Protein AF-A0A0Q9RE79-F1 (afdb_monomer)

Radius of gyration: 33.11 Å; Cα contacts (8 Å, |Δi|>4): 2073; chains: 1; bounding box: 76×85×94 Å

Mean predicted aligned error: 8.66 Å

Secondary structure (DSSP, 8-state):
-------------------------------TT--SSS-B--EEETTEEES-SSS-HHHHHHHHHHHHTT-TTHHHHHHHHHTSGGG-SS---SSBPTT-SS-BS---B-STHHHHHHHHHHHHHHHHHHHHHHH--HHHHHHHHHHHHHHTTS-TT-B---TTHHHHSHHHHHHHHHHHHHHHTB--S-SEEEETTTTEEEEE-S--HHHHHHHIIIIIHHHIIIII--S---GGGGHHHHHHHHHHHHHTT-HHHHHHHHHHHHT-TT-S-GGG--SHHHHEEEEPTT-TT-SSSS-EEEEGGGGT-HHHHHHHHHHHHHHHHHHHHTT--B-TTT-SB--STTPBPTTTHHHHHHHHHHHHHHHHHHT---------STGGGSSPP-TTTT-HHHHT---HHHHIIIIIS---HHHHHHH-HHHHHHHHTPPPSEEEETTEEEEHHHHT--TT-----GGGGGS--GGGGG-GGGPPPPPPSS--EEHHHH-EES-TTTEEEEEETTEEEEEEE-BSSGGG---HHHHHH-TT--SS---S-SEEEES------GGG-EEEEEEEESS-EEEEEESSSSTT-EEEEEEE---TT--EEEEEE--TTS---HHHHH-TTEEEEEEE-SS--EEEEEEEEEBSSTTSB-----EE-S-TTS-EEEETT--EEEE--EES-TTPEEEEESPPTT-EE-TTSEEEE---S--SSPEEEEEEEE-SS-EEEEEEEEEEESSHHHHHHHHHTTS-TTSPBPHHHHHHHHHHHHHHHHHHTS---HHHHHHHHHHHHHHHHT--BSS-B-TTSSB-TTS-TTTSSEESS--HHHHHHTTSS-TT--S--BSS-EEEE--TTEEEEEEEEEEEEPTT-GGGGTTEEEEEESSSSS-EE-BSS---S-SS-EEEEBPTTTTT--BSEEEEEESS-----BTTBSS-B-EEEEEEEEEEEE---

Structure (mmCIF, N/CA/C/O backbone):
data_AF-A0A0Q9RE79-F1
#
_entry.id   AF-A0A0Q9RE79-F1
#
loop_
_atom_site.group_PDB
_atom_site.id
_atom_site.type_symbol
_atom_site.label_atom_id
_atom_site.label_alt_id
_atom_site.label_comp_id
_atom_site.label_asym_id
_atom_site.label_entity_id
_atom_site.label_seq_id
_atom_site.pdbx_PDB_ins_code
_atom_site.Cartn_x
_atom_site.Cartn_y
_atom_site.Cartn_z
_atom_site.occupancy
_atom_site.B_iso_or_equiv
_atom_site.auth_seq_id
_atom_site.auth_comp_id
_atom_site.auth_asym_id
_atom_site.auth_atom_id
_atom_site.pdbx_PDB_model_num
ATOM 1 N N . MET A 1 1 ? 38.186 46.603 26.591 1.00 33.03 1 MET A N 1
ATOM 2 C CA . MET A 1 1 ? 38.141 47.491 25.407 1.00 33.03 1 MET A CA 1
ATOM 3 C C . MET A 1 1 ? 36.782 47.299 24.739 1.00 33.03 1 MET A C 1
ATOM 5 O O . MET A 1 1 ? 36.526 46.226 24.226 1.00 33.03 1 MET A O 1
ATOM 9 N N . THR A 1 2 ? 35.791 48.130 25.098 1.00 29.83 2 THR A N 1
ATOM 10 C CA . THR A 1 2 ? 35.156 49.155 24.221 1.00 29.83 2 THR A CA 1
ATOM 11 C C . THR A 1 2 ? 34.510 48.550 22.969 1.00 29.83 2 THR A C 1
ATOM 13 O O . THR A 1 2 ? 35.226 48.171 22.058 1.00 29.83 2 THR A O 1
ATOM 16 N N . ARG A 1 3 ? 33.185 48.348 22.911 1.00 28.59 3 ARG A N 1
ATOM 17 C CA . ARG A 1 3 ? 32.060 49.316 22.753 1.00 28.59 3 ARG A CA 1
ATOM 18 C C . ARG A 1 3 ? 31.383 49.031 21.392 1.00 28.59 3 ARG A C 1
ATOM 20 O O . ARG A 1 3 ? 32.029 49.242 20.375 1.00 28.59 3 ARG A O 1
ATOM 27 N N . LYS A 1 4 ? 30.089 48.682 21.370 1.00 25.59 4 LYS A N 1
ATOM 28 C CA . LYS A 1 4 ? 28.979 49.523 20.850 1.00 25.59 4 LYS A CA 1
ATOM 29 C C . LYS A 1 4 ? 27.679 48.715 20.669 1.00 25.59 4 LYS A C 1
ATOM 31 O O . LYS A 1 4 ? 27.609 47.806 19.856 1.00 25.59 4 LYS A O 1
ATOM 36 N N . LEU A 1 5 ? 26.659 49.138 21.415 1.00 31.86 5 LEU A N 1
ATOM 37 C CA . LEU A 1 5 ? 25.230 49.012 21.113 1.00 31.86 5 LEU A CA 1
ATOM 38 C C . LEU A 1 5 ? 24.835 50.059 20.060 1.00 31.86 5 LEU A C 1
ATOM 40 O O . LEU A 1 5 ? 25.281 51.197 20.204 1.00 31.86 5 LEU A O 1
ATOM 44 N N . ILE A 1 6 ? 23.942 49.711 19.123 1.00 25.48 6 ILE A N 1
ATOM 45 C CA . ILE A 1 6 ? 22.908 50.602 18.548 1.00 25.48 6 ILE A CA 1
ATOM 46 C C . ILE A 1 6 ? 21.659 49.748 18.213 1.00 25.48 6 ILE A C 1
ATOM 48 O O . ILE A 1 6 ? 21.818 48.703 17.582 1.00 25.48 6 ILE A O 1
ATOM 52 N N . PRO A 1 7 ? 20.441 50.173 18.610 1.00 31.45 7 PRO A N 1
ATOM 53 C CA . PRO A 1 7 ? 19.166 49.559 18.234 1.00 31.45 7 PRO A CA 1
ATOM 54 C C . PRO A 1 7 ? 18.583 50.223 16.972 1.00 31.45 7 PRO A C 1
ATOM 56 O O . PRO A 1 7 ? 18.809 51.412 16.748 1.00 31.45 7 PRO A O 1
ATOM 59 N N . LEU A 1 8 ? 17.784 49.502 16.177 1.00 24.22 8 LEU A N 1
ATOM 60 C CA . LEU A 1 8 ? 16.955 50.122 15.138 1.00 24.22 8 LEU A CA 1
ATOM 61 C C . LEU A 1 8 ? 15.480 49.768 15.343 1.00 24.22 8 LEU A C 1
ATOM 63 O O . LEU A 1 8 ? 15.106 48.598 15.392 1.00 24.22 8 LEU A O 1
ATOM 67 N N . LEU A 1 9 ? 14.680 50.826 15.484 1.00 23.73 9 LEU A N 1
ATOM 68 C CA . LEU A 1 9 ? 13.225 50.830 15.507 1.00 23.73 9 LEU A CA 1
ATOM 69 C C . LEU A 1 9 ? 12.658 50.225 14.213 1.00 23.73 9 LEU A C 1
ATOM 71 O O . LEU A 1 9 ? 13.092 50.605 13.126 1.00 23.73 9 LEU A O 1
ATOM 75 N N . LEU A 1 10 ? 11.628 49.383 14.329 1.00 25.38 10 LEU A N 1
ATOM 76 C CA . LEU A 1 10 ? 10.715 49.088 13.225 1.00 25.38 10 LEU A CA 1
ATOM 77 C C . LEU A 1 10 ? 9.437 49.917 13.389 1.00 25.38 10 LEU A C 1
ATOM 79 O O . LEU A 1 10 ? 8.668 49.732 14.332 1.00 25.38 10 LEU A O 1
ATOM 83 N N . SER A 1 11 ? 9.236 50.838 12.456 1.00 24.55 11 SER A N 1
ATOM 84 C CA . SER A 1 11 ? 8.026 51.635 12.284 1.00 24.55 11 SER A CA 1
ATOM 85 C C . SER A 1 11 ? 6.941 50.795 11.605 1.00 24.55 11 SER A C 1
ATOM 87 O O . SER A 1 11 ? 7.188 50.199 10.556 1.00 24.55 11 SER A O 1
ATOM 89 N N . LEU A 1 12 ? 5.733 50.792 12.174 1.00 27.55 12 LEU A N 1
ATOM 90 C CA . LEU A 1 12 ? 4.508 50.327 11.522 1.00 27.55 12 LEU A CA 1
ATOM 91 C C . LEU A 1 12 ? 4.248 51.125 10.232 1.00 27.55 12 LEU A C 1
ATOM 93 O O . LEU A 1 12 ? 4.156 52.350 10.278 1.00 27.55 12 LEU A O 1
ATOM 97 N N . PHE A 1 13 ? 4.002 50.425 9.125 1.00 24.38 13 PHE A N 1
ATOM 98 C CA . PHE A 1 13 ? 3.180 50.931 8.026 1.00 24.38 13 PHE A CA 1
ATOM 99 C C . PHE A 1 13 ? 2.059 49.927 7.757 1.00 24.38 13 PHE A C 1
ATOM 101 O O . PHE A 1 13 ? 2.291 48.813 7.294 1.00 24.38 13 PHE A O 1
ATOM 108 N N . VAL A 1 14 ? 0.834 50.340 8.083 1.00 28.19 14 VAL A N 1
ATOM 109 C CA . VAL A 1 14 ? -0.404 49.692 7.652 1.00 28.19 14 VAL A CA 1
ATOM 110 C C . VAL A 1 14 ? -0.640 50.108 6.204 1.00 28.19 14 VAL A C 1
ATOM 112 O O . VAL A 1 14 ? -0.875 51.283 5.932 1.00 28.19 14 VAL A O 1
ATOM 115 N N . VAL A 1 15 ? -0.586 49.152 5.279 1.00 23.98 15 VAL A N 1
ATOM 116 C CA . VAL A 1 15 ? -1.121 49.315 3.924 1.00 23.98 15 VAL A CA 1
ATOM 117 C C . VAL A 1 15 ? -2.217 48.273 3.753 1.00 23.98 15 VAL A C 1
ATOM 119 O O . VAL A 1 15 ? -1.947 47.083 3.613 1.00 23.98 15 VAL A O 1
ATOM 122 N N . MET A 1 16 ? -3.468 48.735 3.800 1.00 28.67 16 MET A N 1
ATOM 123 C CA . MET A 1 16 ? -4.607 47.989 3.273 1.00 28.67 16 MET A CA 1
ATOM 124 C C . MET A 1 16 ? -4.427 47.883 1.757 1.00 28.67 16 MET A C 1
ATOM 126 O O . MET A 1 16 ? -4.658 48.845 1.030 1.00 28.67 16 MET A O 1
ATOM 130 N N . GLY A 1 17 ? -3.973 46.723 1.293 1.00 24.17 17 GLY A N 1
ATOM 131 C CA . GLY A 1 17 ? -3.982 46.343 -0.113 1.00 24.17 17 GLY A CA 1
ATOM 132 C C . GLY A 1 17 ? -4.990 45.222 -0.305 1.00 24.17 17 GLY A C 1
ATOM 133 O O . GLY A 1 17 ? -4.783 44.113 0.175 1.00 24.17 17 GLY A O 1
ATOM 134 N N . SER A 1 18 ? -6.090 45.529 -0.983 1.00 24.50 18 SER A N 1
ATOM 135 C CA . SER A 1 18 ? -7.048 44.564 -1.514 1.00 24.50 18 SER A CA 1
ATOM 136 C C . SER A 1 18 ? -6.324 43.437 -2.260 1.00 24.50 18 SER A C 1
ATOM 138 O O . SER A 1 18 ? -5.699 43.684 -3.292 1.00 24.50 18 SER A O 1
ATOM 140 N N . LEU A 1 19 ? -6.424 42.211 -1.743 1.00 24.64 19 LEU A N 1
ATOM 141 C CA . LEU A 1 19 ? -6.019 40.990 -2.434 1.00 24.64 19 LEU A CA 1
ATOM 142 C C . LEU A 1 19 ? -6.922 40.817 -3.661 1.00 24.64 19 LEU A C 1
ATOM 144 O O . LEU A 1 19 ? -8.030 40.294 -3.569 1.00 24.64 19 LEU A O 1
ATOM 148 N N . GLN A 1 20 ? -6.462 41.298 -4.816 1.00 23.80 20 GLN A N 1
ATOM 149 C CA . GLN A 1 20 ? -6.973 40.812 -6.087 1.00 23.80 20 GLN A CA 1
ATOM 150 C C . GLN A 1 20 ? -6.610 39.333 -6.180 1.00 23.80 20 GLN A C 1
ATOM 152 O O . GLN A 1 20 ? -5.438 38.961 -6.103 1.00 23.80 20 GLN A O 1
ATOM 157 N N . PHE A 1 21 ? -7.649 38.509 -6.293 1.00 28.25 21 PHE A N 1
ATOM 158 C CA . PHE A 1 21 ? -7.564 37.096 -6.617 1.00 28.25 21 PHE A CA 1
ATOM 159 C C . PHE A 1 21 ? -6.550 36.885 -7.738 1.00 28.25 21 PHE A C 1
ATOM 161 O O . PHE A 1 21 ? -6.587 37.571 -8.762 1.00 28.25 21 PHE A O 1
ATOM 168 N N . GLY A 1 22 ? -5.612 35.973 -7.480 1.00 26.12 22 GLY A N 1
ATOM 169 C CA . GLY A 1 22 ? -4.493 35.683 -8.356 1.00 26.12 22 GLY A CA 1
ATOM 170 C C . GLY A 1 22 ? -4.962 35.450 -9.783 1.00 26.12 22 GLY A C 1
ATOM 171 O O . GLY A 1 22 ? -5.881 34.672 -10.038 1.00 26.12 22 GLY A O 1
ATOM 172 N N . ASN A 1 23 ? -4.300 36.137 -10.711 1.00 24.73 23 ASN A N 1
ATOM 173 C CA . ASN A 1 23 ? -4.346 35.788 -12.115 1.00 24.73 23 ASN A CA 1
ATOM 174 C C . ASN A 1 23 ? -4.085 34.287 -12.238 1.00 24.73 23 ASN A C 1
ATOM 176 O O . ASN A 1 23 ? -3.042 33.794 -11.806 1.00 24.73 23 ASN A O 1
ATOM 180 N N . VAL A 1 24 ? -5.044 33.581 -12.835 1.00 28.61 24 VAL A N 1
ATOM 181 C CA . VAL A 1 24 ? -4.847 32.243 -13.377 1.00 28.61 24 VAL A CA 1
ATOM 182 C C . VAL A 1 24 ? -3.621 32.325 -14.281 1.00 28.61 24 VAL A C 1
ATOM 184 O O . VAL A 1 24 ? -3.682 32.890 -15.375 1.00 28.61 24 VAL A O 1
ATOM 187 N N . VAL A 1 25 ? -2.488 31.807 -13.809 1.00 26.92 25 VAL A N 1
ATOM 188 C CA . VAL A 1 25 ? -1.337 31.548 -14.666 1.00 26.92 25 VAL A CA 1
ATOM 189 C C . VAL A 1 25 ? -1.798 30.446 -15.610 1.00 26.92 25 VAL A C 1
ATOM 191 O O . VAL A 1 25 ? -1.800 29.268 -15.262 1.00 26.92 25 VAL A O 1
ATOM 194 N N . LYS A 1 26 ? -2.262 30.831 -16.804 1.00 28.72 26 LYS A N 1
ATOM 195 C CA . LYS A 1 26 ? -2.276 29.915 -17.941 1.00 28.72 26 LYS A CA 1
ATOM 196 C C . LYS A 1 26 ? -0.854 29.380 -18.054 1.00 28.72 26 LYS A C 1
ATOM 198 O O . LYS A 1 26 ? 0.066 30.167 -18.258 1.00 28.72 26 LYS A O 1
ATOM 203 N N . ALA A 1 27 ? -0.690 28.072 -17.882 1.00 33.44 27 ALA A N 1
ATOM 204 C CA . ALA A 1 27 ? 0.551 27.395 -18.208 1.00 33.44 27 ALA A CA 1
ATOM 205 C C . ALA A 1 27 ? 0.957 27.818 -19.626 1.00 33.44 27 ALA A C 1
ATOM 207 O O . ALA A 1 27 ? 0.176 27.655 -20.568 1.00 33.44 27 ALA A O 1
ATOM 208 N N . GLU A 1 28 ? 2.137 28.418 -19.765 1.00 36.72 28 GLU A N 1
ATOM 209 C CA . GLU A 1 28 ? 2.748 28.621 -21.070 1.00 36.72 28 GLU A CA 1
ATOM 210 C C . GLU A 1 28 ? 2.872 27.240 -21.725 1.00 36.72 28 GLU A C 1
ATOM 212 O O . GLU A 1 28 ? 3.616 26.374 -21.261 1.00 36.72 28 GLU A O 1
ATOM 217 N N . GLN A 1 29 ? 2.090 27.005 -22.782 1.00 47.34 29 GLN A N 1
ATOM 218 C CA . GLN A 1 29 ? 2.401 25.959 -23.747 1.00 47.34 29 GLN A CA 1
ATOM 219 C C . GLN A 1 29 ? 3.810 26.245 -24.240 1.00 47.34 29 GLN A C 1
ATOM 221 O O . GLN A 1 29 ? 3.981 27.306 -24.818 1.00 47.34 29 GLN A O 1
ATOM 226 N N . ASN A 1 30 ? 4.787 25.360 -24.039 1.00 48.69 30 ASN A N 1
ATOM 227 C CA . ASN A 1 30 ? 6.000 25.376 -24.855 1.00 48.69 30 ASN A CA 1
ATOM 228 C C . ASN A 1 30 ? 6.718 24.019 -24.803 1.00 48.69 30 ASN A C 1
ATOM 230 O O . ASN A 1 30 ? 7.687 23.826 -24.077 1.00 48.69 30 ASN A O 1
ATOM 234 N N . GLY A 1 31 ? 6.289 23.111 -25.685 1.00 58.66 31 GLY A N 1
ATOM 235 C CA . GLY A 1 31 ? 7.183 22.133 -26.322 1.00 58.66 31 GLY A CA 1
ATOM 236 C C . GLY A 1 31 ? 8.031 22.796 -27.419 1.00 58.66 31 GLY A C 1
ATOM 237 O O . GLY A 1 31 ? 8.363 22.167 -28.416 1.00 58.66 31 GLY A O 1
ATOM 238 N N . SER A 1 32 ? 8.318 24.096 -27.282 1.00 67.38 32 SER A N 1
ATOM 239 C CA . SER A 1 32 ? 8.908 24.943 -28.321 1.00 67.38 32 SER A CA 1
ATOM 240 C C . SER A 1 32 ? 10.360 24.599 -28.642 1.00 67.38 32 SER A C 1
ATOM 242 O O . SER A 1 32 ? 10.893 25.099 -29.626 1.00 67.38 32 SER A O 1
ATOM 244 N N . ASP A 1 33 ? 11.016 23.801 -27.798 1.00 91.06 33 ASP A N 1
ATOM 245 C CA . ASP A 1 33 ? 12.371 23.296 -28.008 1.00 91.06 33 ASP A CA 1
ATOM 246 C C . ASP A 1 33 ? 12.416 21.892 -28.631 1.00 91.06 33 ASP A C 1
ATOM 248 O O . ASP A 1 33 ? 13.507 21.387 -28.889 1.00 91.06 33 ASP A O 1
ATOM 252 N N . VAL A 1 34 ? 11.264 21.264 -28.896 1.00 96.19 34 VAL A N 1
ATOM 253 C CA . VAL A 1 34 ? 11.197 19.993 -29.629 1.00 96.19 34 VAL A CA 1
ATOM 254 C C . VAL A 1 34 ? 11.492 20.244 -31.108 1.00 96.19 34 VAL A C 1
ATOM 256 O O . VAL A 1 34 ? 10.967 21.183 -31.706 1.00 96.19 34 VAL A O 1
ATOM 259 N N . SER A 1 35 ? 12.347 19.419 -31.711 1.00 94.69 35 SER A N 1
ATOM 260 C CA . SER A 1 35 ? 12.803 19.608 -33.087 1.00 94.69 35 SER A CA 1
ATOM 261 C C . SER A 1 35 ? 12.999 18.294 -33.838 1.00 94.69 35 SER A C 1
ATOM 263 O O . SER A 1 35 ? 13.151 17.220 -33.260 1.00 94.69 35 SER A O 1
ATOM 265 N N . GLU A 1 36 ? 13.033 18.385 -35.167 1.00 95.81 36 GLU A N 1
ATOM 266 C CA . GLU A 1 36 ? 13.217 17.228 -36.045 1.00 95.81 36 GLU A CA 1
ATOM 267 C C . GLU A 1 36 ? 14.663 16.994 -36.505 1.00 95.81 36 GLU A C 1
ATOM 269 O O . GLU A 1 36 ? 14.907 16.146 -37.369 1.00 95.81 36 GLU A O 1
ATOM 274 N N . VAL A 1 37 ? 15.620 17.766 -35.981 1.00 96.88 37 VAL A N 1
ATOM 275 C CA . VAL A 1 37 ? 17.002 17.793 -36.494 1.00 96.88 37 VAL A CA 1
ATOM 276 C C . VAL A 1 37 ? 17.763 16.493 -36.227 1.00 96.88 37 VAL A C 1
ATOM 278 O O . VAL A 1 37 ? 18.658 16.143 -36.991 1.00 96.88 37 VAL A O 1
ATOM 281 N N . VAL A 1 38 ? 17.393 15.760 -35.173 1.00 97.75 38 VAL A N 1
ATOM 282 C CA . VAL A 1 38 ? 17.902 14.414 -34.889 1.00 97.75 38 VAL A CA 1
ATOM 283 C C . VAL A 1 38 ? 16.959 13.392 -35.507 1.00 97.75 38 VAL A C 1
ATOM 285 O O . VAL A 1 38 ? 15.753 13.461 -35.300 1.00 97.75 38 VAL A O 1
ATOM 288 N N . LYS A 1 39 ? 17.474 12.419 -36.253 1.00 97.06 39 LYS A N 1
ATOM 289 C CA . LYS A 1 39 ? 16.686 11.315 -36.813 1.00 97.06 39 LYS A CA 1
ATOM 290 C C . LYS A 1 39 ? 17.030 10.006 -36.108 1.00 97.06 39 LYS A C 1
ATOM 292 O O . LYS A 1 39 ? 18.190 9.790 -35.751 1.00 97.06 39 LYS A O 1
ATOM 297 N N . LEU A 1 40 ? 16.025 9.147 -35.924 1.00 96.38 40 LEU A N 1
ATOM 298 C CA . LEU A 1 40 ? 16.236 7.751 -35.539 1.00 96.38 40 LEU A CA 1
ATOM 299 C C . LEU A 1 40 ? 16.744 6.969 -36.748 1.00 96.38 40 LEU A C 1
ATOM 301 O O . LEU A 1 40 ? 16.244 7.128 -37.862 1.00 96.38 40 LEU A O 1
ATOM 305 N N . ILE A 1 41 ? 17.733 6.117 -36.517 1.00 96.38 41 ILE A N 1
ATOM 306 C CA . ILE A 1 41 ? 18.266 5.183 -37.502 1.00 96.38 41 ILE A CA 1
ATOM 307 C C . ILE A 1 41 ? 17.664 3.822 -37.163 1.00 96.38 41 ILE A C 1
ATOM 309 O O . ILE A 1 41 ? 18.228 3.082 -36.365 1.00 96.38 41 ILE A O 1
ATOM 313 N N . ILE A 1 42 ? 16.493 3.524 -37.726 1.00 95.62 42 ILE A N 1
ATOM 314 C CA . ILE A 1 42 ? 15.790 2.270 -37.441 1.00 95.62 42 ILE A CA 1
ATOM 315 C C . ILE A 1 42 ? 16.419 1.143 -38.261 1.00 95.62 42 ILE A C 1
ATOM 317 O O . ILE A 1 42 ? 16.483 1.231 -39.489 1.00 95.62 42 ILE A O 1
ATOM 321 N N . VAL A 1 43 ? 16.895 0.097 -37.590 1.00 95.19 43 VAL A N 1
ATOM 322 C CA . VAL A 1 43 ? 17.551 -1.056 -38.217 1.00 95.19 43 VAL A CA 1
ATOM 323 C C . VAL A 1 43 ? 16.919 -2.342 -37.706 1.00 95.19 43 VAL A C 1
ATOM 325 O O . VAL A 1 43 ? 16.806 -2.533 -36.501 1.00 95.19 43 VAL A O 1
ATOM 328 N N . GLU A 1 44 ? 16.566 -3.243 -38.621 1.00 94.75 44 GLU A N 1
ATOM 329 C CA . GLU A 1 44 ? 16.293 -4.639 -38.282 1.00 94.75 44 GLU A CA 1
ATOM 330 C C . GLU A 1 44 ? 17.561 -5.467 -38.515 1.00 94.75 44 GLU A C 1
ATOM 332 O O . GLU A 1 44 ? 18.080 -5.515 -39.635 1.00 94.75 44 GLU A O 1
ATOM 337 N N . LYS A 1 45 ? 18.089 -6.095 -37.463 1.00 92.19 45 LYS A N 1
ATOM 338 C CA . LYS A 1 45 ? 19.319 -6.891 -37.517 1.00 92.19 45 LYS A CA 1
ATOM 339 C C . LYS A 1 45 ? 19.168 -8.155 -36.682 1.00 92.19 45 LYS A C 1
ATOM 341 O O . LYS A 1 45 ? 18.724 -8.095 -35.548 1.00 92.19 45 LYS A O 1
ATOM 346 N N . ASP A 1 46 ? 19.490 -9.308 -37.271 1.00 88.12 46 ASP A N 1
ATOM 347 C CA . ASP A 1 46 ? 19.463 -10.622 -36.605 1.00 88.12 46 ASP A CA 1
ATOM 348 C C . ASP A 1 46 ? 18.135 -10.961 -35.886 1.00 88.12 46 ASP A C 1
ATOM 350 O O . ASP A 1 46 ? 18.078 -11.803 -34.991 1.00 88.12 46 ASP A O 1
ATOM 354 N N . GLY A 1 47 ? 17.031 -10.360 -36.345 1.00 85.38 47 GLY A N 1
ATOM 355 C CA . GLY A 1 47 ? 15.695 -10.517 -35.766 1.00 85.38 47 GLY A CA 1
ATOM 356 C C . GLY A 1 47 ? 15.330 -9.492 -34.690 1.00 85.38 47 GLY A C 1
ATOM 357 O O . GLY A 1 47 ? 14.225 -9.585 -34.168 1.00 85.38 47 GLY A O 1
ATOM 358 N N . PHE A 1 48 ? 16.204 -8.528 -34.397 1.00 95.75 48 PHE A N 1
ATOM 359 C CA . PHE A 1 48 ? 15.950 -7.411 -33.490 1.00 95.75 48 PHE A CA 1
ATOM 360 C C . PHE A 1 48 ? 15.654 -6.115 -34.236 1.00 95.75 48 PHE A C 1
ATOM 362 O O . PHE A 1 48 ? 16.233 -5.842 -35.288 1.00 95.75 48 PHE A O 1
ATOM 369 N N . VAL A 1 49 ? 14.778 -5.298 -33.658 1.00 96.00 49 VAL A N 1
ATOM 370 C CA . VAL A 1 49 ? 14.531 -3.908 -34.048 1.00 96.00 49 VAL A CA 1
ATOM 371 C C . VAL A 1 49 ? 15.389 -2.998 -33.169 1.00 96.00 49 VAL A C 1
ATOM 373 O O . VAL A 1 49 ? 15.328 -3.091 -31.942 1.00 96.00 49 VAL A O 1
ATOM 376 N N . HIS A 1 50 ? 16.149 -2.098 -33.798 1.00 96.19 50 HIS A N 1
ATOM 377 C CA . HIS A 1 50 ? 16.986 -1.100 -33.137 1.00 96.19 50 HIS A CA 1
ATOM 378 C C . HIS A 1 50 ? 16.649 0.335 -33.569 1.00 96.19 50 HIS A C 1
ATOM 380 O O . HIS A 1 50 ? 16.517 0.570 -34.770 1.00 96.19 50 HIS A O 1
ATOM 386 N N . PRO A 1 51 ? 16.595 1.308 -32.640 1.00 95.69 51 PRO A N 1
ATOM 387 C CA . PRO A 1 51 ? 16.534 1.078 -31.198 1.00 95.69 51 PRO A CA 1
ATOM 388 C C . PRO A 1 51 ? 15.215 0.373 -30.839 1.00 95.69 51 PRO A C 1
ATOM 390 O O . PRO A 1 51 ? 14.215 0.573 -31.525 1.00 95.69 51 PRO A O 1
ATOM 393 N N . GLY A 1 52 ? 15.216 -0.458 -29.800 1.00 93.31 52 GLY A N 1
ATOM 394 C CA . GLY A 1 52 ? 14.033 -1.236 -29.415 1.00 93.31 52 GLY A CA 1
ATOM 395 C C . GLY A 1 52 ? 14.142 -1.926 -28.058 1.00 93.31 52 GLY A C 1
ATOM 396 O O . GLY A 1 52 ? 13.425 -2.895 -27.811 1.00 93.31 52 GLY A O 1
ATOM 397 N N . ILE A 1 53 ? 15.059 -1.480 -27.192 1.00 96.25 53 ILE A N 1
ATOM 398 C CA . ILE A 1 53 ? 15.152 -1.981 -25.818 1.00 96.25 53 ILE A CA 1
ATOM 399 C C . ILE A 1 53 ? 14.036 -1.397 -24.957 1.00 96.25 53 ILE A C 1
ATOM 401 O O . ILE A 1 53 ? 13.337 -2.157 -24.300 1.00 96.25 53 ILE A O 1
ATOM 405 N N . SER A 1 54 ? 13.888 -0.069 -24.912 1.00 91.94 54 SER A N 1
ATOM 406 C CA . SER A 1 54 ? 12.947 0.577 -23.985 1.00 91.94 54 SER A CA 1
ATOM 407 C C . SER A 1 54 ? 11.697 1.155 -24.628 1.00 91.94 54 SER A C 1
ATOM 409 O O . SER A 1 54 ? 10.641 1.250 -23.993 1.00 91.94 54 SER A O 1
ATOM 411 N N . VAL A 1 55 ? 11.802 1.564 -25.887 1.00 90.75 55 VAL A N 1
ATOM 412 C CA . VAL A 1 55 ? 10.774 2.305 -26.607 1.00 90.75 55 VAL A CA 1
ATOM 413 C C . VAL A 1 55 ? 10.690 1.799 -28.039 1.00 90.75 55 VAL A C 1
ATOM 415 O O . VAL A 1 55 ? 11.710 1.567 -28.686 1.00 90.75 55 VAL A O 1
ATOM 418 N N . ASP A 1 56 ? 9.463 1.662 -28.537 1.00 90.75 56 ASP A N 1
ATOM 419 C CA . ASP A 1 56 ? 9.217 1.400 -29.950 1.00 90.75 56 ASP A CA 1
ATOM 420 C C . ASP A 1 56 ? 9.679 2.625 -30.763 1.00 90.75 56 ASP A C 1
ATOM 422 O O . ASP A 1 56 ? 9.232 3.745 -30.478 1.00 90.75 56 ASP A O 1
ATOM 426 N N . PRO A 1 57 ? 10.557 2.467 -31.765 1.00 91.44 57 PRO A N 1
ATOM 427 C CA . PRO A 1 57 ? 11.107 3.608 -32.483 1.00 91.44 57 PRO A CA 1
ATOM 428 C C . PRO A 1 57 ? 10.046 4.366 -33.298 1.00 91.44 57 PRO A C 1
ATOM 430 O O . PRO A 1 57 ? 10.134 5.589 -3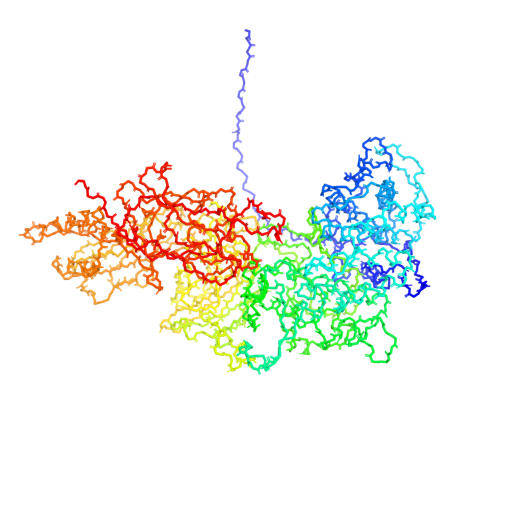3.429 1.00 91.44 57 PRO A O 1
ATOM 433 N N . GLU A 1 58 ? 9.010 3.689 -33.799 1.00 91.38 58 GLU A N 1
ATOM 434 C CA . GLU A 1 58 ? 7.895 4.331 -34.500 1.00 91.38 58 GLU A CA 1
ATOM 435 C C . GLU A 1 58 ? 7.000 5.098 -33.520 1.00 91.38 58 GLU A C 1
ATOM 437 O O . GLU A 1 58 ? 6.580 6.225 -33.802 1.00 91.38 58 GLU A O 1
ATOM 442 N N . LYS A 1 59 ? 6.740 4.539 -32.330 1.00 92.62 59 LYS A N 1
ATOM 443 C CA . LYS A 1 59 ? 5.978 5.250 -31.286 1.00 92.62 59 LYS A CA 1
ATOM 444 C C . LYS A 1 59 ? 6.761 6.425 -30.694 1.00 92.62 59 LYS A C 1
ATOM 446 O O . LYS A 1 59 ? 6.155 7.445 -30.367 1.00 92.62 59 LYS A O 1
ATOM 451 N N . LEU A 1 60 ? 8.089 6.341 -30.628 1.00 95.50 60 LEU A N 1
ATOM 452 C CA . LEU A 1 60 ? 8.944 7.456 -30.224 1.00 95.50 60 LEU A CA 1
ATOM 453 C C . LEU A 1 60 ? 8.905 8.607 -31.244 1.00 95.50 60 LEU A C 1
ATOM 455 O O . LEU A 1 60 ? 8.850 9.780 -30.861 1.00 95.50 60 LEU A O 1
ATOM 459 N N . GLU A 1 61 ? 8.896 8.299 -32.544 1.00 94.19 61 GLU A N 1
ATOM 460 C CA . GLU A 1 61 ? 8.650 9.300 -33.590 1.00 94.19 61 GLU A CA 1
ATOM 461 C C . GLU A 1 61 ? 7.255 9.916 -33.444 1.00 94.19 61 GLU A C 1
ATOM 463 O O . GLU A 1 61 ? 7.136 11.141 -33.436 1.00 94.19 61 GLU A O 1
ATOM 468 N N . ASN A 1 62 ? 6.215 9.104 -33.222 1.00 93.25 62 ASN A N 1
ATOM 469 C CA . ASN A 1 62 ? 4.870 9.610 -32.944 1.00 93.25 62 ASN A CA 1
ATOM 470 C C . ASN A 1 62 ? 4.849 10.564 -31.737 1.00 93.25 62 ASN A C 1
ATOM 472 O O . ASN A 1 62 ? 4.313 11.664 -31.836 1.00 93.25 62 ASN A O 1
ATOM 476 N N . THR A 1 63 ? 5.491 10.194 -30.628 1.00 95.25 63 THR A N 1
ATOM 477 C CA . THR A 1 63 ? 5.617 11.053 -29.443 1.00 95.25 63 THR A CA 1
ATOM 478 C C . THR A 1 63 ? 6.216 12.412 -29.796 1.00 95.25 63 THR A C 1
ATOM 480 O O . THR A 1 63 ? 5.684 13.445 -29.389 1.00 95.25 63 THR A O 1
ATOM 483 N N . ARG A 1 64 ? 7.288 12.446 -30.596 1.00 95.62 64 ARG A N 1
ATOM 484 C CA . ARG A 1 64 ? 7.885 13.708 -31.051 1.00 95.62 64 ARG A CA 1
ATOM 485 C C . ARG A 1 64 ? 6.899 14.545 -31.868 1.00 95.62 64 ARG A C 1
ATOM 487 O O . ARG A 1 64 ? 6.770 15.742 -31.618 1.00 95.62 64 ARG A O 1
ATOM 494 N N . GLN A 1 65 ? 6.180 13.921 -32.799 1.00 93.81 65 GLN A N 1
ATOM 495 C CA . GLN A 1 65 ? 5.184 14.602 -33.627 1.00 93.81 65 GLN A CA 1
ATOM 496 C C . GLN A 1 65 ? 4.032 15.174 -32.790 1.00 93.81 65 GLN A C 1
ATOM 498 O O . GLN A 1 65 ? 3.609 16.310 -33.002 1.00 93.81 65 GLN A O 1
ATOM 503 N N . GLU A 1 66 ? 3.539 14.428 -31.803 1.00 93.25 66 GLU A N 1
ATOM 504 C CA . GLU A 1 66 ? 2.473 14.888 -30.911 1.00 93.25 66 GLU A CA 1
ATOM 505 C C . GLU A 1 66 ? 2.943 16.004 -29.965 1.00 93.25 66 GLU A C 1
ATOM 507 O O . GLU A 1 66 ? 2.189 16.945 -29.703 1.00 93.25 66 GLU A O 1
ATOM 512 N N . LEU A 1 67 ? 4.208 15.979 -29.529 1.00 94.56 67 LEU A N 1
ATOM 513 C CA . LEU A 1 67 ? 4.820 17.079 -28.779 1.00 94.56 67 LEU A CA 1
ATOM 514 C C . LEU A 1 67 ? 4.924 18.363 -29.605 1.00 94.56 67 LEU A C 1
ATOM 516 O O . LEU A 1 67 ? 4.571 19.430 -29.105 1.00 94.56 67 LEU A O 1
ATOM 520 N N . MET A 1 68 ? 5.352 18.270 -30.867 1.00 93.06 68 MET A N 1
ATOM 521 C CA . MET A 1 68 ? 5.415 19.423 -31.776 1.00 93.06 68 MET A CA 1
ATOM 522 C C . MET A 1 68 ? 4.032 20.034 -32.040 1.00 93.06 68 MET A C 1
ATOM 524 O O . MET A 1 68 ? 3.916 21.242 -32.240 1.00 93.06 68 MET A O 1
ATOM 528 N N . LYS A 1 69 ? 2.974 19.215 -32.000 1.00 91.56 69 LYS A N 1
ATOM 529 C CA . LYS A 1 69 ? 1.574 19.667 -32.082 1.00 91.56 69 LYS A CA 1
ATOM 530 C C . LYS A 1 69 ? 1.028 20.206 -30.752 1.00 91.56 69 LYS A C 1
ATOM 532 O O . LYS A 1 69 ? -0.045 20.801 -30.744 1.00 91.56 69 LYS A O 1
ATOM 537 N N . GLY A 1 70 ? 1.738 20.012 -29.639 1.00 90.12 70 GLY A N 1
ATOM 538 C CA . GLY A 1 70 ? 1.299 20.419 -28.302 1.00 90.12 70 GLY A CA 1
ATOM 539 C C . GLY A 1 70 ? 0.170 19.559 -27.725 1.00 90.12 70 GLY A C 1
ATOM 540 O O . GLY A 1 70 ? -0.602 20.046 -26.896 1.00 90.12 70 GLY A O 1
ATOM 541 N N . ASN A 1 71 ? 0.050 18.301 -28.158 1.00 89.94 71 ASN A N 1
ATOM 542 C CA . ASN A 1 71 ? -1.057 17.429 -27.774 1.00 89.94 71 ASN A CA 1
ATOM 543 C C . ASN A 1 71 ? -0.848 16.779 -26.396 1.00 89.94 71 ASN A C 1
ATOM 545 O O . ASN A 1 71 ? 0.262 16.408 -26.000 1.00 89.94 71 ASN A O 1
ATOM 549 N N . ASN A 1 72 ? -1.951 16.612 -25.662 1.00 87.25 72 ASN A N 1
ATOM 550 C CA . ASN A 1 72 ? -1.998 15.760 -24.475 1.00 87.25 72 ASN A CA 1
ATOM 551 C C . ASN A 1 72 ? -2.210 14.296 -24.896 1.00 87.25 72 ASN A C 1
ATOM 553 O O . ASN A 1 72 ? -2.909 14.059 -25.877 1.00 87.25 72 ASN A O 1
ATOM 557 N N . PRO A 1 73 ? -1.659 13.316 -24.160 1.00 89.06 73 PRO A N 1
ATOM 558 C CA . PRO A 1 73 ? -0.958 13.453 -22.879 1.00 89.06 73 PRO A CA 1
ATOM 559 C C . PRO A 1 73 ? 0.531 13.844 -22.962 1.00 89.06 73 PRO A C 1
ATOM 561 O O . PRO A 1 73 ? 1.105 14.252 -21.951 1.00 89.06 73 PRO A O 1
ATOM 564 N N . TRP A 1 74 ? 1.164 13.747 -24.136 1.00 92.81 74 TRP A N 1
ATOM 565 C CA . TRP A 1 74 ? 2.623 13.863 -24.288 1.00 92.81 74 TRP A CA 1
ATOM 566 C C . TRP A 1 74 ? 3.211 15.153 -23.718 1.00 92.81 74 TRP A C 1
ATOM 568 O O . TRP A 1 74 ? 4.200 15.097 -22.988 1.00 92.81 74 TRP A O 1
ATOM 578 N N . ILE A 1 75 ? 2.598 16.310 -23.993 1.00 91.75 75 ILE A N 1
ATOM 579 C CA . ILE A 1 75 ? 3.133 17.599 -23.529 1.00 91.75 75 ILE A CA 1
ATOM 580 C C . ILE A 1 75 ? 3.169 17.700 -21.996 1.00 91.75 75 ILE A C 1
ATOM 582 O O . ILE A 1 75 ? 4.114 18.248 -21.428 1.00 91.75 75 ILE A O 1
ATOM 586 N N . SER A 1 76 ? 2.180 17.113 -21.315 1.00 91.38 76 SER A N 1
ATOM 587 C CA . SER A 1 76 ? 2.118 17.063 -19.851 1.00 91.38 76 SER A CA 1
ATOM 588 C C . SER A 1 76 ? 3.262 16.226 -19.269 1.00 91.38 76 SER A C 1
ATOM 590 O O . SER A 1 76 ? 3.948 16.677 -18.349 1.00 91.38 76 SER A O 1
ATOM 592 N N . TYR A 1 77 ? 3.517 15.041 -19.832 1.00 93.50 77 TYR A N 1
ATOM 593 C CA . TYR A 1 77 ? 4.626 14.176 -19.411 1.00 93.50 77 TYR A CA 1
ATOM 594 C C . TYR A 1 77 ? 5.995 14.800 -19.710 1.00 93.50 77 TYR A C 1
ATOM 596 O O . TYR A 1 77 ? 6.868 14.813 -18.842 1.00 93.50 77 TYR A O 1
ATOM 604 N N . TYR A 1 78 ? 6.170 15.395 -20.891 1.00 95.56 78 TYR A N 1
ATOM 605 C CA . TYR A 1 78 ? 7.405 16.080 -21.276 1.00 95.56 78 TYR A CA 1
ATOM 606 C C . TYR A 1 78 ? 7.748 17.240 -20.334 1.00 95.56 78 TYR A C 1
ATOM 608 O O . TYR A 1 78 ? 8.870 17.329 -19.826 1.00 95.56 78 TYR A O 1
ATOM 616 N N . ASN A 1 79 ? 6.768 18.097 -20.037 1.00 94.31 79 ASN A N 1
ATOM 617 C CA . ASN A 1 79 ? 6.957 19.220 -19.125 1.00 94.31 79 ASN A CA 1
ATOM 618 C C . ASN A 1 79 ? 7.304 18.749 -17.709 1.00 94.31 79 ASN A C 1
ATOM 620 O O . ASN A 1 79 ? 8.215 19.300 -17.088 1.00 94.31 79 ASN A O 1
ATOM 624 N N . ALA A 1 80 ? 6.628 17.712 -17.208 1.00 93.50 80 ALA A N 1
ATOM 625 C CA . ALA A 1 80 ? 6.947 17.132 -15.909 1.00 93.50 80 ALA A CA 1
ATOM 626 C C . ALA A 1 80 ? 8.354 16.506 -15.889 1.00 93.50 80 ALA A C 1
ATOM 628 O O . ALA A 1 80 ? 9.109 16.766 -14.953 1.00 93.50 80 ALA A O 1
ATOM 629 N N . MET A 1 81 ? 8.771 15.781 -16.933 1.00 94.94 81 MET A N 1
ATOM 630 C CA . MET A 1 81 ? 10.130 15.229 -17.039 1.00 94.94 81 MET A CA 1
ATOM 631 C C . MET A 1 81 ? 11.201 16.331 -16.986 1.00 94.94 81 MET A C 1
ATOM 633 O O . MET A 1 81 ? 12.196 16.195 -16.264 1.00 94.94 81 MET A O 1
ATOM 637 N N . LYS A 1 82 ? 10.987 17.453 -17.691 1.00 95.25 82 LYS A N 1
ATOM 638 C CA . LYS A 1 82 ? 11.920 18.597 -17.717 1.00 95.25 82 LYS A CA 1
ATOM 639 C C . LYS A 1 82 ? 12.102 19.290 -16.367 1.00 95.25 82 LYS A C 1
ATOM 641 O O . LYS A 1 82 ? 13.123 19.941 -16.162 1.00 95.25 82 LYS A O 1
ATOM 646 N N . GLN A 1 83 ? 11.159 19.136 -15.439 1.00 93.94 83 GLN A N 1
ATOM 647 C CA . GLN A 1 83 ? 11.271 19.677 -14.078 1.00 93.94 83 GLN A CA 1
ATOM 648 C C . GLN A 1 83 ? 12.183 18.835 -13.169 1.00 93.94 83 GLN A C 1
ATOM 650 O O . GLN A 1 83 ? 12.502 19.251 -12.055 1.00 93.94 83 GLN A O 1
ATOM 655 N N . THR A 1 84 ? 12.606 17.647 -13.608 1.00 93.38 84 THR A N 1
ATOM 656 C CA . THR A 1 84 ? 13.410 16.741 -12.783 1.00 93.38 84 THR A CA 1
ATOM 657 C C . THR A 1 84 ? 14.902 17.065 -12.840 1.00 93.38 84 THR A C 1
ATOM 659 O O . THR A 1 84 ? 15.434 17.559 -13.836 1.00 93.38 84 THR A O 1
ATOM 662 N N . LYS A 1 85 ? 15.635 16.681 -11.787 1.00 92.81 85 LYS A N 1
ATOM 663 C CA . LYS A 1 85 ? 17.105 16.786 -11.740 1.00 92.81 85 LYS A CA 1
ATOM 664 C C . LYS A 1 85 ? 17.815 15.995 -12.850 1.00 92.81 85 LYS A C 1
ATOM 666 O O . LYS A 1 85 ? 18.972 16.286 -13.148 1.00 92.81 85 LYS A O 1
ATOM 671 N N . TYR A 1 86 ? 17.147 14.996 -13.431 1.00 94.75 86 TYR A N 1
ATOM 672 C CA . TYR A 1 86 ? 17.683 14.150 -14.497 1.00 94.75 86 TYR A CA 1
ATOM 673 C C . TYR A 1 86 ? 17.668 14.853 -15.858 1.00 94.75 86 TYR A C 1
ATOM 675 O O . TYR A 1 86 ? 18.502 14.540 -16.700 1.00 94.75 86 TYR A O 1
ATOM 683 N N . ALA A 1 87 ? 16.790 15.844 -16.045 1.00 96.00 87 ALA A N 1
ATOM 684 C CA . ALA A 1 87 ? 16.712 16.681 -17.242 1.00 96.00 87 ALA A CA 1
ATOM 685 C C . ALA A 1 87 ? 17.630 17.921 -17.194 1.00 96.00 87 ALA A C 1
ATOM 687 O O . ALA A 1 87 ? 17.661 18.712 -18.137 1.00 96.00 87 ALA A O 1
ATOM 688 N N . SER A 1 88 ? 18.377 18.119 -16.101 1.00 95.94 88 SER A N 1
ATOM 689 C CA . SER A 1 88 ? 19.290 19.257 -15.965 1.00 95.94 88 SER A CA 1
ATOM 690 C C . SER A 1 88 ? 20.401 19.209 -17.016 1.00 95.94 88 SER A C 1
ATOM 692 O O . SER A 1 88 ? 21.015 18.167 -17.229 1.00 95.94 88 SER A O 1
ATOM 694 N N . LEU A 1 89 ? 20.707 20.352 -17.632 1.00 95.69 89 LEU A N 1
ATOM 695 C CA . LEU A 1 89 ? 21.843 20.491 -18.550 1.00 95.69 89 LEU A CA 1
ATOM 696 C C . LEU A 1 89 ? 23.200 20.443 -17.830 1.00 95.69 89 LEU A C 1
ATOM 698 O O . LEU A 1 89 ? 24.220 20.153 -18.456 1.00 95.69 89 LEU A O 1
ATOM 702 N N . LYS A 1 90 ? 23.231 20.703 -16.517 1.00 94.75 90 LYS A N 1
ATOM 703 C CA . LYS A 1 90 ? 24.453 20.598 -15.718 1.00 94.75 90 LYS A CA 1
ATOM 704 C C . LYS A 1 90 ? 24.890 19.133 -15.645 1.00 94.75 90 LYS A C 1
ATOM 706 O O . LYS A 1 90 ? 24.155 18.291 -15.124 1.00 94.75 90 LYS A O 1
ATOM 711 N N . PHE A 1 91 ? 26.105 18.856 -16.117 1.00 95.69 91 PHE A N 1
ATOM 712 C CA . PHE A 1 91 ? 26.687 17.523 -16.033 1.00 95.69 91 PHE A CA 1
ATOM 713 C C . PHE A 1 91 ? 26.907 17.109 -14.573 1.00 95.69 91 PHE A C 1
ATOM 715 O O . PHE A 1 91 ? 27.546 17.825 -13.799 1.00 95.69 91 PHE A O 1
ATOM 722 N N . GLU A 1 92 ? 26.408 15.929 -14.212 1.00 94.88 92 GLU A N 1
ATOM 723 C CA . GLU A 1 92 ? 26.641 15.289 -12.919 1.00 94.88 92 GLU A CA 1
ATOM 724 C C . GLU A 1 92 ? 26.691 13.772 -13.109 1.00 94.88 92 GLU A C 1
ATOM 726 O O . GLU A 1 92 ? 25.881 13.219 -13.851 1.00 94.88 92 GLU A O 1
ATOM 731 N N . SER A 1 93 ? 27.611 13.114 -12.404 1.00 96.50 93 SER A N 1
ATOM 732 C CA . SER A 1 93 ? 27.719 11.656 -12.330 1.00 96.50 93 SER A CA 1
ATOM 733 C C . SER A 1 93 ? 28.046 11.236 -10.900 1.00 96.50 93 SER A C 1
ATOM 735 O O . SER A 1 93 ? 28.893 11.843 -10.238 1.00 96.50 93 SER A O 1
ATOM 737 N N . ALA A 1 94 ? 27.386 10.183 -10.433 1.00 95.94 94 ALA A N 1
ATOM 738 C CA . ALA A 1 94 ? 27.636 9.546 -9.150 1.00 95.94 94 ALA A CA 1
ATOM 739 C C . ALA A 1 94 ? 28.937 8.722 -9.152 1.00 95.94 94 ALA A C 1
ATOM 741 O O . ALA A 1 94 ? 29.547 8.542 -8.091 1.00 95.94 94 ALA A O 1
ATOM 742 N N . ASN A 1 95 ? 29.385 8.258 -10.327 1.00 97.31 95 ASN A N 1
ATOM 743 C CA . ASN A 1 95 ? 30.600 7.461 -10.482 1.00 97.31 95 ASN A CA 1
ATOM 744 C C . ASN A 1 95 ? 31.763 8.178 -11.193 1.00 97.31 95 ASN A C 1
ATOM 746 O O . ASN A 1 95 ? 32.722 7.516 -11.567 1.00 97.31 95 ASN A O 1
ATOM 750 N N . LEU A 1 96 ? 31.758 9.503 -11.363 1.00 97.56 96 LEU A N 1
ATOM 751 C CA . LEU A 1 96 ? 32.924 10.217 -11.904 1.00 97.56 96 LEU A CA 1
ATOM 752 C C . LEU A 1 96 ? 34.001 10.445 -10.830 1.00 97.56 96 LEU A C 1
ATOM 754 O O . LEU A 1 96 ? 33.732 11.001 -9.760 1.00 97.56 96 LEU A O 1
ATOM 758 N N . LYS A 1 97 ? 35.262 10.119 -11.140 1.00 97.44 97 LYS A N 1
ATOM 759 C CA . LYS A 1 97 ? 36.416 10.569 -10.351 1.00 97.44 97 LYS A CA 1
ATOM 760 C C . LYS A 1 97 ? 36.640 12.068 -10.565 1.00 97.44 97 LYS A C 1
ATOM 762 O O . LYS A 1 97 ? 36.915 12.510 -11.681 1.00 97.44 97 LYS A O 1
ATOM 767 N N . ALA A 1 98 ? 36.568 12.846 -9.486 1.00 93.88 98 ALA A N 1
ATOM 768 C CA . ALA A 1 98 ? 36.750 14.296 -9.533 1.00 93.88 98 ALA A CA 1
ATOM 769 C C . ALA A 1 98 ? 38.049 14.698 -10.262 1.00 93.88 98 ALA A C 1
ATOM 771 O O . ALA A 1 98 ? 39.106 14.108 -10.033 1.00 93.88 98 ALA A O 1
ATOM 772 N N . GLY A 1 99 ? 37.954 15.704 -11.136 1.00 91.19 99 GLY A N 1
ATOM 773 C CA . GLY A 1 99 ? 39.080 16.211 -11.929 1.00 91.19 99 GLY A CA 1
ATOM 774 C C . GLY A 1 99 ? 39.456 15.363 -13.149 1.00 91.19 99 GLY A C 1
ATOM 775 O O . GLY A 1 99 ? 40.480 15.632 -13.769 1.00 91.19 99 GLY A O 1
ATOM 776 N N . THR A 1 100 ? 38.662 14.349 -13.502 1.00 94.81 100 THR A N 1
ATOM 777 C CA . THR A 1 100 ? 38.866 13.535 -14.712 1.00 94.81 100 THR A CA 1
ATOM 778 C C . THR A 1 100 ? 37.740 13.743 -15.724 1.00 94.81 100 THR A C 1
ATOM 780 O O . THR A 1 100 ? 36.694 14.307 -15.395 1.00 94.81 100 THR A O 1
ATOM 783 N N . ILE A 1 101 ? 37.964 13.299 -16.964 1.00 93.25 101 ILE A N 1
ATOM 784 C CA . ILE A 1 101 ? 36.955 13.366 -18.026 1.00 93.25 101 ILE A CA 1
ATOM 785 C C . ILE A 1 101 ? 35.942 12.232 -17.824 1.00 93.25 101 ILE A C 1
ATOM 787 O O . ILE A 1 101 ? 34.825 12.520 -17.396 1.00 93.25 101 ILE A O 1
ATOM 791 N N . ASP A 1 102 ? 36.374 10.979 -18.025 1.00 95.31 102 ASP A N 1
ATOM 792 C CA . ASP A 1 102 ? 35.513 9.779 -18.022 1.00 95.31 102 ASP A CA 1
ATOM 793 C C . ASP A 1 102 ? 36.060 8.645 -17.131 1.00 95.31 102 ASP A C 1
ATOM 795 O O . ASP A 1 102 ? 35.781 7.469 -17.354 1.00 95.31 102 ASP A O 1
ATOM 799 N N . THR A 1 103 ? 36.900 8.960 -16.136 1.00 97.88 103 THR A N 1
ATOM 800 C CA . THR A 1 103 ? 37.452 7.931 -15.239 1.00 97.88 103 THR A CA 1
ATOM 801 C C . THR A 1 103 ? 36.459 7.604 -14.121 1.00 97.88 103 THR A C 1
ATOM 803 O O . THR A 1 103 ? 36.067 8.519 -13.386 1.00 97.88 103 THR A O 1
ATOM 806 N N . PRO A 1 104 ? 36.108 6.320 -13.912 1.00 98.06 104 PRO A N 1
ATOM 807 C CA . PRO A 1 104 ? 35.287 5.915 -12.781 1.00 98.06 104 PRO A CA 1
ATOM 808 C C . PRO A 1 104 ? 35.919 6.289 -11.439 1.00 98.06 104 PRO A C 1
ATOM 810 O O . PRO A 1 104 ? 37.127 6.148 -11.229 1.00 98.06 104 PRO A O 1
ATOM 813 N N . LYS A 1 105 ? 35.087 6.724 -10.496 1.00 98.00 105 LYS A N 1
ATOM 814 C CA . LYS A 1 105 ? 35.435 6.908 -9.086 1.00 98.00 105 LYS A CA 1
ATOM 815 C C . LYS A 1 105 ? 35.668 5.560 -8.412 1.00 98.00 105 LYS A C 1
ATOM 817 O O . LYS A 1 105 ? 36.629 5.425 -7.660 1.00 98.00 105 LYS A O 1
ATOM 822 N N . ASP A 1 106 ? 34.790 4.597 -8.673 1.00 97.06 106 ASP A N 1
ATOM 823 C CA . ASP A 1 106 ? 34.936 3.190 -8.309 1.00 97.06 106 ASP A CA 1
ATOM 824 C C . ASP A 1 106 ? 34.761 2.374 -9.595 1.00 97.06 106 ASP A C 1
ATOM 826 O O . ASP A 1 106 ? 33.688 2.381 -10.197 1.00 97.06 106 ASP A O 1
ATOM 830 N N . SER A 1 107 ? 35.840 1.737 -10.057 1.00 96.94 107 SER A N 1
ATOM 831 C CA . SER A 1 107 ? 35.832 0.896 -11.261 1.00 96.94 107 SER A CA 1
ATOM 832 C C . SER A 1 107 ? 35.454 -0.560 -10.969 1.00 96.94 107 SER A C 1
ATOM 834 O O . SER A 1 107 ? 35.544 -1.401 -11.864 1.00 96.94 107 SER A O 1
ATOM 836 N N . THR A 1 108 ? 35.053 -0.869 -9.730 1.00 97.62 108 THR A N 1
ATOM 837 C CA . THR A 1 108 ? 34.626 -2.203 -9.288 1.00 97.62 108 THR A CA 1
ATOM 838 C C . THR A 1 108 ? 33.112 -2.272 -9.102 1.00 97.62 108 THR A C 1
ATOM 840 O O . THR A 1 108 ? 32.448 -1.256 -8.893 1.00 97.62 108 THR A O 1
ATOM 843 N N . PHE A 1 109 ? 32.559 -3.485 -9.112 1.00 97.19 109 PHE A N 1
ATOM 844 C CA . PHE A 1 109 ? 31.148 -3.726 -8.821 1.00 97.19 109 PHE A CA 1
ATOM 845 C C . PHE A 1 109 ? 30.997 -4.877 -7.816 1.00 97.19 109 PHE A C 1
ATOM 847 O O . PHE A 1 109 ? 30.664 -6.005 -8.169 1.00 97.19 109 PHE A O 1
ATOM 854 N N . LYS A 1 110 ? 31.271 -4.589 -6.535 1.00 95.94 110 LYS A N 1
ATOM 855 C CA . LYS A 1 110 ? 31.333 -5.611 -5.464 1.00 95.94 110 LYS A CA 1
ATOM 856 C C . LYS A 1 110 ? 30.439 -5.348 -4.249 1.00 95.94 110 LYS A C 1
ATOM 858 O O . LYS A 1 110 ? 30.480 -6.097 -3.277 1.00 95.94 110 LYS A O 1
ATOM 863 N N . LYS A 1 111 ? 29.689 -4.244 -4.243 1.00 93.38 111 LYS A N 1
ATOM 864 C CA . LYS A 1 111 ? 28.887 -3.799 -3.092 1.00 93.38 111 LYS A CA 1
ATOM 865 C C . LYS A 1 111 ? 27.695 -2.957 -3.531 1.00 93.38 111 LYS A C 1
ATOM 867 O O . LYS A 1 111 ? 27.739 -2.302 -4.570 1.00 93.38 111 LYS A O 1
ATOM 872 N N . SER A 1 112 ? 26.688 -2.877 -2.665 1.00 89.69 112 SER A N 1
ATOM 873 C CA . SER A 1 112 ? 25.415 -2.185 -2.917 1.00 89.69 112 SER A CA 1
ATOM 874 C C . SER A 1 112 ? 25.539 -0.711 -3.325 1.00 89.69 112 SER A C 1
ATOM 876 O O . SER A 1 112 ? 24.685 -0.215 -4.052 1.00 89.69 112 SER A O 1
ATOM 878 N N . ALA A 1 113 ? 26.601 -0.006 -2.920 1.00 90.44 113 ALA A N 1
ATOM 879 C CA . ALA A 1 113 ? 26.828 1.388 -3.318 1.00 90.44 113 ALA A CA 1
ATOM 880 C C . ALA A 1 113 ? 26.981 1.570 -4.843 1.00 90.44 113 ALA A C 1
ATOM 882 O O . ALA A 1 113 ? 26.617 2.621 -5.367 1.00 90.44 113 ALA A O 1
ATOM 883 N N . ALA A 1 114 ? 27.479 0.556 -5.561 1.00 92.81 114 ALA A N 1
ATOM 884 C CA . ALA A 1 114 ? 27.578 0.603 -7.018 1.00 92.81 114 ALA A CA 1
ATOM 885 C C . ALA A 1 114 ? 26.189 0.614 -7.689 1.00 92.81 114 ALA A C 1
ATOM 887 O O . ALA A 1 114 ? 26.007 1.345 -8.660 1.00 92.81 114 ALA A O 1
ATOM 888 N N . ASN A 1 115 ? 25.187 -0.071 -7.116 1.00 90.44 115 ASN A N 1
ATOM 889 C CA . ASN A 1 115 ? 23.798 -0.036 -7.607 1.00 90.44 115 ASN A CA 1
ATOM 890 C C . ASN A 1 115 ? 23.205 1.368 -7.527 1.00 90.44 115 ASN A C 1
ATOM 892 O O . ASN A 1 115 ? 22.545 1.819 -8.458 1.00 90.44 115 ASN A O 1
ATOM 896 N N . VAL A 1 116 ? 23.462 2.071 -6.420 1.00 91.31 116 VAL A N 1
ATOM 897 C CA . VAL A 1 116 ? 22.967 3.438 -6.213 1.00 91.31 116 VAL A CA 1
ATOM 898 C C . VAL A 1 116 ? 23.552 4.381 -7.262 1.00 91.31 116 VAL A C 1
ATOM 900 O O . VAL A 1 116 ? 22.835 5.188 -7.856 1.00 91.31 116 VAL A O 1
ATOM 903 N N . ASN A 1 117 ? 24.853 4.245 -7.527 1.00 94.12 117 ASN A N 1
ATOM 904 C CA . ASN A 1 117 ? 25.523 5.038 -8.549 1.00 94.12 117 ASN A CA 1
ATOM 905 C C . ASN A 1 117 ? 24.985 4.712 -9.950 1.00 94.12 117 ASN A C 1
ATOM 907 O O . ASN A 1 117 ? 24.696 5.640 -10.702 1.00 94.12 117 ASN A O 1
ATOM 911 N N . LEU A 1 118 ? 24.810 3.426 -10.284 1.00 95.31 118 LEU A N 1
ATOM 912 C CA . LEU A 1 118 ? 24.263 3.000 -11.577 1.00 95.31 118 LEU A CA 1
ATOM 913 C C . LEU A 1 118 ? 22.819 3.476 -11.763 1.00 95.31 118 LEU A C 1
ATOM 915 O O . LEU A 1 118 ? 22.474 3.931 -12.844 1.00 95.31 118 LEU A O 1
ATOM 919 N N . SER A 1 119 ? 21.996 3.440 -10.712 1.00 93.56 119 SER A N 1
ATOM 920 C CA . SER A 1 119 ? 20.610 3.934 -10.748 1.00 93.56 119 SER A CA 1
ATOM 921 C C . SER A 1 119 ? 20.567 5.421 -11.088 1.00 93.56 119 SER A C 1
ATOM 923 O O . SER A 1 119 ? 19.854 5.834 -12.000 1.00 93.56 119 SER A O 1
ATOM 925 N N . SER A 1 120 ? 21.380 6.226 -10.397 1.00 92.81 120 SER A N 1
ATOM 926 C CA . SER A 1 120 ? 21.469 7.666 -10.648 1.00 92.81 120 SER A CA 1
ATOM 927 C C . SER A 1 120 ? 21.990 7.977 -12.053 1.00 92.81 120 SER A C 1
ATOM 929 O O . SER A 1 120 ? 21.413 8.813 -12.750 1.00 92.81 120 SER A O 1
ATOM 931 N N . ASP A 1 121 ? 23.081 7.331 -12.468 1.00 96.50 121 ASP A N 1
ATOM 932 C CA . ASP A 1 121 ? 23.760 7.647 -13.726 1.00 96.50 121 ASP A CA 1
ATOM 933 C C . ASP A 1 121 ? 23.048 7.055 -14.942 1.00 96.50 121 ASP A C 1
ATOM 935 O O . ASP A 1 121 ? 22.907 7.750 -15.941 1.00 96.50 121 ASP A O 1
ATOM 939 N N . GLY A 1 122 ? 22.553 5.818 -14.862 1.00 95.75 122 GLY A N 1
ATOM 940 C CA . GLY A 1 122 ? 21.822 5.150 -15.942 1.00 95.75 122 GLY A CA 1
ATOM 941 C C . GLY A 1 122 ? 20.502 5.841 -16.255 1.00 95.75 122 GLY A C 1
ATOM 942 O O . GLY A 1 122 ? 20.232 6.159 -17.412 1.00 95.75 122 GLY A O 1
ATOM 943 N N . PHE A 1 123 ? 19.718 6.184 -15.228 1.00 95.44 123 PHE A N 1
ATOM 944 C CA . PHE A 1 123 ? 18.461 6.906 -15.431 1.00 95.44 123 PHE A CA 1
ATOM 945 C C . PHE A 1 123 ? 18.689 8.334 -15.957 1.00 95.44 123 PHE A C 1
ATOM 947 O O . PHE A 1 123 ? 17.959 8.814 -16.832 1.00 95.44 123 PHE A O 1
ATOM 954 N N . ARG A 1 124 ? 19.750 9.012 -15.488 1.00 96.62 124 ARG A N 1
ATOM 955 C CA . ARG A 1 124 ? 20.172 10.311 -16.033 1.00 96.62 124 ARG A CA 1
ATOM 956 C C . ARG A 1 124 ? 20.619 10.179 -17.488 1.00 96.62 124 ARG A C 1
ATOM 958 O O . ARG A 1 124 ? 20.169 10.972 -18.308 1.00 96.62 124 ARG A O 1
ATOM 965 N N . ALA A 1 125 ? 21.447 9.191 -17.823 1.00 98.50 125 ALA A N 1
ATOM 966 C CA . ALA A 1 125 ? 21.915 8.955 -19.187 1.00 98.50 125 ALA A CA 1
ATOM 967 C C . ALA A 1 125 ? 20.737 8.728 -20.140 1.00 98.50 125 ALA A C 1
ATOM 969 O O . ALA A 1 125 ? 20.676 9.365 -21.189 1.00 98.50 125 ALA A O 1
ATOM 970 N N . TYR A 1 126 ? 19.762 7.911 -19.734 1.00 98.19 126 TYR A N 1
ATOM 971 C CA . TYR A 1 126 ? 18.555 7.658 -20.517 1.00 98.19 126 TYR A CA 1
ATOM 972 C C . TYR A 1 126 ? 17.714 8.921 -20.717 1.00 98.19 126 TYR A C 1
ATOM 974 O O . TYR A 1 126 ? 17.386 9.272 -21.849 1.00 98.19 126 TYR A O 1
ATOM 982 N N . THR A 1 127 ? 17.447 9.669 -19.640 1.00 98.00 127 THR A N 1
ATOM 983 C CA . THR A 1 127 ? 16.714 10.946 -19.711 1.00 98.00 127 THR A CA 1
ATOM 984 C C . THR A 1 127 ? 17.385 11.924 -20.681 1.00 98.00 127 THR A C 1
ATOM 986 O O . THR A 1 127 ? 16.722 12.561 -21.498 1.00 98.00 127 THR A O 1
ATOM 989 N N . GLN A 1 128 ? 18.714 12.035 -20.614 1.00 98.75 128 GLN A N 1
ATOM 990 C CA . GLN A 1 128 ? 19.498 12.925 -21.468 1.00 98.75 128 GLN A CA 1
ATOM 991 C C . GLN A 1 128 ? 19.515 12.434 -22.928 1.00 98.75 128 GLN A C 1
ATOM 993 O O . GLN A 1 128 ? 19.394 13.249 -23.836 1.00 98.75 128 GLN A O 1
ATOM 998 N N . ALA A 1 129 ? 19.583 11.123 -23.181 1.00 98.75 129 ALA A N 1
ATOM 999 C CA . ALA A 1 129 ? 19.502 10.559 -24.532 1.00 98.75 129 ALA A CA 1
ATOM 1000 C C . ALA A 1 129 ? 18.129 10.813 -25.185 1.00 98.75 129 ALA A C 1
ATOM 1002 O O . ALA A 1 129 ? 18.063 11.242 -26.338 1.00 98.75 129 ALA A O 1
ATOM 1003 N N . VAL A 1 130 ? 17.038 10.641 -24.430 1.00 98.50 130 VAL A N 1
ATOM 1004 C CA . VAL A 1 130 ? 15.674 10.971 -24.878 1.00 98.50 130 VAL A CA 1
ATOM 1005 C C . VAL A 1 130 ? 15.545 12.467 -25.177 1.00 98.50 130 VAL A C 1
ATOM 1007 O O . VAL A 1 130 ? 15.076 12.846 -26.248 1.00 98.50 130 VAL A O 1
ATOM 1010 N N . LEU A 1 131 ? 16.003 13.338 -24.271 1.00 98.62 131 LEU A N 1
ATOM 1011 C CA . LEU A 1 131 ? 15.965 14.791 -24.480 1.00 98.62 131 LEU A CA 1
ATOM 1012 C C . LEU A 1 131 ? 16.826 15.235 -25.662 1.00 98.62 131 LEU A C 1
ATOM 1014 O O . LEU A 1 131 ? 16.437 16.160 -26.374 1.00 98.62 131 LEU A O 1
ATOM 1018 N N . TYR A 1 132 ? 17.956 14.573 -25.915 1.00 98.69 132 TYR A N 1
ATOM 1019 C CA . TYR A 1 132 ? 18.740 14.824 -27.117 1.00 98.69 132 TYR A CA 1
ATOM 1020 C C . TYR A 1 132 ? 17.938 14.517 -28.379 1.00 98.69 132 TYR A C 1
ATOM 1022 O O . TYR A 1 132 ? 17.851 15.373 -29.255 1.00 98.69 132 TYR A O 1
ATOM 1030 N N . TYR A 1 133 ? 17.324 13.335 -28.455 1.00 98.44 133 TYR A N 1
ATOM 1031 C CA . TYR A 1 133 ? 16.494 12.967 -29.597 1.00 98.44 133 TYR A CA 1
ATOM 1032 C C . TYR A 1 133 ? 15.345 13.963 -29.822 1.00 98.44 133 TYR A C 1
ATOM 1034 O O . TYR A 1 133 ? 15.120 14.403 -30.948 1.00 98.44 133 TYR A O 1
ATOM 1042 N N . LEU A 1 134 ? 14.648 14.352 -28.750 1.00 98.06 134 LEU A N 1
ATOM 1043 C CA . LEU A 1 134 ? 13.494 15.243 -28.845 1.00 98.06 134 LEU A CA 1
ATOM 1044 C C . LEU A 1 134 ? 13.872 16.686 -29.203 1.00 98.06 134 LEU A C 1
ATOM 1046 O O . LEU A 1 134 ? 13.105 17.344 -29.893 1.00 98.06 134 LEU A O 1
ATOM 1050 N N . THR A 1 135 ? 15.012 17.200 -28.729 1.00 97.81 135 THR A N 1
ATOM 1051 C CA . THR A 1 135 ? 15.349 18.637 -28.846 1.00 97.81 135 THR A CA 1
ATOM 1052 C C . THR A 1 135 ? 16.455 18.943 -29.851 1.00 97.81 135 THR A C 1
ATOM 1054 O O . THR A 1 135 ? 16.521 20.047 -30.389 1.00 97.81 135 THR A O 1
ATOM 1057 N N . GLY A 1 136 ? 17.353 17.991 -30.106 1.00 97.81 136 GLY A N 1
ATOM 1058 C CA . GLY A 1 136 ? 18.582 18.197 -30.870 1.00 97.81 136 GLY A CA 1
ATOM 1059 C C . GLY A 1 136 ? 19.688 18.957 -30.139 1.00 97.81 136 GLY A C 1
ATOM 1060 O O . GLY A 1 136 ? 20.736 19.206 -30.731 1.00 97.81 136 GLY A O 1
ATOM 1061 N N . ASN A 1 137 ? 19.510 19.311 -28.862 1.00 97.75 137 ASN A N 1
ATOM 1062 C CA . ASN A 1 137 ? 20.526 20.038 -28.104 1.00 97.75 137 ASN A CA 1
ATOM 1063 C C . ASN A 1 137 ? 21.712 19.124 -27.740 1.00 97.75 137 ASN A C 1
ATOM 1065 O O . ASN A 1 137 ? 21.605 18.227 -26.901 1.00 97.75 137 ASN A O 1
ATOM 1069 N N . SER A 1 138 ? 22.873 19.397 -28.339 1.00 98.00 138 SER A N 1
ATOM 1070 C CA . SER A 1 138 ? 24.106 18.616 -28.190 1.00 98.00 138 SER A CA 1
ATOM 1071 C C . SER A 1 138 ? 24.646 18.523 -26.760 1.00 98.00 138 SER A C 1
ATOM 1073 O O . SER A 1 138 ? 25.389 17.590 -26.467 1.00 98.00 138 SER A O 1
ATOM 1075 N N . GLN A 1 139 ? 24.253 19.409 -25.838 1.00 98.12 139 GLN A N 1
ATOM 1076 C CA . GLN A 1 139 ? 24.620 19.270 -24.425 1.00 98.12 139 GLN A CA 1
ATOM 1077 C C . GLN A 1 139 ? 23.922 18.073 -23.761 1.00 98.12 139 GLN A C 1
ATOM 1079 O O . GLN A 1 139 ? 24.537 17.389 -22.944 1.00 98.12 139 GLN A O 1
ATOM 1084 N N . TYR A 1 140 ? 22.678 17.761 -24.147 1.00 98.69 140 TYR A N 1
ATOM 1085 C CA . TYR A 1 140 ? 22.011 16.534 -23.701 1.00 98.69 140 TYR A CA 1
ATOM 1086 C C . TYR A 1 140 ? 22.762 15.295 -24.201 1.00 98.69 140 TYR A C 1
ATOM 1088 O O . TYR A 1 140 ? 23.035 14.379 -23.425 1.00 98.69 140 TYR A O 1
ATOM 1096 N N . ARG A 1 141 ? 23.190 15.299 -25.474 1.00 98.62 141 ARG A N 1
ATOM 1097 C CA . ARG A 1 141 ? 24.014 14.213 -26.027 1.00 98.62 141 ARG A CA 1
ATOM 1098 C C . ARG A 1 141 ? 25.340 14.080 -25.296 1.00 98.62 141 ARG A C 1
ATOM 1100 O O . ARG A 1 141 ? 25.699 12.969 -24.927 1.00 98.62 141 ARG A O 1
ATOM 1107 N N . TYR A 1 142 ? 26.036 15.198 -25.076 1.00 98.62 142 TYR A N 1
ATOM 1108 C CA . TYR A 1 142 ? 27.283 15.265 -24.315 1.00 98.62 142 TYR A CA 1
ATOM 1109 C C . TYR A 1 142 ? 27.128 14.622 -22.940 1.00 98.62 142 TYR A C 1
ATOM 1111 O O . TYR A 1 142 ? 27.890 13.724 -22.597 1.00 98.62 142 TYR A O 1
ATOM 1119 N N . ASN A 1 143 ? 26.105 15.018 -22.185 1.00 98.50 143 ASN A N 1
ATOM 1120 C CA . ASN A 1 143 ? 25.857 14.461 -20.863 1.00 98.50 143 ASN A CA 1
ATOM 1121 C C . ASN A 1 143 ? 25.578 12.952 -20.916 1.00 98.50 143 ASN A C 1
ATOM 1123 O O . ASN A 1 143 ? 26.156 12.200 -20.133 1.00 98.50 143 ASN A O 1
ATOM 1127 N N . ALA A 1 144 ? 24.725 12.507 -21.844 1.00 98.81 144 ALA A N 1
ATOM 1128 C CA . ALA A 1 144 ? 24.359 11.102 -21.991 1.00 98.81 144 ALA A CA 1
ATOM 1129 C C . ALA A 1 144 ? 25.561 10.221 -22.367 1.00 98.81 144 ALA A C 1
ATOM 1131 O O . ALA A 1 144 ? 25.856 9.253 -21.669 1.00 98.81 144 ALA A O 1
ATOM 1132 N N . ILE A 1 145 ? 26.289 10.569 -23.435 1.00 98.75 145 ILE A N 1
ATOM 1133 C CA . ILE A 1 145 ? 27.420 9.760 -23.912 1.00 98.75 145 ILE A CA 1
ATOM 1134 C C . ILE A 1 145 ? 28.573 9.760 -22.906 1.00 98.75 145 ILE A C 1
AT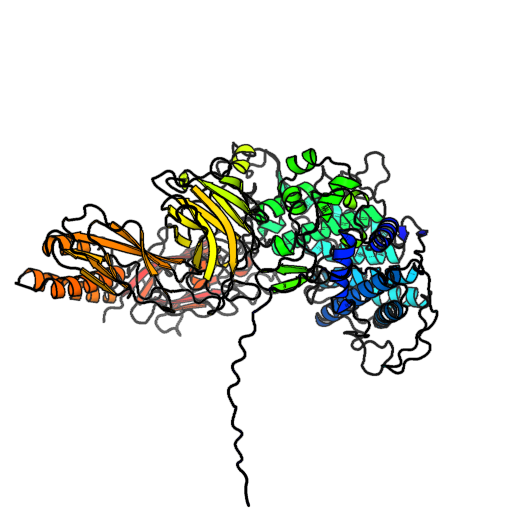OM 1136 O O . ILE A 1 145 ? 29.225 8.737 -22.725 1.00 98.75 145 ILE A O 1
ATOM 1140 N N . ARG A 1 146 ? 28.789 10.875 -22.196 1.00 98.19 146 ARG A N 1
ATOM 1141 C CA . ARG A 1 146 ? 29.811 10.969 -21.153 1.00 98.19 146 ARG A CA 1
ATOM 1142 C C . ARG A 1 146 ? 29.493 10.061 -19.965 1.00 98.19 146 ARG A C 1
ATOM 1144 O O . ARG A 1 146 ? 30.387 9.405 -19.443 1.00 98.19 146 ARG A O 1
ATOM 1151 N N . LEU A 1 147 ? 28.221 9.967 -19.566 1.00 98.75 147 LEU A N 1
ATOM 1152 C CA . LEU A 1 147 ? 27.784 9.001 -18.553 1.00 98.75 147 LEU A CA 1
ATOM 1153 C C . LEU A 1 147 ? 28.038 7.561 -19.013 1.00 98.75 147 LEU A C 1
ATOM 1155 O O . LEU A 1 147 ? 28.648 6.801 -18.267 1.00 98.75 147 LEU A O 1
ATOM 1159 N N . VAL A 1 148 ? 27.658 7.202 -20.244 1.00 98.88 148 VAL A N 1
ATOM 1160 C CA . VAL A 1 148 ? 27.928 5.859 -20.795 1.00 98.88 148 VAL A CA 1
ATOM 1161 C C . VAL A 1 148 ? 29.431 5.558 -20.804 1.00 98.88 148 VAL A C 1
ATOM 1163 O O . VAL A 1 148 ? 29.843 4.503 -20.324 1.00 98.88 148 VAL A O 1
ATOM 1166 N N . ARG A 1 149 ? 30.267 6.511 -21.234 1.00 98.62 149 ARG A N 1
ATOM 1167 C CA . ARG A 1 149 ? 31.729 6.355 -21.290 1.00 98.62 149 ARG A CA 1
ATOM 1168 C C . ARG A 1 149 ? 32.412 6.259 -19.929 1.00 98.62 149 ARG A C 1
ATOM 1170 O O . ARG A 1 149 ? 33.455 5.623 -19.804 1.00 98.62 149 ARG A O 1
ATOM 1177 N N . ILE A 1 150 ? 31.836 6.844 -18.881 1.00 98.69 150 ILE A N 1
ATOM 1178 C CA . ILE A 1 150 ? 32.299 6.577 -17.514 1.00 98.69 150 ILE A CA 1
ATOM 1179 C C . ILE A 1 150 ? 32.085 5.095 -17.193 1.00 98.69 150 ILE A C 1
ATOM 1181 O O . ILE A 1 150 ? 33.004 4.425 -16.733 1.00 98.69 150 ILE A O 1
ATOM 1185 N N . TRP A 1 151 ? 30.903 4.551 -17.474 1.00 98.62 151 TRP A N 1
ATOM 1186 C CA . TRP A 1 151 ? 30.566 3.171 -17.118 1.00 98.62 151 TRP A CA 1
ATOM 1187 C C . TRP A 1 151 ? 31.186 2.112 -18.039 1.00 98.62 151 TRP A C 1
ATOM 1189 O O . TRP A 1 151 ? 31.475 1.008 -17.581 1.00 98.62 151 TRP A O 1
ATOM 1199 N N . GLU A 1 152 ? 31.495 2.428 -19.295 1.00 98.50 152 GLU A N 1
ATOM 1200 C CA . GLU A 1 152 ? 32.253 1.518 -20.165 1.00 98.50 152 GLU A CA 1
ATOM 1201 C C . GLU A 1 152 ? 33.739 1.401 -19.762 1.00 98.50 152 GLU A C 1
ATOM 1203 O O . GLU A 1 152 ? 34.434 0.500 -20.223 1.00 98.50 152 GLU A O 1
ATOM 1208 N N . ASN A 1 153 ? 34.240 2.280 -18.884 1.00 98.50 153 ASN A N 1
ATOM 1209 C CA . ASN A 1 153 ? 35.606 2.240 -18.344 1.00 98.50 153 ASN A CA 1
ATOM 1210 C C . ASN A 1 153 ? 35.722 1.450 -17.021 1.00 98.50 153 ASN A C 1
ATOM 1212 O O . ASN A 1 153 ? 36.749 1.525 -16.338 1.00 98.50 153 ASN A O 1
ATOM 1216 N N . MET A 1 154 ? 34.686 0.699 -16.635 1.00 98.56 154 MET A N 1
ATOM 1217 C CA . MET A 1 154 ? 34.734 -0.235 -15.502 1.00 98.56 154 MET A CA 1
ATOM 1218 C C . MET A 1 154 ? 35.778 -1.343 -15.729 1.00 98.56 154 MET A C 1
ATOM 1220 O O . MET A 1 154 ? 36.165 -1.634 -16.861 1.00 98.56 154 MET A O 1
ATOM 1224 N N . ASN A 1 155 ? 36.261 -1.975 -14.655 1.00 98.44 155 ASN A N 1
ATOM 1225 C CA . ASN A 1 155 ? 37.186 -3.101 -14.781 1.00 98.44 155 ASN A CA 1
ATOM 1226 C C . ASN A 1 155 ? 36.397 -4.418 -14.935 1.00 98.44 155 ASN A C 1
ATOM 1228 O O . ASN A 1 155 ? 35.782 -4.850 -13.957 1.00 98.44 155 ASN A O 1
ATOM 1232 N N . PRO A 1 156 ? 36.455 -5.102 -16.097 1.00 97.94 156 PRO A N 1
ATOM 1233 C CA . PRO A 1 156 ? 35.663 -6.309 -16.357 1.00 97.94 156 PRO A CA 1
ATOM 1234 C C . PRO A 1 156 ? 35.932 -7.467 -15.389 1.00 97.94 156 PRO A C 1
ATOM 1236 O O . PRO A 1 156 ? 35.087 -8.340 -15.235 1.00 97.94 156 PRO A O 1
ATOM 1239 N N . ASN A 1 157 ? 37.090 -7.482 -14.722 1.00 97.94 157 ASN A N 1
ATOM 1240 C CA . ASN A 1 157 ? 37.477 -8.556 -13.804 1.00 97.94 157 ASN A CA 1
ATOM 1241 C C . ASN A 1 157 ? 37.094 -8.275 -12.339 1.00 97.94 157 ASN A C 1
ATOM 1243 O O . ASN A 1 157 ? 37.388 -9.083 -11.463 1.00 97.94 157 ASN A O 1
ATOM 1247 N N . GLU A 1 158 ? 36.475 -7.128 -12.044 1.00 97.94 158 GLU A N 1
ATOM 1248 C CA . GLU A 1 158 ? 36.220 -6.664 -10.671 1.00 97.94 158 GLU A CA 1
ATOM 1249 C C . GLU A 1 158 ? 34.724 -6.634 -10.318 1.00 97.94 158 GLU A C 1
ATOM 1251 O O . GLU A 1 158 ? 34.269 -5.793 -9.535 1.00 97.94 158 GLU A O 1
ATOM 1256 N N . PHE A 1 159 ? 33.966 -7.578 -10.876 1.00 98.44 159 PHE A N 1
ATOM 1257 C CA . PHE A 1 159 ? 32.553 -7.812 -10.588 1.00 98.44 159 PHE A CA 1
ATOM 1258 C C . PHE A 1 159 ? 32.418 -8.986 -9.618 1.00 98.44 159 PHE A C 1
ATOM 1260 O O . PHE A 1 159 ? 33.041 -10.031 -9.794 1.00 98.44 159 PHE A O 1
ATOM 1267 N N . GLN A 1 160 ? 31.634 -8.808 -8.558 1.00 97.56 160 GLN A N 1
ATOM 1268 C CA . GLN A 1 160 ? 31.411 -9.848 -7.559 1.00 97.56 160 GLN A CA 1
ATOM 1269 C C . GLN A 1 160 ? 29.970 -9.789 -7.074 1.00 97.56 160 GLN A C 1
ATOM 1271 O O . GLN A 1 160 ? 29.499 -8.726 -6.674 1.00 97.56 160 GLN A O 1
ATOM 1276 N N . TYR A 1 161 ? 29.300 -10.941 -7.042 1.00 95.62 161 TYR A N 1
ATOM 1277 C CA . TYR A 1 161 ? 27.967 -11.059 -6.465 1.00 95.62 161 TYR A CA 1
ATOM 1278 C C . TYR A 1 161 ? 27.959 -10.628 -4.989 1.00 95.62 161 TYR A C 1
ATOM 1280 O O . TYR A 1 161 ? 28.810 -11.039 -4.198 1.00 95.62 161 TYR A O 1
ATOM 1288 N N . PHE A 1 162 ? 26.967 -9.828 -4.607 1.00 92.81 162 PHE A N 1
ATOM 1289 C CA . PHE A 1 162 ? 26.695 -9.441 -3.221 1.00 92.81 162 PHE A CA 1
ATOM 1290 C C . PHE A 1 162 ? 25.194 -9.559 -2.928 1.00 92.81 162 PHE A C 1
ATOM 1292 O O . PHE A 1 162 ? 24.388 -9.723 -3.848 1.00 92.81 162 PHE A O 1
ATOM 1299 N N . ALA A 1 163 ? 24.821 -9.508 -1.645 1.00 88.81 163 ALA A N 1
ATOM 1300 C CA . ALA A 1 163 ? 23.431 -9.648 -1.209 1.00 88.81 163 ALA A CA 1
ATOM 1301 C C . ALA A 1 163 ? 22.494 -8.711 -1.994 1.00 88.81 163 ALA A C 1
ATOM 1303 O O . ALA A 1 163 ? 22.795 -7.528 -2.165 1.00 88.81 163 ALA A O 1
ATOM 1304 N N . ASP A 1 164 ? 21.398 -9.278 -2.498 1.00 88.25 164 ASP A N 1
ATOM 1305 C CA . ASP A 1 164 ? 20.336 -8.601 -3.257 1.00 88.25 164 ASP A CA 1
ATOM 1306 C C . ASP A 1 164 ? 20.782 -7.908 -4.559 1.00 88.25 164 ASP A C 1
ATOM 1308 O O . ASP A 1 164 ? 20.051 -7.104 -5.137 1.00 88.25 164 ASP A O 1
ATOM 1312 N N . SER A 1 165 ? 21.980 -8.214 -5.068 1.00 92.75 165 SER A N 1
ATOM 1313 C CA . SER A 1 165 ? 22.463 -7.646 -6.335 1.00 92.75 165 SER A CA 1
ATOM 1314 C C . SER A 1 165 ? 21.581 -8.015 -7.535 1.00 92.75 165 SER A C 1
ATOM 1316 O O . SER A 1 165 ? 21.363 -7.167 -8.394 1.00 92.75 165 SER A O 1
ATOM 1318 N N . HIS A 1 166 ? 20.996 -9.216 -7.573 1.00 91.44 166 HIS A N 1
ATOM 1319 C CA . HIS A 1 166 ? 20.069 -9.621 -8.642 1.00 91.44 166 HIS A CA 1
ATOM 1320 C C . HIS A 1 166 ? 18.790 -8.771 -8.691 1.00 91.44 166 HIS A C 1
ATOM 1322 O O . HIS A 1 166 ? 18.222 -8.612 -9.763 1.00 91.44 166 HIS A O 1
ATOM 1328 N N . ILE A 1 167 ? 18.372 -8.197 -7.558 1.00 89.69 167 ILE A N 1
ATOM 1329 C CA . ILE A 1 167 ? 17.182 -7.339 -7.451 1.00 89.69 167 ILE A CA 1
ATOM 1330 C C . ILE A 1 167 ? 17.480 -5.942 -8.001 1.00 89.69 167 ILE A C 1
ATOM 1332 O O . ILE A 1 167 ? 16.726 -5.390 -8.791 1.00 89.69 167 ILE A O 1
ATOM 1336 N N . HIS A 1 168 ? 18.609 -5.366 -7.590 1.00 92.12 168 HIS A N 1
ATOM 1337 C CA . HIS A 1 168 ? 18.857 -3.929 -7.739 1.00 92.12 168 HIS A CA 1
ATOM 1338 C C . HIS A 1 168 ? 19.801 -3.555 -8.892 1.00 92.12 168 HIS A C 1
ATOM 1340 O O . HIS A 1 168 ? 20.140 -2.381 -9.034 1.00 92.12 168 HIS A O 1
ATOM 1346 N N . VAL A 1 169 ? 20.300 -4.523 -9.669 1.00 95.00 169 VAL A N 1
ATOM 1347 C CA . VAL A 1 169 ? 21.206 -4.257 -10.806 1.00 95.00 169 VAL A CA 1
ATOM 1348 C C . VAL A 1 169 ? 20.456 -4.205 -12.136 1.00 95.00 169 VAL A C 1
ATOM 1350 O O . VAL A 1 169 ? 20.776 -3.354 -12.964 1.00 95.00 169 VAL A O 1
ATOM 1353 N N . GLY A 1 170 ? 19.472 -5.088 -12.342 1.00 94.62 170 GLY A N 1
ATOM 1354 C CA . GLY A 1 170 ? 18.836 -5.307 -13.646 1.00 94.62 170 GLY A CA 1
ATOM 1355 C C . GLY A 1 170 ? 18.197 -4.051 -14.238 1.00 94.62 170 GLY A C 1
ATOM 1356 O O . GLY A 1 170 ? 18.540 -3.648 -15.347 1.00 94.62 170 GLY A O 1
ATOM 1357 N N . THR A 1 171 ? 17.340 -3.381 -13.472 1.00 92.94 171 THR A N 1
ATOM 1358 C CA . THR A 1 171 ? 16.608 -2.194 -13.934 1.00 92.94 171 THR A CA 1
ATOM 1359 C C . THR A 1 171 ? 17.508 -0.966 -14.162 1.00 92.94 171 THR A C 1
ATOM 1361 O O . THR A 1 171 ? 17.432 -0.356 -15.231 1.00 92.94 171 THR A O 1
ATOM 1364 N N . PRO A 1 172 ? 18.436 -0.595 -13.257 1.00 93.56 172 PRO A N 1
ATOM 1365 C CA . PRO A 1 172 ? 19.410 0.465 -13.527 1.00 93.56 172 PRO A CA 1
ATOM 1366 C C . PRO A 1 172 ? 20.270 0.195 -14.764 1.00 93.56 172 PRO A C 1
ATOM 1368 O O . PRO A 1 172 ? 20.543 1.104 -15.552 1.00 93.56 172 PRO A O 1
ATOM 1371 N N . PHE A 1 173 ? 20.675 -1.064 -14.941 1.00 97.31 173 PHE A N 1
ATOM 1372 C CA . PHE A 1 173 ? 21.420 -1.517 -16.105 1.00 97.31 173 PHE A CA 1
ATOM 1373 C C . PHE A 1 173 ? 20.599 -1.383 -17.394 1.00 97.31 173 PHE A C 1
ATOM 1375 O O . PHE A 1 173 ? 21.109 -0.833 -18.368 1.00 97.31 173 PHE A O 1
ATOM 1382 N N . TYR A 1 174 ? 19.321 -1.773 -17.381 1.00 97.38 174 TYR A N 1
ATOM 1383 C CA . TYR A 1 174 ? 18.39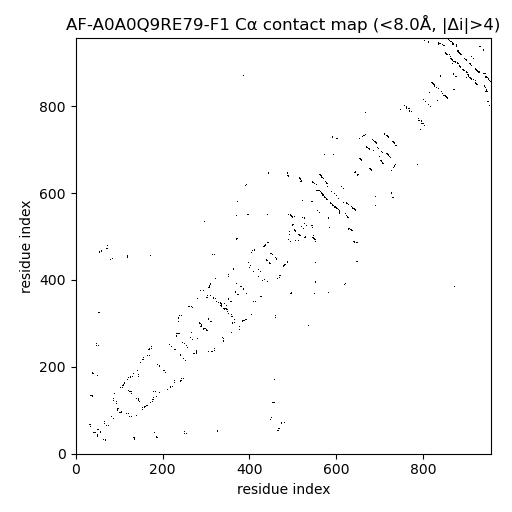5 -1.596 -18.503 1.00 97.38 174 TYR A CA 1
ATOM 1384 C C . TYR A 1 174 ? 18.371 -0.147 -19.014 1.00 97.38 174 TYR A C 1
ATOM 1386 O O . TYR A 1 174 ? 18.546 0.075 -20.212 1.00 97.38 174 TYR A O 1
ATOM 1394 N N . TYR A 1 175 ? 18.259 0.857 -18.136 1.00 96.81 175 TYR A N 1
ATOM 1395 C CA . TYR A 1 175 ? 18.259 2.261 -18.574 1.00 96.81 175 TYR A CA 1
ATOM 1396 C C . TYR A 1 175 ? 19.618 2.723 -19.110 1.00 96.81 175 TYR A C 1
ATOM 1398 O O . TYR A 1 175 ? 19.661 3.470 -20.087 1.00 96.81 175 TYR A O 1
ATOM 1406 N N . MET A 1 176 ? 20.730 2.266 -18.522 1.00 98.25 176 MET A N 1
ATOM 1407 C CA . MET A 1 176 ? 22.070 2.568 -19.043 1.00 98.25 176 MET A CA 1
ATOM 1408 C C . MET A 1 176 ? 22.250 2.027 -20.470 1.00 98.25 176 MET A C 1
ATOM 1410 O O . MET A 1 176 ? 22.715 2.748 -21.354 1.00 98.25 176 MET A O 1
ATOM 1414 N N . VAL A 1 177 ? 21.851 0.776 -20.711 1.00 98.69 177 VAL A N 1
ATOM 1415 C CA . VAL A 1 177 ? 21.962 0.145 -22.035 1.00 98.69 177 VAL A CA 1
ATOM 1416 C C . VAL A 1 177 ? 20.971 0.764 -23.026 1.00 98.69 177 VAL A C 1
ATOM 1418 O O . VAL A 1 177 ? 21.341 1.018 -24.169 1.00 98.69 177 VAL A O 1
ATOM 1421 N N . SER A 1 178 ? 19.761 1.117 -22.587 1.00 98.38 178 SER A N 1
ATOM 1422 C CA . SER A 1 178 ? 18.780 1.842 -23.413 1.00 98.38 178 SER A CA 1
ATOM 1423 C C . SER A 1 178 ? 19.296 3.222 -23.839 1.00 98.38 178 SER A C 1
ATOM 1425 O O . SER A 1 178 ? 19.107 3.644 -24.979 1.00 98.38 178 SER A O 1
ATOM 1427 N N . ALA A 1 179 ? 20.000 3.932 -22.948 1.00 98.75 179 ALA A N 1
ATOM 1428 C CA . ALA A 1 179 ? 20.652 5.198 -23.280 1.00 98.75 179 ALA A CA 1
ATOM 1429 C C . ALA A 1 179 ? 21.740 5.011 -24.347 1.00 98.75 179 ALA A C 1
ATOM 1431 O O . ALA A 1 179 ? 21.796 5.770 -25.315 1.00 98.75 179 ALA A O 1
ATOM 1432 N N . ALA A 1 180 ? 22.585 3.989 -24.182 1.00 98.81 180 ALA A N 1
ATOM 1433 C CA . ALA A 1 180 ? 23.618 3.633 -25.148 1.00 98.81 180 ALA A CA 1
ATOM 1434 C C . ALA A 1 180 ? 23.025 3.268 -26.518 1.00 98.81 180 ALA A C 1
ATOM 1436 O O . ALA A 1 180 ? 23.522 3.723 -27.548 1.00 98.81 180 ALA A O 1
ATOM 1437 N N . GLU A 1 181 ? 21.931 2.505 -26.542 1.00 98.31 181 GLU A N 1
ATOM 1438 C CA . GLU A 1 181 ? 21.226 2.151 -27.773 1.00 98.31 181 GLU A CA 1
ATOM 1439 C C . GLU A 1 181 ? 20.678 3.394 -28.489 1.00 98.31 181 GLU A C 1
ATOM 1441 O O . GLU A 1 181 ? 20.966 3.601 -29.669 1.00 98.31 181 GLU A O 1
ATOM 1446 N N . LEU A 1 182 ? 19.971 4.281 -27.781 1.00 98.19 182 LEU A N 1
ATOM 1447 C CA . LEU A 1 182 ? 19.479 5.530 -28.372 1.00 98.19 182 LEU A CA 1
ATOM 1448 C C . LEU A 1 182 ? 20.621 6.400 -28.916 1.00 98.19 182 LEU A C 1
ATOM 1450 O O . LEU A 1 182 ? 20.495 6.983 -29.992 1.00 98.19 182 LEU A O 1
ATOM 1454 N N . LEU A 1 183 ? 21.760 6.480 -28.222 1.00 98.62 183 LEU A N 1
ATOM 1455 C CA . LEU A 1 183 ? 22.934 7.218 -28.704 1.00 98.62 183 LEU A CA 1
ATOM 1456 C C . LEU A 1 183 ? 23.547 6.601 -29.968 1.00 98.62 183 LEU A C 1
ATOM 1458 O O . LEU A 1 183 ? 24.004 7.354 -30.836 1.00 98.62 183 LEU A O 1
ATOM 1462 N N . ARG A 1 184 ? 23.550 5.266 -30.070 1.00 97.69 184 ARG A N 1
ATOM 1463 C CA . ARG A 1 184 ? 24.041 4.501 -31.226 1.00 97.69 184 ARG A CA 1
ATOM 1464 C C . ARG A 1 184 ? 23.156 4.675 -32.461 1.00 97.69 184 ARG A C 1
ATOM 1466 O O . ARG A 1 184 ? 23.685 4.753 -33.566 1.00 97.69 184 ARG A O 1
ATOM 1473 N N . TYR A 1 185 ? 21.840 4.779 -32.274 1.00 97.62 185 TYR A N 1
ATOM 1474 C CA . TYR A 1 185 ? 20.851 4.833 -33.358 1.00 97.62 185 TYR A CA 1
ATOM 1475 C C . TYR A 1 185 ? 20.165 6.201 -33.517 1.00 97.62 185 TYR A C 1
ATOM 1477 O O . TYR A 1 185 ? 19.046 6.298 -34.018 1.00 97.62 185 TYR A O 1
ATOM 1485 N N . THR A 1 186 ? 20.844 7.285 -33.139 1.00 97.81 186 THR A N 1
ATOM 1486 C CA . THR A 1 186 ? 20.427 8.666 -33.438 1.00 97.81 186 THR A CA 1
ATOM 1487 C C . THR A 1 186 ? 21.489 9.387 -34.256 1.00 97.81 186 THR A C 1
ATOM 1489 O O . THR A 1 186 ? 22.688 9.221 -34.025 1.00 97.81 186 THR A O 1
ATOM 1492 N N . THR A 1 187 ? 21.068 10.226 -35.205 1.00 98.19 187 THR A N 1
ATOM 1493 C CA . THR A 1 187 ? 22.006 11.089 -35.939 1.00 98.19 187 THR A CA 1
ATOM 1494 C C . THR A 1 187 ? 22.665 12.101 -35.008 1.00 98.19 187 THR A C 1
ATOM 1496 O O . THR A 1 187 ? 22.059 12.553 -34.040 1.00 98.19 187 THR A O 1
ATOM 1499 N N . VAL A 1 188 ? 23.892 12.505 -35.334 1.00 97.94 188 VAL A N 1
ATOM 1500 C CA . VAL A 1 188 ? 24.673 13.465 -34.545 1.00 97.94 188 VAL A CA 1
ATOM 1501 C C . VAL A 1 188 ? 24.550 14.860 -35.159 1.00 97.94 188 VAL A C 1
ATOM 1503 O O . VAL A 1 188 ? 24.808 15.026 -36.347 1.00 97.94 188 VAL A O 1
ATOM 1506 N N . VAL A 1 189 ? 24.162 15.850 -34.349 1.00 96.75 189 VAL A N 1
ATOM 1507 C CA . VAL A 1 189 ? 24.047 17.264 -34.762 1.00 96.75 189 VAL A CA 1
ATOM 1508 C C . VAL A 1 189 ? 25.429 17.910 -34.754 1.00 96.75 189 VAL A C 1
ATOM 1510 O O . VAL A 1 189 ? 25.946 18.265 -35.808 1.00 96.75 189 VAL A O 1
ATOM 1513 N N . ASP A 1 190 ? 26.062 17.978 -33.580 1.00 96.62 190 ASP A N 1
ATOM 1514 C CA . ASP A 1 190 ? 27.446 18.425 -33.435 1.00 96.62 190 ASP A CA 1
ATOM 1515 C C . ASP A 1 190 ? 28.355 17.228 -33.156 1.00 96.62 190 ASP A C 1
ATOM 1517 O O . ASP A 1 190 ? 28.136 16.481 -32.204 1.00 96.62 190 ASP A O 1
ATOM 1521 N N . ALA A 1 191 ? 29.405 17.049 -33.961 1.00 95.31 191 ALA A N 1
ATOM 1522 C CA . ALA A 1 191 ? 30.354 15.948 -33.773 1.00 95.31 191 ALA A CA 1
ATOM 1523 C C . ALA A 1 191 ? 31.217 16.106 -32.509 1.00 95.31 191 ALA A C 1
ATOM 1525 O O . ALA A 1 191 ? 31.745 15.118 -31.996 1.00 95.31 191 ALA A O 1
ATOM 1526 N N . VAL A 1 192 ? 31.367 17.336 -32.004 1.00 97.12 192 VAL A N 1
ATOM 1527 C CA . VAL A 1 192 ? 32.149 17.652 -30.805 1.00 97.12 192 VAL A CA 1
ATOM 1528 C C . VAL A 1 192 ? 31.425 18.642 -29.896 1.00 97.12 192 VAL A C 1
ATOM 1530 O O . VAL A 1 192 ? 30.676 19.490 -30.373 1.00 97.12 192 VAL A O 1
ATOM 1533 N N . TYR A 1 193 ? 31.696 18.573 -28.592 1.00 97.44 193 TYR A N 1
ATOM 1534 C CA . TYR A 1 193 ? 31.184 19.513 -27.591 1.00 97.44 193 TYR A CA 1
ATOM 1535 C C . TYR A 1 193 ? 32.307 20.113 -26.738 1.00 97.44 193 TYR A C 1
ATOM 1537 O O . TYR A 1 193 ? 33.274 19.430 -26.392 1.00 97.44 193 TYR A O 1
ATOM 1545 N N . ASN A 1 194 ? 32.162 21.391 -26.380 1.00 96.62 194 ASN A N 1
ATOM 1546 C CA . ASN A 1 194 ? 33.074 22.111 -25.492 1.00 96.62 194 ASN A CA 1
ATOM 1547 C C . ASN A 1 194 ? 32.356 22.434 -24.178 1.00 96.62 194 ASN A C 1
ATOM 1549 O O . ASN A 1 194 ? 31.470 23.286 -24.146 1.00 96.62 194 ASN A O 1
ATOM 1553 N N . ASP A 1 195 ? 32.767 21.789 -23.090 1.00 93.06 195 ASP A N 1
ATOM 1554 C CA . ASP A 1 195 ? 32.282 22.079 -21.743 1.00 93.06 195 ASP A CA 1
ATOM 1555 C C . ASP A 1 195 ? 33.247 23.046 -21.051 1.00 93.06 195 ASP A C 1
ATOM 1557 O O . ASP A 1 195 ? 34.203 22.656 -20.371 1.00 93.06 195 ASP A O 1
ATOM 1561 N N . GLY A 1 196 ? 32.979 24.340 -21.230 1.00 87.56 196 GLY A N 1
ATOM 1562 C CA . GLY A 1 196 ? 33.759 25.405 -20.606 1.00 87.56 196 GLY A CA 1
ATOM 1563 C C . GLY A 1 196 ? 33.679 25.423 -19.076 1.00 87.56 196 GLY A C 1
ATOM 1564 O O . GLY A 1 196 ? 34.577 25.973 -18.445 1.00 87.56 196 GLY A O 1
ATOM 1565 N N . GLN A 1 197 ? 32.654 24.813 -18.464 1.00 85.56 197 GLN A N 1
ATOM 1566 C CA . GLN A 1 197 ? 32.527 24.760 -17.002 1.00 85.56 197 GLN A CA 1
ATOM 1567 C C . GLN A 1 197 ? 33.511 23.759 -16.395 1.00 85.56 197 GLN A C 1
ATOM 1569 O O . GLN A 1 197 ? 34.080 24.026 -15.338 1.00 85.56 197 GLN A O 1
ATOM 1574 N N . ASN A 1 198 ? 33.739 22.634 -17.077 1.00 86.38 198 ASN A N 1
ATOM 1575 C CA . ASN A 1 198 ? 34.670 21.592 -16.638 1.00 86.38 198 ASN A CA 1
ATOM 1576 C C . ASN A 1 198 ? 36.023 21.618 -17.374 1.00 86.38 198 ASN A C 1
ATOM 1578 O O . ASN A 1 198 ? 36.866 20.755 -17.132 1.00 86.38 198 ASN A O 1
ATOM 1582 N N . GLY A 1 199 ? 36.249 22.594 -18.261 1.00 90.12 199 GLY A N 1
ATOM 1583 C CA . GLY A 1 199 ? 37.498 22.744 -19.014 1.00 90.12 199 GLY A CA 1
ATOM 1584 C C . GLY A 1 199 ? 37.745 21.632 -20.041 1.00 90.12 199 GLY A C 1
ATOM 1585 O O . GLY A 1 199 ? 38.898 21.335 -20.351 1.00 90.12 199 GLY A O 1
ATOM 1586 N N . ILE A 1 200 ? 36.685 20.999 -20.552 1.00 94.00 200 ILE A N 1
ATOM 1587 C CA . ILE A 1 200 ? 36.770 19.898 -21.520 1.00 94.00 200 ILE A CA 1
ATOM 1588 C C . ILE A 1 200 ? 36.523 20.455 -22.923 1.00 94.00 200 ILE A C 1
ATOM 1590 O O . ILE A 1 200 ? 35.490 21.068 -23.181 1.00 94.00 200 ILE A O 1
ATOM 1594 N N . MET A 1 201 ? 37.459 20.214 -23.840 1.00 95.12 201 MET A N 1
ATOM 1595 C CA . MET A 1 201 ? 37.415 20.722 -25.214 1.00 95.12 201 MET A CA 1
ATOM 1596 C C . MET A 1 201 ? 37.375 19.577 -26.226 1.00 95.12 201 MET A C 1
ATOM 1598 O O . MET A 1 201 ? 38.032 18.556 -26.030 1.00 95.12 201 MET A O 1
ATOM 1602 N N . ASN A 1 202 ? 36.659 19.783 -27.332 1.00 95.19 202 ASN A N 1
ATOM 1603 C CA . ASN A 1 202 ? 36.532 18.866 -28.467 1.00 95.19 202 ASN A CA 1
ATOM 1604 C C . ASN A 1 202 ? 36.073 17.450 -28.075 1.00 95.19 202 ASN A C 1
ATOM 1606 O O . ASN A 1 202 ? 36.558 16.459 -28.620 1.00 95.19 202 ASN A O 1
ATOM 1610 N N . TYR A 1 203 ? 35.149 17.341 -27.120 1.00 97.56 203 TYR A N 1
ATOM 1611 C CA . TYR A 1 203 ? 34.646 16.048 -26.673 1.00 97.56 203 TYR A CA 1
ATOM 1612 C C . TYR A 1 203 ? 33.817 15.389 -27.781 1.00 97.56 203 TYR A C 1
ATOM 1614 O O . TYR A 1 203 ? 32.795 15.941 -28.178 1.00 97.56 203 TYR A O 1
ATOM 1622 N N . ASN A 1 204 ? 34.239 14.225 -28.280 1.00 97.75 204 ASN A N 1
ATOM 1623 C CA . ASN A 1 204 ? 33.573 13.533 -29.388 1.00 97.75 204 ASN A CA 1
ATOM 1624 C C . ASN A 1 204 ? 32.161 13.069 -28.992 1.00 97.75 204 ASN A C 1
ATOM 1626 O O . ASN A 1 204 ? 32.010 12.293 -28.055 1.00 97.75 204 ASN A O 1
ATOM 1630 N N . LEU A 1 205 ? 31.135 13.493 -29.724 1.00 98.44 205 LEU A N 1
ATOM 1631 C CA . LEU A 1 205 ? 29.745 13.081 -29.495 1.00 98.44 205 LEU A CA 1
ATOM 1632 C C . LEU A 1 205 ? 29.296 11.914 -30.379 1.00 98.44 205 LEU A C 1
ATOM 1634 O O . LEU A 1 205 ? 28.185 11.404 -30.225 1.00 98.44 205 LEU A O 1
ATOM 1638 N N . THR A 1 206 ? 30.133 11.481 -31.314 1.00 97.81 206 THR A N 1
ATOM 1639 C CA . THR A 1 206 ? 29.821 10.361 -32.201 1.00 97.81 206 THR A CA 1
ATOM 1640 C C . THR A 1 206 ? 29.943 9.048 -31.438 1.00 97.81 206 THR A C 1
ATOM 1642 O O . THR A 1 206 ? 30.920 8.849 -30.714 1.00 97.81 206 THR A O 1
ATOM 1645 N N . TRP A 1 207 ? 28.953 8.167 -31.609 1.00 98.31 207 TRP A N 1
ATOM 1646 C CA . TRP A 1 207 ? 29.031 6.788 -31.134 1.00 98.31 207 TRP A CA 1
ATOM 1647 C C . TRP A 1 207 ? 30.006 6.003 -32.015 1.00 98.31 207 TRP A C 1
ATOM 1649 O O . TRP A 1 207 ? 29.915 6.064 -33.242 1.00 98.31 207 TRP A O 1
ATOM 1659 N N . THR A 1 208 ? 30.934 5.273 -31.409 1.00 97.69 208 THR A N 1
ATOM 1660 C CA . THR A 1 208 ? 31.998 4.547 -32.111 1.00 97.69 208 THR A CA 1
ATOM 1661 C C . THR A 1 208 ? 31.915 3.041 -31.879 1.00 97.69 208 THR A C 1
ATOM 1663 O O . THR A 1 208 ? 31.280 2.561 -30.941 1.00 97.69 208 THR A O 1
ATOM 1666 N N . GLU A 1 209 ? 32.595 2.268 -32.728 1.00 97.38 209 GLU A N 1
ATOM 1667 C CA . GLU A 1 209 ? 32.763 0.826 -32.509 1.00 97.38 209 GLU A CA 1
ATOM 1668 C C . GLU A 1 209 ? 33.535 0.536 -31.208 1.00 97.38 209 GLU A C 1
ATOM 1670 O O . GLU A 1 209 ? 33.265 -0.454 -30.529 1.00 97.38 209 GLU A O 1
ATOM 1675 N N . GLU A 1 210 ? 34.457 1.423 -30.816 1.00 97.88 210 GLU A N 1
ATOM 1676 C CA . GLU A 1 210 ? 35.163 1.328 -29.536 1.00 97.88 210 GLU A CA 1
ATOM 1677 C C . GLU A 1 210 ? 34.202 1.458 -28.348 1.00 97.88 210 GLU A C 1
ATOM 1679 O O . GLU A 1 210 ? 34.311 0.653 -27.424 1.00 97.88 210 GLU A O 1
ATOM 1684 N N . ASP A 1 211 ? 33.237 2.387 -28.403 1.00 98.62 211 ASP A N 1
ATOM 1685 C CA . ASP A 1 211 ? 32.198 2.535 -27.371 1.00 98.62 211 ASP A CA 1
ATOM 1686 C C . ASP A 1 211 ? 31.381 1.229 -27.251 1.00 98.62 211 ASP A C 1
ATOM 1688 O O . ASP A 1 211 ? 31.232 0.668 -26.166 1.00 98.62 211 ASP A O 1
ATOM 1692 N N . THR A 1 212 ? 30.934 0.649 -28.379 1.00 98.50 212 THR A N 1
ATOM 1693 C CA . THR A 1 212 ? 30.234 -0.653 -28.385 1.00 98.50 212 THR A CA 1
ATOM 1694 C C . THR A 1 212 ? 31.084 -1.766 -27.768 1.00 98.50 212 THR A C 1
ATOM 1696 O O . THR A 1 212 ? 30.593 -2.519 -26.921 1.00 98.50 212 THR A O 1
ATOM 1699 N N . ASN A 1 213 ? 32.354 -1.875 -28.159 1.00 98.69 213 ASN A N 1
ATOM 1700 C CA . ASN A 1 213 ? 33.250 -2.927 -27.684 1.00 98.69 213 ASN A CA 1
ATOM 1701 C C . ASN A 1 213 ? 33.568 -2.784 -26.191 1.00 98.69 213 ASN A C 1
ATOM 1703 O O . ASN A 1 213 ? 33.535 -3.777 -25.461 1.00 98.69 213 ASN A O 1
ATOM 1707 N N . LYS A 1 214 ? 33.855 -1.565 -25.717 1.00 98.56 214 LYS A N 1
ATOM 1708 C CA . LYS A 1 214 ? 34.119 -1.299 -24.299 1.00 98.56 214 LYS A CA 1
ATOM 1709 C C . LYS A 1 214 ? 32.882 -1.522 -23.458 1.00 98.56 214 LYS A C 1
ATOM 1711 O O . LYS A 1 214 ? 32.974 -2.246 -22.473 1.00 98.56 214 LYS A O 1
ATOM 1716 N N . LEU A 1 215 ? 31.735 -0.966 -23.845 1.00 98.81 215 LEU A N 1
ATOM 1717 C CA . LEU A 1 215 ? 30.509 -1.116 -23.068 1.00 98.81 215 LEU A CA 1
ATOM 1718 C C . LEU A 1 215 ? 30.126 -2.593 -22.945 1.00 98.81 215 LEU A C 1
ATOM 1720 O O . LEU A 1 215 ? 29.815 -3.060 -21.848 1.00 98.81 215 LEU A O 1
ATOM 1724 N N . THR A 1 216 ? 30.241 -3.343 -24.045 1.00 98.81 216 THR A N 1
ATOM 1725 C CA . THR A 1 216 ? 29.978 -4.787 -24.058 1.00 98.81 216 THR A CA 1
ATOM 1726 C C . THR A 1 216 ? 30.920 -5.530 -23.114 1.00 98.81 216 THR A C 1
ATOM 1728 O O . THR A 1 216 ? 30.476 -6.203 -22.185 1.00 98.81 216 THR A O 1
ATOM 1731 N N . LYS A 1 217 ? 32.231 -5.352 -23.308 1.00 98.75 217 LYS A N 1
ATOM 1732 C CA . LYS A 1 217 ? 33.268 -6.098 -22.591 1.00 98.75 217 LYS A CA 1
ATOM 1733 C C . LYS A 1 217 ? 33.369 -5.731 -21.111 1.00 98.75 217 LYS A C 1
ATOM 1735 O O . LYS A 1 217 ? 33.613 -6.605 -20.287 1.00 98.75 217 LYS A O 1
ATOM 1740 N N . ASN A 1 218 ? 33.258 -4.448 -20.784 1.00 98.75 218 ASN A N 1
ATOM 1741 C CA . ASN A 1 218 ? 33.597 -3.918 -19.464 1.00 98.75 218 ASN A CA 1
ATOM 1742 C C . ASN A 1 218 ? 32.383 -3.752 -18.548 1.00 98.75 218 ASN A C 1
ATOM 1744 O O . ASN A 1 218 ? 32.565 -3.667 -17.333 1.00 98.75 218 ASN A O 1
ATOM 1748 N N . LEU A 1 219 ? 31.166 -3.714 -19.105 1.00 98.62 219 LEU A N 1
ATOM 1749 C CA . LEU A 1 219 ? 29.936 -3.551 -18.332 1.00 98.62 219 LEU A CA 1
ATOM 1750 C C . LEU A 1 219 ? 28.890 -4.626 -18.643 1.00 98.62 219 LEU A C 1
ATOM 1752 O O . LEU A 1 219 ? 28.503 -5.339 -17.725 1.00 98.62 219 LEU A O 1
ATOM 1756 N N . ILE A 1 220 ? 28.440 -4.769 -19.896 1.00 98.81 220 ILE A N 1
ATOM 1757 C CA . ILE A 1 220 ? 27.302 -5.645 -20.239 1.00 98.81 220 ILE A CA 1
ATOM 1758 C C . ILE A 1 220 ? 27.593 -7.109 -19.896 1.00 98.81 220 ILE A C 1
ATOM 1760 O O . ILE A 1 220 ? 26.843 -7.717 -19.133 1.00 98.81 220 ILE A O 1
ATOM 1764 N N . ASP A 1 221 ? 28.689 -7.671 -20.410 1.00 98.75 221 ASP A N 1
ATOM 1765 C CA . ASP A 1 221 ? 29.024 -9.079 -20.181 1.00 98.75 221 ASP A CA 1
ATOM 1766 C C . ASP A 1 221 ? 29.306 -9.382 -18.694 1.00 98.75 221 ASP A C 1
ATOM 1768 O O . ASP A 1 221 ? 28.738 -10.351 -18.169 1.00 98.75 221 ASP A O 1
ATOM 1772 N N . PRO A 1 222 ? 30.104 -8.572 -17.961 1.00 98.62 222 PRO A N 1
ATOM 1773 C CA . PRO A 1 222 ? 30.312 -8.778 -16.529 1.00 98.62 222 PRO A CA 1
ATOM 1774 C C . PRO A 1 222 ? 29.035 -8.634 -15.692 1.00 98.62 222 PRO A C 1
ATOM 1776 O O . PRO A 1 222 ? 28.822 -9.437 -14.784 1.00 98.62 222 PRO A O 1
ATOM 1779 N N . VAL A 1 223 ? 28.160 -7.663 -15.993 1.00 98.62 223 VAL A N 1
ATOM 1780 C CA . VAL A 1 223 ? 26.887 -7.487 -15.273 1.00 98.62 223 VAL A CA 1
ATOM 1781 C C . VAL A 1 223 ? 25.981 -8.699 -15.471 1.00 98.62 223 VAL A C 1
ATOM 1783 O O . VAL A 1 223 ? 25.499 -9.262 -14.486 1.00 98.62 223 VAL A O 1
ATOM 1786 N N . ILE A 1 224 ? 25.780 -9.132 -16.720 1.00 98.62 224 ILE A N 1
ATOM 1787 C CA . ILE A 1 224 ? 24.907 -10.270 -17.025 1.00 98.62 224 ILE A CA 1
ATOM 1788 C C . ILE A 1 224 ? 25.429 -11.538 -16.354 1.00 98.62 224 ILE A C 1
ATOM 1790 O O . ILE A 1 224 ? 24.693 -12.187 -15.613 1.00 98.62 224 ILE A O 1
ATOM 1794 N N . SER A 1 225 ? 26.703 -11.869 -16.572 1.00 97.88 225 SER A N 1
ATOM 1795 C CA . SER A 1 225 ? 27.296 -13.107 -16.054 1.00 97.88 225 SER A CA 1
ATOM 1796 C C . SER A 1 225 ? 27.376 -13.154 -14.527 1.00 97.88 225 SER A C 1
ATOM 1798 O O . SER A 1 225 ? 27.233 -14.229 -13.948 1.00 97.88 225 SER A O 1
ATOM 1800 N N . THR A 1 226 ? 27.574 -12.010 -13.865 1.00 98.06 226 THR A N 1
ATOM 1801 C CA . THR A 1 226 ? 27.718 -11.964 -12.403 1.00 98.06 226 THR A CA 1
ATOM 1802 C C . THR A 1 226 ? 26.372 -11.895 -11.688 1.00 98.06 226 THR A C 1
ATOM 1804 O O . THR A 1 226 ? 26.215 -12.511 -10.633 1.00 98.06 226 THR A O 1
ATOM 1807 N N . PHE A 1 227 ? 25.410 -11.130 -12.215 1.00 97.56 227 PHE A N 1
ATOM 1808 C CA . PHE A 1 227 ? 24.203 -10.761 -11.467 1.00 97.56 227 PHE A CA 1
ATOM 1809 C C . PHE A 1 227 ? 22.893 -11.242 -12.093 1.00 97.56 227 PHE A C 1
ATOM 1811 O O . PHE A 1 227 ? 21.962 -11.541 -11.344 1.00 97.56 227 PHE A O 1
ATOM 1818 N N . LEU A 1 228 ? 22.796 -11.290 -13.428 1.00 97.62 228 LEU A N 1
ATOM 1819 C CA . LEU A 1 228 ? 21.501 -11.371 -14.122 1.00 97.62 228 LEU A CA 1
ATOM 1820 C C . LEU A 1 228 ? 21.210 -12.738 -14.758 1.00 97.62 228 LEU A C 1
ATOM 1822 O O . LEU A 1 228 ? 20.057 -13.068 -15.011 1.00 97.62 228 LEU A O 1
ATOM 1826 N N . TYR A 1 229 ? 22.227 -13.562 -15.002 1.00 96.62 229 TYR A N 1
ATOM 1827 C CA . TYR A 1 229 ? 22.040 -14.868 -15.630 1.00 96.62 229 TYR A CA 1
ATOM 1828 C C . TYR A 1 229 ? 21.613 -15.936 -14.610 1.00 96.62 229 TYR A C 1
ATOM 1830 O O . TYR A 1 229 ? 22.434 -16.662 -14.049 1.00 96.62 229 TYR A O 1
ATOM 1838 N N . SER A 1 230 ? 20.311 -16.012 -14.331 1.00 93.62 230 SER A N 1
ATOM 1839 C CA . SER A 1 230 ? 19.725 -17.033 -13.454 1.00 93.62 230 SER A CA 1
ATOM 1840 C C . SER A 1 230 ? 18.218 -17.150 -13.655 1.00 93.62 230 SER A C 1
ATOM 1842 O O . SER A 1 230 ? 17.556 -16.128 -13.803 1.00 93.62 230 SER A O 1
ATOM 1844 N N . ASN A 1 231 ? 17.678 -18.365 -13.536 1.00 95.19 231 ASN A N 1
ATOM 1845 C CA . ASN A 1 231 ? 16.251 -18.665 -13.712 1.00 95.19 231 ASN A CA 1
ATOM 1846 C C . ASN A 1 231 ? 15.573 -19.256 -12.457 1.00 95.19 231 ASN A C 1
ATOM 1848 O O . ASN A 1 231 ? 14.480 -19.813 -12.518 1.00 95.19 231 ASN A O 1
ATOM 1852 N N . TYR A 1 232 ? 16.238 -19.188 -11.306 1.00 92.81 232 TYR A N 1
ATOM 1853 C CA . TYR A 1 232 ? 15.788 -19.788 -10.040 1.00 92.81 232 TYR A CA 1
ATOM 1854 C C . TYR A 1 232 ? 15.566 -18.740 -8.941 1.00 92.81 232 TYR A C 1
ATOM 1856 O O . TYR A 1 232 ? 15.578 -19.059 -7.747 1.00 92.81 232 TYR A O 1
ATOM 1864 N N . ARG A 1 233 ? 15.457 -17.463 -9.326 1.00 91.94 233 ARG A N 1
ATOM 1865 C CA . ARG A 1 233 ? 15.249 -16.366 -8.379 1.00 91.94 233 ARG A CA 1
ATOM 1866 C C . ARG A 1 233 ? 13.824 -16.393 -7.852 1.00 91.94 233 ARG A C 1
ATOM 1868 O O . ARG A 1 233 ? 12.909 -16.890 -8.495 1.00 91.94 233 ARG A O 1
ATOM 1875 N N . TYR A 1 234 ? 13.698 -15.896 -6.634 1.00 89.75 234 TYR A N 1
ATOM 1876 C CA . TYR A 1 234 ? 12.492 -16.005 -5.842 1.00 89.75 234 TYR A CA 1
ATOM 1877 C C . TYR A 1 234 ? 11.436 -15.006 -6.321 1.00 89.75 234 TYR A C 1
ATOM 1879 O O . TYR A 1 234 ? 11.634 -13.801 -6.191 1.00 89.75 234 TYR A O 1
ATOM 1887 N N . MET A 1 235 ? 10.328 -15.522 -6.850 1.00 89.12 235 MET A N 1
ATOM 1888 C CA . MET A 1 235 ? 9.135 -14.766 -7.230 1.00 89.12 235 MET A CA 1
ATOM 1889 C C . MET A 1 235 ? 9.458 -13.519 -8.069 1.00 89.12 235 MET A C 1
ATOM 1891 O O . MET A 1 235 ? 10.216 -13.628 -9.033 1.00 89.12 235 MET A O 1
ATOM 1895 N N . ASN A 1 236 ? 8.948 -12.337 -7.715 1.00 88.44 236 ASN A N 1
ATOM 1896 C CA . ASN A 1 236 ? 9.161 -11.112 -8.481 1.00 88.44 236 ASN A CA 1
ATOM 1897 C C . ASN A 1 236 ? 10.651 -10.757 -8.684 1.00 88.44 236 ASN A C 1
ATOM 1899 O O . ASN A 1 236 ? 11.024 -10.138 -9.678 1.00 88.44 236 ASN A O 1
ATOM 1903 N N . GLN A 1 237 ? 11.543 -11.236 -7.805 1.00 91.50 237 GLN A N 1
ATOM 1904 C CA . GLN A 1 237 ? 12.992 -11.030 -7.918 1.00 91.50 237 GLN A CA 1
ATOM 1905 C C . GLN A 1 237 ? 13.613 -11.698 -9.150 1.00 91.50 237 GLN A C 1
ATOM 1907 O O . GLN A 1 237 ? 14.784 -11.472 -9.453 1.00 91.50 237 GLN A O 1
ATOM 1912 N N . HIS A 1 238 ? 12.862 -12.566 -9.822 1.00 94.44 238 HIS A N 1
ATOM 1913 C CA . HIS A 1 238 ? 13.198 -13.168 -11.108 1.00 94.44 238 HIS A CA 1
ATOM 1914 C C . HIS A 1 238 ? 13.015 -12.217 -12.285 1.00 94.44 238 HIS A C 1
ATOM 1916 O O . HIS A 1 238 ? 13.768 -12.305 -13.250 1.00 94.44 238 HIS A O 1
ATOM 1922 N N . LEU A 1 239 ? 12.067 -11.285 -12.210 1.00 95.31 239 LEU A N 1
ATOM 1923 C CA . LEU A 1 239 ? 11.758 -10.397 -13.328 1.00 95.31 239 LEU A CA 1
ATOM 1924 C C . LEU A 1 239 ? 12.853 -9.340 -13.529 1.00 95.31 239 LEU A C 1
ATOM 1926 O O . LEU A 1 239 ? 13.268 -9.103 -14.663 1.00 95.31 239 LEU A O 1
ATOM 1930 N N . TYR A 1 240 ? 13.413 -8.790 -12.447 1.00 94.19 240 TYR A N 1
ATOM 1931 C CA . TYR A 1 240 ? 14.497 -7.797 -12.511 1.00 94.19 240 TYR A CA 1
ATOM 1932 C C . TYR A 1 240 ? 15.733 -8.255 -13.309 1.00 94.19 240 TYR A C 1
ATOM 1934 O O . TYR A 1 240 ? 16.171 -7.527 -14.209 1.00 94.19 240 TYR A O 1
ATOM 1942 N N . PRO A 1 241 ? 16.328 -9.438 -13.037 1.00 95.75 241 PRO A N 1
ATOM 1943 C CA . PRO A 1 241 ? 17.459 -9.911 -13.818 1.00 95.75 241 PRO A CA 1
ATOM 1944 C C . PRO A 1 241 ? 17.076 -10.241 -15.263 1.00 95.75 241 PRO A C 1
ATOM 1946 O O . PRO A 1 241 ? 17.870 -9.955 -16.158 1.00 95.75 241 PRO A O 1
ATOM 1949 N N . VAL A 1 242 ? 15.867 -10.757 -15.514 1.00 97.62 242 VAL A N 1
ATOM 1950 C CA . VAL A 1 242 ? 15.370 -11.026 -16.874 1.00 97.62 242 VAL A CA 1
ATOM 1951 C C . VAL A 1 242 ? 15.282 -9.736 -17.697 1.00 97.62 242 VAL A C 1
ATOM 1953 O O . VAL A 1 242 ? 15.810 -9.700 -18.808 1.00 97.62 242 VAL A O 1
ATOM 1956 N N . ILE A 1 243 ? 14.716 -8.658 -17.141 1.00 96.50 243 ILE A N 1
ATOM 1957 C CA . ILE A 1 243 ? 14.639 -7.334 -17.788 1.00 96.50 243 ILE A CA 1
ATOM 1958 C C . ILE A 1 243 ? 16.034 -6.826 -18.165 1.00 96.50 243 ILE A C 1
ATOM 1960 O O . ILE A 1 243 ? 16.288 -6.462 -19.317 1.00 96.50 243 ILE A O 1
ATOM 1964 N N . GLY A 1 244 ? 16.959 -6.822 -17.201 1.00 96.94 244 GLY A N 1
ATOM 1965 C CA . GLY A 1 244 ? 18.320 -6.347 -17.442 1.00 96.94 244 GLY A CA 1
ATOM 1966 C C . GLY A 1 244 ? 19.062 -7.204 -18.473 1.00 96.94 244 GLY A C 1
ATOM 1967 O O . GLY A 1 244 ? 19.749 -6.668 -19.341 1.00 96.94 244 GLY A O 1
ATOM 1968 N N . ALA A 1 245 ? 18.901 -8.528 -18.421 1.00 98.25 245 ALA A N 1
ATOM 1969 C CA . ALA A 1 245 ? 19.526 -9.445 -19.367 1.00 98.25 245 ALA A CA 1
ATOM 1970 C C . ALA A 1 245 ? 18.990 -9.241 -20.794 1.00 98.25 245 ALA A C 1
ATOM 1972 O O . ALA A 1 245 ? 19.794 -9.113 -21.719 1.00 98.25 245 ALA A O 1
ATOM 1973 N N . MET A 1 246 ? 17.667 -9.106 -20.969 1.00 98.44 246 MET A N 1
ATOM 1974 C CA . MET A 1 246 ? 17.043 -8.808 -22.266 1.00 98.44 246 MET A CA 1
ATOM 1975 C C . MET A 1 246 ? 17.626 -7.546 -22.908 1.00 98.44 246 MET A C 1
ATOM 1977 O O . MET A 1 246 ? 17.960 -7.579 -24.091 1.00 98.44 246 MET A O 1
ATOM 1981 N N . ALA A 1 247 ? 17.827 -6.468 -22.139 1.00 98.31 247 ALA A N 1
ATOM 1982 C CA . ALA A 1 247 ? 18.431 -5.237 -22.655 1.00 98.31 247 ALA A CA 1
ATOM 1983 C C . ALA A 1 247 ? 19.824 -5.475 -23.253 1.00 98.31 247 ALA A C 1
ATOM 1985 O O . ALA A 1 247 ? 20.126 -5.019 -24.356 1.00 98.31 247 ALA A O 1
ATOM 1986 N N . GLY A 1 248 ? 20.677 -6.216 -22.542 1.00 98.44 248 GLY A N 1
ATOM 1987 C CA . GLY A 1 248 ? 22.014 -6.531 -23.033 1.00 98.44 248 GLY A CA 1
ATOM 1988 C C . GLY A 1 248 ? 22.012 -7.511 -24.208 1.00 98.44 248 GLY A C 1
ATOM 1989 O O . GLY A 1 248 ? 22.838 -7.362 -25.105 1.00 98.44 248 GLY A O 1
ATOM 1990 N N . TYR A 1 249 ? 21.088 -8.478 -24.242 1.00 98.56 249 TYR A N 1
ATOM 1991 C CA . TYR A 1 249 ? 20.950 -9.405 -25.370 1.00 98.56 249 TYR A CA 1
ATOM 1992 C C . TYR A 1 249 ? 20.499 -8.692 -26.639 1.00 98.56 249 TYR A C 1
ATOM 1994 O O . TYR A 1 249 ? 21.129 -8.885 -27.674 1.00 98.56 249 TYR A O 1
ATOM 2002 N N . ILE A 1 250 ? 19.501 -7.809 -26.545 1.00 98.50 250 ILE A N 1
ATOM 2003 C CA . ILE A 1 250 ? 19.069 -6.970 -27.668 1.00 98.50 250 ILE A CA 1
ATOM 2004 C C . ILE A 1 250 ? 20.247 -6.110 -28.137 1.00 98.50 250 ILE A C 1
ATOM 2006 O O . ILE A 1 250 ? 20.639 -6.206 -29.291 1.00 98.50 250 ILE A O 1
ATOM 2010 N N . PHE A 1 251 ? 20.909 -5.356 -27.248 1.00 98.38 251 PHE A N 1
ATOM 2011 C CA . PHE A 1 251 ? 22.037 -4.485 -27.625 1.00 98.38 251 PHE A CA 1
ATOM 2012 C C . PHE A 1 251 ? 23.170 -5.208 -28.383 1.00 98.38 251 PHE A C 1
ATOM 2014 O O . PHE A 1 251 ? 23.844 -4.607 -29.229 1.00 98.38 251 PHE A O 1
ATOM 2021 N N . LYS A 1 252 ? 23.397 -6.484 -28.045 1.00 97.25 252 LYS A N 1
ATOM 2022 C CA . LYS A 1 252 ? 24.434 -7.353 -28.616 1.00 97.25 252 LYS A CA 1
ATOM 2023 C C . LYS A 1 252 ? 23.975 -8.177 -29.824 1.00 97.25 252 LYS A C 1
ATOM 2025 O O . LYS A 1 252 ? 24.797 -8.924 -30.350 1.00 97.25 252 LYS A O 1
ATOM 2030 N N . ASP A 1 253 ? 22.711 -8.085 -30.227 1.00 97.50 253 ASP A N 1
ATOM 2031 C CA . ASP A 1 253 ? 22.099 -8.970 -31.223 1.00 97.50 253 ASP A CA 1
ATOM 2032 C C . ASP A 1 253 ? 22.142 -10.476 -30.820 1.00 97.50 253 ASP A C 1
ATOM 2034 O O . ASP A 1 253 ? 22.212 -11.370 -31.665 1.00 97.50 253 ASP A O 1
ATOM 2038 N N . ASP A 1 254 ? 22.110 -10.804 -29.518 1.00 97.44 254 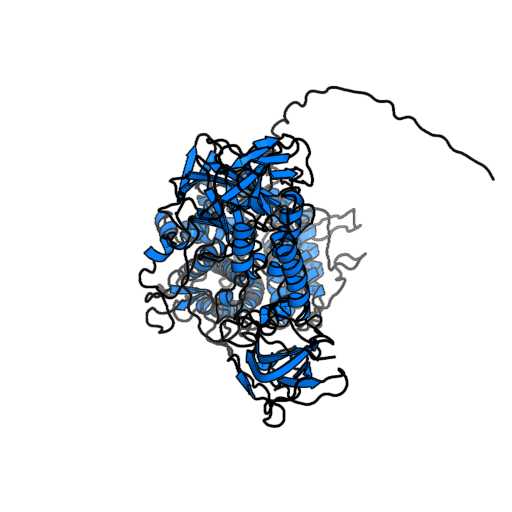ASP A N 1
ATOM 2039 C CA . ASP A 1 254 ? 22.203 -12.182 -28.997 1.00 97.44 254 ASP A CA 1
ATOM 2040 C C . ASP A 1 254 ? 20.829 -12.872 -28.944 1.00 97.44 254 ASP A C 1
ATOM 2042 O O . ASP A 1 254 ? 20.170 -12.970 -27.903 1.00 97.44 254 ASP A O 1
ATOM 2046 N N . LYS A 1 255 ? 20.388 -13.363 -30.105 1.00 96.31 255 LYS A N 1
ATOM 2047 C CA . LYS A 1 255 ? 19.062 -13.972 -30.268 1.00 96.31 255 LYS A CA 1
ATOM 2048 C C . LYS A 1 255 ? 18.834 -15.202 -29.388 1.00 96.31 255 LYS A C 1
ATOM 2050 O O . LYS A 1 255 ? 17.762 -15.337 -28.808 1.00 96.31 255 LYS A O 1
ATOM 2055 N N . ALA A 1 256 ? 19.823 -16.085 -29.262 1.00 96.75 256 ALA A N 1
ATOM 2056 C CA . ALA A 1 256 ? 19.661 -17.324 -28.500 1.00 96.75 256 ALA A CA 1
ATOM 2057 C C . ALA A 1 256 ? 19.410 -17.040 -27.012 1.00 96.75 256 ALA A C 1
ATOM 2059 O O . ALA A 1 256 ? 18.525 -17.639 -26.402 1.00 96.75 256 ALA A O 1
ATOM 2060 N N . ARG A 1 257 ? 20.153 -16.089 -26.434 1.00 97.69 257 ARG A N 1
ATOM 2061 C CA . ARG A 1 257 ? 19.959 -15.676 -25.040 1.00 97.69 257 ARG A CA 1
ATOM 2062 C C . ARG A 1 257 ? 18.683 -14.875 -24.824 1.00 97.69 257 ARG A C 1
ATOM 2064 O O . ARG A 1 257 ? 18.048 -15.011 -23.782 1.00 97.69 257 ARG A O 1
ATOM 2071 N N . TYR A 1 258 ? 18.277 -14.081 -25.808 1.00 98.38 258 TYR A N 1
ATOM 2072 C CA . TYR A 1 258 ? 16.982 -13.412 -25.775 1.00 98.38 258 TYR A CA 1
ATOM 2073 C C . TYR A 1 258 ? 15.818 -14.412 -25.743 1.00 98.38 258 TYR A C 1
ATOM 2075 O O . TYR A 1 258 ? 14.955 -14.300 -24.880 1.00 98.38 258 TYR A O 1
ATOM 2083 N N . GLU A 1 259 ? 15.807 -15.417 -26.625 1.00 98.06 259 GLU A N 1
ATOM 2084 C CA . GLU A 1 259 ? 14.747 -16.439 -26.664 1.00 98.06 259 GLU A CA 1
ATOM 2085 C C . GLU A 1 259 ? 14.671 -17.251 -25.357 1.00 98.06 259 GLU A C 1
ATOM 2087 O O . GLU A 1 259 ? 13.577 -17.571 -24.890 1.00 98.06 259 GLU A O 1
ATOM 2092 N N . GLU A 1 260 ? 15.820 -17.523 -24.731 1.00 97.69 260 GLU A N 1
ATOM 2093 C CA . GLU A 1 260 ? 15.908 -18.120 -23.392 1.00 97.69 260 GLU A CA 1
ATOM 2094 C C . GLU A 1 260 ? 15.280 -17.212 -22.321 1.00 97.69 260 GLU A C 1
ATOM 2096 O O . GLU A 1 260 ? 14.441 -17.664 -21.541 1.00 97.69 260 GLU A O 1
ATOM 2101 N N . ALA A 1 261 ? 15.607 -15.916 -22.320 1.00 98.25 261 ALA A N 1
ATOM 2102 C CA . ALA A 1 261 ? 15.020 -14.952 -21.391 1.00 98.25 261 ALA A CA 1
ATOM 2103 C C . ALA A 1 261 ? 13.498 -14.801 -21.577 1.00 98.25 261 ALA A C 1
ATOM 2105 O O . ALA A 1 261 ? 12.783 -14.600 -20.594 1.00 98.25 261 ALA A O 1
ATOM 2106 N N . VAL A 1 262 ? 12.985 -14.928 -22.810 1.00 98.56 262 VAL A N 1
ATOM 2107 C CA . VAL A 1 262 ? 11.536 -14.972 -23.076 1.00 98.56 262 VAL A CA 1
ATOM 2108 C C . VAL A 1 262 ? 10.906 -16.182 -22.392 1.00 98.56 262 VAL A C 1
ATOM 2110 O O . VAL A 1 262 ? 9.932 -16.018 -21.662 1.00 98.56 262 VAL A O 1
ATOM 2113 N N . GLU A 1 263 ? 11.468 -17.383 -22.558 1.00 98.31 263 GLU A N 1
ATOM 2114 C CA . GLU A 1 263 ? 10.939 -18.582 -21.890 1.00 98.31 263 GLU A CA 1
ATOM 2115 C C . GLU A 1 263 ? 10.943 -18.417 -20.367 1.00 98.31 263 GLU A C 1
ATOM 2117 O O . GLU A 1 263 ? 9.928 -18.698 -19.721 1.00 98.31 263 GLU A O 1
ATOM 2122 N N . TRP A 1 264 ? 12.023 -17.859 -19.809 1.00 98.06 264 TRP A N 1
ATOM 2123 C CA . TRP A 1 264 ? 12.129 -17.558 -18.382 1.00 98.06 264 TRP A CA 1
ATOM 2124 C C . TRP A 1 264 ? 11.096 -16.531 -17.907 1.00 98.06 264 TRP A C 1
ATOM 2126 O O . TRP A 1 264 ? 10.604 -16.649 -16.789 1.00 98.06 264 TRP A O 1
ATOM 2136 N N . ALA A 1 265 ? 10.730 -15.534 -18.711 1.00 97.81 265 ALA A N 1
ATOM 2137 C CA . ALA A 1 265 ? 9.698 -14.568 -18.332 1.00 97.81 265 ALA A CA 1
ATOM 2138 C C . ALA A 1 265 ? 8.289 -15.185 -18.334 1.00 97.81 265 ALA A C 1
ATOM 2140 O O . ALA A 1 265 ? 7.459 -14.863 -17.481 1.00 97.81 265 ALA A O 1
ATOM 2141 N N . MET A 1 266 ? 8.003 -16.070 -19.294 1.00 97.94 266 MET A N 1
ATOM 2142 C CA . MET A 1 266 ? 6.638 -16.532 -19.556 1.00 97.94 266 MET A CA 1
ATOM 2143 C C . MET A 1 266 ? 6.265 -17.796 -18.773 1.00 97.94 266 MET A C 1
ATOM 2145 O O . MET A 1 266 ? 5.177 -17.856 -18.190 1.00 97.94 266 MET A O 1
ATOM 2149 N N . VAL A 1 267 ? 7.145 -18.806 -18.745 1.00 97.06 267 VAL A N 1
ATOM 2150 C CA . VAL A 1 267 ? 6.864 -20.130 -18.148 1.00 97.06 267 VAL A CA 1
ATOM 2151 C C . VAL A 1 267 ? 7.979 -20.610 -17.221 1.00 97.06 267 VAL A C 1
ATOM 2153 O O . VAL A 1 267 ? 7.671 -21.106 -16.134 1.00 97.06 267 VAL A O 1
ATOM 2156 N N . ASN A 1 268 ? 9.243 -20.459 -17.623 1.00 97.19 268 ASN A N 1
ATOM 2157 C CA . ASN A 1 268 ? 10.424 -20.898 -16.879 1.00 97.19 268 ASN A CA 1
ATOM 2158 C C . ASN A 1 268 ? 10.352 -22.373 -16.454 1.00 97.19 268 ASN A C 1
ATOM 2160 O O . ASN A 1 268 ? 10.501 -22.734 -15.286 1.00 97.19 268 ASN A O 1
ATOM 2164 N N . SER A 1 269 ? 10.069 -23.240 -17.419 1.00 95.88 269 SER A N 1
ATOM 2165 C CA . SER A 1 269 ? 9.869 -24.680 -17.223 1.00 95.88 269 SER A CA 1
ATOM 2166 C C . SER A 1 269 ? 11.131 -25.425 -16.779 1.00 95.88 269 SER A C 1
ATOM 2168 O O . SER A 1 269 ? 11.041 -26.530 -16.249 1.00 95.88 269 SER A O 1
ATOM 2170 N N . THR A 1 270 ? 12.302 -24.821 -16.988 1.00 94.88 270 THR A N 1
ATOM 2171 C CA . THR A 1 270 ? 13.619 -25.416 -16.724 1.00 94.88 270 THR A CA 1
ATOM 2172 C C . THR A 1 270 ? 14.195 -25.060 -15.353 1.00 94.88 270 THR A C 1
ATOM 2174 O O . THR A 1 270 ? 15.311 -25.468 -15.035 1.00 94.88 270 THR A O 1
ATOM 2177 N N . THR A 1 271 ? 13.472 -24.294 -14.531 1.00 95.25 271 THR A N 1
ATOM 2178 C CA . THR A 1 271 ? 13.959 -23.912 -13.203 1.00 95.25 271 THR A CA 1
ATOM 2179 C C . THR A 1 271 ? 14.065 -25.110 -12.263 1.00 95.25 271 THR A C 1
ATOM 2181 O O . THR A 1 271 ? 13.158 -25.933 -12.157 1.00 95.25 271 THR A O 1
ATOM 2184 N N . GLU A 1 272 ? 15.157 -25.177 -11.503 1.00 94.81 272 GLU A N 1
ATOM 2185 C CA . GLU A 1 272 ? 15.330 -26.176 -10.440 1.00 94.81 272 GLU A CA 1
ATOM 2186 C C . GLU A 1 272 ? 14.488 -25.855 -9.189 1.00 94.81 272 GLU A C 1
ATOM 2188 O O . GLU A 1 272 ? 14.446 -26.648 -8.249 1.00 94.81 272 GLU A O 1
ATOM 2193 N N . LYS A 1 273 ? 13.825 -24.688 -9.155 1.00 90.88 273 LYS A N 1
ATOM 2194 C CA . LYS A 1 273 ? 13.019 -24.218 -8.019 1.00 90.88 273 LYS A CA 1
ATOM 2195 C C . LYS A 1 273 ? 11.592 -23.830 -8.446 1.00 90.88 273 LYS A C 1
ATOM 2197 O O . LYS A 1 273 ? 11.231 -22.654 -8.361 1.00 90.88 273 LYS A O 1
ATOM 2202 N N . PRO A 1 274 ? 10.767 -24.793 -8.900 1.00 89.56 274 PRO A N 1
ATOM 2203 C CA . PRO A 1 274 ? 9.431 -24.513 -9.433 1.00 89.56 274 PRO A CA 1
ATOM 2204 C C . PRO A 1 274 ? 8.503 -23.836 -8.416 1.00 89.56 274 PRO A C 1
ATOM 2206 O O . PRO A 1 274 ? 7.683 -23.010 -8.807 1.00 89.56 274 PRO A O 1
ATOM 2209 N N . ASP A 1 275 ? 8.680 -24.116 -7.123 1.00 83.62 275 ASP A N 1
ATOM 2210 C CA . ASP A 1 275 ? 7.833 -23.576 -6.053 1.00 83.62 275 ASP A CA 1
ATOM 2211 C C . ASP A 1 275 ? 7.950 -22.055 -5.888 1.00 83.62 275 ASP A C 1
ATOM 2213 O O . ASP A 1 275 ? 7.045 -21.430 -5.356 1.00 83.62 275 ASP A O 1
ATOM 2217 N N . ILE A 1 276 ? 9.051 -21.447 -6.338 1.00 86.75 276 ILE A N 1
ATOM 2218 C CA . ILE A 1 276 ? 9.304 -20.000 -6.209 1.00 86.75 276 ILE A CA 1
ATOM 2219 C C . ILE A 1 276 ? 9.427 -19.317 -7.570 1.00 86.75 276 ILE A C 1
ATOM 2221 O O . ILE A 1 276 ? 10.031 -18.252 -7.686 1.00 86.75 276 ILE A O 1
ATOM 2225 N N . ASN A 1 277 ? 8.919 -19.967 -8.616 1.00 91.88 277 ASN A N 1
ATOM 2226 C CA . ASN A 1 277 ? 9.086 -19.530 -9.989 1.00 91.88 277 ASN A CA 1
ATOM 2227 C C . ASN A 1 277 ? 8.490 -18.122 -10.199 1.00 91.88 277 ASN A C 1
ATOM 2229 O O . ASN A 1 277 ? 7.309 -17.872 -9.954 1.00 91.88 277 ASN A O 1
ATOM 2233 N N . GLY A 1 278 ? 9.316 -17.192 -10.669 1.00 93.12 278 GLY A N 1
ATOM 2234 C CA . GLY A 1 278 ? 8.913 -15.814 -10.935 1.00 93.12 278 GLY A CA 1
ATOM 2235 C C . GLY A 1 278 ? 8.323 -15.550 -12.318 1.00 93.12 278 GLY A C 1
ATOM 2236 O O . GLY A 1 278 ? 8.048 -14.402 -12.643 1.00 93.12 278 GLY A O 1
ATOM 2237 N N . ALA A 1 279 ? 8.143 -16.574 -13.151 1.00 96.50 279 ALA A N 1
ATOM 2238 C CA . ALA A 1 279 ? 7.532 -16.412 -14.463 1.00 96.50 279 ALA A CA 1
ATOM 2239 C C . ALA A 1 279 ? 6.040 -16.072 -14.369 1.00 96.50 279 ALA A C 1
ATOM 2241 O O . ALA A 1 279 ? 5.338 -16.512 -13.453 1.00 96.50 279 ALA A O 1
ATOM 2242 N N . LEU A 1 280 ? 5.533 -15.380 -15.388 1.00 97.38 280 LEU A N 1
ATOM 2243 C CA . LEU A 1 280 ? 4.145 -14.937 -15.514 1.00 97.38 280 LEU A CA 1
ATOM 2244 C C . LEU A 1 280 ? 3.124 -16.043 -15.217 1.00 97.38 280 LEU A C 1
ATOM 2246 O O . LEU A 1 280 ? 2.170 -15.813 -14.474 1.00 97.38 280 LEU A O 1
ATOM 2250 N N . LYS A 1 281 ? 3.317 -17.250 -15.770 1.00 95.88 281 LYS A N 1
ATOM 2251 C CA . LYS A 1 281 ? 2.396 -18.382 -15.560 1.00 95.88 281 LYS A CA 1
ATOM 2252 C C . LYS A 1 281 ? 2.275 -18.783 -14.086 1.00 95.88 281 LYS A C 1
ATOM 2254 O O . LYS A 1 281 ? 1.196 -19.209 -13.675 1.00 95.88 281 LYS A O 1
ATOM 2259 N N . ASN A 1 282 ? 3.367 -18.694 -13.325 1.00 94.06 282 ASN A N 1
ATOM 2260 C CA . ASN A 1 282 ? 3.368 -19.044 -11.910 1.00 94.06 282 ASN A CA 1
ATOM 2261 C C . ASN A 1 282 ? 2.907 -17.872 -11.040 1.00 94.06 282 ASN A C 1
ATOM 2263 O O . ASN A 1 282 ? 2.043 -18.073 -10.198 1.00 94.06 282 ASN A O 1
ATOM 2267 N N . GLN A 1 283 ? 3.423 -16.661 -11.278 1.00 94.00 283 GLN A N 1
ATOM 2268 C CA . GLN A 1 283 ? 3.053 -15.461 -10.517 1.00 94.00 283 GLN A CA 1
ATOM 2269 C C . GLN A 1 283 ? 1.557 -15.177 -10.585 1.00 94.00 283 GLN A C 1
ATOM 2271 O O . GLN A 1 283 ? 0.911 -14.976 -9.559 1.00 94.00 283 GLN A O 1
ATOM 2276 N N . PHE A 1 284 ? 0.986 -15.215 -11.787 1.00 96.56 284 PHE A N 1
ATOM 2277 C CA . PHE A 1 284 ? -0.451 -15.122 -12.005 1.00 96.56 284 PHE A CA 1
ATOM 2278 C C . PHE A 1 284 ? -0.997 -16.537 -12.149 1.00 96.56 284 PHE A C 1
ATOM 2280 O O . PHE A 1 284 ? -1.259 -17.015 -13.249 1.00 96.56 284 PHE A O 1
ATOM 2287 N N . HIS A 1 285 ? -1.121 -17.237 -11.029 1.00 95.25 285 HIS A N 1
ATOM 2288 C CA . HIS A 1 285 ? -1.479 -18.648 -10.964 1.00 95.25 285 HIS A CA 1
ATOM 2289 C C . HIS A 1 285 ? -2.959 -18.882 -11.289 1.00 95.25 285 HIS A C 1
ATOM 2291 O O . HIS A 1 285 ? -3.810 -18.074 -10.936 1.00 95.25 285 HIS A O 1
ATOM 2297 N N . LEU A 1 286 ? -3.295 -19.998 -11.940 1.00 96.62 286 LEU A N 1
ATOM 2298 C CA . LEU A 1 286 ? -4.694 -20.394 -12.139 1.00 96.62 286 LEU A CA 1
ATOM 2299 C C . LEU A 1 286 ? -5.140 -21.272 -10.970 1.00 96.62 286 LEU A C 1
ATOM 2301 O O . LEU A 1 286 ? -4.630 -22.376 -10.815 1.00 96.62 286 LEU A O 1
ATOM 2305 N N . ILE A 1 287 ? -6.108 -20.804 -10.188 1.00 96.44 287 ILE A N 1
ATOM 2306 C CA . ILE A 1 287 ? -6.819 -21.633 -9.216 1.00 96.44 287 ILE A CA 1
ATOM 2307 C C . ILE A 1 287 ? -7.996 -22.278 -9.932 1.00 96.44 287 ILE A C 1
ATOM 2309 O O . ILE A 1 287 ? -8.868 -21.585 -10.457 1.00 96.44 287 ILE A O 1
ATOM 2313 N N . GLU A 1 288 ? -8.023 -23.605 -9.960 1.00 97.00 288 GLU A N 1
ATOM 2314 C CA . GLU A 1 288 ? -9.090 -24.345 -10.623 1.00 97.00 288 GLU A CA 1
ATOM 2315 C C . GLU A 1 288 ? -10.368 -24.389 -9.778 1.00 97.00 288 GLU A C 1
ATOM 2317 O O . GLU A 1 288 ? -10.334 -24.436 -8.546 1.00 97.00 288 GLU A O 1
ATOM 2322 N N . ALA A 1 289 ? -11.525 -24.413 -10.442 1.00 96.25 289 ALA A N 1
ATOM 2323 C CA . ALA A 1 289 ? -12.842 -24.485 -9.806 1.00 96.25 289 ALA A CA 1
ATOM 2324 C C . ALA A 1 289 ? -13.012 -25.707 -8.888 1.00 96.25 289 ALA A C 1
ATOM 2326 O O . ALA A 1 289 ? -13.809 -25.673 -7.953 1.00 96.25 289 ALA A O 1
ATOM 2327 N N . ASN A 1 290 ? -12.299 -26.796 -9.186 1.00 95.69 290 ASN A N 1
ATOM 2328 C CA . ASN A 1 290 ? -12.357 -28.059 -8.458 1.00 95.69 290 ASN A CA 1
ATOM 2329 C C . ASN A 1 290 ? -11.255 -28.212 -7.397 1.00 95.69 290 ASN A C 1
ATOM 2331 O O . ASN A 1 290 ? -11.194 -29.270 -6.768 1.00 95.69 290 ASN A O 1
ATOM 2335 N N . ASP A 1 291 ? -10.396 -27.207 -7.188 1.00 93.88 291 ASP A N 1
ATOM 2336 C CA . ASP A 1 291 ? -9.461 -27.233 -6.064 1.00 93.88 291 ASP A CA 1
ATOM 2337 C C . ASP A 1 291 ? -10.274 -27.239 -4.754 1.00 93.88 291 ASP A C 1
ATOM 2339 O O . ASP A 1 291 ? -11.105 -26.351 -4.550 1.00 93.88 291 ASP A O 1
ATOM 2343 N N . PRO A 1 292 ? -10.081 -28.215 -3.847 1.00 91.94 292 PRO A N 1
ATOM 2344 C CA . PRO A 1 292 ? -10.870 -28.315 -2.615 1.00 91.94 292 PRO A CA 1
ATOM 2345 C C . PRO A 1 292 ? -10.703 -27.107 -1.678 1.00 91.94 292 PRO A C 1
ATOM 2347 O O . PRO A 1 292 ? -11.531 -26.891 -0.788 1.00 91.94 292 PRO A O 1
ATOM 2350 N N . ARG A 1 293 ? -9.633 -26.326 -1.861 1.00 90.75 293 ARG A N 1
ATOM 2351 C CA . ARG A 1 293 ? -9.356 -25.101 -1.109 1.00 90.75 293 ARG A CA 1
ATOM 2352 C C . ARG A 1 293 ? -10.032 -23.877 -1.735 1.00 90.75 293 ARG A C 1
ATOM 2354 O O . ARG A 1 293 ? -10.255 -22.912 -1.011 1.00 90.75 293 ARG A O 1
ATOM 2361 N N . ASN A 1 294 ? -10.411 -23.929 -3.018 1.00 94.25 294 ASN A N 1
ATOM 2362 C CA . ASN A 1 294 ? -11.081 -22.831 -3.715 1.00 94.25 294 ASN A CA 1
ATOM 2363 C C . ASN A 1 294 ? -12.447 -22.533 -3.067 1.00 94.25 294 ASN A C 1
ATOM 2365 O O . ASN A 1 294 ? -13.340 -23.386 -3.098 1.00 94.25 294 ASN A O 1
ATOM 2369 N N . PRO A 1 295 ? -12.645 -21.334 -2.488 1.00 92.25 295 PRO A N 1
ATOM 2370 C CA . PRO A 1 295 ? -13.882 -21.012 -1.783 1.00 92.25 295 PRO A CA 1
ATOM 2371 C C . PRO A 1 295 ? -15.050 -20.685 -2.728 1.00 92.25 295 PRO A C 1
ATOM 2373 O O . PRO A 1 295 ? -16.210 -20.783 -2.330 1.00 92.25 295 PRO A O 1
ATOM 2376 N N . THR A 1 296 ? -14.766 -20.353 -3.989 1.00 94.88 296 THR A N 1
ATOM 2377 C CA . THR A 1 296 ? -15.748 -19.808 -4.939 1.00 94.88 296 THR A CA 1
ATOM 2378 C C . THR A 1 296 ? -16.455 -20.868 -5.788 1.00 94.88 296 THR A C 1
ATOM 2380 O O . THR A 1 296 ? -17.555 -20.634 -6.296 1.00 94.88 296 THR A O 1
ATOM 2383 N N . GLY A 1 297 ? -15.814 -22.025 -5.997 1.00 92.56 297 GLY A N 1
ATOM 2384 C CA . GLY A 1 297 ? -16.262 -23.048 -6.949 1.00 92.56 297 GLY A CA 1
ATOM 2385 C C . GLY A 1 297 ? -16.193 -22.626 -8.427 1.00 92.56 297 GLY A C 1
ATOM 2386 O O . GLY A 1 297 ? -16.841 -23.254 -9.266 1.00 92.56 297 GLY A O 1
ATOM 2387 N N . VAL A 1 298 ? -15.448 -21.563 -8.752 1.00 94.62 298 VAL A N 1
ATOM 2388 C CA . VAL A 1 298 ? -15.184 -21.061 -10.111 1.00 94.62 298 VAL A CA 1
ATOM 2389 C C . VAL A 1 298 ? -13.673 -20.883 -10.276 1.00 94.62 298 VAL A C 1
ATOM 2391 O O . VAL A 1 298 ? -12.992 -20.512 -9.323 1.00 94.62 298 VAL A O 1
ATOM 2394 N N . SER A 1 299 ? -13.118 -21.169 -11.459 1.00 96.50 299 SER A N 1
ATOM 2395 C CA . SER A 1 299 ? -11.685 -20.953 -11.692 1.00 96.50 299 SER A CA 1
ATOM 2396 C C . SER A 1 299 ? -11.379 -19.454 -11.741 1.00 96.50 299 SER A C 1
ATOM 2398 O O . SER A 1 299 ? -12.122 -18.689 -12.358 1.00 96.50 299 SER A O 1
ATOM 2400 N N . TYR A 1 300 ? -10.276 -19.026 -11.133 1.00 95.88 300 TYR A N 1
ATOM 2401 C CA . TYR A 1 300 ? -9.841 -17.628 -11.152 1.00 95.88 300 TYR A CA 1
ATOM 2402 C C . TYR A 1 300 ? -8.314 -17.517 -11.124 1.00 95.88 300 TYR A C 1
ATOM 2404 O O . TYR A 1 300 ? -7.612 -18.449 -10.734 1.00 95.88 300 TYR A O 1
ATOM 2412 N N . ILE A 1 301 ? -7.791 -16.367 -11.553 1.00 97.06 301 ILE A N 1
ATOM 2413 C CA . ILE A 1 301 ? -6.359 -16.070 -11.459 1.00 97.06 301 ILE A CA 1
ATOM 2414 C C . ILE A 1 301 ? -6.041 -15.520 -10.073 1.00 97.06 301 ILE A C 1
ATOM 2416 O O . ILE A 1 301 ? -6.695 -14.579 -9.630 1.00 97.06 301 ILE A O 1
ATOM 2420 N N . GLN A 1 302 ? -5.043 -16.096 -9.412 1.00 95.69 302 GLN A N 1
ATOM 2421 C CA . GLN A 1 302 ? -4.489 -15.643 -8.144 1.00 95.69 302 GLN A CA 1
ATOM 2422 C C . GLN A 1 302 ? -3.072 -15.128 -8.368 1.00 95.69 302 GLN A C 1
ATOM 2424 O O . GLN A 1 302 ? -2.207 -15.850 -8.856 1.00 95.69 302 GLN A O 1
ATOM 2429 N N . HIS A 1 303 ? -2.825 -13.879 -7.990 1.00 95.44 303 HIS A N 1
ATOM 2430 C CA . HIS A 1 303 ? -1.487 -13.307 -8.007 1.00 95.44 303 HIS A CA 1
ATOM 2431 C C . HIS A 1 303 ? -0.756 -13.709 -6.723 1.00 95.44 303 HIS A C 1
ATOM 2433 O O . HIS A 1 303 ? -1.044 -13.185 -5.651 1.00 95.44 303 HIS A O 1
ATOM 2439 N N . LEU A 1 304 ? 0.149 -14.684 -6.822 1.00 92.69 304 LEU A N 1
ATOM 2440 C CA . LEU A 1 304 ? 0.753 -15.351 -5.665 1.00 92.69 304 LEU A CA 1
ATOM 2441 C C . LEU A 1 304 ? 1.535 -14.397 -4.757 1.00 92.69 304 LEU A C 1
ATOM 2443 O O . LEU A 1 304 ? 1.426 -14.497 -3.538 1.00 92.69 304 LEU A O 1
ATOM 2447 N N . GLU A 1 305 ? 2.260 -13.435 -5.330 1.00 90.25 305 GLU A N 1
ATOM 2448 C CA . GLU A 1 305 ? 3.073 -12.477 -4.572 1.00 90.25 305 GLU A CA 1
ATOM 2449 C C . GLU A 1 305 ? 2.269 -11.655 -3.558 1.00 90.25 305 GLU A C 1
ATOM 2451 O O . GLU A 1 305 ? 2.778 -11.281 -2.497 1.00 90.25 305 GLU A O 1
ATOM 2456 N N . MET A 1 306 ? 0.977 -11.446 -3.834 1.00 90.50 306 MET A N 1
ATOM 2457 C CA . MET A 1 306 ? 0.061 -10.759 -2.928 1.00 90.50 306 MET A CA 1
ATOM 2458 C C . MET A 1 306 ? -0.107 -11.490 -1.589 1.00 90.50 306 MET A C 1
ATOM 2460 O O . MET A 1 306 ? -0.483 -10.854 -0.611 1.00 90.50 306 MET A O 1
ATOM 2464 N N . GLY A 1 307 ? 0.193 -12.790 -1.499 1.00 86.44 307 GLY A N 1
ATOM 2465 C CA . GLY A 1 307 ? 0.217 -13.527 -0.232 1.00 86.44 307 GLY A CA 1
ATOM 2466 C C . GLY A 1 307 ? 1.419 -13.186 0.652 1.00 86.44 307 GLY A C 1
ATOM 2467 O O . GLY A 1 307 ? 1.387 -13.432 1.855 1.00 86.44 307 GLY A O 1
ATOM 2468 N N . ARG A 1 308 ? 2.475 -12.584 0.090 1.00 79.12 308 ARG A N 1
ATOM 2469 C CA . ARG A 1 308 ? 3.666 -12.141 0.826 1.00 79.12 308 ARG A CA 1
ATOM 2470 C C . ARG A 1 308 ? 3.640 -10.634 1.076 1.00 79.12 308 ARG A C 1
ATOM 2472 O O . ARG A 1 308 ? 3.621 -10.196 2.227 1.00 79.12 308 ARG A O 1
ATOM 2479 N N . ASP A 1 309 ? 3.645 -9.833 0.012 1.00 76.88 309 ASP A N 1
ATOM 2480 C CA . ASP A 1 309 ? 3.769 -8.373 0.091 1.00 76.88 309 ASP A CA 1
ATOM 2481 C C . ASP A 1 309 ? 3.205 -7.672 -1.157 1.00 76.88 309 ASP A C 1
ATOM 2483 O O . ASP A 1 309 ? 3.644 -7.922 -2.281 1.00 76.88 309 ASP A O 1
ATOM 2487 N N . GLN A 1 310 ? 2.281 -6.726 -0.959 1.00 81.50 310 GLN A N 1
ATOM 2488 C CA . GLN A 1 310 ? 1.654 -5.983 -2.057 1.00 81.50 310 GLN A CA 1
ATOM 2489 C C . GLN A 1 310 ? 2.624 -5.060 -2.800 1.00 81.50 310 GLN A C 1
ATOM 2491 O O . GLN A 1 310 ? 2.400 -4.785 -3.977 1.00 81.50 310 GLN A O 1
ATOM 2496 N N . ALA A 1 311 ? 3.693 -4.565 -2.158 1.00 80.75 311 ALA A N 1
ATOM 2497 C CA . ALA A 1 311 ? 4.682 -3.753 -2.870 1.00 80.75 311 ALA A CA 1
ATOM 2498 C C . ALA A 1 311 ? 5.388 -4.580 -3.957 1.00 80.75 311 ALA A C 1
ATOM 2500 O O . ALA A 1 311 ? 5.526 -4.120 -5.087 1.00 80.75 311 ALA A O 1
ATOM 2501 N N . HIS A 1 312 ? 5.742 -5.830 -3.660 1.00 84.94 312 HIS A N 1
ATOM 2502 C CA . HIS A 1 312 ? 6.330 -6.731 -4.652 1.00 84.94 312 HIS A CA 1
ATOM 2503 C C . HIS A 1 312 ? 5.308 -7.155 -5.714 1.00 84.94 312 HIS A C 1
ATOM 2505 O O . HIS A 1 312 ? 5.642 -7.143 -6.896 1.00 84.94 312 HIS A O 1
ATOM 2511 N N . GLY A 1 313 ? 4.045 -7.385 -5.327 1.00 89.69 313 GLY A N 1
ATOM 2512 C CA . GLY A 1 313 ? 2.965 -7.594 -6.296 1.00 89.69 313 GLY A CA 1
ATOM 2513 C C . GLY A 1 313 ? 2.803 -6.410 -7.264 1.00 89.69 313 GLY A C 1
ATOM 2514 O O . GLY A 1 313 ? 2.624 -6.594 -8.465 1.00 89.69 313 GLY A O 1
ATOM 2515 N N . SER A 1 314 ? 2.952 -5.168 -6.789 1.00 89.06 314 SER A N 1
ATOM 2516 C CA . SER A 1 314 ? 2.981 -4.003 -7.685 1.00 89.06 314 SER A CA 1
ATOM 2517 C C . SER A 1 314 ? 4.137 -4.051 -8.684 1.00 89.06 314 SER A C 1
ATOM 2519 O O . SER A 1 314 ? 3.927 -3.752 -9.860 1.00 89.06 314 SER A O 1
ATOM 2521 N N . GLY A 1 315 ? 5.307 -4.518 -8.238 1.00 88.69 315 GLY A N 1
ATOM 2522 C CA . GLY A 1 315 ? 6.464 -4.785 -9.088 1.00 88.69 315 GLY A CA 1
ATOM 2523 C C . GLY A 1 315 ? 6.161 -5.814 -10.176 1.00 88.69 315 GLY A C 1
ATOM 2524 O O . GLY A 1 315 ? 6.419 -5.527 -11.336 1.00 88.69 315 GLY A O 1
ATOM 2525 N N . ASP A 1 316 ? 5.516 -6.942 -9.852 1.00 92.75 316 ASP A N 1
ATOM 2526 C CA . ASP A 1 316 ? 5.163 -7.961 -10.858 1.00 92.75 316 ASP A CA 1
ATOM 2527 C C . ASP A 1 316 ? 4.330 -7.390 -12.003 1.00 92.75 316 ASP A C 1
ATOM 2529 O O . ASP A 1 316 ? 4.609 -7.648 -13.171 1.00 92.75 316 ASP A O 1
ATOM 2533 N N . VAL A 1 317 ? 3.293 -6.608 -11.684 1.00 93.38 317 VAL A N 1
ATOM 2534 C CA . VAL A 1 317 ? 2.422 -6.023 -12.711 1.00 93.38 317 VAL A CA 1
ATOM 2535 C C . VAL A 1 317 ? 3.203 -5.049 -13.585 1.00 93.38 317 VAL A C 1
ATOM 2537 O O . VAL A 1 317 ? 3.069 -5.091 -14.810 1.00 93.38 317 VAL A O 1
ATOM 2540 N N . ILE A 1 318 ? 4.022 -4.192 -12.978 1.00 91.06 318 ILE A N 1
ATOM 2541 C CA . ILE A 1 318 ? 4.810 -3.187 -13.691 1.00 91.06 318 ILE A CA 1
ATOM 2542 C C . ILE A 1 318 ? 5.876 -3.855 -14.576 1.00 91.06 318 ILE A C 1
ATOM 2544 O O . ILE A 1 318 ? 5.965 -3.556 -15.768 1.00 91.06 318 ILE A O 1
ATOM 2548 N N . ASP A 1 319 ? 6.617 -4.817 -14.036 1.00 93.38 319 ASP A N 1
ATOM 2549 C CA . ASP A 1 319 ? 7.703 -5.504 -14.729 1.00 93.38 319 ASP A CA 1
ATOM 2550 C C . ASP A 1 319 ? 7.191 -6.434 -15.827 1.00 93.38 319 ASP A C 1
ATOM 2552 O O . ASP A 1 319 ? 7.736 -6.426 -16.929 1.00 93.38 319 ASP A O 1
ATOM 2556 N N . LEU A 1 320 ? 6.107 -7.184 -15.599 1.00 96.12 320 LEU A N 1
ATOM 2557 C CA . LEU A 1 320 ? 5.484 -7.998 -16.650 1.00 96.12 320 LEU A CA 1
ATOM 2558 C C . LEU A 1 320 ? 4.878 -7.130 -17.755 1.00 96.12 320 LEU A C 1
ATOM 2560 O O . LEU A 1 320 ? 4.948 -7.503 -18.926 1.00 96.12 320 LEU A O 1
ATOM 2564 N N . THR A 1 321 ? 4.325 -5.961 -17.414 1.00 95.19 321 THR A N 1
ATOM 2565 C CA . THR A 1 321 ? 3.865 -4.983 -18.413 1.00 95.19 321 THR A CA 1
ATOM 2566 C C . THR A 1 321 ? 5.045 -4.440 -19.221 1.00 95.19 321 THR A C 1
ATOM 2568 O O . THR A 1 321 ? 4.973 -4.380 -20.449 1.00 95.19 321 THR A O 1
ATOM 2571 N N . GLY A 1 322 ? 6.159 -4.116 -18.561 1.00 94.06 322 GLY A N 1
ATOM 2572 C CA . GLY A 1 322 ? 7.386 -3.668 -19.211 1.00 94.06 322 GLY A CA 1
ATOM 2573 C C . GLY A 1 322 ? 8.031 -4.738 -20.096 1.00 94.06 322 GLY A C 1
ATOM 2574 O O . GLY A 1 322 ? 8.395 -4.445 -21.231 1.00 94.06 322 GLY A O 1
ATOM 2575 N N . ILE A 1 323 ? 8.094 -5.994 -19.645 1.00 96.94 323 ILE A N 1
ATOM 2576 C CA . ILE A 1 323 ? 8.532 -7.131 -20.466 1.00 96.94 323 ILE A CA 1
ATOM 2577 C C . ILE A 1 323 ? 7.607 -7.277 -21.675 1.00 96.94 323 ILE A C 1
ATOM 2579 O O . ILE A 1 323 ? 8.093 -7.355 -22.799 1.00 96.94 323 ILE A O 1
ATOM 2583 N N . ALA A 1 324 ? 6.284 -7.248 -21.489 1.00 96.94 324 ALA A N 1
ATOM 2584 C CA . ALA A 1 324 ? 5.334 -7.315 -22.599 1.00 96.94 324 ALA A CA 1
ATOM 2585 C C . ALA A 1 324 ? 5.555 -6.186 -23.622 1.00 96.94 324 ALA A C 1
ATOM 2587 O O . ALA A 1 324 ? 5.499 -6.441 -24.829 1.00 96.94 324 ALA A O 1
ATOM 2588 N N . ARG A 1 325 ? 5.893 -4.975 -23.159 1.00 95.19 325 ARG A N 1
ATOM 2589 C CA . ARG A 1 325 ? 6.305 -3.857 -24.016 1.00 95.19 325 ARG A CA 1
ATOM 2590 C C . ARG A 1 325 ? 7.589 -4.190 -24.794 1.00 95.19 325 ARG A C 1
ATOM 2592 O O . ARG A 1 325 ? 7.562 -4.082 -26.018 1.00 95.19 325 ARG A O 1
ATOM 2599 N N . ILE A 1 326 ? 8.659 -4.657 -24.139 1.00 96.44 326 ILE A N 1
ATOM 2600 C CA . ILE A 1 326 ? 9.924 -5.072 -24.792 1.00 96.44 326 ILE A CA 1
ATOM 2601 C C . ILE A 1 326 ? 9.658 -6.131 -25.872 1.00 96.44 326 ILE A C 1
ATOM 2603 O O . ILE A 1 326 ? 10.106 -6.012 -27.010 1.00 96.44 326 ILE A O 1
ATOM 2607 N N . LEU A 1 327 ? 8.897 -7.175 -25.538 1.00 97.25 327 LEU A N 1
ATOM 2608 C CA . LEU A 1 327 ? 8.581 -8.258 -26.469 1.00 97.25 327 LEU A CA 1
ATOM 2609 C C . LEU A 1 327 ? 7.768 -7.758 -27.663 1.00 97.25 327 LEU A C 1
ATOM 2611 O O . LEU A 1 327 ? 8.006 -8.180 -28.793 1.00 97.25 327 LEU A O 1
ATOM 2615 N N . THR A 1 328 ? 6.836 -6.837 -27.429 1.00 94.94 328 THR A N 1
ATOM 2616 C CA . THR A 1 328 ? 6.017 -6.278 -28.504 1.00 94.94 328 THR A CA 1
ATOM 2617 C C . THR A 1 328 ? 6.834 -5.392 -29.442 1.00 94.94 328 THR A C 1
ATOM 2619 O O . THR A 1 328 ? 6.686 -5.516 -30.657 1.00 94.94 328 THR A O 1
ATOM 2622 N N . GLN A 1 329 ? 7.749 -4.576 -28.908 1.00 93.38 329 GLN A N 1
ATOM 2623 C CA . GLN A 1 329 ? 8.698 -3.773 -29.695 1.00 93.38 329 GLN A CA 1
ATOM 2624 C C . GLN A 1 329 ? 9.557 -4.649 -30.615 1.00 93.38 329 GLN A C 1
ATOM 2626 O O . GLN A 1 329 ? 9.790 -4.312 -31.774 1.00 93.38 329 GLN A O 1
ATOM 2631 N N . GLN A 1 330 ? 9.959 -5.821 -30.121 1.00 96.38 330 GLN A N 1
ATOM 2632 C CA . GLN A 1 330 ? 10.719 -6.816 -30.879 1.00 96.38 330 GLN A CA 1
ATOM 2633 C C . GLN A 1 330 ? 9.844 -7.725 -31.762 1.00 96.38 330 GLN A C 1
ATOM 2635 O O . GLN A 1 330 ? 10.347 -8.663 -32.377 1.00 96.38 330 GLN A O 1
ATOM 2640 N N . LYS A 1 331 ? 8.532 -7.459 -31.858 1.00 94.56 331 LYS A N 1
ATOM 2641 C CA . LYS A 1 331 ? 7.560 -8.247 -32.641 1.00 94.56 331 LYS A CA 1
ATOM 2642 C C . LYS A 1 331 ? 7.525 -9.734 -32.235 1.00 94.56 331 LYS A C 1
ATOM 2644 O O . LYS A 1 331 ? 7.193 -10.604 -33.045 1.00 94.56 331 LYS A O 1
ATOM 2649 N N . THR A 1 332 ? 7.840 -10.029 -30.975 1.00 97.00 332 THR A N 1
ATOM 2650 C CA . THR A 1 332 ? 7.943 -11.387 -30.436 1.00 97.00 332 THR A CA 1
ATOM 2651 C C . THR A 1 332 ? 6.566 -11.988 -30.173 1.00 97.00 332 THR A C 1
ATOM 2653 O O . THR A 1 332 ? 5.712 -11.391 -29.516 1.00 97.00 332 THR A O 1
ATOM 2656 N N . LYS A 1 333 ? 6.367 -13.219 -30.655 1.00 97.62 333 LYS A N 1
ATOM 2657 C CA . LYS A 1 333 ? 5.206 -14.061 -30.347 1.00 97.62 333 LYS A CA 1
ATOM 2658 C C . LYS A 1 333 ? 5.627 -15.313 -29.594 1.00 97.62 333 LYS A C 1
ATOM 2660 O O . LYS A 1 333 ? 6.762 -15.768 -29.716 1.00 97.62 333 LYS A O 1
ATOM 2665 N N . ILE A 1 334 ? 4.696 -15.858 -28.821 1.00 98.19 334 ILE A N 1
ATOM 2666 C CA . ILE A 1 334 ? 4.965 -16.840 -27.774 1.00 98.19 334 ILE A CA 1
ATOM 2667 C C . ILE A 1 334 ? 4.117 -18.085 -28.021 1.00 98.19 334 ILE A C 1
ATOM 2669 O O . ILE A 1 334 ? 2.922 -17.993 -28.314 1.00 98.19 334 ILE A O 1
ATOM 2673 N N . ASP A 1 335 ? 4.728 -19.261 -27.900 1.00 97.56 335 ASP A N 1
ATOM 2674 C CA . ASP A 1 335 ? 3.996 -20.523 -27.891 1.00 97.56 335 ASP A CA 1
ATOM 2675 C C . ASP A 1 335 ? 3.123 -20.603 -26.621 1.00 97.56 335 ASP A C 1
ATOM 2677 O O . ASP A 1 335 ? 3.672 -20.590 -25.517 1.00 97.56 335 ASP A O 1
ATOM 2681 N N . PRO A 1 336 ? 1.784 -20.710 -26.739 1.00 93.50 336 PRO A N 1
ATOM 2682 C CA . PRO A 1 336 ? 0.857 -20.645 -25.608 1.00 93.50 336 PRO A CA 1
ATOM 2683 C C . PRO A 1 336 ? 0.993 -21.796 -24.598 1.00 93.50 336 PRO A C 1
ATOM 2685 O O . PRO A 1 336 ? 0.397 -21.725 -23.523 1.00 93.50 336 PRO A O 1
ATOM 2688 N N . ILE A 1 337 ? 1.733 -22.862 -24.925 1.00 88.12 337 ILE A N 1
ATOM 2689 C CA . ILE A 1 337 ? 1.907 -24.038 -24.065 1.00 88.12 337 ILE A CA 1
ATOM 2690 C C . ILE A 1 337 ? 3.245 -23.973 -23.333 1.00 88.12 337 ILE A C 1
ATOM 2692 O O . ILE A 1 337 ? 3.278 -24.081 -22.104 1.00 88.12 337 ILE A O 1
ATOM 2696 N N . ILE A 1 338 ? 4.335 -23.823 -24.089 1.00 93.12 338 ILE A N 1
ATOM 2697 C CA . ILE A 1 338 ? 5.699 -23.939 -23.553 1.00 93.12 338 ILE A CA 1
ATOM 2698 C C . ILE A 1 338 ? 6.357 -22.589 -23.248 1.00 93.12 338 ILE A C 1
ATOM 2700 O O . ILE A 1 338 ? 7.366 -22.567 -22.558 1.00 93.12 338 ILE A O 1
ATOM 2704 N N . GLY A 1 339 ? 5.790 -21.467 -23.702 1.00 95.62 339 GLY A N 1
ATOM 2705 C CA . GLY A 1 339 ? 6.281 -20.126 -23.361 1.00 95.62 339 GLY A CA 1
ATOM 2706 C C . GLY A 1 339 ? 7.517 -19.658 -24.129 1.00 95.62 339 GLY A C 1
ATOM 2707 O O . GLY A 1 339 ? 8.042 -18.593 -23.821 1.00 95.62 339 GLY A O 1
ATOM 2708 N N . THR A 1 340 ? 7.985 -20.413 -25.122 1.00 97.56 340 THR A N 1
ATOM 2709 C CA . THR A 1 340 ? 9.125 -20.035 -25.970 1.00 97.56 340 THR A CA 1
ATOM 2710 C C . THR A 1 340 ? 8.702 -19.094 -27.095 1.00 97.56 340 THR A C 1
ATOM 2712 O O . THR A 1 340 ? 7.529 -19.052 -27.476 1.00 97.56 340 THR A O 1
ATOM 2715 N N . VAL A 1 341 ? 9.666 -18.397 -27.703 1.00 97.88 341 VAL A N 1
ATOM 2716 C CA . VAL A 1 341 ? 9.433 -17.651 -28.950 1.00 97.88 341 VAL A CA 1
ATOM 2717 C C . VAL A 1 341 ? 8.925 -18.598 -30.044 1.00 97.88 341 VAL A C 1
ATOM 2719 O O . VAL A 1 341 ? 9.414 -19.718 -30.190 1.00 97.88 341 VAL A O 1
ATOM 2722 N N . SER A 1 342 ? 7.916 -18.168 -30.803 1.00 96.88 342 SER A N 1
ATOM 2723 C CA . SER A 1 342 ? 7.303 -18.973 -31.860 1.00 96.88 342 SER A CA 1
ATOM 2724 C C . SER A 1 342 ? 6.780 -18.116 -33.005 1.00 96.88 342 SER A C 1
ATOM 2726 O O . SER A 1 342 ? 6.188 -17.060 -32.803 1.00 96.88 342 SER A O 1
ATOM 2728 N N . THR A 1 343 ? 6.958 -18.605 -34.229 1.00 95.31 343 THR A N 1
ATOM 2729 C CA . THR A 1 343 ? 6.405 -18.013 -35.458 1.00 95.31 343 THR A CA 1
ATOM 2730 C C . THR A 1 343 ? 5.172 -18.763 -35.964 1.00 95.31 343 THR A C 1
ATOM 2732 O O . THR A 1 343 ? 4.642 -18.439 -37.029 1.00 95.31 343 THR A O 1
ATOM 2735 N N . ALA A 1 344 ? 4.704 -19.775 -35.225 1.00 96.62 344 ALA A N 1
ATOM 2736 C CA . ALA A 1 344 ? 3.528 -20.543 -35.602 1.00 96.62 344 ALA A CA 1
ATOM 2737 C C . ALA A 1 344 ? 2.271 -19.658 -35.652 1.00 96.62 344 ALA A C 1
ATOM 2739 O O . ALA A 1 344 ? 2.147 -18.674 -34.927 1.00 96.62 344 ALA A O 1
ATOM 2740 N N . VAL A 1 345 ? 1.291 -20.041 -36.475 1.00 95.50 345 VAL A N 1
ATOM 2741 C CA . VAL A 1 345 ? 0.040 -19.274 -36.652 1.00 95.50 345 VAL A CA 1
ATOM 2742 C C . VAL A 1 345 ? -0.731 -19.110 -35.337 1.00 95.50 345 VAL A C 1
ATOM 2744 O O . VAL A 1 345 ? -1.400 -18.101 -35.139 1.00 95.50 345 VAL A O 1
ATOM 2747 N N . TYR A 1 346 ? -0.619 -20.087 -34.436 1.00 94.88 346 TYR A N 1
ATOM 2748 C CA . TYR A 1 346 ? -1.267 -20.076 -33.125 1.00 94.88 346 TYR A CA 1
ATOM 2749 C C . TYR A 1 346 ? -0.472 -19.316 -32.047 1.00 94.88 346 TYR A C 1
ATOM 2751 O O . TYR A 1 346 ? -0.938 -19.230 -30.911 1.00 94.88 346 TYR A O 1
ATOM 2759 N N . ALA A 1 347 ? 0.728 -18.811 -32.362 1.00 97.44 347 ALA A N 1
ATOM 2760 C CA . ALA A 1 347 ? 1.550 -18.082 -31.406 1.00 97.44 347 ALA A CA 1
ATOM 2761 C C . ALA A 1 347 ? 0.862 -16.771 -30.993 1.00 97.44 347 ALA A C 1
ATOM 2763 O O . ALA A 1 347 ? 0.288 -16.055 -31.821 1.00 97.44 347 ALA A O 1
ATOM 2764 N N . GLN A 1 348 ? 0.922 -16.472 -29.701 1.00 97.50 348 GLN A N 1
ATOM 2765 C CA . GLN A 1 348 ? 0.200 -15.378 -29.058 1.00 97.50 348 GLN A CA 1
ATOM 2766 C C . GLN A 1 348 ? 1.116 -14.175 -28.822 1.00 97.50 348 GLN A C 1
ATOM 2768 O O . GLN A 1 348 ? 2.335 -14.316 -28.727 1.00 97.50 348 GLN A O 1
ATOM 2773 N N . THR A 1 349 ? 0.530 -12.985 -28.730 1.00 97.31 349 THR A N 1
ATOM 2774 C CA . THR A 1 349 ? 1.231 -11.810 -28.194 1.00 97.31 349 THR A CA 1
ATOM 2775 C C . THR A 1 349 ? 1.452 -11.992 -26.685 1.00 97.31 349 THR A C 1
ATOM 2777 O O . THR A 1 349 ? 0.732 -12.773 -26.051 1.00 97.31 349 THR A O 1
ATOM 2780 N N . PRO A 1 350 ? 2.390 -11.255 -26.066 1.00 97.00 350 PRO A N 1
ATOM 2781 C CA . PRO A 1 350 ? 2.548 -11.256 -24.610 1.00 97.00 350 PRO A CA 1
ATOM 2782 C C . PRO A 1 350 ? 1.243 -10.940 -23.861 1.00 97.00 350 PRO A C 1
ATOM 2784 O O . PRO A 1 350 ? 0.963 -11.541 -22.826 1.00 97.00 350 PRO A O 1
ATOM 2787 N N . TYR A 1 351 ? 0.413 -10.051 -24.416 1.00 97.62 351 TYR A N 1
ATOM 2788 C CA . TYR A 1 351 ? -0.866 -9.649 -23.831 1.00 97.62 351 TYR A CA 1
ATOM 2789 C C . TYR A 1 351 ? -1.980 -10.686 -24.027 1.00 97.62 351 TYR A C 1
ATOM 2791 O O . TYR A 1 351 ? -2.879 -10.768 -23.202 1.00 97.62 351 TYR A O 1
ATOM 2799 N N . THR A 1 352 ? -1.952 -11.513 -25.075 1.00 96.62 352 THR A N 1
ATOM 2800 C CA . THR A 1 352 ? -2.966 -12.573 -25.280 1.00 96.62 352 THR A CA 1
ATOM 2801 C C . THR A 1 352 ? -2.594 -13.904 -24.634 1.00 96.62 352 THR A C 1
ATOM 2803 O O . THR A 1 352 ? -3.473 -14.750 -24.430 1.00 96.62 352 THR A O 1
ATOM 2806 N N . PHE A 1 353 ? -1.324 -14.066 -24.251 1.00 97.56 353 PHE A N 1
ATOM 2807 C CA . PHE A 1 353 ? -0.776 -15.271 -23.641 1.00 97.56 353 PHE A CA 1
ATOM 2808 C C . PHE A 1 353 ? -1.607 -15.782 -22.453 1.00 97.56 353 PHE A C 1
ATOM 2810 O O . PHE A 1 353 ? -2.020 -15.017 -21.574 1.00 97.56 353 PHE A O 1
ATOM 2817 N N . LEU A 1 354 ? -1.856 -17.099 -22.429 1.00 95.81 354 LEU A N 1
ATOM 2818 C CA . LEU A 1 354 ? -2.626 -17.796 -21.386 1.00 95.81 354 LEU A CA 1
ATOM 2819 C C . LEU A 1 354 ? -3.991 -17.148 -21.090 1.00 95.81 354 LEU A C 1
ATOM 2821 O O . LEU A 1 354 ? -4.405 -17.057 -19.929 1.00 95.81 354 LEU A O 1
ATOM 2825 N N . ASN A 1 355 ? -4.688 -16.745 -22.159 1.00 94.81 355 ASN A N 1
ATOM 2826 C CA . ASN A 1 355 ? -5.985 -16.070 -22.116 1.00 94.81 355 ASN A CA 1
ATOM 2827 C C . ASN A 1 355 ? -5.920 -14.734 -21.357 1.00 94.81 355 ASN A C 1
ATOM 2829 O O . ASN A 1 355 ? -6.670 -14.515 -20.408 1.00 94.81 355 ASN A O 1
ATOM 2833 N N . GLN A 1 356 ? -5.035 -13.843 -21.810 1.00 96.62 356 GLN A N 1
ATOM 2834 C CA . GLN A 1 356 ? -4.855 -12.498 -21.249 1.00 96.62 356 GLN A CA 1
ATOM 2835 C C . GLN A 1 356 ? -4.419 -12.515 -19.782 1.00 96.62 356 GLN A C 1
ATOM 2837 O O . GLN A 1 356 ? -4.932 -11.786 -18.936 1.00 96.62 356 GLN A O 1
ATOM 2842 N N . ARG A 1 357 ? -3.449 -13.377 -19.462 1.00 97.19 357 ARG A N 1
ATOM 2843 C CA . ARG A 1 357 ? -3.042 -13.631 -18.076 1.00 97.19 357 ARG A CA 1
ATOM 2844 C C . ARG A 1 357 ? -2.518 -12.389 -17.354 1.00 97.19 357 ARG A C 1
ATOM 2846 O O . ARG A 1 357 ? -2.782 -12.250 -16.164 1.00 97.19 357 ARG A O 1
ATOM 2853 N N . ILE A 1 358 ? -1.830 -11.490 -18.067 1.00 97.56 358 ILE A N 1
ATOM 2854 C CA . ILE A 1 358 ? -1.361 -10.213 -17.502 1.00 97.56 358 ILE A CA 1
ATOM 2855 C C . ILE A 1 358 ? -2.548 -9.353 -17.057 1.00 97.56 358 ILE A C 1
ATOM 2857 O O . ILE A 1 358 ? -2.517 -8.805 -15.960 1.00 97.56 358 ILE A O 1
ATOM 2861 N N . LEU A 1 359 ? -3.606 -9.275 -17.876 1.00 97.44 359 LEU A N 1
ATOM 2862 C CA . LEU A 1 359 ? -4.813 -8.505 -17.563 1.00 97.44 359 LEU A CA 1
ATOM 2863 C C . LEU A 1 359 ? -5.484 -9.020 -16.291 1.00 97.44 359 LEU A C 1
ATOM 2865 O O . LEU A 1 359 ? -5.766 -8.248 -15.380 1.00 97.44 359 LEU A O 1
ATOM 2869 N N . GLU A 1 360 ? -5.713 -10.331 -16.229 1.00 96.62 360 GLU A N 1
ATOM 2870 C CA . GLU A 1 360 ? -6.414 -10.971 -15.114 1.00 96.62 360 GLU A CA 1
ATOM 2871 C C . GLU A 1 360 ? -5.627 -10.862 -13.802 1.00 96.62 360 GLU A C 1
ATOM 2873 O O . GLU A 1 360 ? -6.216 -10.591 -12.757 1.00 96.62 360 GLU A O 1
ATOM 2878 N N . GLY A 1 361 ? -4.300 -11.048 -13.847 1.00 96.44 361 GLY A N 1
ATOM 2879 C CA . GLY A 1 361 ? -3.430 -10.891 -12.679 1.00 96.44 361 GLY A CA 1
ATOM 2880 C C . GLY A 1 361 ? -3.405 -9.453 -12.161 1.00 96.44 361 GLY A C 1
ATOM 2881 O O . GLY A 1 361 ? -3.651 -9.221 -10.976 1.00 96.44 361 GLY A O 1
ATOM 2882 N N . ALA A 1 362 ? -3.206 -8.483 -13.060 1.00 95.88 362 ALA A N 1
ATOM 2883 C CA . ALA A 1 362 ? -3.208 -7.063 -12.716 1.00 95.88 362 ALA A CA 1
ATOM 2884 C C . ALA A 1 362 ? -4.559 -6.599 -12.152 1.00 95.88 362 ALA A C 1
ATOM 2886 O O . ALA A 1 362 ? -4.590 -5.876 -11.157 1.00 95.88 362 ALA A O 1
ATOM 2887 N N . GLU A 1 363 ? -5.680 -7.055 -12.721 1.00 96.06 363 GLU A N 1
ATOM 2888 C CA . GLU A 1 363 ? -7.018 -6.733 -12.214 1.00 96.06 363 GLU A CA 1
ATOM 2889 C C . GLU A 1 363 ? -7.201 -7.195 -10.761 1.00 96.06 363 GLU A C 1
ATOM 2891 O O . GLU A 1 363 ? -7.777 -6.455 -9.963 1.00 96.06 363 GLU A O 1
ATOM 2896 N N . LYS A 1 364 ? -6.690 -8.374 -10.363 1.00 95.50 364 LYS A N 1
ATOM 2897 C CA . LYS A 1 364 ? -6.789 -8.819 -8.958 1.00 95.50 364 LYS A CA 1
ATOM 2898 C C . LYS A 1 364 ? -6.042 -7.894 -8.013 1.00 95.50 364 LYS A C 1
ATOM 2900 O O . LYS A 1 364 ? -6.608 -7.492 -6.994 1.00 95.50 364 LYS A O 1
ATOM 2905 N N . LEU A 1 365 ? -4.816 -7.518 -8.370 1.00 95.00 365 LEU A N 1
ATOM 2906 C CA . LEU A 1 365 ? -4.040 -6.570 -7.584 1.00 95.00 365 LEU A CA 1
ATOM 2907 C C . LEU A 1 365 ? -4.772 -5.232 -7.485 1.00 95.00 365 LEU A C 1
ATOM 2909 O O . LEU A 1 365 ? -4.992 -4.721 -6.390 1.00 95.00 365 LEU A O 1
ATOM 2913 N N . TYR A 1 366 ? -5.211 -4.678 -8.613 1.00 94.94 366 TYR A N 1
ATOM 2914 C CA . TYR A 1 366 ? -5.846 -3.366 -8.647 1.00 94.94 366 TYR A CA 1
ATOM 2915 C C . TYR A 1 366 ? -7.142 -3.340 -7.843 1.00 94.94 366 TYR A C 1
ATOM 2917 O O . TYR A 1 366 ? -7.352 -2.401 -7.072 1.00 94.94 366 TYR A O 1
ATOM 2925 N N . ARG A 1 367 ? -7.992 -4.371 -7.957 1.00 94.81 367 ARG A N 1
ATOM 2926 C CA . ARG A 1 367 ? -9.231 -4.484 -7.167 1.00 94.81 367 ARG A CA 1
ATOM 2927 C C . ARG A 1 367 ? -8.940 -4.485 -5.678 1.00 94.81 367 ARG A C 1
ATOM 2929 O O . ARG A 1 367 ? -9.521 -3.694 -4.936 1.00 94.81 367 ARG A O 1
ATOM 2936 N N . TYR A 1 368 ? -8.016 -5.339 -5.255 1.00 94.69 368 TYR A N 1
ATOM 2937 C CA . TYR A 1 368 ? -7.661 -5.462 -3.851 1.00 94.69 368 TYR A CA 1
ATOM 2938 C C . TYR A 1 368 ? -7.072 -4.160 -3.293 1.00 94.69 368 TYR A C 1
ATOM 2940 O O . TYR A 1 368 ? -7.480 -3.689 -2.229 1.00 94.69 368 TYR A O 1
ATOM 2948 N N . MET A 1 369 ? -6.183 -3.521 -4.057 1.00 92.56 369 MET A N 1
ATOM 2949 C CA . MET A 1 369 ? -5.576 -2.234 -3.715 1.00 92.56 369 MET A CA 1
ATOM 2950 C C . MET A 1 369 ? -6.592 -1.084 -3.714 1.00 92.56 369 MET A C 1
ATOM 2952 O O . MET A 1 369 ? -6.410 -0.130 -2.964 1.00 92.56 369 MET A O 1
ATOM 2956 N N . GLY A 1 370 ? -7.665 -1.177 -4.505 1.00 92.81 370 GLY A N 1
ATOM 2957 C CA . GLY A 1 370 ? -8.795 -0.242 -4.503 1.00 92.81 370 GLY A CA 1
ATOM 2958 C C . GLY A 1 370 ? -9.742 -0.390 -3.305 1.00 92.81 370 GLY A C 1
ATOM 2959 O O . GLY A 1 370 ? -10.572 0.485 -3.082 1.00 92.81 370 GLY A O 1
ATOM 2960 N N . GLY A 1 371 ? -9.604 -1.463 -2.521 1.00 93.56 371 GLY A N 1
ATOM 2961 C CA . GLY A 1 371 ? -10.433 -1.754 -1.348 1.00 93.56 371 GLY A CA 1
ATOM 2962 C C . GLY A 1 371 ? -11.492 -2.835 -1.566 1.00 93.56 371 GLY A C 1
ATOM 2963 O O . GLY A 1 371 ? -12.173 -3.202 -0.618 1.00 93.56 371 GLY A O 1
ATOM 2964 N N . TYR A 1 372 ? -11.605 -3.405 -2.766 1.00 95.56 372 TYR A N 1
ATOM 2965 C CA . TYR A 1 372 ? -12.500 -4.540 -2.996 1.00 95.56 372 TYR A CA 1
ATOM 2966 C C . TYR A 1 372 ? -11.938 -5.827 -2.383 1.00 95.56 372 TYR A C 1
ATOM 2968 O O . TYR A 1 372 ? -10.723 -5.990 -2.218 1.00 95.56 372 TYR A O 1
ATOM 2976 N N . THR A 1 373 ? -12.827 -6.769 -2.099 1.00 94.25 373 THR A N 1
ATOM 2977 C CA . THR A 1 373 ? -12.473 -8.162 -1.839 1.00 94.25 373 THR A CA 1
ATOM 2978 C C . THR A 1 373 ? -12.146 -8.859 -3.163 1.00 94.25 373 THR A C 1
ATOM 2980 O O . THR A 1 373 ? -12.718 -8.562 -4.218 1.00 94.25 373 THR A O 1
ATOM 2983 N N . ILE A 1 374 ? -11.209 -9.805 -3.122 1.00 94.62 374 ILE A N 1
ATOM 2984 C CA . ILE A 1 374 ? -10.849 -10.672 -4.252 1.00 94.62 374 ILE A CA 1
ATOM 2985 C C . ILE A 1 374 ? -10.958 -12.142 -3.835 1.00 94.62 374 ILE A C 1
ATOM 2987 O O . ILE A 1 374 ? -10.836 -12.439 -2.646 1.00 94.62 374 ILE A O 1
ATOM 2991 N N . PRO A 1 375 ? -11.241 -13.073 -4.765 1.00 93.94 375 PRO A N 1
ATOM 2992 C CA . PRO A 1 375 ? -11.201 -14.491 -4.434 1.00 93.94 375 PRO A CA 1
ATOM 2993 C C . PRO A 1 375 ? -9.766 -14.891 -4.075 1.00 93.94 375 PRO A C 1
ATOM 2995 O O . PRO A 1 375 ? -8.815 -14.463 -4.733 1.00 93.94 375 PRO A O 1
ATOM 2998 N N . TRP A 1 376 ? -9.609 -15.696 -3.026 1.00 93.56 376 TRP A N 1
ATOM 2999 C CA . TRP A 1 376 ? -8.300 -16.105 -2.524 1.00 93.56 376 TRP A CA 1
ATOM 3000 C C . TRP A 1 376 ? -8.327 -17.545 -2.014 1.00 93.56 376 TRP A C 1
ATOM 3002 O O . TRP A 1 376 ? -9.265 -17.959 -1.338 1.00 93.56 376 TRP A O 1
ATOM 3012 N N . THR A 1 377 ? -7.290 -18.305 -2.351 1.00 92.62 377 THR A N 1
ATOM 3013 C CA . THR A 1 377 ? -7.084 -19.690 -1.936 1.00 92.62 377 THR A CA 1
ATOM 3014 C C . THR A 1 377 ? -5.759 -19.754 -1.204 1.00 92.62 377 THR A C 1
ATOM 3016 O O . THR A 1 377 ? -4.704 -19.515 -1.794 1.00 92.62 377 THR A O 1
ATOM 3019 N N . GLU A 1 378 ? -5.812 -20.102 0.079 1.00 88.75 378 GLU A N 1
ATOM 3020 C CA . GLU A 1 378 ? -4.618 -20.371 0.874 1.00 88.75 378 GLU A CA 1
ATOM 3021 C C . GLU A 1 378 ? -4.007 -21.701 0.421 1.00 88.75 378 GLU A C 1
ATOM 3023 O O . GLU A 1 378 ? -4.596 -22.775 0.569 1.00 88.75 378 GLU A O 1
ATOM 3028 N N . LEU A 1 379 ? -2.828 -21.624 -0.193 1.00 84.31 379 LEU A N 1
ATOM 3029 C CA . LEU A 1 379 ? -2.124 -22.775 -0.748 1.00 84.31 379 LEU A CA 1
ATOM 3030 C C . LEU A 1 379 ? -1.316 -23.534 0.311 1.00 84.31 379 LEU A C 1
ATOM 3032 O O . LEU A 1 379 ? -1.032 -24.710 0.093 1.00 84.31 379 LEU A O 1
ATOM 3036 N N . GLY A 1 380 ? -0.984 -22.899 1.441 1.00 66.81 380 GLY A N 1
ATOM 3037 C CA . GLY A 1 380 ? -0.301 -23.527 2.581 1.00 66.81 380 GLY A CA 1
ATOM 3038 C C . GLY A 1 380 ? 1.189 -23.831 2.371 1.00 66.81 380 GLY A C 1
ATOM 3039 O O . GLY A 1 380 ? 1.776 -24.547 3.177 1.00 66.81 380 GLY A O 1
ATOM 3040 N N . TYR A 1 381 ? 1.803 -23.315 1.301 1.00 61.72 381 TYR A N 1
ATOM 3041 C CA . TYR A 1 381 ? 3.235 -23.454 1.019 1.00 61.72 381 TYR A CA 1
ATOM 3042 C C . TYR A 1 381 ? 3.943 -22.094 1.141 1.00 61.72 381 TYR A C 1
ATOM 3044 O O . TYR A 1 381 ? 3.548 -21.149 0.462 1.00 61.72 381 TYR A O 1
ATOM 3052 N N . GLN A 1 382 ? 5.020 -22.022 1.935 1.00 67.50 382 GLN A N 1
ATOM 3053 C CA . GLN A 1 382 ? 5.898 -20.844 2.081 1.00 67.50 382 GLN A CA 1
ATOM 3054 C C . GLN A 1 382 ? 5.173 -19.560 2.559 1.00 67.50 382 GLN A C 1
ATOM 3056 O O . GLN A 1 382 ? 4.002 -19.574 2.936 1.00 67.50 382 GLN A O 1
ATOM 3061 N N . ASP A 1 383 ? 5.869 -18.421 2.580 1.00 70.19 383 ASP A N 1
ATOM 3062 C CA . ASP A 1 383 ? 5.329 -17.127 3.024 1.00 70.19 383 ASP A CA 1
ATOM 3063 C C . ASP A 1 383 ? 4.213 -16.560 2.128 1.00 70.19 383 ASP A C 1
ATOM 3065 O O . ASP A 1 383 ? 3.339 -15.859 2.647 1.00 70.19 383 ASP A O 1
ATOM 3069 N N . PHE A 1 384 ? 4.206 -16.880 0.828 1.00 74.25 384 PHE A N 1
ATOM 3070 C CA . PHE A 1 384 ? 3.208 -16.410 -0.148 1.00 74.25 384 PHE A CA 1
ATOM 3071 C C . PHE A 1 384 ? 1.936 -17.274 -0.231 1.00 74.25 384 PHE A C 1
ATOM 3073 O O . PHE A 1 384 ? 0.950 -16.862 -0.838 1.00 74.25 384 PHE A O 1
ATOM 3080 N N . GLY A 1 385 ? 1.928 -18.475 0.357 1.00 76.38 385 GLY A N 1
ATOM 3081 C CA . GLY A 1 385 ? 0.789 -19.396 0.293 1.00 76.38 385 GLY A CA 1
ATOM 3082 C C . GLY A 1 385 ? -0.301 -19.158 1.342 1.00 76.38 385 GLY A C 1
ATOM 3083 O O . GLY A 1 385 ? -1.274 -19.910 1.357 1.00 76.38 385 GLY A O 1
ATOM 3084 N N . GLY A 1 386 ? -0.137 -18.176 2.233 1.00 79.62 386 GLY A N 1
ATOM 3085 C CA . GLY A 1 386 ? -1.102 -17.844 3.290 1.00 79.62 386 GLY A CA 1
ATOM 3086 C C . GLY A 1 386 ? -2.161 -16.826 2.865 1.00 79.62 386 GLY A C 1
ATOM 3087 O O . GLY A 1 386 ? -2.446 -16.663 1.679 1.00 79.62 386 GLY A O 1
ATOM 3088 N N . GLN A 1 387 ? -2.743 -16.125 3.842 1.00 83.81 387 GLN A N 1
ATOM 3089 C CA . GLN A 1 387 ? -3.667 -15.014 3.598 1.00 83.81 387 GLN A CA 1
ATOM 3090 C C . GLN A 1 387 ? -3.027 -13.912 2.749 1.00 83.81 387 GLN A C 1
ATOM 3092 O O . GLN A 1 387 ? -1.828 -13.634 2.869 1.00 83.81 387 GLN A O 1
ATOM 3097 N N . VAL A 1 388 ? -3.858 -13.261 1.933 1.00 87.19 388 VAL A N 1
ATOM 3098 C CA . VAL A 1 388 ? -3.473 -12.072 1.173 1.00 87.19 388 VAL A CA 1
ATOM 3099 C C . VAL A 1 388 ? -2.947 -10.985 2.119 1.00 87.19 388 VAL A C 1
ATOM 3101 O O . VAL A 1 388 ? -3.530 -10.689 3.157 1.00 87.19 388 VAL A O 1
ATOM 3104 N N . SER A 1 389 ? -1.803 -10.404 1.777 1.00 83.75 389 SER A N 1
ATOM 3105 C CA . SER A 1 389 ? -1.115 -9.410 2.594 1.00 83.75 389 SER A CA 1
ATOM 3106 C C . SER A 1 389 ? -1.863 -8.077 2.575 1.00 83.75 389 SER A C 1
ATOM 3108 O O . SER A 1 389 ? -2.208 -7.568 1.512 1.00 83.75 389 SER A O 1
ATOM 3110 N N . GLU A 1 390 ? -2.085 -7.467 3.737 1.00 81.94 390 GLU A N 1
ATOM 3111 C CA . GLU A 1 390 ? -2.642 -6.107 3.862 1.00 81.94 390 GLU A CA 1
ATOM 3112 C C . GLU A 1 390 ? -1.557 -5.015 3.753 1.00 81.94 390 GLU A C 1
ATOM 3114 O O . GLU A 1 390 ? -1.857 -3.819 3.690 1.00 81.94 390 GLU A O 1
ATOM 3119 N N . ALA A 1 391 ? -0.273 -5.400 3.733 1.00 78.00 391 ALA A N 1
ATOM 3120 C CA . ALA A 1 391 ? 0.841 -4.459 3.657 1.00 78.00 391 ALA A CA 1
ATOM 3121 C C . ALA A 1 391 ? 0.712 -3.568 2.415 1.00 78.00 391 ALA A C 1
ATOM 3123 O O . ALA A 1 391 ? 0.456 -4.062 1.330 1.00 78.00 391 ALA A O 1
ATOM 3124 N N . TYR A 1 392 ? 0.885 -2.251 2.561 1.00 81.38 392 TYR A N 1
ATOM 3125 C CA . TYR A 1 392 ? 0.784 -1.260 1.474 1.00 81.38 392 TYR A CA 1
ATOM 3126 C C . TYR A 1 392 ? -0.563 -1.177 0.738 1.00 81.38 392 TYR A C 1
ATOM 3128 O O . TYR A 1 392 ? -0.679 -0.346 -0.171 1.00 81.38 392 TYR A O 1
ATOM 3136 N N . ARG A 1 393 ? -1.588 -1.945 1.130 1.00 88.44 393 ARG A N 1
ATOM 3137 C CA . ARG A 1 393 ? -2.909 -1.887 0.496 1.00 88.44 393 ARG A CA 1
ATOM 3138 C C . ARG A 1 393 ? -3.452 -0.455 0.506 1.00 88.44 393 ARG A C 1
ATOM 3140 O O . ARG A 1 393 ? -3.235 0.305 1.453 1.00 88.44 393 ARG A O 1
ATOM 3147 N N . GLY A 1 394 ? -4.062 -0.049 -0.608 1.00 90.38 394 GLY A N 1
ATOM 3148 C CA . GLY A 1 394 ? -4.496 1.331 -0.839 1.00 90.38 394 GLY A CA 1
ATOM 3149 C C . GLY A 1 394 ? -3.516 2.218 -1.607 1.00 90.38 394 GLY A C 1
ATOM 3150 O O . GLY A 1 394 ? -3.898 3.307 -2.017 1.00 90.38 394 GLY A O 1
ATOM 3151 N N . ARG A 1 395 ? -2.265 1.806 -1.858 1.00 87.31 395 ARG A N 1
ATOM 3152 C CA . ARG A 1 395 ? -1.235 2.650 -2.513 1.00 87.31 395 ARG A CA 1
ATOM 3153 C C . ARG A 1 395 ? -1.413 2.795 -4.040 1.00 87.31 395 ARG A C 1
ATOM 3155 O O . ARG A 1 395 ? -0.452 2.700 -4.801 1.00 87.31 395 ARG A O 1
ATOM 3162 N N . THR A 1 396 ? -2.639 3.033 -4.502 1.00 85.31 396 THR A N 1
ATOM 3163 C CA . THR A 1 396 ? -2.985 3.078 -5.932 1.00 85.31 396 THR A CA 1
ATOM 3164 C C . THR A 1 396 ? -2.446 4.312 -6.655 1.00 85.31 396 THR A C 1
ATOM 3166 O O . THR A 1 396 ? -2.008 4.207 -7.798 1.00 85.31 396 THR A O 1
ATOM 3169 N N . GLY A 1 397 ? -2.384 5.462 -5.982 1.00 75.06 397 GLY A N 1
ATOM 3170 C CA . GLY A 1 397 ? -1.954 6.728 -6.577 1.00 75.06 397 GLY A CA 1
ATOM 3171 C C . GLY A 1 397 ? -0.472 6.802 -6.942 1.00 75.06 397 GLY A C 1
ATOM 3172 O O . GLY A 1 397 ? -0.112 7.630 -7.777 1.00 75.06 397 GLY A O 1
ATOM 3173 N N . LEU A 1 398 ? 0.370 5.941 -6.354 1.00 76.25 398 LEU A N 1
ATOM 3174 C CA . LEU A 1 398 ? 1.780 5.837 -6.719 1.00 76.25 398 LEU A CA 1
ATOM 3175 C C . LEU A 1 398 ? 1.971 4.849 -7.871 1.00 76.25 398 LEU A C 1
ATOM 3177 O O . LEU A 1 398 ? 2.315 5.280 -8.958 1.00 76.25 398 LEU A O 1
ATOM 3181 N N . TYR A 1 399 ? 1.739 3.552 -7.653 1.00 70.81 399 TYR A N 1
ATOM 3182 C CA . TYR A 1 399 ? 2.173 2.493 -8.579 1.00 70.81 399 TYR A CA 1
ATOM 3183 C C . TYR A 1 399 ? 1.294 2.300 -9.809 1.00 70.81 399 TYR A C 1
ATOM 3185 O O . TYR A 1 399 ? 1.762 1.804 -10.827 1.00 70.81 399 TYR A O 1
ATOM 3193 N N . PHE A 1 400 ? 0.025 2.687 -9.739 1.00 69.06 400 PHE A N 1
ATOM 3194 C CA . PHE A 1 400 ? -0.970 2.219 -10.704 1.00 69.06 400 PHE A CA 1
ATOM 3195 C C . PHE A 1 400 ? -1.715 3.367 -11.378 1.00 69.06 400 PHE A C 1
ATOM 3197 O O . PHE A 1 400 ? -2.860 3.255 -11.801 1.00 69.06 400 PHE A O 1
ATOM 3204 N N . ASN A 1 401 ? -1.045 4.506 -11.456 1.00 69.88 401 ASN A N 1
ATOM 3205 C CA . ASN A 1 401 ? -1.593 5.743 -11.981 1.00 69.88 401 ASN A CA 1
ATOM 3206 C C . ASN A 1 401 ? -1.127 5.998 -13.423 1.00 69.88 401 ASN A C 1
ATOM 3208 O O . ASN A 1 401 ? -0.946 7.138 -13.847 1.00 69.88 401 ASN A O 1
ATOM 3212 N N . MET A 1 402 ? -0.860 4.912 -14.150 1.00 75.62 402 MET A N 1
ATOM 3213 C CA . MET A 1 402 ? -0.458 4.900 -15.552 1.00 75.62 402 MET A CA 1
ATOM 3214 C C . MET A 1 402 ? -1.451 4.054 -16.344 1.00 75.62 402 MET A C 1
ATOM 3216 O O . MET A 1 402 ? -1.948 3.045 -15.851 1.00 75.62 402 MET A O 1
ATOM 3220 N N . SER A 1 403 ? -1.720 4.455 -17.584 1.00 88.88 403 SER A N 1
ATOM 3221 C CA . SER A 1 403 ? -2.685 3.781 -18.464 1.00 88.88 403 SER A CA 1
ATOM 3222 C C . SER A 1 403 ? -2.060 2.702 -19.348 1.00 88.88 403 SER A C 1
ATOM 3224 O O . SER A 1 403 ? -2.772 2.134 -20.160 1.00 88.88 403 SER A O 1
ATOM 3226 N N . GLU A 1 404 ? -0.774 2.369 -19.187 1.00 91.81 404 GLU A N 1
ATOM 3227 C CA . GLU A 1 404 ? -0.055 1.489 -20.120 1.00 91.81 404 GLU A CA 1
ATOM 3228 C C . GLU A 1 404 ? -0.779 0.183 -20.432 1.00 91.81 404 GLU A C 1
ATOM 3230 O O . GLU A 1 404 ? -1.052 -0.113 -21.593 1.00 91.81 404 GLU A O 1
ATOM 3235 N N . LEU A 1 405 ? -1.107 -0.593 -19.399 1.00 93.94 405 LEU A N 1
ATOM 3236 C CA . LEU A 1 405 ? -1.735 -1.889 -19.609 1.00 93.94 405 LEU A CA 1
ATOM 3237 C C . LEU A 1 405 ? -3.119 -1.732 -20.255 1.00 93.94 405 LEU A C 1
ATOM 3239 O O . LEU A 1 405 ? -3.467 -2.496 -21.149 1.00 93.94 405 LEU A O 1
ATOM 3243 N N . TYR A 1 406 ? -3.882 -0.711 -19.849 1.00 94.69 406 TYR A N 1
ATOM 3244 C CA . TYR A 1 406 ? -5.169 -0.384 -20.465 1.00 94.69 406 TYR A CA 1
ATOM 3245 C C . TYR A 1 406 ? -4.999 -0.053 -21.953 1.00 94.69 406 TYR A C 1
ATOM 3247 O O . TYR A 1 406 ? -5.678 -0.629 -22.799 1.00 94.69 406 TYR A O 1
ATOM 3255 N N . ASP A 1 407 ? -4.070 0.844 -22.275 1.00 93.75 407 ASP A N 1
ATOM 3256 C CA . ASP A 1 407 ? -3.810 1.312 -23.631 1.00 93.75 407 ASP A CA 1
ATOM 3257 C C . ASP A 1 407 ? -3.315 0.165 -24.527 1.00 93.75 407 ASP A C 1
ATOM 3259 O O . ASP A 1 407 ? -3.732 0.067 -25.683 1.00 93.75 407 ASP A O 1
ATOM 3263 N N . ALA A 1 408 ? -2.493 -0.745 -23.994 1.00 93.88 408 ALA A N 1
ATOM 3264 C CA . ALA A 1 408 ? -2.049 -1.935 -24.710 1.00 93.88 408 ALA A CA 1
ATOM 3265 C C . ALA A 1 408 ? -3.241 -2.806 -25.139 1.00 93.88 408 ALA A C 1
ATOM 3267 O O . ALA A 1 408 ? -3.401 -3.100 -26.324 1.00 93.88 408 ALA A O 1
ATOM 3268 N N . TYR A 1 409 ? -4.151 -3.152 -24.225 1.00 96.38 409 TYR A N 1
ATOM 3269 C CA . TYR A 1 409 ? -5.323 -3.943 -24.610 1.00 96.38 409 TYR A CA 1
ATOM 3270 C C . TYR A 1 409 ? -6.309 -3.170 -25.493 1.00 96.38 409 TYR A C 1
ATOM 3272 O O . TYR A 1 409 ? -6.893 -3.741 -26.416 1.00 96.38 409 TYR A O 1
ATOM 3280 N N . ARG A 1 410 ? -6.495 -1.870 -25.237 1.00 94.19 410 ARG A N 1
ATOM 3281 C CA . ARG A 1 410 ? -7.455 -1.032 -25.961 1.00 94.19 410 ARG A CA 1
ATOM 3282 C C . ARG A 1 410 ? -7.034 -0.789 -27.406 1.00 94.19 410 ARG A C 1
ATOM 3284 O O . ARG A 1 410 ? -7.873 -0.884 -28.302 1.00 94.19 410 ARG A O 1
ATOM 3291 N N . TYR A 1 411 ? -5.769 -0.438 -27.626 1.00 92.19 411 TYR A N 1
ATOM 3292 C CA . TYR A 1 411 ? -5.280 0.051 -28.917 1.00 92.19 411 TYR A CA 1
ATOM 3293 C C . TYR A 1 411 ? -4.399 -0.956 -29.652 1.00 92.19 411 TYR A C 1
ATOM 3295 O O . TYR A 1 411 ? -4.412 -0.964 -30.879 1.00 92.19 411 TYR A O 1
ATOM 3303 N N . MET A 1 412 ? -3.658 -1.813 -28.941 1.00 90.50 412 MET A N 1
ATOM 3304 C CA . MET A 1 412 ? -2.763 -2.789 -29.579 1.00 90.50 412 MET A CA 1
ATOM 3305 C C . MET A 1 412 ? -3.458 -4.136 -29.792 1.00 90.50 412 MET A C 1
ATOM 3307 O O . MET A 1 412 ? -3.388 -4.686 -30.886 1.00 90.50 412 MET A O 1
ATOM 3311 N N . GLU A 1 413 ? -4.186 -4.633 -28.788 1.00 94.31 413 GLU A N 1
ATOM 3312 C CA . GLU A 1 413 ? -4.984 -5.868 -28.910 1.00 94.31 413 GLU A CA 1
ATOM 3313 C C . GLU A 1 413 ? -6.408 -5.620 -29.438 1.00 94.31 413 GLU A C 1
ATOM 3315 O O . GLU A 1 413 ? -7.123 -6.560 -29.783 1.00 94.31 413 GLU A O 1
ATOM 3320 N N . GLY A 1 414 ? -6.825 -4.353 -29.533 1.00 94.25 414 GLY A N 1
ATOM 3321 C CA . GLY A 1 414 ? -8.074 -3.953 -30.183 1.00 94.25 414 GLY A CA 1
ATOM 3322 C C . GLY A 1 414 ? -9.350 -4.247 -29.392 1.00 94.25 414 GLY A C 1
ATOM 3323 O O . GLY A 1 414 ? -10.426 -4.276 -29.991 1.00 94.25 414 GLY A O 1
ATOM 3324 N N . MET A 1 415 ? -9.266 -4.444 -28.072 1.00 95.75 415 MET A N 1
ATOM 3325 C CA . MET A 1 415 ? -10.459 -4.578 -27.230 1.00 95.75 415 MET A CA 1
ATOM 3326 C C . MET A 1 415 ? -11.267 -3.277 -27.221 1.00 95.75 415 MET A C 1
ATOM 3328 O O . MET A 1 415 ? -10.713 -2.176 -27.228 1.00 95.75 415 MET A O 1
ATOM 3332 N N . THR A 1 416 ? -12.589 -3.394 -27.180 1.00 95.31 416 THR A N 1
ATOM 3333 C CA . THR A 1 416 ? -13.493 -2.258 -26.954 1.00 95.31 416 THR A CA 1
ATOM 3334 C C . THR A 1 416 ? -13.468 -1.811 -25.489 1.00 95.31 416 THR A C 1
ATOM 3336 O O . THR A 1 416 ? -12.988 -2.530 -24.607 1.00 95.31 416 THR A O 1
ATOM 3339 N N . LYS A 1 417 ? -13.993 -0.610 -25.211 1.00 93.62 417 LYS A N 1
ATOM 3340 C CA . LYS A 1 417 ? -14.091 -0.096 -23.835 1.00 93.62 417 LYS A CA 1
ATOM 3341 C C . LYS A 1 417 ? -14.998 -0.984 -22.993 1.00 93.62 417 LYS A C 1
ATOM 3343 O O . LYS A 1 417 ? -14.637 -1.354 -21.886 1.00 93.62 417 LYS A O 1
ATOM 3348 N N . GLU A 1 418 ? -16.127 -1.391 -23.560 1.00 96.00 418 GLU A N 1
ATOM 3349 C CA . GLU A 1 418 ? -17.127 -2.224 -22.904 1.00 96.00 418 GLU A CA 1
ATOM 3350 C C . GLU A 1 418 ? -16.583 -3.625 -22.585 1.00 96.00 418 GLU A C 1
ATOM 3352 O O . GLU A 1 418 ? -16.870 -4.183 -21.524 1.00 96.00 418 GLU A O 1
ATOM 3357 N N . GLU A 1 419 ? -15.770 -4.201 -23.478 1.00 96.50 419 GLU A N 1
ATOM 3358 C CA . GLU A 1 419 ? -15.088 -5.474 -23.218 1.00 96.50 419 GLU A CA 1
ATOM 3359 C C . GLU A 1 419 ? -14.071 -5.351 -22.080 1.00 96.50 419 GLU A C 1
ATOM 3361 O O . GLU A 1 419 ? -14.024 -6.228 -21.212 1.00 96.50 419 GLU A O 1
ATOM 3366 N N . LEU A 1 420 ? -13.287 -4.268 -22.058 1.00 95.56 420 LEU A N 1
ATOM 3367 C CA . LEU A 1 420 ? -12.316 -4.010 -20.995 1.00 95.56 420 LEU A CA 1
ATOM 3368 C C . LEU A 1 420 ? -12.982 -3.723 -19.653 1.00 95.56 420 LEU A C 1
ATOM 3370 O O . LEU A 1 420 ? -12.597 -4.329 -18.662 1.00 95.56 420 LEU A O 1
ATOM 3374 N N . GLU A 1 421 ? -14.014 -2.887 -19.603 1.00 95.44 421 GLU A N 1
ATOM 3375 C CA . GLU A 1 421 ? -14.746 -2.594 -18.366 1.00 95.44 421 GLU A CA 1
ATOM 3376 C C . GLU A 1 421 ? -15.419 -3.840 -17.792 1.00 95.44 421 GLU A C 1
ATOM 3378 O O . GLU A 1 421 ? -15.468 -4.025 -16.577 1.00 95.44 421 GLU A O 1
ATOM 3383 N N . LYS A 1 422 ? -15.907 -4.737 -18.653 1.00 94.62 422 LYS A N 1
ATOM 3384 C CA . LYS A 1 422 ? -16.491 -6.004 -18.210 1.00 94.62 422 LYS A CA 1
ATOM 3385 C C . LYS A 1 422 ? -15.439 -6.970 -17.664 1.00 94.62 422 LYS A C 1
ATOM 3387 O O . LYS A 1 422 ? -15.725 -7.688 -16.707 1.00 94.62 422 LYS A O 1
ATOM 3392 N N . ARG A 1 423 ? -14.268 -7.047 -18.302 1.00 94.06 423 ARG A N 1
ATOM 3393 C CA . ARG A 1 423 ? -13.228 -8.035 -17.972 1.00 94.06 423 ARG A CA 1
ATOM 3394 C C . ARG A 1 423 ? -12.285 -7.565 -16.861 1.00 94.06 423 ARG A C 1
ATOM 3396 O O . ARG A 1 423 ? -11.940 -8.353 -15.990 1.00 94.06 423 ARG A O 1
ATOM 3403 N N . ALA A 1 424 ? -11.910 -6.292 -16.885 1.00 96.00 424 ALA A N 1
ATOM 3404 C CA . ALA A 1 424 ? -11.010 -5.626 -15.950 1.00 96.00 424 ALA A CA 1
ATOM 3405 C C . ALA A 1 424 ? -11.580 -4.247 -15.535 1.00 96.00 424 ALA A C 1
ATOM 3407 O O . ALA A 1 424 ? -11.079 -3.190 -15.954 1.00 96.00 424 ALA A O 1
ATOM 3408 N N . PRO A 1 425 ? -12.677 -4.235 -14.752 1.00 95.00 425 PRO A N 1
ATOM 3409 C CA . PRO A 1 425 ? -13.348 -3.004 -14.342 1.00 95.00 425 PRO A CA 1
ATOM 3410 C C . PRO A 1 425 ? -12.444 -2.069 -13.539 1.00 95.00 425 PRO A C 1
ATOM 3412 O O . PRO A 1 425 ? -12.537 -0.855 -13.713 1.00 95.00 425 PRO A O 1
ATOM 3415 N N . GLN A 1 426 ? -11.563 -2.592 -12.680 1.00 94.50 426 GLN A N 1
ATOM 3416 C CA . GLN A 1 426 ? -10.712 -1.733 -11.866 1.00 94.50 426 GLN A CA 1
ATOM 3417 C C . GLN A 1 426 ? -9.569 -1.118 -12.678 1.00 94.50 426 GLN A C 1
ATOM 3419 O O . GLN A 1 426 ? -9.299 0.072 -12.518 1.00 94.50 426 GLN A O 1
ATOM 3424 N N . LEU A 1 427 ? -8.946 -1.871 -13.592 1.00 94.69 427 LEU A N 1
ATOM 3425 C CA . LEU A 1 427 ? -8.003 -1.300 -14.564 1.00 94.69 427 LEU A CA 1
ATOM 3426 C C . LEU A 1 427 ? -8.650 -0.151 -15.355 1.00 94.69 427 LEU A C 1
ATOM 3428 O O . LEU A 1 427 ? -8.053 0.915 -15.505 1.00 94.69 427 LEU A O 1
ATOM 3432 N N . SER A 1 428 ? -9.882 -0.357 -15.826 1.00 94.75 428 SER A N 1
ATOM 3433 C CA . SER A 1 428 ? -10.626 0.643 -16.602 1.00 94.75 428 SER A CA 1
ATOM 3434 C C . SER A 1 428 ? -10.972 1.877 -15.764 1.00 94.75 428 SER A C 1
ATOM 3436 O O . SER A 1 428 ? -10.768 3.006 -16.206 1.00 94.75 428 SER A O 1
ATOM 3438 N N . PHE A 1 429 ? -11.412 1.679 -14.516 1.00 93.25 429 PHE A N 1
ATOM 3439 C CA . PHE A 1 429 ? -11.637 2.769 -13.567 1.00 93.25 429 PHE A CA 1
ATOM 3440 C C . PHE A 1 429 ? -10.377 3.618 -13.376 1.00 93.25 429 PHE A C 1
ATOM 3442 O O . PHE A 1 429 ? -10.453 4.842 -13.394 1.00 93.25 429 PHE A O 1
ATOM 3449 N N . MET A 1 430 ? -9.212 2.988 -13.237 1.00 90.75 430 MET A N 1
ATOM 3450 C CA . MET A 1 430 ? -7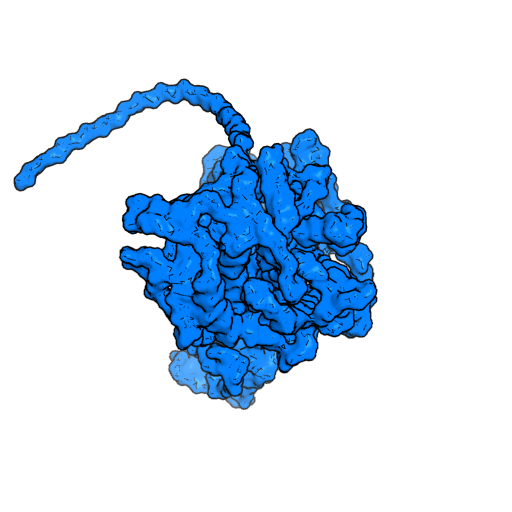.952 3.691 -12.991 1.00 90.75 430 MET A CA 1
ATOM 3451 C C . MET A 1 430 ? -7.449 4.442 -14.222 1.00 90.75 430 MET A C 1
ATOM 3453 O O . MET A 1 430 ? -6.961 5.561 -14.085 1.00 90.75 430 MET A O 1
ATOM 3457 N N . ALA A 1 431 ? -7.637 3.885 -15.421 1.00 91.62 431 ALA A N 1
ATOM 3458 C CA . ALA A 1 431 ? -7.386 4.603 -16.667 1.00 91.62 431 ALA A CA 1
ATOM 3459 C C . ALA A 1 431 ? -8.282 5.851 -16.795 1.00 91.62 431 ALA A C 1
ATOM 3461 O O . ALA A 1 431 ? -7.801 6.918 -17.161 1.00 91.62 431 ALA A O 1
ATOM 3462 N N . ASN A 1 432 ? -9.557 5.768 -16.415 1.00 90.81 432 ASN A N 1
ATOM 3463 C CA . ASN A 1 432 ? -10.470 6.916 -16.467 1.00 90.81 432 ASN A CA 1
ATOM 3464 C C . ASN A 1 432 ? -10.206 7.975 -15.374 1.00 90.81 432 ASN A C 1
ATOM 3466 O O . ASN A 1 432 ? -10.716 9.089 -15.468 1.00 90.81 432 ASN A O 1
ATOM 3470 N N . HIS A 1 433 ? -9.401 7.656 -14.355 1.00 89.81 433 HIS A N 1
ATOM 3471 C CA . HIS A 1 433 ? -9.105 8.537 -13.216 1.00 89.81 433 HIS A CA 1
ATOM 3472 C C . HIS A 1 433 ? -7.594 8.647 -12.939 1.00 89.81 433 HIS A C 1
ATOM 3474 O O . HIS A 1 433 ? -7.138 8.602 -11.788 1.00 89.81 433 HIS A O 1
ATOM 3480 N N . LEU A 1 434 ? -6.804 8.787 -14.010 1.00 88.56 434 LEU A N 1
ATOM 3481 C CA . LEU A 1 434 ? -5.371 9.093 -13.924 1.00 88.56 434 LEU A CA 1
ATOM 3482 C C . LEU A 1 434 ? -5.144 10.410 -13.177 1.00 88.56 434 LEU A C 1
ATOM 3484 O O . LEU A 1 434 ? -6.012 11.274 -13.158 1.00 88.56 434 LEU A O 1
ATOM 3488 N N . THR A 1 435 ? -3.948 10.624 -12.633 1.00 87.00 435 THR A N 1
ATOM 3489 C CA . THR A 1 435 ? -3.518 11.966 -12.208 1.00 87.00 435 THR A CA 1
ATOM 3490 C C . THR A 1 435 ? -2.608 12.621 -13.223 1.00 87.00 435 THR A C 1
ATOM 3492 O O . THR A 1 435 ? -1.998 11.975 -14.072 1.00 87.00 435 THR A O 1
ATOM 3495 N N . SER A 1 436 ? -2.427 13.926 -13.040 1.00 89.56 436 SER A N 1
ATOM 3496 C CA . SER A 1 436 ? -1.334 14.673 -13.647 1.00 89.56 436 SER A CA 1
ATOM 3497 C C . SER A 1 436 ? 0.021 13.969 -13.422 1.00 89.56 436 SER A C 1
ATOM 3499 O O . SER A 1 436 ? 0.247 13.411 -12.343 1.00 89.56 436 SER A O 1
ATOM 3501 N N . PRO A 1 437 ? 0.959 14.048 -14.386 1.00 91.00 437 PRO A N 1
ATOM 3502 C CA . PRO A 1 437 ? 2.327 13.548 -14.245 1.00 91.00 437 PRO A CA 1
ATOM 3503 C C . PRO A 1 437 ? 3.090 14.142 -13.048 1.00 91.00 437 PRO A C 1
ATOM 3505 O O . PRO A 1 437 ? 3.969 13.488 -12.492 1.00 91.00 437 PRO A O 1
ATOM 3508 N N . SER A 1 438 ? 2.729 15.352 -12.610 1.00 90.38 438 SER A N 1
ATOM 3509 C CA . SER A 1 438 ? 3.090 15.889 -11.291 1.00 90.38 438 SER A CA 1
ATOM 3510 C C . SER A 1 438 ? 1.859 15.853 -10.383 1.00 90.38 438 SER A C 1
ATOM 3512 O O . SER A 1 438 ? 0.862 16.515 -10.683 1.00 90.38 438 SER A O 1
ATOM 3514 N N . PHE A 1 439 ? 1.915 15.101 -9.285 1.00 89.38 439 PHE A N 1
ATOM 3515 C CA . PHE A 1 439 ? 0.762 14.777 -8.435 1.00 89.38 439 PHE A CA 1
ATOM 3516 C C . PHE A 1 439 ? 1.113 14.763 -6.945 1.00 89.38 439 PHE A C 1
ATOM 3518 O O . PHE A 1 439 ? 2.282 14.735 -6.563 1.00 89.38 439 PHE A O 1
ATOM 3525 N N . TYR A 1 440 ? 0.095 14.773 -6.089 1.00 89.69 440 TYR A N 1
ATOM 3526 C CA . TYR A 1 440 ? 0.264 14.592 -4.651 1.00 89.69 440 TYR A CA 1
ATOM 3527 C C . TYR A 1 440 ? 0.227 13.105 -4.283 1.00 89.69 440 TYR A C 1
ATOM 3529 O O . TYR A 1 440 ? -0.722 12.397 -4.610 1.00 89.69 440 TYR A O 1
ATOM 3537 N N . ASN A 1 441 ? 1.261 12.639 -3.582 1.00 88.25 441 ASN A N 1
ATOM 3538 C CA . ASN A 1 441 ? 1.283 11.351 -2.896 1.00 88.25 441 ASN A CA 1
ATOM 3539 C C . ASN A 1 441 ? 1.197 11.619 -1.387 1.00 88.25 441 ASN A C 1
ATOM 3541 O O . ASN A 1 441 ? 2.166 12.078 -0.767 1.00 88.25 441 ASN A O 1
ATOM 3545 N N . GLY A 1 442 ? 0.006 11.439 -0.812 1.00 88.31 442 GLY A N 1
ATOM 3546 C CA . GLY A 1 442 ? -0.340 12.072 0.460 1.00 88.31 442 GLY A CA 1
ATOM 3547 C C . GLY A 1 442 ? -0.190 13.589 0.352 1.00 88.31 442 GLY A C 1
ATOM 3548 O O . GLY A 1 442 ? -0.660 14.200 -0.598 1.00 88.31 442 GLY A O 1
ATOM 3549 N N . SER A 1 443 ? 0.544 14.207 1.275 1.00 89.00 443 SER A N 1
ATOM 3550 C CA . SER A 1 443 ? 0.833 15.647 1.229 1.00 89.00 443 SER A CA 1
ATOM 3551 C C . SER A 1 443 ? 2.082 16.028 0.416 1.00 89.00 443 SER A C 1
ATOM 3553 O O . SER A 1 443 ? 2.455 17.201 0.374 1.00 89.00 443 SER A O 1
ATOM 3555 N N . ASN A 1 444 ? 2.793 15.064 -0.177 1.00 89.31 444 ASN A N 1
ATOM 3556 C CA . ASN A 1 444 ? 4.066 15.319 -0.854 1.00 89.31 444 ASN A CA 1
ATOM 3557 C C . ASN A 1 444 ? 3.877 15.439 -2.365 1.00 89.31 444 ASN A C 1
ATOM 3559 O O . ASN A 1 444 ? 3.347 14.533 -3.007 1.00 89.31 444 ASN A O 1
ATOM 3563 N N . LEU A 1 445 ? 4.368 16.538 -2.939 1.00 89.56 445 LEU A N 1
ATOM 3564 C CA . LEU A 1 445 ? 4.395 16.707 -4.386 1.00 89.56 445 LEU A CA 1
ATOM 3565 C C . LEU A 1 445 ? 5.424 15.750 -4.998 1.00 89.56 445 LEU A C 1
ATOM 3567 O O . LEU A 1 445 ? 6.580 15.715 -4.581 1.00 89.56 445 LEU A O 1
ATOM 3571 N N . THR A 1 446 ? 4.972 14.975 -5.971 1.00 89.19 446 THR A N 1
ATOM 3572 C CA . THR A 1 446 ? 5.654 13.825 -6.565 1.00 89.19 446 THR A CA 1
ATOM 3573 C C . THR A 1 446 ? 5.588 13.947 -8.091 1.00 89.19 446 THR A C 1
ATOM 3575 O O . THR A 1 446 ? 4.658 14.552 -8.624 1.00 89.19 446 THR A O 1
ATOM 3578 N N . ASN A 1 447 ? 6.586 13.427 -8.808 1.00 90.50 447 ASN A N 1
ATOM 3579 C CA . ASN A 1 447 ? 6.698 13.551 -10.267 1.00 90.50 447 ASN A CA 1
ATOM 3580 C C . ASN A 1 447 ? 6.936 12.183 -10.899 1.00 90.50 447 ASN A C 1
ATOM 3582 O O . ASN A 1 447 ? 7.928 11.542 -10.565 1.00 90.50 447 ASN A O 1
ATOM 3586 N N . PHE A 1 448 ? 6.075 11.749 -11.816 1.00 89.62 448 PHE A N 1
ATOM 3587 C CA . PHE A 1 448 ? 6.116 10.415 -12.424 1.00 89.62 448 PHE A CA 1
ATOM 3588 C C . PHE A 1 448 ? 7.525 10.003 -12.898 1.00 89.62 448 PHE A C 1
ATOM 3590 O O . PHE A 1 448 ? 7.926 8.853 -12.713 1.00 89.62 448 PHE A O 1
ATOM 3597 N N . TRP A 1 449 ? 8.306 10.947 -13.440 1.00 91.19 449 TRP A N 1
ATOM 3598 C CA . TRP A 1 449 ? 9.645 10.696 -13.950 1.00 91.19 449 TRP A CA 1
ATOM 3599 C C . TRP A 1 449 ? 10.648 10.620 -12.802 1.00 91.19 449 TRP A C 1
ATOM 3601 O O . TRP A 1 449 ? 11.065 11.625 -12.222 1.00 91.19 449 TRP A O 1
ATOM 3611 N N . GLY A 1 450 ? 11.037 9.396 -12.461 1.00 82.81 450 GLY A N 1
ATOM 3612 C CA . GLY A 1 450 ? 11.938 9.121 -11.349 1.00 82.81 450 GLY A CA 1
ATOM 3613 C C . GLY A 1 450 ? 11.247 8.821 -10.015 1.00 82.81 450 GLY A C 1
ATOM 3614 O O . GLY A 1 450 ? 11.946 8.535 -9.048 1.00 82.81 450 GLY A O 1
ATOM 3615 N N . SER A 1 451 ? 9.908 8.854 -9.928 1.00 74.81 451 SER A N 1
ATOM 3616 C CA . SER A 1 451 ? 9.188 8.487 -8.687 1.00 74.81 451 SER A CA 1
ATOM 3617 C C . SER A 1 451 ? 9.219 6.998 -8.369 1.00 74.81 451 SER A C 1
ATOM 3619 O O . SER A 1 451 ? 9.132 6.625 -7.203 1.00 74.81 451 SER A O 1
ATOM 3621 N N . PHE A 1 452 ? 9.374 6.170 -9.399 1.00 64.56 452 PHE A N 1
ATOM 3622 C CA . PHE A 1 452 ? 9.624 4.729 -9.285 1.00 64.56 452 PHE A CA 1
ATOM 3623 C C . PHE A 1 452 ? 11.125 4.409 -9.262 1.00 64.56 452 PHE A C 1
ATOM 3625 O O . PHE A 1 452 ? 11.531 3.258 -9.206 1.00 64.56 452 PHE A O 1
ATOM 3632 N N . SER A 1 453 ? 11.968 5.443 -9.304 1.00 55.69 453 SER A N 1
ATOM 3633 C CA . SER A 1 453 ? 13.423 5.340 -9.342 1.00 55.69 453 SER A CA 1
ATOM 3634 C C . SER A 1 453 ? 13.979 5.763 -7.992 1.00 55.69 453 SER A C 1
ATOM 3636 O O . SER A 1 453 ? 14.594 6.829 -7.852 1.00 55.69 453 SER A O 1
ATOM 3638 N N . ASP A 1 454 ? 13.718 4.944 -6.973 1.00 54.97 454 ASP A N 1
ATOM 3639 C CA . ASP A 1 454 ? 14.377 5.106 -5.683 1.00 54.97 454 ASP A CA 1
ATOM 3640 C C . ASP A 1 454 ? 15.912 4.970 -5.839 1.00 54.97 454 ASP A C 1
ATOM 3642 O O . ASP A 1 454 ? 16.464 4.810 -6.934 1.00 54.97 454 ASP A O 1
ATOM 3646 N N . ASN A 1 455 ? 16.665 5.070 -4.744 1.00 61.50 455 ASN A N 1
ATOM 3647 C CA . ASN A 1 455 ? 18.122 4.936 -4.818 1.00 61.50 455 ASN A CA 1
ATOM 3648 C C . ASN A 1 455 ? 18.598 3.514 -5.201 1.00 61.50 455 ASN A C 1
ATOM 3650 O O . ASN A 1 455 ? 19.807 3.289 -5.234 1.00 61.50 455 ASN A O 1
ATOM 3654 N N . LYS A 1 456 ? 17.685 2.576 -5.485 1.00 69.62 456 LYS A N 1
ATOM 3655 C CA . LYS A 1 456 ? 17.921 1.193 -5.901 1.00 69.62 456 LYS A CA 1
ATOM 3656 C C . LYS A 1 456 ? 16.815 0.698 -6.853 1.00 69.62 456 LYS A C 1
ATOM 3658 O O . LYS A 1 456 ? 16.294 -0.398 -6.653 1.00 69.62 456 LYS A O 1
ATOM 3663 N N . MET A 1 457 ? 16.507 1.520 -7.858 1.00 80.75 457 MET A N 1
ATOM 3664 C CA . MET A 1 457 ? 15.390 1.359 -8.792 1.00 80.75 457 MET A CA 1
ATOM 3665 C C . MET A 1 457 ? 15.158 -0.098 -9.194 1.00 80.75 457 MET A C 1
ATOM 3667 O O . MET A 1 457 ? 16.072 -0.754 -9.694 1.00 80.75 457 MET A O 1
ATOM 3671 N N . THR A 1 458 ? 13.937 -0.576 -8.997 1.00 76.75 458 THR A N 1
ATOM 3672 C CA . THR A 1 458 ? 13.550 -1.962 -9.273 1.00 76.75 458 THR A CA 1
ATOM 3673 C C . THR A 1 458 ? 12.606 -2.072 -10.462 1.00 76.75 458 THR A C 1
ATOM 3675 O O . THR A 1 458 ? 12.666 -3.062 -11.172 1.00 76.75 458 THR A O 1
ATOM 3678 N N . GLU A 1 459 ? 11.842 -1.032 -10.778 1.00 80.31 459 GLU A N 1
ATOM 3679 C CA . GLU A 1 459 ? 10.752 -1.094 -11.752 1.00 80.31 459 GLU A CA 1
ATOM 3680 C C . GLU A 1 459 ? 11.034 -0.306 -13.051 1.00 80.31 459 GLU A C 1
ATOM 3682 O O . GLU A 1 459 ? 11.605 0.794 -13.035 1.00 80.31 459 GLU A O 1
ATOM 3687 N N . ILE A 1 460 ? 10.586 -0.844 -14.193 1.00 86.62 460 ILE A N 1
ATOM 3688 C CA . ILE A 1 460 ? 10.537 -0.146 -15.498 1.00 86.62 460 ILE A CA 1
ATOM 3689 C C . ILE A 1 460 ? 9.117 0.333 -15.818 1.00 86.62 460 ILE A C 1
ATOM 3691 O O . ILE A 1 460 ? 8.161 -0.187 -15.277 1.00 86.62 460 ILE A O 1
ATOM 3695 N N . GLY A 1 461 ? 8.926 1.297 -16.720 1.00 86.75 461 GLY A N 1
ATOM 3696 C CA . GLY A 1 461 ? 7.586 1.702 -17.180 1.00 86.75 461 GLY A CA 1
ATOM 3697 C C . GLY A 1 461 ? 7.295 3.191 -17.081 1.00 86.75 461 GLY A C 1
ATOM 3698 O O . GLY A 1 461 ? 6.357 3.667 -17.718 1.00 86.75 461 GLY A O 1
ATOM 3699 N N . CYS A 1 462 ? 8.116 3.974 -16.376 1.00 87.00 462 CYS A N 1
ATOM 3700 C CA . CYS A 1 462 ? 7.955 5.429 -16.397 1.00 87.00 462 CYS A CA 1
ATOM 3701 C C . CYS A 1 462 ? 8.197 6.010 -17.802 1.00 87.00 462 CYS A C 1
ATOM 3703 O O . CYS A 1 462 ? 7.679 7.078 -18.108 1.00 87.00 462 CYS A O 1
ATOM 3705 N N . GLU A 1 463 ? 8.919 5.293 -18.669 1.00 90.56 463 GLU A N 1
ATOM 3706 C CA . GLU A 1 463 ? 9.148 5.575 -20.087 1.00 90.56 463 GLU A CA 1
ATOM 3707 C C . GLU A 1 463 ? 7.968 5.258 -21.008 1.00 90.56 463 GLU A C 1
ATOM 3709 O O . GLU A 1 463 ? 8.026 5.620 -22.183 1.00 90.56 463 GLU A O 1
ATOM 3714 N N . TYR A 1 464 ? 6.885 4.658 -20.499 1.00 90.50 464 TYR A N 1
ATOM 3715 C CA . TYR A 1 464 ? 5.706 4.319 -21.299 1.00 90.50 464 TYR A CA 1
ATOM 3716 C C . TYR A 1 464 ? 5.144 5.514 -22.080 1.00 90.50 464 TYR A C 1
ATOM 3718 O O . TYR A 1 464 ? 4.694 5.350 -23.211 1.00 90.50 464 TYR A O 1
ATOM 3726 N N . TRP A 1 465 ? 5.229 6.735 -21.538 1.00 92.25 465 TRP A N 1
ATOM 3727 C CA . TRP A 1 465 ? 4.734 7.932 -22.226 1.00 92.25 465 TRP A CA 1
ATOM 3728 C C . TRP A 1 465 ? 5.383 8.175 -23.602 1.00 92.25 465 TRP A C 1
ATOM 3730 O O . TRP A 1 465 ? 4.788 8.839 -24.448 1.00 92.25 465 TRP A O 1
ATOM 3740 N N . LEU A 1 466 ? 6.574 7.609 -23.838 1.00 93.94 466 LEU A N 1
ATOM 3741 C CA . LEU A 1 466 ? 7.277 7.632 -25.123 1.00 93.94 466 LEU A CA 1
ATOM 3742 C C . LEU A 1 466 ? 6.718 6.620 -26.138 1.00 93.94 466 LEU A C 1
ATOM 3744 O O . LEU A 1 466 ? 7.001 6.732 -27.328 1.00 93.94 466 LEU A O 1
ATOM 3748 N N . SER A 1 467 ? 5.938 5.644 -25.668 1.00 91.88 467 SER A N 1
ATOM 3749 C CA . SER A 1 467 ? 5.329 4.560 -26.449 1.00 91.88 467 SER A CA 1
ATOM 3750 C C . SER A 1 467 ? 3.804 4.677 -26.579 1.00 91.88 467 SER A C 1
ATOM 3752 O O . SER A 1 467 ? 3.179 3.778 -27.140 1.00 91.88 467 SER A O 1
ATOM 3754 N N . ILE A 1 468 ? 3.192 5.762 -26.083 1.00 91.00 468 ILE A N 1
ATOM 3755 C CA . ILE A 1 468 ? 1.733 5.940 -26.125 1.00 91.00 468 ILE A CA 1
ATOM 3756 C C . ILE A 1 468 ? 1.226 5.876 -27.584 1.00 91.00 468 ILE A C 1
ATOM 3758 O O . ILE A 1 468 ? 1.745 6.604 -28.443 1.00 91.00 468 ILE A O 1
ATOM 3762 N N . PRO A 1 469 ? 0.200 5.051 -27.881 1.00 88.25 469 PRO A N 1
ATOM 3763 C CA . PRO A 1 469 ? -0.427 4.986 -29.203 1.00 88.25 469 PRO A CA 1
ATOM 3764 C C . PRO A 1 469 ? -1.006 6.337 -29.650 1.00 88.25 469 PRO A C 1
ATOM 3766 O O . PRO A 1 469 ? -1.512 7.105 -28.836 1.00 88.25 469 PRO A O 1
ATOM 3769 N N . SER A 1 470 ? -0.975 6.650 -30.947 1.00 85.12 470 SER A N 1
ATOM 3770 C CA . SER A 1 470 ? -1.472 7.940 -31.462 1.00 85.12 470 SER A CA 1
ATOM 3771 C C . SER A 1 470 ? -2.987 8.088 -31.296 1.00 85.12 470 SER A C 1
ATOM 3773 O O . SER A 1 470 ? -3.487 9.185 -31.040 1.00 85.12 470 SER A O 1
ATOM 3775 N N . GLU A 1 471 ? -3.708 6.969 -31.349 1.00 88.00 471 GLU A N 1
ATOM 3776 C CA . GLU A 1 471 ? -5.144 6.854 -31.103 1.00 88.00 471 GLU A CA 1
ATOM 3777 C C . GLU A 1 471 ? -5.536 7.409 -29.730 1.00 88.00 471 GLU A C 1
ATOM 3779 O O . GLU A 1 471 ? -6.637 7.937 -29.563 1.00 88.00 471 GLU A O 1
ATOM 3784 N N . ARG A 1 472 ? -4.610 7.376 -28.764 1.00 86.69 472 ARG A N 1
ATOM 3785 C CA . ARG A 1 472 ? -4.816 7.866 -27.403 1.00 86.69 472 ARG A CA 1
ATOM 3786 C C . ARG A 1 472 ? -5.158 9.353 -27.332 1.00 86.69 472 ARG A C 1
ATOM 3788 O O . ARG A 1 472 ? -5.887 9.759 -26.430 1.00 86.69 472 ARG A O 1
ATOM 3795 N N . ASN A 1 473 ? -4.668 10.149 -28.284 1.00 83.00 473 ASN A N 1
ATOM 3796 C CA . ASN A 1 473 ? -4.980 11.578 -28.395 1.00 83.00 473 ASN A CA 1
ATOM 3797 C C . ASN A 1 473 ? -6.480 11.826 -28.645 1.00 83.00 473 ASN A C 1
ATOM 3799 O O . ASN A 1 473 ? -7.030 12.869 -28.293 1.00 83.00 473 ASN A O 1
ATOM 3803 N N . LEU A 1 474 ? -7.158 10.866 -29.280 1.00 81.44 474 LEU A N 1
ATOM 3804 C CA . LEU A 1 474 ? -8.563 10.988 -29.659 1.00 81.44 474 LEU A CA 1
ATOM 3805 C C . LEU A 1 474 ? -9.512 10.578 -28.527 1.00 81.44 474 LEU A C 1
ATOM 3807 O O . LEU A 1 474 ? -10.695 10.927 -28.570 1.00 81.44 474 LEU A O 1
ATOM 3811 N N . ASP A 1 475 ? -9.010 9.877 -27.508 1.00 86.12 475 ASP A N 1
ATOM 3812 C CA . ASP A 1 475 ? -9.816 9.395 -26.394 1.00 86.12 475 ASP A CA 1
ATOM 3813 C C . ASP A 1 475 ? -9.857 10.401 -25.237 1.00 86.12 475 ASP A C 1
ATOM 3815 O O . ASP A 1 475 ? -9.016 10.412 -24.335 1.00 86.12 475 ASP A O 1
ATOM 3819 N N . LYS A 1 476 ? -10.872 11.269 -25.282 1.00 81.19 476 LYS A N 1
ATOM 3820 C CA . LYS A 1 476 ? -11.088 12.332 -24.290 1.00 81.19 476 LYS A CA 1
ATOM 3821 C C . LYS A 1 476 ? -11.532 11.825 -22.919 1.00 81.19 476 LYS A C 1
ATOM 3823 O O . LYS A 1 476 ? -11.441 12.588 -21.964 1.00 81.19 476 LYS A O 1
ATOM 3828 N N . GLU A 1 477 ? -12.035 10.596 -22.818 1.00 80.75 477 GLU A N 1
ATOM 3829 C CA . GLU A 1 477 ? -12.498 10.038 -21.538 1.00 80.75 477 GLU A CA 1
ATOM 3830 C C . GLU A 1 477 ? -11.328 9.690 -20.619 1.00 80.75 477 GLU A C 1
ATOM 3832 O O . GLU A 1 477 ? -11.448 9.763 -19.403 1.00 80.75 477 GLU A O 1
ATOM 3837 N N . ILE A 1 478 ? -10.165 9.417 -21.205 1.00 83.94 478 ILE A N 1
ATOM 3838 C CA . ILE A 1 478 ? -8.945 9.058 -20.488 1.00 83.94 478 ILE A CA 1
ATOM 3839 C C . ILE A 1 478 ? -8.007 10.278 -20.471 1.00 83.94 478 ILE A C 1
ATOM 3841 O O . ILE A 1 478 ? -6.816 10.199 -20.772 1.00 83.94 478 ILE A O 1
ATOM 3845 N N . ALA A 1 479 ? -8.541 11.473 -20.232 1.00 81.38 479 ALA A N 1
ATOM 3846 C CA . ALA A 1 479 ? -7.738 12.692 -20.252 1.00 81.38 479 ALA A CA 1
ATOM 3847 C C . ALA A 1 479 ? -6.700 12.700 -19.116 1.00 81.38 479 ALA A C 1
ATOM 3849 O O . ALA A 1 479 ? -6.947 12.201 -18.022 1.00 81.38 479 ALA A O 1
ATOM 3850 N N . ILE A 1 480 ? -5.544 13.323 -19.356 1.00 84.56 480 ILE A N 1
ATOM 3851 C CA . ILE A 1 480 ? -4.630 13.668 -18.262 1.00 84.56 480 ILE A CA 1
ATOM 3852 C C . ILE A 1 480 ? -5.200 14.899 -17.567 1.00 84.56 480 ILE A C 1
ATOM 3854 O O . ILE A 1 480 ? -5.315 15.947 -18.216 1.00 84.56 480 ILE A O 1
ATOM 3858 N N . PRO A 1 481 ? -5.574 14.812 -16.280 1.00 84.50 481 PRO A N 1
ATOM 3859 C CA . PRO A 1 481 ? -6.096 15.974 -15.591 1.00 84.50 481 PRO A CA 1
ATOM 3860 C C . PRO A 1 481 ? -4.983 16.989 -15.342 1.00 84.50 481 PRO A C 1
ATOM 3862 O O . PRO A 1 481 ? -3.792 16.665 -15.306 1.00 84.50 481 PRO A O 1
ATOM 3865 N N . ALA A 1 482 ? -5.387 18.238 -15.121 1.00 85.88 482 ALA A N 1
ATOM 3866 C CA . ALA A 1 482 ? -4.478 19.258 -14.624 1.00 85.88 482 ALA A CA 1
ATOM 3867 C C . ALA A 1 482 ? -3.900 18.851 -13.257 1.00 85.88 482 ALA A C 1
ATOM 3869 O O . ALA A 1 482 ? -4.503 18.081 -12.506 1.00 85.88 482 ALA A O 1
ATOM 3870 N N . GLN A 1 483 ? -2.733 19.396 -12.914 1.00 86.38 483 GLN A N 1
ATOM 3871 C CA . GLN A 1 483 ? -2.174 19.224 -11.579 1.00 86.38 483 GLN A CA 1
ATOM 3872 C C . GLN A 1 483 ? -3.162 19.742 -10.526 1.00 86.38 483 GLN A C 1
ATOM 3874 O O . GLN A 1 483 ? -3.626 20.883 -10.606 1.00 86.38 483 GLN A O 1
ATOM 3879 N N . ALA A 1 484 ? -3.467 18.893 -9.542 1.00 87.25 484 ALA A N 1
ATOM 3880 C CA . ALA A 1 484 ? -4.308 19.264 -8.414 1.00 87.25 484 ALA A CA 1
ATOM 3881 C C . ALA A 1 484 ? -3.708 20.466 -7.668 1.00 87.25 484 ALA A C 1
ATOM 3883 O O . ALA A 1 484 ? -2.492 20.563 -7.500 1.00 87.25 484 ALA A O 1
ATOM 3884 N N . GLN A 1 485 ? -4.571 21.383 -7.230 1.00 88.62 485 GLN A N 1
ATOM 3885 C CA . GLN A 1 485 ? -4.163 22.600 -6.514 1.00 88.62 485 GLN A CA 1
ATOM 3886 C C . GLN A 1 485 ? -3.831 22.337 -5.041 1.00 88.62 485 GLN A C 1
ATOM 3888 O O . GLN A 1 485 ? -3.139 23.130 -4.405 1.00 88.62 485 GLN A O 1
ATOM 3893 N N . ASP A 1 486 ? -4.336 21.233 -4.500 1.00 93.31 486 ASP A N 1
ATOM 3894 C CA . ASP A 1 486 ? -4.187 20.836 -3.111 1.00 93.31 486 ASP A CA 1
ATOM 3895 C C . ASP A 1 486 ? -3.977 19.317 -3.011 1.00 93.31 486 ASP A C 1
ATOM 3897 O O . ASP A 1 486 ? -4.075 18.590 -4.003 1.00 93.31 486 ASP A O 1
ATOM 3901 N N . SER A 1 487 ? -3.646 18.845 -1.809 1.00 93.88 487 SER A N 1
ATOM 3902 C CA . SER A 1 487 ? -3.376 17.431 -1.541 1.00 93.88 487 SER A CA 1
ATOM 3903 C C . SER A 1 487 ? -4.625 16.615 -1.191 1.00 93.88 487 SER A C 1
ATOM 3905 O O . SER A 1 487 ? -4.493 15.512 -0.669 1.00 93.88 487 SER A O 1
ATOM 3907 N N . SER A 1 488 ? -5.838 17.124 -1.429 1.00 94.56 488 SER A N 1
ATOM 3908 C CA . SER A 1 488 ? -7.064 16.378 -1.128 1.00 94.56 488 SER A CA 1
ATOM 3909 C C . SER A 1 488 ? -7.214 15.121 -1.991 1.00 94.56 488 SER A C 1
ATOM 3911 O O . SER A 1 488 ? -6.690 15.026 -3.099 1.00 94.56 488 SER A O 1
ATOM 3913 N N . VAL A 1 489 ? -7.935 14.131 -1.461 1.00 94.44 489 VAL A N 1
ATOM 3914 C CA . VAL A 1 489 ? -8.206 12.857 -2.140 1.00 94.44 489 VAL A CA 1
ATOM 3915 C C . VAL A 1 489 ? -9.702 12.768 -2.423 1.00 94.44 489 VAL A C 1
ATOM 3917 O O . VAL A 1 489 ? -10.503 12.689 -1.492 1.00 94.44 489 VAL A O 1
ATOM 3920 N N . SER A 1 490 ? -10.081 12.808 -3.701 1.00 94.12 490 SER A N 1
ATOM 3921 C CA . SER A 1 490 ? -11.478 12.733 -4.146 1.00 94.12 490 SER A CA 1
ATOM 3922 C C . SER A 1 490 ? -12.043 11.318 -3.998 1.00 94.12 490 SER A C 1
ATOM 3924 O O . SER A 1 490 ? -11.427 10.344 -4.437 1.00 94.12 490 SER A O 1
ATOM 3926 N N . PHE A 1 491 ? -13.247 11.204 -3.429 1.00 96.56 491 PHE A N 1
ATOM 3927 C CA . PHE A 1 491 ? -13.958 9.925 -3.345 1.00 96.56 491 PHE A CA 1
ATOM 3928 C C . PHE A 1 491 ? -14.382 9.409 -4.715 1.00 96.56 491 PHE A C 1
ATOM 3930 O O . PHE A 1 491 ? -14.373 8.206 -4.933 1.00 96.56 491 PHE A O 1
ATOM 3937 N N . VAL A 1 492 ? -14.731 10.289 -5.650 1.00 94.94 492 VAL A N 1
ATOM 3938 C CA . VAL A 1 492 ? -15.170 9.864 -6.987 1.00 94.94 492 VAL A CA 1
ATOM 3939 C C . VAL A 1 492 ? -13.989 9.407 -7.837 1.00 94.94 492 VAL A C 1
ATOM 3941 O O . VAL A 1 492 ? -14.112 8.438 -8.574 1.00 94.94 492 VAL A O 1
ATOM 3944 N N . GLU A 1 493 ? -12.837 10.069 -7.710 1.00 91.38 493 GLU A N 1
ATOM 3945 C CA . GLU A 1 493 ? -11.655 9.743 -8.518 1.00 91.38 493 GLU A CA 1
ATOM 3946 C C . GLU A 1 493 ? -10.884 8.536 -7.980 1.00 91.38 493 GLU A C 1
ATOM 3948 O O . GLU A 1 493 ? -10.179 7.867 -8.733 1.00 91.38 493 GLU A O 1
ATOM 3953 N N . ARG A 1 494 ? -10.962 8.271 -6.670 1.00 92.19 494 ARG A N 1
ATOM 3954 C CA . ARG A 1 494 ? -10.159 7.223 -6.021 1.00 92.19 494 ARG A CA 1
ATOM 3955 C C . ARG A 1 494 ? -10.977 6.150 -5.317 1.00 92.19 494 ARG A C 1
ATOM 3957 O O . ARG A 1 494 ? -10.481 5.037 -5.184 1.00 92.19 494 ARG A O 1
ATOM 3964 N N . GLY A 1 495 ? -12.166 6.480 -4.826 1.00 94.50 495 GLY A N 1
ATOM 3965 C CA . GLY A 1 495 ? -12.943 5.625 -3.936 1.00 94.50 495 GLY A CA 1
ATOM 3966 C C . GLY A 1 495 ? -13.579 4.417 -4.620 1.00 94.50 495 GLY A C 1
ATOM 3967 O O . GLY A 1 495 ? -13.833 4.404 -5.822 1.00 94.50 495 GLY A O 1
ATOM 3968 N N . ALA A 1 496 ? -13.870 3.403 -3.811 1.00 96.12 496 ALA A N 1
ATOM 3969 C CA . ALA A 1 496 ? -14.617 2.216 -4.201 1.00 96.12 496 ALA A CA 1
ATOM 3970 C C . ALA A 1 496 ? -16.051 2.277 -3.662 1.00 96.12 496 ALA A C 1
ATOM 3972 O O . ALA A 1 496 ? -16.274 2.662 -2.512 1.00 96.12 496 ALA A O 1
ATOM 3973 N N . ILE A 1 497 ? -17.015 1.844 -4.480 1.00 97.94 497 ILE A N 1
ATOM 3974 C CA . ILE A 1 497 ? -18.396 1.584 -4.056 1.00 97.94 497 ILE A CA 1
ATOM 3975 C C . ILE A 1 497 ? -18.532 0.079 -3.845 1.00 97.94 497 ILE A C 1
ATOM 3977 O O . ILE A 1 497 ? -18.530 -0.689 -4.805 1.00 97.94 497 ILE A O 1
ATOM 3981 N N . LEU A 1 498 ? -18.648 -0.329 -2.586 1.00 97.94 498 LEU A N 1
ATOM 3982 C CA . LEU A 1 498 ? -18.697 -1.734 -2.182 1.00 97.94 498 LEU A CA 1
ATOM 3983 C C . LEU A 1 498 ? -20.144 -2.246 -2.191 1.00 97.94 498 LEU A C 1
ATOM 3985 O O . LEU A 1 498 ? -20.438 -3.314 -2.740 1.00 97.94 498 LEU A O 1
ATOM 3989 N N . ASP A 1 499 ? -21.072 -1.428 -1.686 1.00 98.06 499 ASP A N 1
ATOM 3990 C CA . ASP A 1 499 ? -22.507 -1.707 -1.714 1.00 98.06 499 ASP A CA 1
ATOM 3991 C C . ASP A 1 499 ? -23.239 -0.782 -2.697 1.00 98.06 499 ASP A C 1
ATOM 3993 O O . ASP A 1 499 ? -23.653 0.329 -2.355 1.00 98.06 499 ASP A O 1
ATOM 3997 N N . LYS A 1 500 ? -23.454 -1.251 -3.931 1.00 97.19 500 LYS A N 1
ATOM 3998 C CA . LYS A 1 500 ? -24.176 -0.498 -4.971 1.00 97.19 500 LYS A CA 1
ATOM 3999 C C . LYS A 1 500 ? -25.663 -0.297 -4.667 1.00 97.19 500 LYS A C 1
ATOM 4001 O O . LYS A 1 500 ? -26.312 0.501 -5.340 1.00 97.19 500 LYS A O 1
ATOM 4006 N N . SER A 1 501 ? -26.223 -1.007 -3.684 1.00 97.38 501 SER A N 1
ATOM 4007 C CA . SER A 1 501 ? -27.607 -0.794 -3.247 1.00 97.38 501 SER A CA 1
ATOM 4008 C C . SER A 1 501 ? -27.740 0.379 -2.271 1.00 97.38 501 SER A C 1
ATOM 4010 O O . SER A 1 501 ? -28.814 0.975 -2.172 1.00 97.38 501 SER A O 1
ATOM 4012 N N . LEU A 1 502 ? -26.644 0.745 -1.597 1.00 98.38 502 LEU A N 1
ATOM 4013 C CA . LEU A 1 502 ? -26.603 1.814 -0.599 1.00 98.38 502 LEU A CA 1
ATOM 4014 C C . LEU A 1 502 ? -25.755 3.015 -1.023 1.00 98.38 502 LEU A C 1
ATOM 4016 O O . LEU A 1 502 ? -25.934 4.091 -0.460 1.00 98.38 502 LEU A O 1
ATOM 4020 N N . ALA A 1 503 ? -24.867 2.882 -2.006 1.00 98.56 503 ALA A N 1
ATOM 4021 C CA . ALA A 1 503 ? -24.005 3.967 -2.457 1.00 98.56 503 ALA A CA 1
ATOM 4022 C C . ALA A 1 503 ? -24.018 4.141 -3.981 1.00 98.56 503 ALA A C 1
ATOM 4024 O O . ALA A 1 503 ? -24.083 3.184 -4.750 1.00 98.56 503 ALA A O 1
ATOM 4025 N N . SER A 1 504 ? -23.969 5.397 -4.433 1.00 98.12 504 SER A N 1
ATOM 4026 C CA . SER A 1 504 ? -23.904 5.733 -5.860 1.00 98.12 504 SER A CA 1
ATOM 4027 C C . SER A 1 504 ? -23.237 7.085 -6.099 1.00 98.12 504 SER A C 1
ATOM 4029 O O . SER A 1 504 ? -23.375 8.006 -5.294 1.00 98.12 504 SER A O 1
ATOM 4031 N N . VAL A 1 505 ? -22.549 7.224 -7.235 1.00 97.94 505 VAL A N 1
ATOM 4032 C CA . VAL A 1 505 ? -22.019 8.517 -7.689 1.00 97.94 505 VAL A CA 1
ATOM 4033 C C . VAL A 1 505 ? -23.179 9.433 -8.086 1.00 97.94 505 VAL A C 1
ATOM 4035 O O . VAL A 1 505 ? -24.127 9.011 -8.757 1.00 97.94 505 VAL A O 1
ATOM 4038 N N . LYS A 1 506 ? -23.109 10.695 -7.669 1.00 97.75 506 LYS A N 1
ATOM 4039 C CA . LYS A 1 506 ? -24.047 11.766 -8.011 1.00 97.75 506 LYS A CA 1
ATOM 4040 C C . LYS A 1 506 ? -23.279 12.998 -8.466 1.00 97.75 506 LYS A C 1
ATOM 4042 O O . LYS A 1 506 ? -22.125 13.198 -8.098 1.00 97.75 506 LYS A O 1
ATOM 4047 N N . LYS A 1 507 ? -23.952 13.833 -9.252 1.00 95.62 507 LYS A N 1
ATOM 4048 C CA . LYS A 1 507 ? -23.449 15.130 -9.691 1.00 95.62 507 LYS A CA 1
ATOM 4049 C C . LYS A 1 507 ? -24.511 16.189 -9.433 1.00 95.62 507 LYS A C 1
ATOM 4051 O O . LYS A 1 507 ? -25.666 16.000 -9.809 1.00 95.62 507 LYS A O 1
ATOM 4056 N N . GLU A 1 508 ? -24.109 17.280 -8.800 1.00 93.31 508 GLU A N 1
ATOM 4057 C CA . GLU A 1 508 ? -24.938 18.456 -8.546 1.00 93.31 508 GLU A CA 1
ATOM 4058 C C . GLU A 1 508 ? -24.091 19.691 -8.829 1.00 93.31 508 GLU A C 1
ATOM 4060 O O . GLU A 1 508 ? -23.001 19.837 -8.272 1.00 93.31 508 GLU A O 1
ATOM 4065 N N . GLU A 1 509 ? -24.570 20.540 -9.739 1.00 87.38 509 GLU A N 1
ATOM 4066 C CA . GLU A 1 509 ? -23.787 21.653 -10.284 1.00 87.38 509 GLU A CA 1
ATOM 4067 C C . GLU A 1 509 ? -22.412 21.162 -10.798 1.00 87.38 509 GLU A C 1
ATOM 4069 O O . GLU A 1 509 ? -22.343 20.235 -11.614 1.00 87.38 509 GLU A O 1
ATOM 4074 N N . GLU A 1 510 ? -21.320 21.752 -10.307 1.00 85.19 510 GLU A N 1
ATOM 4075 C CA . GLU A 1 510 ? -19.940 21.390 -10.650 1.00 85.19 510 GLU A CA 1
ATOM 4076 C C . GLU A 1 510 ? -19.324 20.347 -9.697 1.00 85.19 510 GLU A C 1
ATOM 4078 O O . GLU A 1 510 ? -18.179 19.938 -9.885 1.00 85.19 510 GLU A O 1
ATOM 4083 N N . THR A 1 511 ? -20.057 19.884 -8.676 1.00 89.88 511 THR A N 1
ATOM 4084 C CA . THR A 1 511 ? -19.536 18.917 -7.695 1.00 89.88 511 THR A CA 1
ATOM 4085 C C . THR A 1 511 ? -20.023 17.507 -8.016 1.00 89.88 511 THR A C 1
ATOM 4087 O O . THR A 1 511 ? -21.224 17.249 -8.108 1.00 89.88 511 THR A O 1
ATOM 4090 N N . THR A 1 512 ? -19.085 16.569 -8.137 1.00 95.44 512 THR A N 1
ATOM 4091 C CA . THR A 1 512 ? -19.382 15.131 -8.213 1.00 95.44 512 THR A CA 1
ATOM 4092 C C . THR A 1 512 ? -18.990 14.495 -6.884 1.00 95.44 512 THR A C 1
ATOM 4094 O O . THR A 1 512 ? -17.913 14.775 -6.369 1.00 95.44 512 THR A O 1
ATOM 4097 N N . TYR A 1 513 ? -19.867 13.679 -6.308 1.00 97.81 513 TYR A N 1
ATOM 4098 C CA . TYR A 1 513 ? -19.703 13.099 -4.972 1.00 97.81 513 TYR A CA 1
ATOM 4099 C C . TYR A 1 513 ? -20.294 11.686 -4.915 1.00 97.81 513 TYR A C 1
ATOM 4101 O O . TYR A 1 513 ? -21.077 11.293 -5.783 1.00 97.81 513 TYR A O 1
ATOM 4109 N N . ILE A 1 514 ? -19.952 10.918 -3.880 1.00 98.69 514 ILE A N 1
ATOM 4110 C CA . ILE A 1 514 ? -20.611 9.638 -3.594 1.00 98.69 514 ILE A CA 1
ATOM 4111 C C . ILE A 1 514 ? -21.705 9.869 -2.556 1.00 98.69 514 ILE A C 1
ATOM 4113 O O . ILE A 1 514 ? -21.427 10.304 -1.442 1.00 98.69 514 ILE A O 1
ATOM 4117 N N . ARG A 1 515 ? -22.953 9.564 -2.912 1.00 98.62 515 ARG A N 1
ATOM 4118 C CA . ARG A 1 515 ? -24.079 9.554 -1.977 1.00 98.62 515 ARG A CA 1
ATOM 4119 C C . ARG A 1 515 ? -24.209 8.180 -1.348 1.00 98.62 515 ARG A C 1
ATOM 4121 O O . ARG A 1 515 ? -24.364 7.201 -2.078 1.00 98.62 515 ARG A O 1
ATOM 4128 N N . VAL A 1 516 ? -24.217 8.133 -0.022 1.00 98.81 516 VAL A N 1
ATOM 4129 C CA . VAL A 1 516 ? -24.381 6.925 0.789 1.00 98.81 516 VAL A CA 1
ATOM 4130 C C . VAL A 1 516 ? -25.681 7.010 1.581 1.00 98.81 516 VAL A C 1
ATOM 4132 O O . VAL A 1 516 ? -25.941 7.998 2.266 1.00 98.81 516 VAL A O 1
ATOM 4135 N N . LYS A 1 517 ? -26.496 5.961 1.493 1.00 98.56 517 LYS A N 1
ATOM 4136 C CA . LYS A 1 517 ? -27.671 5.729 2.329 1.00 98.56 517 LYS A CA 1
ATOM 4137 C C . LYS A 1 517 ? -27.253 4.995 3.604 1.00 98.56 517 LYS A C 1
ATOM 4139 O O . LYS A 1 517 ? -26.480 4.034 3.539 1.00 98.56 517 LYS A O 1
ATOM 4144 N N . SER A 1 518 ? -27.766 5.440 4.748 1.00 98.31 518 SER A N 1
ATOM 4145 C CA . SER A 1 518 ? -27.524 4.790 6.033 1.00 98.31 518 SER A CA 1
ATOM 4146 C C . SER A 1 518 ? -28.016 3.341 6.045 1.00 98.31 518 SER A C 1
ATOM 4148 O O . SER A 1 518 ? -29.006 2.984 5.403 1.00 98.31 518 SER A O 1
ATOM 4150 N N . SER A 1 519 ? -27.312 2.511 6.810 1.00 97.75 519 SER A N 1
ATOM 4151 C CA . SER A 1 519 ? -27.752 1.178 7.221 1.00 97.75 519 SER A CA 1
ATOM 4152 C C . SER A 1 519 ? -28.081 1.183 8.716 1.00 97.75 519 SER A C 1
ATOM 4154 O O . SER A 1 519 ? -27.546 2.002 9.460 1.00 97.75 519 SER A O 1
ATOM 4156 N N . ILE A 1 520 ? -28.923 0.259 9.183 1.00 96.19 520 ILE A N 1
ATOM 4157 C CA . ILE A 1 520 ? -29.234 0.129 10.620 1.00 96.19 520 ILE A CA 1
ATOM 4158 C C . ILE A 1 520 ? -28.013 -0.388 11.393 1.00 96.19 520 ILE A C 1
ATOM 4160 O O . ILE A 1 520 ? -27.790 -0.012 12.541 1.00 96.19 520 ILE A O 1
ATOM 4164 N N . ASN A 1 521 ? -27.215 -1.248 10.760 1.00 94.56 521 ASN A N 1
ATOM 4165 C CA . ASN A 1 521 ? -25.984 -1.815 11.300 1.00 94.56 521 ASN A CA 1
ATOM 4166 C C . ASN A 1 521 ? -25.056 -2.284 10.163 1.00 94.56 521 ASN A C 1
ATOM 4168 O O . ASN A 1 521 ? -25.432 -2.233 8.986 1.00 94.56 521 ASN A O 1
ATOM 4172 N N . GLN A 1 522 ? -23.831 -2.693 10.497 1.00 94.25 522 GLN A N 1
ATOM 4173 C CA . GLN A 1 522 ? -22.854 -3.113 9.490 1.00 94.25 522 GLN A CA 1
ATOM 4174 C C . GLN A 1 522 ? -23.216 -4.465 8.856 1.00 94.25 522 GLN A C 1
ATOM 4176 O O . GLN A 1 522 ? -22.971 -4.666 7.673 1.00 94.25 522 GLN A O 1
ATOM 4181 N N . GLU A 1 523 ? -23.870 -5.369 9.585 1.00 93.44 523 GLU A N 1
ATOM 4182 C CA . GLU A 1 523 ? -24.219 -6.719 9.119 1.00 93.44 523 GLU A CA 1
ATOM 4183 C C . GLU A 1 523 ? -25.169 -6.720 7.909 1.00 93.44 523 GLU A C 1
ATOM 4185 O O . GLU A 1 523 ? -25.236 -7.696 7.162 1.00 93.44 523 GLU A O 1
ATOM 4190 N N . GLN A 1 524 ? -25.916 -5.633 7.699 1.00 93.94 524 GLN A N 1
ATOM 4191 C CA . GLN A 1 524 ? -26.795 -5.460 6.539 1.00 93.94 524 GLN A CA 1
ATOM 4192 C C . GLN A 1 524 ? -26.077 -4.936 5.286 1.00 93.94 524 GLN A C 1
ATOM 4194 O O . GLN A 1 524 ? -26.663 -4.975 4.202 1.00 93.94 524 GLN A O 1
ATOM 4199 N N . ILE A 1 525 ? -24.839 -4.453 5.418 1.00 96.62 525 ILE A N 1
ATOM 4200 C CA . ILE A 1 525 ? -24.061 -3.877 4.318 1.00 96.62 525 ILE A CA 1
ATOM 4201 C C . ILE A 1 525 ? -23.288 -4.986 3.598 1.00 96.62 525 ILE A C 1
ATOM 4203 O O . ILE A 1 525 ? -22.573 -5.767 4.229 1.00 96.62 525 ILE A O 1
ATOM 4207 N N . LYS A 1 526 ? -23.398 -5.040 2.268 1.00 94.62 526 LYS A N 1
ATOM 4208 C CA . LYS A 1 526 ? -22.848 -6.121 1.432 1.00 94.62 526 LYS A CA 1
ATOM 4209 C C . LYS A 1 526 ? -21.726 -5.642 0.521 1.00 94.62 526 LYS A C 1
ATOM 4211 O O . LYS A 1 526 ? -21.601 -4.455 0.246 1.00 94.62 526 LYS A O 1
ATOM 4216 N N . GLU A 1 527 ? -20.972 -6.584 -0.045 1.00 95.56 527 GLU A N 1
ATOM 4217 C CA . GLU A 1 527 ? -20.102 -6.304 -1.191 1.00 95.56 527 GLU A CA 1
ATOM 4218 C C . GLU A 1 527 ? -20.743 -6.820 -2.485 1.00 95.56 527 GLU A C 1
ATOM 4220 O O . GLU A 1 527 ? -20.478 -7.922 -2.967 1.00 95.56 527 GLU A O 1
ATOM 4225 N N . THR A 1 528 ? -21.629 -5.994 -3.039 1.00 96.38 528 THR A N 1
ATOM 4226 C CA . THR A 1 528 ? -22.544 -6.359 -4.135 1.00 96.38 528 THR A CA 1
ATOM 4227 C C . THR A 1 528 ? -21.854 -6.919 -5.383 1.00 96.38 528 THR A C 1
ATOM 4229 O O . THR A 1 528 ? -22.356 -7.868 -5.987 1.00 96.38 528 THR A O 1
ATOM 4232 N N . ASP A 1 529 ? -20.698 -6.370 -5.764 1.00 93.44 529 ASP A N 1
ATOM 4233 C CA . ASP A 1 529 ? -19.954 -6.829 -6.942 1.00 93.44 529 ASP A CA 1
ATOM 4234 C C . ASP A 1 529 ? -19.325 -8.202 -6.736 1.00 93.44 529 ASP A C 1
ATOM 4236 O O . ASP A 1 529 ? -19.356 -9.033 -7.645 1.00 93.44 529 ASP A O 1
ATOM 4240 N N . TYR A 1 530 ? -18.776 -8.449 -5.546 1.00 95.12 530 TYR A N 1
ATOM 4241 C CA . TYR A 1 530 ? -18.200 -9.743 -5.212 1.00 95.12 530 TYR A CA 1
ATOM 4242 C C . TYR A 1 530 ? -19.290 -10.813 -5.151 1.00 95.12 530 TYR A C 1
ATOM 4244 O O . TYR A 1 530 ? -19.155 -11.861 -5.778 1.00 95.12 530 TYR A O 1
ATOM 4252 N N . ASP A 1 531 ? -20.393 -10.536 -4.451 1.00 94.75 531 ASP A N 1
ATOM 4253 C CA . ASP A 1 531 ? -21.501 -11.484 -4.283 1.00 94.75 531 ASP A CA 1
ATOM 4254 C C . ASP A 1 531 ? -22.145 -11.872 -5.621 1.00 94.75 531 ASP A C 1
ATOM 4256 O O . ASP A 1 531 ? -22.581 -13.008 -5.801 1.00 94.75 531 ASP A O 1
ATOM 4260 N N . SER A 1 532 ? -22.171 -10.944 -6.580 1.00 94.31 532 SER A N 1
ATOM 4261 C CA . SER A 1 532 ? -22.625 -11.208 -7.948 1.00 94.31 532 SER A CA 1
ATOM 4262 C C . SER A 1 532 ? -21.669 -12.133 -8.713 1.00 94.31 532 SER A C 1
ATOM 4264 O O . SER A 1 532 ? -22.113 -13.029 -9.432 1.00 94.31 532 SER A O 1
ATOM 4266 N N . GLN A 1 533 ? -20.354 -11.947 -8.550 1.00 92.38 533 GLN A N 1
ATOM 4267 C CA . GLN A 1 533 ? -19.332 -12.745 -9.238 1.00 92.38 533 GLN A CA 1
ATOM 4268 C C . GLN A 1 533 ? -19.146 -14.140 -8.623 1.00 92.38 533 GLN A C 1
ATOM 4270 O O . GLN A 1 533 ? -18.961 -15.111 -9.358 1.00 92.38 533 GLN A O 1
ATOM 4275 N N . TYR A 1 534 ? -19.224 -14.256 -7.295 1.00 94.94 534 TYR A N 1
ATOM 4276 C CA . TYR A 1 534 ? -18.952 -15.487 -6.545 1.00 94.94 534 TYR A CA 1
ATOM 4277 C C . TYR A 1 534 ? -20.105 -15.833 -5.581 1.00 94.94 534 TYR A C 1
ATOM 4279 O O . TYR A 1 534 ? -19.905 -15.932 -4.370 1.00 94.94 534 TYR A O 1
ATOM 4287 N N . PRO A 1 535 ? -21.327 -16.088 -6.087 1.00 93.75 535 PRO A N 1
ATOM 4288 C CA . PRO A 1 535 ? -22.529 -16.262 -5.259 1.00 93.75 535 PRO A CA 1
ATOM 4289 C C . PRO A 1 535 ? -22.518 -17.515 -4.368 1.00 93.75 535 PRO A C 1
ATOM 4291 O O . PRO A 1 535 ? -23.404 -17.690 -3.534 1.00 93.75 535 PRO A O 1
ATOM 4294 N N . LYS A 1 536 ? -21.557 -18.424 -4.572 1.00 92.62 536 LYS A N 1
ATOM 4295 C CA . LYS A 1 536 ? -21.386 -19.652 -3.781 1.00 92.62 536 LYS A CA 1
ATOM 4296 C C . LYS A 1 536 ? -20.318 -19.522 -2.695 1.00 92.62 536 LYS A C 1
ATOM 4298 O O . LYS A 1 536 ? -20.164 -20.453 -1.907 1.00 92.62 536 LYS A O 1
ATOM 4303 N N . ASP A 1 537 ? -19.594 -18.406 -2.658 1.00 93.62 537 ASP A N 1
ATOM 4304 C CA . ASP A 1 537 ? -18.540 -18.199 -1.677 1.00 93.62 537 ASP A CA 1
ATOM 4305 C C . ASP A 1 537 ? -19.123 -17.776 -0.325 1.00 93.62 537 ASP A C 1
ATOM 4307 O O . ASP A 1 537 ? -19.550 -16.631 -0.135 1.00 93.62 537 ASP A O 1
ATOM 4311 N N . ILE A 1 538 ? -19.108 -18.729 0.607 1.00 88.44 538 ILE A N 1
ATOM 4312 C CA . ILE A 1 538 ? -19.522 -18.570 2.007 1.00 88.44 538 ILE A CA 1
ATOM 4313 C C . ILE A 1 538 ? -18.336 -18.506 2.981 1.00 88.44 538 ILE A C 1
ATOM 4315 O O . ILE A 1 538 ? -18.554 -18.435 4.187 1.00 88.44 538 ILE A O 1
ATOM 4319 N N . LYS A 1 539 ? -17.095 -18.614 2.484 1.00 87.25 539 LYS A N 1
ATOM 4320 C CA . LYS A 1 539 ? -15.886 -18.685 3.319 1.00 87.25 539 LYS A CA 1
ATOM 4321 C C . LYS A 1 539 ? -15.188 -17.333 3.412 1.00 87.25 539 LYS A C 1
ATOM 4323 O O . LYS A 1 539 ? -14.678 -16.993 4.475 1.00 87.25 539 LYS A O 1
ATOM 4328 N N . THR A 1 540 ? -15.155 -16.568 2.323 1.00 88.25 540 THR A N 1
ATOM 4329 C CA . THR A 1 540 ? -14.502 -15.259 2.304 1.00 88.25 540 THR A CA 1
ATOM 4330 C C . THR A 1 540 ? -15.328 -14.236 3.079 1.00 88.25 540 THR A C 1
ATOM 4332 O O . THR A 1 540 ? -16.413 -13.837 2.651 1.00 88.25 540 THR A O 1
ATOM 4335 N N . ILE A 1 541 ? -14.787 -13.790 4.212 1.00 85.31 541 ILE A N 1
ATOM 4336 C CA . ILE A 1 541 ? -15.369 -12.735 5.044 1.00 85.31 541 ILE A CA 1
ATOM 4337 C C . ILE A 1 541 ? -15.267 -11.397 4.302 1.00 85.31 541 ILE A C 1
ATOM 4339 O O . ILE A 1 541 ? -14.189 -11.017 3.847 1.00 85.31 541 ILE A O 1
ATOM 4343 N N . ARG A 1 542 ? -16.399 -10.701 4.163 1.00 91.44 542 ARG A N 1
ATOM 4344 C CA . ARG A 1 542 ? -16.526 -9.416 3.458 1.00 91.44 542 ARG A CA 1
ATOM 4345 C C . ARG A 1 542 ? -17.833 -8.706 3.832 1.00 91.44 542 ARG A C 1
ATOM 4347 O O . ARG A 1 542 ? -18.742 -9.342 4.366 1.00 91.44 542 ARG A O 1
ATOM 4354 N N . GLY A 1 543 ? -17.959 -7.428 3.484 1.00 90.38 543 GLY A N 1
ATOM 4355 C CA . GLY A 1 543 ? -19.142 -6.598 3.730 1.00 90.38 543 GLY A CA 1
ATOM 4356 C C . GLY A 1 543 ? -18.938 -5.599 4.869 1.00 90.38 543 GLY A C 1
ATOM 4357 O O . GLY A 1 543 ? -17.826 -5.273 5.251 1.00 90.38 543 GLY A O 1
ATOM 4358 N N . GLY A 1 544 ? -20.005 -5.047 5.426 1.00 94.00 544 GLY A N 1
ATOM 4359 C CA . GLY A 1 544 ? -19.876 -4.164 6.586 1.00 94.00 544 GLY A CA 1
ATOM 4360 C C . GLY A 1 544 ? -19.566 -2.698 6.297 1.00 94.00 544 GLY A C 1
ATOM 4361 O O . GLY A 1 544 ? -19.822 -1.900 7.187 1.00 94.00 544 GLY A O 1
ATOM 4362 N N . ASN A 1 545 ? -19.098 -2.316 5.101 1.00 97.06 545 ASN A N 1
ATOM 4363 C CA . ASN A 1 545 ? -18.841 -0.916 4.729 1.00 97.06 545 ASN A CA 1
ATOM 4364 C C . ASN A 1 545 ? -19.401 -0.598 3.333 1.00 97.06 545 ASN A C 1
ATOM 4366 O O . ASN A 1 545 ? -19.285 -1.410 2.416 1.00 97.06 545 ASN A O 1
ATOM 4370 N N . GLN A 1 546 ? -20.017 0.578 3.151 1.00 98.19 546 GLN A N 1
ATOM 4371 C CA . GLN A 1 546 ? -20.613 0.948 1.858 1.00 98.19 546 GLN A CA 1
ATOM 4372 C C . GLN A 1 546 ? -19.563 1.421 0.845 1.00 98.19 546 GLN A C 1
ATOM 4374 O O . GLN A 1 546 ? -19.727 1.200 -0.359 1.00 98.19 546 GLN A O 1
ATOM 4379 N N . ILE A 1 547 ? -18.513 2.102 1.316 1.00 98.44 547 ILE A N 1
ATOM 4380 C CA . ILE A 1 547 ? -17.473 2.707 0.475 1.00 98.44 547 ILE A CA 1
ATOM 4381 C C . ILE A 1 547 ? -16.082 2.548 1.095 1.00 98.44 547 ILE A C 1
ATOM 4383 O O . ILE A 1 547 ? -15.945 2.401 2.311 1.00 98.44 547 ILE A O 1
ATOM 4387 N N . ALA A 1 548 ? -15.049 2.646 0.261 1.00 97.19 548 ALA A N 1
ATOM 4388 C CA . ALA A 1 548 ? -13.655 2.716 0.694 1.00 97.19 548 ALA A CA 1
ATOM 4389 C C . ALA A 1 548 ? -12.907 3.848 -0.021 1.00 97.19 548 ALA A C 1
ATOM 4391 O O . ALA A 1 548 ? -13.274 4.220 -1.136 1.00 97.19 548 ALA A O 1
ATOM 4392 N N . LEU A 1 549 ? -11.856 4.386 0.601 1.00 96.50 549 LEU A N 1
ATOM 4393 C CA . LEU A 1 549 ? -10.999 5.419 0.014 1.00 96.50 549 LEU A CA 1
ATOM 4394 C C . LEU A 1 549 ? -9.522 4.998 0.041 1.00 96.50 549 LEU A C 1
ATOM 4396 O O . LEU A 1 549 ? -8.878 5.126 1.085 1.00 96.50 549 LEU A O 1
ATOM 4400 N N . PRO A 1 550 ? -8.963 4.512 -1.080 1.00 93.44 550 PRO A N 1
ATOM 4401 C CA . PRO A 1 550 ? -7.530 4.284 -1.223 1.00 93.44 550 PRO A CA 1
ATOM 4402 C C . PRO A 1 550 ? -6.791 5.608 -1.494 1.00 93.44 550 PRO A C 1
ATOM 4404 O O . PRO A 1 550 ? -7.386 6.680 -1.590 1.00 93.44 550 PRO A O 1
ATOM 4407 N N . SER A 1 551 ? -5.473 5.534 -1.679 1.00 89.75 551 SER A N 1
ATOM 4408 C CA . SER A 1 551 ? -4.568 6.651 -2.000 1.00 89.75 551 SER A CA 1
ATOM 4409 C C . SER A 1 551 ? -4.468 7.756 -0.946 1.00 89.75 551 SER A C 1
ATOM 4411 O O . SER A 1 551 ? -3.805 8.769 -1.185 1.00 89.75 551 SER A O 1
ATOM 4413 N N . LEU A 1 552 ? -5.070 7.568 0.229 1.00 89.38 552 LEU A N 1
ATOM 4414 C CA . LEU A 1 552 ? -4.761 8.399 1.387 1.00 89.38 552 LEU A CA 1
ATOM 4415 C C . LEU A 1 552 ? -3.388 8.013 1.966 1.00 89.38 552 LEU A C 1
ATOM 4417 O O . LEU A 1 552 ? -2.840 6.975 1.618 1.00 89.38 552 LEU A O 1
ATOM 4421 N N . ILE A 1 553 ? -2.808 8.844 2.831 1.00 87.38 553 ILE A N 1
ATOM 4422 C CA . ILE A 1 553 ? -1.630 8.497 3.640 1.00 87.38 553 ILE A CA 1
ATOM 4423 C C . ILE A 1 553 ? -1.863 9.012 5.054 1.00 87.38 553 ILE A C 1
ATOM 4425 O O . ILE A 1 553 ? -1.876 10.219 5.282 1.00 87.38 553 ILE A O 1
ATOM 4429 N N . LYS A 1 554 ? -2.012 8.114 6.027 1.00 83.31 554 LYS A N 1
ATOM 4430 C CA . LYS A 1 554 ? -2.130 8.491 7.444 1.00 83.31 554 LYS A CA 1
ATOM 4431 C C . LYS A 1 554 ? -0.804 9.091 7.930 1.00 83.31 554 LYS A C 1
ATOM 4433 O O . LYS A 1 554 ? 0.207 8.395 8.036 1.00 83.31 554 LYS A O 1
ATOM 4438 N N . ILE A 1 555 ? -0.786 10.399 8.198 1.00 75.75 555 ILE A N 1
ATOM 4439 C CA . ILE A 1 555 ? 0.425 11.132 8.593 1.00 75.75 555 ILE A CA 1
ATOM 4440 C C . ILE A 1 555 ? 0.615 11.011 10.105 1.00 75.75 555 ILE A C 1
ATOM 4442 O O . ILE A 1 555 ? -0.111 11.605 10.893 1.00 75.75 555 ILE A O 1
ATOM 4446 N N . ASN A 1 556 ? 1.645 10.282 10.530 1.00 69.50 556 ASN A N 1
ATOM 4447 C CA . ASN A 1 556 ? 1.953 10.116 11.950 1.00 69.50 556 ASN A CA 1
ATOM 4448 C C . ASN A 1 556 ? 2.874 11.236 12.471 1.00 69.50 556 ASN A C 1
ATOM 4450 O O . ASN A 1 556 ? 4.029 10.990 12.831 1.00 69.50 556 ASN A O 1
ATOM 4454 N N . LYS A 1 557 ? 2.383 12.480 12.458 1.00 73.38 557 LYS A N 1
ATOM 4455 C CA . LYS A 1 557 ? 3.065 13.647 13.041 1.00 73.38 557 LYS A CA 1
ATOM 4456 C C . LYS A 1 557 ? 2.131 14.369 14.018 1.00 73.38 557 LYS A C 1
ATOM 4458 O O . LYS A 1 557 ? 0.958 14.514 13.680 1.00 73.38 557 LYS A O 1
ATOM 4463 N N . PRO A 1 558 ? 2.612 14.837 15.188 1.00 71.50 558 PRO A N 1
ATOM 4464 C CA . PRO A 1 558 ? 1.764 15.505 16.181 1.00 71.50 558 PRO A CA 1
ATOM 4465 C C . PRO A 1 558 ? 0.939 16.667 15.609 1.00 71.50 558 PRO A C 1
ATOM 4467 O O . PRO A 1 558 ? -0.235 16.810 15.921 1.00 71.50 558 PRO A O 1
ATOM 4470 N N . GLU A 1 559 ? 1.531 17.463 14.722 1.00 72.12 559 GLU A N 1
ATOM 4471 C CA . GLU A 1 559 ? 0.902 18.620 14.083 1.00 72.12 559 GLU A CA 1
ATOM 4472 C C . GLU A 1 559 ? -0.117 18.271 12.977 1.00 72.12 559 GLU A C 1
ATOM 4474 O O . GLU A 1 559 ? -0.804 19.160 12.474 1.00 72.12 559 GLU A O 1
ATOM 4479 N N . SER A 1 560 ? -0.220 16.997 12.584 1.00 77.25 560 SER A N 1
ATOM 4480 C CA . SER A 1 560 ? -1.094 16.500 11.507 1.00 77.25 560 SER A CA 1
ATOM 4481 C C . SER A 1 560 ? -1.823 15.218 11.917 1.00 77.25 560 SER A C 1
ATOM 4483 O O . SER A 1 560 ? -2.020 14.321 11.105 1.00 77.25 560 SER A O 1
ATOM 4485 N N . GLU A 1 561 ? -2.222 15.119 13.186 1.00 82.81 561 GLU A N 1
ATOM 4486 C CA . GLU A 1 561 ? -2.877 13.921 13.722 1.00 82.81 561 GLU A CA 1
ATOM 4487 C C . GLU A 1 561 ? -4.343 13.742 13.278 1.00 82.81 561 GLU A C 1
ATOM 4489 O O . GLU A 1 561 ? -4.958 12.715 13.577 1.00 82.81 561 GLU A O 1
ATOM 4494 N N . PHE A 1 562 ? -4.906 14.709 12.547 1.00 89.44 562 PHE A N 1
ATOM 4495 C CA . PHE A 1 562 ? -6.275 14.681 12.034 1.00 89.44 562 PHE A CA 1
ATOM 4496 C C . PHE A 1 562 ? -6.312 14.712 10.506 1.00 89.44 562 PHE A C 1
ATOM 4498 O O . PHE A 1 562 ? -5.572 15.458 9.863 1.00 89.44 562 PHE A O 1
ATOM 4505 N N . ASN A 1 563 ? -7.270 13.975 9.951 1.00 92.56 563 ASN A N 1
ATOM 4506 C CA . ASN A 1 563 ? -7.788 14.194 8.603 1.00 92.56 563 ASN A CA 1
ATOM 4507 C C . ASN A 1 563 ? -9.224 14.715 8.713 1.00 92.56 563 ASN A C 1
ATOM 4509 O O . ASN A 1 563 ? -9.888 14.497 9.728 1.00 92.56 563 ASN A O 1
ATOM 4513 N N . SER A 1 564 ? -9.719 15.378 7.669 1.00 95.81 564 SER A N 1
ATOM 4514 C CA . SER A 1 564 ? -11.133 15.739 7.563 1.00 95.81 564 SER A CA 1
ATOM 4515 C C . SER A 1 564 ? -11.788 15.130 6.338 1.00 95.81 564 SER A C 1
ATOM 4517 O O . SER A 1 564 ? -11.187 15.061 5.268 1.00 95.81 564 SER A O 1
ATOM 4519 N N . LEU A 1 565 ? -13.053 14.756 6.483 1.00 98.06 565 LEU A N 1
ATOM 4520 C CA . LEU A 1 565 ? -13.928 14.375 5.385 1.00 98.06 565 LEU A CA 1
ATOM 4521 C C . LEU A 1 565 ? -14.863 15.544 5.094 1.00 98.06 565 LEU A C 1
ATOM 4523 O O . LEU A 1 565 ? -15.587 15.997 5.984 1.00 98.06 565 LEU A O 1
ATOM 4527 N N . ARG A 1 566 ? -14.851 16.035 3.854 1.00 97.94 566 ARG A N 1
ATOM 4528 C CA . ARG A 1 566 ? -15.817 17.031 3.392 1.00 97.94 566 ARG A CA 1
ATOM 4529 C C . ARG A 1 566 ? -17.117 16.314 3.048 1.00 97.94 566 ARG A C 1
ATOM 4531 O O . ARG A 1 566 ? -17.191 15.625 2.028 1.00 97.94 566 ARG A O 1
ATOM 4538 N N . ILE A 1 567 ? -18.113 16.461 3.919 1.00 98.06 567 ILE A N 1
ATOM 4539 C CA . ILE A 1 567 ? -19.397 15.759 3.837 1.00 98.06 567 ILE A CA 1
ATOM 4540 C C . ILE A 1 567 ? -20.586 16.696 4.045 1.00 98.06 567 ILE A C 1
ATOM 4542 O O . ILE A 1 567 ? -20.454 17.758 4.653 1.00 98.06 567 ILE A O 1
ATOM 4546 N N . ARG A 1 568 ? -21.765 16.283 3.583 1.00 97.69 568 ARG A N 1
ATOM 4547 C CA . ARG A 1 568 ? -23.054 16.882 3.963 1.00 97.69 568 ARG A CA 1
ATOM 4548 C C . ARG A 1 568 ? -24.091 15.795 4.218 1.00 97.69 568 ARG A C 1
ATOM 4550 O O . ARG A 1 568 ? -23.998 14.716 3.638 1.00 97.69 568 ARG A O 1
ATOM 4557 N N . SER A 1 569 ? -25.070 16.070 5.068 1.00 98.25 569 SER A N 1
ATOM 4558 C CA . SER A 1 569 ? -26.101 15.113 5.470 1.00 98.25 569 SER A CA 1
ATOM 4559 C C . SER A 1 569 ? -27.474 15.775 5.602 1.00 98.25 569 SER A C 1
ATOM 4561 O O . SER A 1 569 ? -27.588 16.990 5.789 1.00 98.25 569 SER A O 1
ATOM 4563 N N . ASN A 1 570 ? -28.527 14.960 5.517 1.00 97.38 570 ASN A N 1
ATOM 4564 C CA . ASN A 1 570 ? -29.913 15.373 5.783 1.00 97.38 570 ASN A CA 1
ATOM 4565 C C . ASN A 1 570 ? -30.416 14.960 7.183 1.00 97.38 570 ASN A C 1
ATOM 4567 O O . ASN A 1 570 ? -31.581 15.188 7.513 1.00 97.38 570 ASN A O 1
ATOM 4571 N N . GLY A 1 571 ? -29.559 14.338 7.994 1.00 96.81 571 GLY A N 1
ATOM 4572 C CA . GLY A 1 571 ? -29.902 13.762 9.288 1.00 96.81 571 GLY A CA 1
ATOM 4573 C C . GLY A 1 571 ? -28.659 13.411 10.101 1.00 96.81 571 GLY A C 1
ATOM 4574 O O . GLY A 1 571 ? -27.535 13.477 9.602 1.00 96.81 571 GLY A O 1
ATOM 4575 N N . ASN A 1 572 ? -28.866 13.059 11.370 1.00 96.06 572 ASN A N 1
ATOM 4576 C CA . ASN A 1 572 ? -27.784 12.603 12.238 1.00 96.06 572 ASN A CA 1
ATOM 4577 C C . ASN A 1 572 ? -27.461 11.136 11.929 1.00 96.06 572 ASN A C 1
ATOM 4579 O O . ASN A 1 572 ? -28.367 10.310 11.819 1.00 96.06 572 ASN A O 1
ATOM 4583 N N . ALA A 1 573 ? -26.179 10.804 11.833 1.00 96.94 573 ALA A N 1
ATOM 4584 C CA . ALA A 1 573 ? -25.718 9.435 11.628 1.00 96.94 573 ALA A CA 1
ATOM 4585 C C . ALA A 1 573 ? -24.417 9.178 12.391 1.00 96.94 573 ALA A C 1
ATOM 4587 O O . ALA A 1 573 ? -23.742 10.103 12.844 1.00 96.94 573 ALA A O 1
ATOM 4588 N N . LYS A 1 574 ? -24.045 7.908 12.511 1.00 96.44 574 LYS A N 1
ATOM 4589 C CA . LYS A 1 574 ? -22.711 7.485 12.929 1.00 96.44 574 LYS A CA 1
ATOM 4590 C C . LYS A 1 574 ? -21.901 7.117 11.694 1.00 96.44 574 LYS A C 1
ATOM 4592 O O . LYS A 1 574 ? -22.387 6.399 10.824 1.00 96.44 574 LYS A O 1
ATOM 4597 N N . LEU A 1 575 ? -20.671 7.602 11.630 1.00 97.44 575 LEU A N 1
ATOM 4598 C CA . LEU A 1 575 ? -19.659 7.157 10.690 1.00 97.44 575 LEU A CA 1
ATOM 4599 C C . LEU A 1 575 ? -18.733 6.187 11.412 1.00 97.44 575 LEU A C 1
ATOM 4601 O O . LEU A 1 575 ? -18.029 6.582 12.341 1.00 97.44 575 LEU A O 1
ATOM 4605 N N . LEU A 1 576 ? -18.730 4.936 10.977 1.00 95.62 576 LEU A N 1
ATOM 4606 C CA . LEU A 1 576 ? -17.739 3.960 11.406 1.00 95.62 576 LEU A CA 1
ATOM 4607 C C . LEU A 1 576 ? -16.601 3.954 10.394 1.00 95.62 576 LEU A C 1
ATOM 4609 O O . LEU A 1 576 ? -16.851 3.893 9.188 1.00 95.62 576 LEU A O 1
ATOM 4613 N N . ILE A 1 577 ? -15.370 4.046 10.890 1.00 92.94 577 ILE A N 1
ATOM 4614 C CA . ILE A 1 577 ? -14.157 4.019 10.077 1.00 92.94 577 ILE A CA 1
ATOM 4615 C C . ILE A 1 577 ? -13.395 2.740 10.408 1.00 92.94 577 ILE A C 1
ATOM 4617 O O . ILE A 1 577 ? -13.022 2.513 11.563 1.00 92.94 577 ILE A O 1
ATOM 4621 N N . SER A 1 578 ? -13.180 1.909 9.392 1.00 88.69 578 SER A N 1
ATOM 4622 C CA . SER A 1 578 ? -12.648 0.552 9.536 1.00 88.69 578 SER A CA 1
ATOM 4623 C C . SER A 1 578 ? -11.358 0.374 8.735 1.00 88.69 578 SER A C 1
ATOM 4625 O O . SER A 1 578 ? -11.101 1.077 7.756 1.00 88.69 578 SER A O 1
ATOM 4627 N N . SER A 1 579 ? -10.541 -0.596 9.149 1.00 82.44 579 SER A N 1
ATOM 4628 C CA . SER A 1 579 ? -9.290 -0.985 8.478 1.00 82.44 579 SER A CA 1
ATOM 4629 C C . SER A 1 579 ? -9.414 -2.248 7.626 1.00 82.44 579 SER A C 1
ATOM 4631 O O . SER A 1 579 ? -8.414 -2.858 7.271 1.00 82.44 579 SER A O 1
ATOM 4633 N N . ASN A 1 580 ? -10.637 -2.686 7.359 1.00 84.62 580 ASN A N 1
ATOM 4634 C CA . ASN A 1 580 ? -10.961 -3.835 6.530 1.00 84.62 580 ASN A CA 1
ATOM 4635 C C . ASN A 1 580 ? -12.402 -3.688 6.026 1.00 84.62 580 ASN A C 1
ATOM 4637 O O . ASN A 1 580 ? -13.147 -2.819 6.492 1.00 84.62 580 ASN A O 1
ATOM 4641 N N . ASN A 1 581 ? -12.782 -4.553 5.086 1.00 88.19 581 ASN A N 1
ATOM 4642 C CA . ASN A 1 581 ? -14.145 -4.623 4.581 1.00 88.19 581 ASN A CA 1
ATOM 4643 C C . ASN A 1 581 ? -14.953 -5.748 5.239 1.00 88.19 581 ASN A C 1
ATOM 4645 O O . ASN A 1 581 ? -15.502 -6.588 4.533 1.00 88.19 581 ASN A O 1
ATOM 4649 N N . TYR A 1 582 ? -14.993 -5.817 6.567 1.00 83.44 582 TYR A N 1
ATOM 4650 C CA . TYR A 1 582 ? -15.972 -6.631 7.289 1.00 83.44 582 TYR A CA 1
ATOM 4651 C C . TYR A 1 582 ? -16.489 -5.886 8.525 1.00 83.44 582 TYR A C 1
ATOM 4653 O O . TYR A 1 582 ? -15.961 -4.842 8.911 1.00 83.44 582 TYR A O 1
ATOM 4661 N N . TYR A 1 583 ? -17.605 -6.349 9.086 1.00 80.62 583 TYR A N 1
ATOM 4662 C CA . TYR A 1 583 ? -18.259 -5.681 10.212 1.00 80.62 583 TYR A CA 1
ATOM 4663 C C . TYR A 1 583 ? -17.527 -5.942 11.539 1.00 80.62 583 TYR A C 1
ATOM 4665 O O . TYR A 1 583 ? -16.824 -6.938 11.681 1.00 80.62 583 TYR A O 1
ATOM 4673 N N . GLY A 1 584 ? -17.723 -5.057 12.523 1.00 73.88 584 GLY A N 1
ATOM 4674 C CA . GLY A 1 584 ? -17.255 -5.253 13.905 1.00 73.88 584 GLY A CA 1
ATOM 4675 C C . GLY A 1 584 ? -15.837 -4.754 14.212 1.00 73.88 584 GLY A C 1
ATOM 4676 O O . GLY A 1 584 ? -15.457 -4.706 15.375 1.00 73.88 584 GLY A O 1
ATOM 4677 N N . GLU A 1 585 ? -15.084 -4.307 13.205 1.00 75.56 585 GLU A N 1
ATOM 4678 C CA . GLU A 1 585 ? -13.673 -3.898 13.334 1.00 75.56 585 GLU A CA 1
ATOM 4679 C C . GLU A 1 585 ? -13.446 -2.394 13.089 1.00 75.56 585 GLU A C 1
ATOM 4681 O O . GLU A 1 585 ? -12.373 -1.959 12.652 1.00 75.56 585 GLU A O 1
ATOM 4686 N N . ALA A 1 586 ? -14.463 -1.565 13.335 1.00 86.56 586 ALA A N 1
ATOM 4687 C CA . ALA A 1 586 ? -14.305 -0.119 13.240 1.00 86.56 586 ALA A CA 1
ATOM 4688 C C . ALA A 1 586 ? -13.313 0.366 14.308 1.00 86.56 586 ALA A C 1
ATOM 4690 O O . ALA A 1 586 ? -13.536 0.200 15.507 1.00 86.56 586 ALA A O 1
ATOM 4691 N N . TYR A 1 587 ? -12.219 1.000 13.886 1.00 83.38 587 TYR A N 1
ATOM 4692 C CA . TYR A 1 587 ? -11.223 1.533 14.817 1.00 83.38 587 TYR A CA 1
ATOM 4693 C C . TYR A 1 587 ? -11.611 2.920 15.344 1.00 83.38 587 TYR A C 1
ATOM 4695 O O . TYR A 1 587 ? -11.006 3.408 16.301 1.00 83.38 587 TYR A O 1
ATOM 4703 N N . GLN A 1 588 ? -12.582 3.582 14.706 1.00 87.56 588 GLN A N 1
ATOM 4704 C CA . GLN A 1 588 ? -13.101 4.869 15.144 1.00 87.56 588 GLN A CA 1
ATOM 4705 C C . GLN A 1 588 ? -14.586 5.026 14.793 1.00 87.56 588 GLN A C 1
ATOM 4707 O O . GLN A 1 588 ? -15.016 4.713 13.684 1.00 87.56 588 GLN A O 1
ATOM 4712 N N . GLU A 1 589 ? -15.349 5.576 15.736 1.00 91.38 589 GLU A N 1
ATOM 4713 C CA . GLU A 1 589 ? -16.711 6.070 15.529 1.00 91.38 589 GLU A CA 1
ATOM 4714 C C . GLU A 1 589 ? -16.692 7.605 15.570 1.00 91.38 589 GLU A C 1
ATOM 4716 O O . GLU A 1 589 ? -16.123 8.208 16.483 1.00 91.38 589 GLU A O 1
ATOM 4721 N N . VAL A 1 590 ? -17.316 8.243 14.580 1.00 93.62 590 VAL A N 1
ATOM 4722 C CA . VAL A 1 590 ? -17.491 9.700 14.496 1.00 93.62 590 VAL A CA 1
ATOM 4723 C C . VAL A 1 590 ? -18.975 9.993 14.314 1.00 93.62 590 VAL A C 1
ATOM 4725 O O . VAL A 1 590 ? -19.652 9.339 13.527 1.00 93.62 590 VAL A O 1
ATOM 4728 N N . THR A 1 591 ? -19.514 10.983 15.024 1.00 95.06 591 THR A N 1
ATOM 4729 C CA . THR A 1 591 ? -20.899 11.404 14.782 1.00 95.06 591 THR A CA 1
ATOM 4730 C C . THR A 1 591 ? -20.940 12.366 13.600 1.00 95.06 591 THR A C 1
ATOM 4732 O O . THR A 1 591 ? -20.223 13.362 13.576 1.00 95.06 591 THR A O 1
ATOM 4735 N N . ILE A 1 592 ? -21.828 12.106 12.647 1.00 96.56 592 ILE A N 1
ATOM 4736 C CA . ILE A 1 592 ? -22.190 13.043 11.589 1.00 96.56 592 ILE A CA 1
ATOM 4737 C C . ILE A 1 592 ? -23.436 13.807 12.060 1.00 96.56 592 ILE A C 1
ATOM 4739 O O . ILE A 1 592 ? -24.509 13.203 12.145 1.00 96.56 592 ILE A O 1
ATOM 4743 N N . PRO A 1 593 ? -23.339 15.110 12.378 1.00 95.56 593 PRO A N 1
ATOM 4744 C CA . PRO A 1 593 ? -24.516 15.927 12.647 1.00 95.56 593 PRO A CA 1
ATOM 4745 C C . PRO A 1 593 ? -25.319 16.141 11.359 1.00 95.56 593 PRO A C 1
ATOM 4747 O O . PRO A 1 593 ? -24.762 16.091 10.263 1.00 95.56 593 PRO A O 1
ATOM 4750 N N . ASN A 1 594 ? -26.612 16.437 11.483 1.00 96.38 594 ASN A N 1
ATOM 4751 C CA . ASN A 1 594 ? -27.426 16.915 10.370 1.00 96.38 594 ASN A CA 1
ATOM 4752 C C . ASN A 1 594 ? -26.889 18.267 9.884 1.00 96.38 594 ASN A C 1
ATOM 4754 O O . ASN A 1 594 ? -27.071 19.286 10.553 1.00 96.38 594 ASN A O 1
ATOM 4758 N N . THR A 1 595 ? -26.251 18.284 8.716 1.00 96.38 595 THR A N 1
ATOM 4759 C CA . THR A 1 595 ? -25.690 19.517 8.154 1.00 96.38 595 THR A CA 1
ATOM 4760 C C . THR A 1 595 ? -26.717 20.342 7.379 1.00 96.38 595 THR A C 1
ATOM 4762 O O . THR A 1 595 ? -26.373 21.402 6.867 1.00 96.38 595 THR A O 1
ATOM 4765 N N . GLN A 1 596 ? -27.970 19.879 7.286 1.00 95.69 596 GLN A N 1
ATOM 4766 C CA . GLN A 1 596 ? -29.049 20.511 6.518 1.00 95.69 596 GLN A CA 1
ATOM 4767 C C . GLN A 1 596 ? -28.695 20.690 5.031 1.00 95.69 596 GLN A C 1
ATOM 4769 O O . GLN A 1 596 ? -29.161 21.619 4.382 1.00 95.69 596 GLN A O 1
ATOM 4774 N N . GLY A 1 597 ? -27.869 19.789 4.489 1.00 94.50 597 GLY A N 1
ATOM 4775 C CA . GLY A 1 597 ? -27.380 19.864 3.110 1.00 94.50 597 GLY A CA 1
ATOM 4776 C C . GLY A 1 597 ? -26.159 20.768 2.900 1.00 94.50 597 GLY A C 1
ATOM 4777 O O . GLY A 1 597 ? -25.647 20.829 1.784 1.00 94.50 597 GLY A O 1
ATOM 4778 N N . GLU A 1 598 ? -25.636 21.410 3.946 1.00 96.12 598 GLU A N 1
ATOM 4779 C CA . GLU A 1 598 ? -24.419 22.223 3.859 1.00 96.12 598 GLU A CA 1
ATOM 4780 C C . GLU A 1 598 ? -23.156 21.365 3.975 1.00 96.12 598 GLU A C 1
ATOM 4782 O O . GLU A 1 598 ? -23.092 20.430 4.778 1.00 96.12 598 GLU A O 1
ATOM 4787 N N . TRP A 1 599 ? -22.121 21.690 3.199 1.00 97.19 599 TRP A N 1
ATOM 4788 C CA . TRP A 1 599 ? -20.835 20.994 3.270 1.00 97.19 599 TRP A CA 1
ATOM 4789 C C . TRP A 1 599 ? -20.060 21.377 4.534 1.00 97.19 599 TRP A C 1
ATOM 4791 O O . TRP A 1 599 ? -19.815 22.553 4.801 1.00 97.19 599 TRP A O 1
ATOM 4801 N N . LYS A 1 600 ? -19.620 20.368 5.286 1.00 97.62 600 LYS A N 1
ATOM 4802 C CA . LYS A 1 600 ? -18.830 20.495 6.514 1.00 97.62 600 LYS A CA 1
ATOM 4803 C C . LYS A 1 600 ? -17.603 19.587 6.455 1.00 97.62 600 LYS A C 1
ATOM 4805 O O . LYS A 1 600 ? -17.656 18.504 5.880 1.00 97.62 600 LYS A O 1
ATOM 4810 N N . ASN A 1 601 ? -16.507 20.019 7.078 1.00 98.06 601 ASN A N 1
ATOM 4811 C CA . ASN A 1 601 ? -15.280 19.226 7.182 1.00 98.06 601 ASN A CA 1
ATOM 4812 C C . ASN A 1 601 ? -15.252 18.524 8.541 1.00 98.06 601 ASN A C 1
ATOM 4814 O O . ASN A 1 601 ? -14.869 19.119 9.548 1.00 98.06 601 ASN A O 1
ATOM 4818 N N . ILE A 1 602 ? -15.697 17.272 8.572 1.00 97.62 602 ILE A N 1
ATOM 4819 C CA . ILE A 1 602 ? -15.787 16.474 9.796 1.00 97.62 602 ILE A CA 1
ATOM 4820 C C . ILE A 1 602 ? -14.444 15.794 10.034 1.00 97.62 602 ILE A C 1
ATOM 4822 O O . ILE A 1 602 ? -13.958 15.068 9.164 1.00 97.62 602 ILE A O 1
ATOM 4826 N N . VAL A 1 603 ? -13.818 16.056 11.181 1.00 95.75 603 VAL A N 1
ATOM 4827 C CA . VAL A 1 603 ? -12.489 15.514 11.489 1.00 95.75 603 VAL A CA 1
ATOM 4828 C C . VAL A 1 603 ? -12.554 14.140 12.141 1.00 95.75 603 VAL A C 1
ATOM 4830 O O . VAL A 1 603 ? -13.472 13.825 12.895 1.00 95.75 603 VAL A O 1
ATOM 4833 N N . TYR A 1 604 ? -11.524 13.342 11.885 1.00 91.81 604 TYR A N 1
ATOM 4834 C CA . TYR A 1 604 ? -11.258 12.088 12.579 1.00 91.81 604 TYR A CA 1
ATOM 4835 C C . TYR A 1 604 ? -9.753 11.931 12.821 1.00 91.81 604 TYR A C 1
ATOM 4837 O O . TYR A 1 604 ? -8.931 12.607 12.194 1.00 91.81 604 TYR A O 1
ATOM 4845 N N . ASN A 1 605 ? -9.381 11.086 13.782 1.00 86.25 605 ASN A N 1
ATOM 4846 C CA . ASN A 1 605 ? -8.005 11.005 14.261 1.00 86.25 605 ASN A CA 1
ATOM 4847 C C . ASN A 1 605 ? -7.265 9.876 13.532 1.00 86.25 605 ASN A C 1
ATOM 4849 O O . ASN A 1 605 ? -7.750 8.753 13.420 1.00 86.25 605 ASN A O 1
ATOM 4853 N N . THR A 1 606 ? -6.063 10.174 13.051 1.00 79.12 606 THR A N 1
ATOM 4854 C CA . THR A 1 606 ? -5.233 9.242 12.272 1.00 79.12 606 THR A CA 1
ATOM 4855 C C . THR A 1 606 ? -3.953 8.828 12.996 1.00 79.12 606 THR A C 1
ATOM 4857 O O . THR A 1 606 ? -3.122 8.109 12.442 1.00 79.12 606 THR A O 1
ATOM 4860 N N . ASN A 1 607 ? -3.780 9.244 14.255 1.00 70.50 607 ASN A N 1
ATOM 4861 C CA . ASN A 1 607 ? -2.609 8.927 15.058 1.00 70.50 607 ASN A CA 1
ATOM 4862 C C . ASN A 1 607 ? -2.573 7.437 15.421 1.00 70.50 607 ASN A C 1
ATOM 4864 O O . ASN A 1 607 ? -3.289 6.968 16.308 1.00 70.50 607 ASN A O 1
ATOM 4868 N N . GLY A 1 608 ? -1.652 6.706 14.789 1.00 53.91 608 GLY A N 1
ATOM 4869 C CA . GLY A 1 608 ? -1.458 5.269 14.987 1.00 53.91 608 GLY A CA 1
ATOM 4870 C C . GLY A 1 608 ? -1.148 4.840 16.428 1.00 53.91 608 GLY A C 1
ATOM 4871 O O . GLY A 1 608 ? -1.392 3.685 16.763 1.00 53.91 608 GLY A O 1
ATOM 4872 N N . LYS A 1 609 ? -0.669 5.737 17.309 1.00 51.50 609 LYS A N 1
ATOM 4873 C CA . LYS A 1 609 ? -0.451 5.421 18.738 1.00 51.50 609 LYS A CA 1
ATOM 4874 C C . LYS A 1 609 ? -1.749 5.327 19.544 1.00 51.50 609 LYS A C 1
ATOM 4876 O O . LYS A 1 609 ? -1.754 4.684 20.586 1.00 51.50 609 LYS A O 1
ATOM 4881 N N . LYS A 1 610 ? -2.828 5.959 19.070 1.00 52.00 610 LYS A N 1
ATOM 4882 C CA . LYS A 1 610 ? -4.183 5.851 19.638 1.00 52.00 610 LYS A CA 1
ATOM 4883 C C . LYS A 1 610 ? -5.010 4.753 18.955 1.00 52.00 610 LYS A C 1
ATOM 4885 O O . LYS A 1 610 ? -6.122 4.480 19.387 1.00 52.00 610 LYS A O 1
ATOM 4890 N N . GLN A 1 611 ? -4.474 4.120 17.906 1.00 50.94 611 GLN A N 1
ATOM 4891 C CA . GLN A 1 611 ? -5.145 3.036 17.196 1.00 50.94 611 GLN A CA 1
ATOM 4892 C C . GLN A 1 611 ? -4.811 1.679 17.810 1.00 50.94 611 GLN A C 1
ATOM 4894 O O . GLN A 1 611 ? -3.645 1.305 17.985 1.00 50.94 611 GLN A O 1
ATOM 4899 N N . ILE A 1 612 ? -5.869 0.946 18.146 1.00 44.66 612 ILE A N 1
ATOM 4900 C CA . ILE A 1 612 ? -5.799 -0.243 18.991 1.00 44.66 612 ILE A CA 1
ATOM 4901 C C . ILE A 1 612 ? -5.499 -1.503 18.157 1.00 44.66 612 ILE A C 1
ATOM 4903 O O . ILE A 1 612 ? -4.991 -2.459 18.727 1.00 44.66 612 ILE A O 1
ATOM 4907 N N . SER A 1 613 ? -5.668 -1.518 16.820 1.00 48.75 613 SER A N 1
ATOM 4908 C CA . SER A 1 613 ? -5.356 -2.681 15.955 1.00 48.75 613 SER A CA 1
ATOM 4909 C C . SER A 1 613 ? -4.142 -2.466 15.027 1.00 48.75 613 SER A C 1
ATOM 4911 O O . SER A 1 613 ? -3.889 -1.366 14.534 1.00 48.75 613 SER A O 1
ATOM 4913 N N . ARG A 1 614 ? -3.355 -3.534 14.797 1.00 44.12 614 ARG A N 1
ATOM 4914 C CA . ARG A 1 614 ? -2.221 -3.547 13.849 1.00 44.12 614 ARG A CA 1
ATOM 4915 C C . ARG A 1 614 ? -2.728 -3.350 12.417 1.00 44.12 614 ARG A C 1
ATOM 4917 O O . ARG A 1 614 ? -2.103 -2.600 11.679 1.00 44.12 614 ARG A O 1
ATOM 4924 N N . THR A 1 615 ? -3.886 -3.917 12.077 1.00 50.81 615 THR A N 1
ATOM 4925 C CA . THR A 1 615 ? -4.564 -3.771 10.780 1.00 50.81 615 THR A CA 1
ATOM 4926 C C . THR A 1 615 ? -4.772 -2.302 10.414 1.00 50.81 615 THR A C 1
ATOM 4928 O O . THR A 1 615 ? -4.406 -1.882 9.321 1.00 50.81 615 THR A O 1
ATOM 4931 N N . ALA A 1 616 ? -5.223 -1.470 11.358 1.00 48.97 616 ALA A N 1
ATOM 4932 C CA . ALA A 1 616 ? -5.429 -0.044 11.111 1.00 48.97 616 ALA A CA 1
ATOM 4933 C C . ALA A 1 616 ? -4.120 0.763 10.989 1.00 48.97 616 ALA A C 1
ATOM 4935 O O . ALA A 1 616 ? -4.061 1.733 10.229 1.00 48.97 616 ALA A O 1
ATOM 4936 N N . ARG A 1 617 ? -3.042 0.318 11.659 1.00 52.16 617 ARG A N 1
ATOM 4937 C CA . ARG A 1 617 ? -1.684 0.884 11.517 1.00 52.16 617 ARG A CA 1
ATOM 4938 C C . ARG A 1 617 ? -0.965 0.420 10.243 1.00 52.16 617 ARG A C 1
ATOM 4940 O O . ARG A 1 617 ? -0.148 1.166 9.711 1.00 52.16 617 ARG A O 1
ATOM 4947 N N . GLN A 1 618 ? -1.227 -0.802 9.780 1.00 56.25 618 GLN A N 1
ATOM 4948 C CA . GLN A 1 618 ? -0.653 -1.378 8.560 1.00 56.25 618 GLN A CA 1
ATOM 4949 C C . GLN A 1 618 ? -1.358 -0.870 7.305 1.00 56.25 618 GLN A C 1
ATOM 4951 O O . GLN A 1 618 ? -0.701 -0.641 6.288 1.00 56.25 618 GLN A O 1
ATOM 4956 N N . LEU A 1 619 ? -2.662 -0.608 7.397 1.00 71.31 619 LEU A N 1
ATOM 4957 C CA . LEU A 1 619 ? -3.446 -0.001 6.334 1.00 71.31 619 LEU A CA 1
ATOM 4958 C C . LEU A 1 619 ? -3.310 1.528 6.357 1.00 71.31 619 LEU A C 1
ATOM 4960 O O . LEU A 1 619 ? -4.256 2.281 6.589 1.00 71.31 619 LEU A O 1
ATOM 4964 N N . ALA A 1 620 ? -2.085 2.002 6.135 1.00 78.00 620 ALA A N 1
ATOM 4965 C CA . ALA A 1 620 ? -1.768 3.427 6.139 1.00 78.00 620 ALA A CA 1
ATOM 4966 C C . ALA A 1 620 ? -2.375 4.189 4.949 1.00 78.00 620 ALA A C 1
ATOM 4968 O O . ALA A 1 620 ? -2.411 5.419 5.000 1.00 78.00 620 ALA A O 1
ATOM 4969 N N . ASN A 1 621 ? -2.823 3.476 3.903 1.00 87.88 621 ASN A N 1
ATOM 4970 C CA . ASN A 1 621 ? -3.220 4.077 2.628 1.00 87.88 621 ASN A CA 1
ATOM 4971 C C . ASN A 1 621 ? -4.679 3.845 2.208 1.00 87.88 621 ASN A C 1
ATOM 4973 O O . ASN A 1 621 ? -5.039 4.156 1.072 1.00 87.88 621 ASN A O 1
ATOM 4977 N N . LEU A 1 622 ? -5.504 3.275 3.088 1.00 90.94 622 LEU A N 1
ATOM 4978 C CA . LEU A 1 622 ? -6.900 2.950 2.810 1.00 90.94 622 LEU A CA 1
ATOM 4979 C C . LEU A 1 622 ? -7.723 3.029 4.098 1.00 90.94 622 LEU A C 1
ATOM 4981 O O . LEU A 1 622 ? -7.267 2.586 5.151 1.00 90.94 622 LEU A O 1
ATOM 4985 N N . ASP A 1 623 ? -8.926 3.580 3.981 1.00 93.12 623 ASP A N 1
ATOM 4986 C CA . ASP A 1 623 ? -9.966 3.557 5.010 1.00 93.12 623 ASP A CA 1
ATOM 4987 C C . ASP A 1 623 ? -11.281 3.069 4.397 1.00 93.12 623 ASP A C 1
ATOM 4989 O O . ASP A 1 623 ? -11.584 3.345 3.231 1.00 93.12 623 ASP A O 1
ATOM 4993 N N . PHE A 1 624 ? -12.068 2.365 5.204 1.00 95.31 624 PHE A N 1
ATOM 4994 C CA . PHE A 1 624 ? -13.421 1.928 4.878 1.00 95.31 624 PHE A CA 1
ATOM 4995 C C . PHE A 1 624 ? -14.430 2.714 5.706 1.00 95.31 624 PHE A C 1
ATOM 4997 O O . PHE A 1 624 ? -14.167 3.012 6.871 1.00 95.31 624 PHE A O 1
ATOM 5004 N N . TYR A 1 625 ? -15.580 3.040 5.118 1.00 97.62 625 TYR A N 1
ATOM 5005 C CA . TYR A 1 625 ? -16.577 3.890 5.760 1.00 97.62 625 TYR A CA 1
ATOM 5006 C C . TYR A 1 625 ? -17.950 3.236 5.777 1.00 97.62 625 TYR A C 1
ATOM 5008 O O . TYR A 1 625 ? -18.471 2.815 4.738 1.00 97.62 625 TYR A O 1
ATOM 5016 N N . SER A 1 626 ? -18.556 3.232 6.967 1.00 98.19 626 SER A N 1
ATOM 5017 C CA . SER A 1 626 ? -19.946 2.835 7.161 1.00 98.19 626 SER A CA 1
ATOM 5018 C C . SER A 1 626 ? -20.795 3.976 7.691 1.00 98.19 626 SER A C 1
ATOM 5020 O O . SER A 1 626 ? -20.454 4.567 8.714 1.00 98.19 626 SER A O 1
ATOM 5022 N N . VAL A 1 627 ? -21.926 4.256 7.048 1.00 98.50 627 VAL A N 1
ATOM 5023 C CA . VAL A 1 627 ? -22.918 5.212 7.566 1.00 98.50 627 VAL A CA 1
ATOM 5024 C C . VAL A 1 627 ? -24.037 4.439 8.253 1.00 98.50 627 VAL A C 1
ATOM 5026 O O . VAL A 1 627 ? -24.766 3.697 7.590 1.00 98.50 627 VAL A O 1
ATOM 5029 N N . ILE A 1 628 ? -24.177 4.627 9.566 1.00 97.88 628 ILE A N 1
ATOM 5030 C CA . ILE A 1 628 ? -25.134 3.918 10.419 1.00 97.88 628 ILE A CA 1
ATOM 5031 C C . ILE A 1 628 ? -26.173 4.885 10.995 1.00 97.88 628 ILE A C 1
ATOM 5033 O O . ILE A 1 628 ? -25.822 5.923 11.559 1.00 97.88 628 ILE A O 1
ATOM 5037 N N . SER A 1 629 ? -27.456 4.548 10.862 1.00 96.44 629 SER A N 1
ATOM 5038 C CA . SER A 1 629 ? -28.573 5.272 11.479 1.00 96.44 629 SER A CA 1
ATOM 5039 C C . SER A 1 629 ? -29.811 4.376 11.582 1.00 96.44 629 SER A C 1
ATOM 5041 O O . SER A 1 629 ? -30.046 3.527 10.726 1.00 96.44 629 SER A O 1
ATOM 5043 N N . ASP A 1 630 ? -30.621 4.588 12.618 1.00 92.69 630 ASP A N 1
ATOM 5044 C CA . ASP A 1 630 ? -31.945 3.974 12.793 1.00 92.69 630 ASP A CA 1
ATOM 5045 C C . ASP A 1 630 ? -33.033 4.648 11.935 1.00 92.69 630 ASP A C 1
ATOM 5047 O O . ASP A 1 630 ? -34.161 4.161 11.838 1.00 92.69 630 ASP A O 1
ATOM 5051 N N . THR A 1 631 ? -32.685 5.760 11.284 1.00 93.38 631 THR A N 1
ATOM 5052 C CA . THR A 1 631 ? -33.532 6.511 10.355 1.00 93.38 631 THR A CA 1
ATOM 5053 C C . THR A 1 631 ? -32.927 6.538 8.950 1.00 93.38 631 THR A C 1
ATOM 5055 O O . THR A 1 631 ? -31.754 6.212 8.743 1.00 93.38 631 THR A O 1
ATOM 5058 N N . ASP A 1 632 ? -33.737 6.916 7.956 1.00 95.19 632 ASP A N 1
ATOM 5059 C CA . ASP A 1 632 ? -33.281 7.054 6.568 1.00 95.19 632 ASP A CA 1
ATOM 5060 C C . ASP A 1 632 ? -32.480 8.353 6.395 1.00 95.19 632 ASP A C 1
ATOM 5062 O O . ASP A 1 632 ? -33.044 9.441 6.247 1.00 95.19 632 ASP A O 1
ATOM 5066 N N . VAL A 1 633 ? -31.153 8.230 6.444 1.00 98.06 633 VAL A N 1
ATOM 5067 C CA . VAL A 1 633 ? -30.202 9.336 6.325 1.00 98.06 633 VAL A CA 1
ATOM 5068 C C . VAL A 1 633 ? -29.363 9.146 5.071 1.00 98.06 633 VAL A C 1
ATOM 5070 O O . VAL A 1 633 ? -28.899 8.051 4.756 1.00 98.06 633 VAL A O 1
ATOM 5073 N N . GLN A 1 634 ? -29.140 10.242 4.356 1.00 98.12 634 GLN A N 1
ATOM 5074 C CA . GLN A 1 634 ? -28.215 10.315 3.236 1.00 98.12 634 GLN A CA 1
ATOM 5075 C C . GLN A 1 634 ? -27.022 11.174 3.633 1.00 98.12 634 GLN A C 1
ATOM 5077 O O . GLN A 1 634 ? -27.189 12.264 4.187 1.00 98.12 634 GLN A O 1
ATOM 5082 N N . VAL A 1 635 ? -25.828 10.675 3.330 1.00 98.75 635 VAL A N 1
ATOM 5083 C CA . VAL A 1 635 ? -24.561 11.380 3.510 1.00 98.75 635 VAL A CA 1
ATOM 5084 C C . VAL A 1 635 ? -23.844 11.424 2.170 1.00 98.75 635 VAL A C 1
ATOM 5086 O O . VAL A 1 635 ? -23.626 10.390 1.540 1.00 98.75 635 VAL A O 1
ATOM 5089 N N . ASP A 1 636 ? -23.469 12.621 1.742 1.00 98.62 636 ASP A N 1
ATOM 5090 C CA . ASP A 1 636 ? -22.679 12.835 0.535 1.00 98.62 636 ASP A CA 1
ATOM 5091 C C . ASP A 1 636 ? -21.202 13.008 0.912 1.00 98.62 636 ASP A C 1
ATOM 5093 O O . ASP A 1 636 ? -20.878 13.802 1.797 1.00 98.62 636 ASP A O 1
ATOM 5097 N N . PHE A 1 637 ? -20.314 12.290 0.223 1.00 98.62 637 PHE A N 1
ATOM 5098 C CA . PHE A 1 637 ? -18.860 12.320 0.392 1.00 98.62 637 PHE A CA 1
ATOM 5099 C C . PHE A 1 637 ? -18.196 12.929 -0.846 1.00 98.62 637 PHE A C 1
ATOM 5101 O O . PHE A 1 637 ? -18.322 12.388 -1.946 1.00 98.62 637 PHE A O 1
ATOM 5108 N N . ASP A 1 638 ? -17.476 14.037 -0.670 1.00 97.75 638 ASP A N 1
ATOM 5109 C CA . ASP A 1 638 ? -16.714 14.693 -1.744 1.00 97.75 638 ASP A CA 1
ATOM 5110 C C . ASP A 1 638 ? -15.239 14.274 -1.705 1.00 97.75 638 ASP A C 1
ATOM 5112 O O . ASP A 1 638 ? -14.753 13.587 -2.605 1.00 97.75 638 ASP A O 1
ATOM 5116 N N . ARG A 1 639 ? -14.525 14.626 -0.628 1.00 96.81 639 ARG A N 1
ATOM 5117 C CA . ARG A 1 639 ? -13.075 14.399 -0.524 1.00 96.81 639 ARG A CA 1
ATOM 5118 C C . ARG A 1 639 ? -12.583 14.244 0.911 1.00 96.81 639 ARG A C 1
ATOM 5120 O O . ARG A 1 639 ? -13.190 14.766 1.848 1.00 96.81 639 ARG A O 1
ATOM 5127 N N . LEU A 1 640 ? -11.430 13.602 1.055 1.00 96.88 640 LEU A N 1
ATOM 5128 C CA . LEU A 1 640 ? -10.583 13.673 2.243 1.00 96.88 640 LEU A CA 1
ATOM 5129 C C . LEU A 1 640 ? -9.597 14.837 2.116 1.00 96.88 640 LEU A C 1
ATOM 5131 O O . LEU A 1 640 ? -9.047 15.077 1.042 1.00 96.88 640 LEU A O 1
ATOM 5135 N N . GLN A 1 641 ? -9.334 15.541 3.215 1.00 96.19 641 GLN A N 1
ATOM 5136 C CA . GLN A 1 641 ? -8.348 16.619 3.285 1.00 96.19 641 GLN A CA 1
ATOM 5137 C C . GLN A 1 641 ? -7.392 16.392 4.457 1.00 96.19 641 GLN A C 1
ATOM 5139 O O . GLN A 1 641 ? -7.811 16.078 5.573 1.00 96.19 641 GLN A O 1
ATOM 5144 N N . TYR A 1 642 ? -6.098 16.590 4.207 1.00 94.31 642 TYR A N 1
ATOM 5145 C CA . TYR A 1 642 ? -5.076 16.548 5.249 1.00 94.31 642 TYR A CA 1
ATOM 5146 C C . TYR A 1 642 ? -5.083 17.845 6.053 1.00 94.31 642 TYR A C 1
ATOM 5148 O O . TYR A 1 642 ? -5.034 18.929 5.465 1.00 94.31 642 TYR A O 1
ATOM 5156 N N . ILE A 1 643 ? -5.086 17.753 7.383 1.00 93.62 643 ILE A N 1
ATOM 5157 C CA . ILE A 1 643 ? -5.015 18.934 8.247 1.00 93.62 643 ILE A CA 1
ATOM 5158 C C . ILE A 1 643 ? -3.556 19.300 8.513 1.00 93.62 643 ILE A C 1
ATOM 5160 O O . ILE A 1 643 ? -2.736 18.463 8.884 1.00 93.62 643 ILE A O 1
ATOM 5164 N N . ASN A 1 644 ? -3.219 20.573 8.302 1.00 92.12 644 ASN A N 1
ATOM 5165 C CA . ASN A 1 644 ? -1.906 21.182 8.536 1.00 92.12 644 ASN A CA 1
ATOM 5166 C C . ASN A 1 644 ? -0.715 20.572 7.771 1.00 92.12 644 ASN A C 1
ATOM 5168 O O . ASN A 1 644 ? 0.377 21.142 7.809 1.00 92.12 644 ASN A O 1
ATOM 5172 N N . ALA A 1 645 ? -0.926 19.537 6.960 1.00 90.88 645 ALA A N 1
ATOM 5173 C CA . ALA A 1 645 ? 0.071 18.982 6.050 1.00 90.88 645 ALA A CA 1
ATOM 5174 C C . ALA A 1 645 ? 0.317 19.881 4.821 1.00 90.88 645 ALA A C 1
ATOM 5176 O O . ALA A 1 645 ? -0.387 20.871 4.585 1.00 90.88 645 ALA A O 1
ATOM 5177 N N . ASN A 1 646 ? 1.347 19.575 4.030 1.00 88.81 646 ASN A N 1
ATOM 5178 C CA . ASN A 1 646 ? 1.646 20.325 2.807 1.00 88.81 646 ASN A CA 1
ATOM 5179 C C . ASN A 1 646 ? 0.523 20.166 1.758 1.00 88.81 646 ASN A C 1
ATOM 5181 O O . ASN A 1 646 ? -0.024 19.078 1.581 1.00 88.81 646 ASN A O 1
ATOM 5185 N N . GLY A 1 647 ? 0.128 21.269 1.118 1.00 88.75 647 GLY A N 1
ATOM 5186 C CA . GLY A 1 647 ? -1.057 21.318 0.248 1.00 88.75 647 GLY A CA 1
ATOM 5187 C C . GLY A 1 647 ? -2.393 21.016 0.948 1.00 88.75 647 GLY A C 1
ATOM 5188 O O . GLY A 1 647 ? -3.398 20.910 0.266 1.00 88.75 647 GLY A O 1
ATOM 5189 N N . GLY A 1 648 ? -2.414 20.839 2.275 1.00 92.44 648 GLY A N 1
ATOM 5190 C CA . GLY A 1 648 ? -3.611 20.497 3.043 1.00 92.44 648 GLY A CA 1
ATOM 5191 C C . GLY A 1 648 ? -4.340 21.714 3.619 1.00 92.44 648 GLY A C 1
ATOM 5192 O O . GLY A 1 648 ? -3.858 22.849 3.551 1.00 92.44 648 GLY A O 1
ATOM 5193 N N . LEU A 1 649 ? -5.484 21.460 4.252 1.00 93.69 649 LEU A N 1
ATOM 5194 C CA . LEU A 1 649 ? -6.299 22.472 4.921 1.00 93.69 649 LEU A CA 1
ATOM 5195 C C . LEU A 1 649 ? -5.577 22.990 6.176 1.00 93.69 649 LEU A C 1
ATOM 5197 O O . LEU A 1 649 ? -5.162 22.211 7.034 1.00 93.69 649 LEU A O 1
ATOM 5201 N N . LYS A 1 650 ? -5.413 24.311 6.293 1.00 93.12 650 LYS A N 1
ATOM 5202 C CA . LYS A 1 650 ? -4.745 24.948 7.440 1.00 93.12 650 LYS A CA 1
ATOM 5203 C C . LYS A 1 650 ? -5.770 25.370 8.484 1.00 93.12 650 LYS A C 1
ATOM 5205 O O . LYS A 1 650 ? -6.572 26.261 8.220 1.00 93.12 650 LYS A O 1
ATOM 5210 N N . THR A 1 651 ? -5.753 24.728 9.650 1.00 93.94 651 THR A N 1
ATOM 5211 C CA . THR A 1 651 ? -6.677 25.028 10.754 1.00 93.94 651 THR A CA 1
ATOM 5212 C C . THR A 1 651 ? -6.212 24.384 12.059 1.00 93.94 651 THR A C 1
ATOM 5214 O O . THR A 1 651 ? -5.555 23.341 12.048 1.00 93.94 651 THR A O 1
ATOM 5217 N N . ASN A 1 652 ? -6.575 24.978 13.194 1.00 92.69 652 ASN A N 1
ATOM 5218 C CA . ASN A 1 652 ? -6.382 24.357 14.500 1.00 92.69 652 ASN A CA 1
ATOM 5219 C C . ASN A 1 652 ? -7.639 23.559 14.851 1.00 92.69 652 ASN A C 1
ATOM 5221 O O . ASN A 1 652 ? -8.728 24.123 14.922 1.00 92.69 652 ASN A O 1
ATOM 5225 N N . VAL A 1 653 ? -7.499 22.249 15.055 1.00 94.00 653 VAL A N 1
ATOM 5226 C CA . VAL A 1 653 ? -8.644 21.380 15.350 1.00 94.00 653 VAL A CA 1
ATOM 5227 C C . VAL A 1 653 ? -9.058 21.555 16.816 1.00 94.00 653 VAL A C 1
ATOM 5229 O O . VAL A 1 653 ? -8.225 21.289 17.695 1.00 94.00 653 VAL A O 1
ATOM 5232 N N . PRO A 1 654 ? -10.314 21.957 17.106 1.00 95.12 654 PRO A N 1
ATOM 5233 C CA . PRO A 1 654 ? -10.819 21.996 18.473 1.00 95.12 654 PRO A CA 1
ATOM 5234 C C . PRO A 1 654 ? -10.882 20.567 19.014 1.00 95.12 654 PRO A C 1
ATOM 5236 O O . PRO A 1 654 ? -11.598 19.726 18.470 1.00 95.12 654 PRO A O 1
ATOM 5239 N N . THR A 1 655 ? -10.099 20.260 20.045 1.00 92.69 655 THR A N 1
ATOM 5240 C CA . THR A 1 655 ? -9.915 18.879 20.520 1.00 92.69 655 THR A CA 1
ATOM 5241 C C . THR A 1 655 ? -10.363 18.743 21.961 1.00 92.69 655 THR A C 1
ATOM 5243 O O . THR A 1 655 ? -9.843 19.426 22.835 1.00 92.69 655 THR A O 1
ATOM 5246 N N . PHE A 1 656 ? -11.322 17.854 22.211 1.00 91.88 656 PHE A N 1
ATOM 5247 C CA . PHE A 1 656 ? -11.849 17.609 23.550 1.00 91.88 656 PHE A CA 1
ATOM 5248 C C . PHE A 1 656 ? -10.812 16.954 24.471 1.00 91.88 656 PHE A C 1
ATOM 5250 O O . PHE A 1 656 ? -10.118 16.016 24.070 1.00 91.88 656 PHE A O 1
ATOM 5257 N N . LYS A 1 657 ? -10.739 17.434 25.716 1.00 90.50 657 LYS A N 1
ATOM 5258 C CA . LYS A 1 657 ? -9.902 16.879 26.788 1.00 90.50 657 LYS A CA 1
ATOM 5259 C C . LYS A 1 657 ? -10.680 15.912 27.680 1.00 90.50 657 LYS A C 1
ATOM 5261 O O . LYS A 1 657 ? -11.904 15.962 27.759 1.00 90.50 657 LYS A O 1
ATOM 5266 N N . GLY A 1 658 ? -9.936 15.084 28.413 1.00 83.12 658 GLY A N 1
ATOM 5267 C CA . GLY A 1 658 ? -10.476 14.175 29.426 1.00 83.12 658 GLY A CA 1
ATOM 5268 C C . GLY A 1 658 ? -10.964 12.832 28.877 1.00 83.12 658 GLY A C 1
ATOM 5269 O O . GLY A 1 658 ? -10.893 12.557 27.678 1.00 83.12 658 GLY A O 1
ATOM 5270 N N . ASN A 1 659 ? -11.434 11.966 29.779 1.00 79.50 659 ASN A N 1
ATOM 5271 C CA . ASN A 1 659 ? -11.983 10.660 29.422 1.00 79.50 659 ASN A CA 1
ATOM 5272 C C . ASN A 1 659 ? -13.486 10.762 29.120 1.00 79.50 659 ASN A C 1
ATOM 5274 O O . ASN A 1 659 ? -14.326 10.609 30.001 1.00 79.50 659 ASN A O 1
ATOM 5278 N N . LEU A 1 660 ? -13.817 10.985 27.851 1.00 83.25 660 LEU A N 1
ATOM 5279 C CA . LEU A 1 660 ? -15.201 11.158 27.393 1.00 83.25 660 LEU A CA 1
ATOM 5280 C C . LEU A 1 660 ? -15.977 9.834 27.292 1.00 83.25 660 LEU A C 1
ATOM 5282 O O . LEU A 1 660 ? -17.196 9.847 27.168 1.00 83.25 660 LEU A O 1
ATOM 5286 N N . SER A 1 661 ? -15.281 8.693 27.363 1.00 80.56 661 SER A N 1
ATOM 5287 C CA . SER A 1 661 ? -15.905 7.363 27.314 1.00 80.56 661 SER A CA 1
ATOM 5288 C C . SER A 1 661 ? -16.543 6.940 28.643 1.00 80.56 661 SER A C 1
ATOM 5290 O O . SER A 1 661 ? -17.345 6.005 28.675 1.00 80.56 661 SER A O 1
ATOM 5292 N N . GLN A 1 662 ? -16.213 7.630 29.742 1.00 85.25 662 GLN A N 1
ATOM 5293 C CA . GLN A 1 662 ? -16.766 7.340 31.059 1.00 85.25 662 GLN A CA 1
ATOM 5294 C C . GLN A 1 662 ? -18.252 7.711 31.127 1.00 85.25 662 GLN A C 1
ATOM 5296 O O . GLN A 1 662 ? -18.649 8.838 30.822 1.00 85.25 662 GLN A O 1
ATOM 5301 N N . VAL A 1 663 ? -19.070 6.756 31.578 1.00 91.00 663 VAL A N 1
ATOM 5302 C CA . VAL A 1 663 ? -20.499 6.969 31.826 1.00 91.00 663 VAL A CA 1
ATOM 5303 C C . VAL A 1 663 ? -20.690 7.957 32.973 1.00 91.00 663 VAL A C 1
ATOM 5305 O O . VAL A 1 663 ? -20.163 7.755 34.063 1.00 91.00 663 VAL A O 1
ATOM 5308 N N . GLN A 1 664 ? -21.488 8.991 32.729 1.00 92.12 664 GLN A N 1
ATOM 5309 C CA . GLN A 1 664 ? -21.893 9.987 33.710 1.00 92.12 664 GLN A CA 1
ATOM 5310 C C . GLN A 1 664 ? -23.174 9.523 34.413 1.00 92.12 664 GLN A C 1
ATOM 5312 O O . GLN A 1 664 ? -24.245 9.459 33.801 1.00 92.12 664 GLN A O 1
ATOM 5317 N N . TYR A 1 665 ? -23.071 9.189 35.697 1.00 94.19 665 TYR A N 1
ATOM 5318 C CA . TYR A 1 665 ? -24.217 8.800 36.520 1.00 94.19 665 TYR A CA 1
ATOM 5319 C C . TYR A 1 665 ? -24.806 10.030 37.203 1.00 94.19 665 TYR A C 1
ATOM 5321 O O . TYR A 1 665 ? -24.100 10.756 37.894 1.00 94.19 665 TYR A O 1
ATOM 5329 N N . LEU A 1 666 ? -26.101 10.266 37.003 1.00 95.75 666 LEU A N 1
ATOM 5330 C CA . LEU A 1 666 ? -26.826 11.442 37.478 1.00 95.75 666 LEU A CA 1
ATOM 5331 C C . LEU A 1 666 ? -28.067 11.043 38.283 1.00 95.75 666 LEU A C 1
ATOM 5333 O O . LEU A 1 666 ? -28.561 9.914 38.211 1.00 95.75 666 LEU A O 1
ATOM 5337 N N . LEU A 1 667 ? -28.622 12.012 39.009 1.00 96.12 667 LEU A N 1
ATOM 5338 C CA . LEU A 1 667 ? -29.845 11.854 39.791 1.00 96.12 667 LEU A CA 1
ATOM 5339 C C . LEU A 1 667 ? -30.968 12.714 39.225 1.00 96.12 667 LEU A C 1
ATOM 5341 O O . LEU A 1 667 ? -30.783 13.876 38.865 1.00 96.12 667 LEU A O 1
ATOM 5345 N N . LYS A 1 668 ? -32.171 12.149 39.197 1.00 95.94 668 LYS A N 1
ATOM 5346 C CA . LYS A 1 668 ? -33.391 12.861 38.825 1.00 95.94 668 LYS A CA 1
ATOM 5347 C C . LYS A 1 668 ? -33.578 14.114 39.692 1.00 95.94 668 LYS A C 1
ATOM 5349 O O . LYS A 1 668 ? -33.526 14.040 40.913 1.00 95.94 668 LYS A O 1
ATOM 5354 N N . LYS A 1 669 ? -33.905 15.240 39.048 1.00 94.75 669 LYS A N 1
ATOM 5355 C CA . LYS A 1 669 ? -34.111 16.584 39.627 1.00 94.75 669 LYS A CA 1
ATOM 5356 C C . LYS A 1 669 ? -32.874 17.233 40.259 1.00 94.75 669 LYS A C 1
ATOM 5358 O O . LYS A 1 669 ? -33.005 18.340 40.776 1.00 94.75 669 LYS A O 1
ATOM 5363 N N . VAL A 1 670 ? -31.704 16.610 40.175 1.00 95.00 670 VAL A N 1
ATOM 5364 C CA . VAL A 1 670 ? -30.444 17.202 40.632 1.00 95.00 670 VAL A CA 1
ATOM 5365 C C . VAL A 1 670 ? -29.780 17.906 39.445 1.00 95.00 670 VAL A C 1
ATOM 5367 O O . VAL A 1 670 ? -29.621 17.275 38.399 1.00 95.00 670 VAL A O 1
ATOM 5370 N N . PRO A 1 671 ? -29.430 19.201 39.546 1.00 94.69 671 PRO A N 1
ATOM 5371 C CA . PRO A 1 671 ? -28.718 19.897 38.480 1.00 94.69 671 PRO A CA 1
ATOM 5372 C C . PRO A 1 671 ? -27.349 19.266 38.210 1.00 94.69 671 PRO A C 1
ATOM 5374 O O . PRO A 1 671 ? -26.571 19.023 39.129 1.00 94.69 671 PRO A O 1
ATOM 5377 N N . PHE A 1 672 ? -27.057 19.047 36.936 1.00 93.81 672 PHE A N 1
ATOM 5378 C CA . PHE A 1 672 ? -25.761 18.640 36.418 1.00 93.81 672 PHE A CA 1
ATOM 5379 C C . PHE A 1 672 ? -25.135 19.800 35.650 1.00 93.81 672 PHE A C 1
ATOM 5381 O O . PHE A 1 672 ? -25.787 20.413 34.798 1.00 93.81 672 PHE A O 1
ATOM 5388 N N . GLU A 1 673 ? -23.865 20.067 35.938 1.00 94.44 673 GLU A N 1
ATOM 5389 C CA . GLU A 1 673 ? -23.058 21.056 35.238 1.00 94.44 673 GLU A CA 1
ATOM 5390 C C . GLU A 1 673 ? -21.667 20.478 34.962 1.00 94.44 673 GLU A C 1
ATOM 5392 O O . GLU A 1 673 ? -20.989 20.020 35.881 1.00 94.44 673 GLU A O 1
ATOM 5397 N N . GLN A 1 674 ? -21.243 20.486 33.697 1.00 91.81 674 GLN A N 1
ATOM 5398 C CA . GLN A 1 674 ? -19.904 20.053 33.291 1.00 91.81 674 GLN A CA 1
ATOM 5399 C C . GLN A 1 674 ? -19.363 20.985 32.213 1.00 91.81 674 GLN A C 1
ATOM 5401 O O . GLN A 1 674 ? -20.011 21.214 31.193 1.00 91.81 674 GLN A O 1
ATOM 5406 N N . LYS A 1 675 ? -18.137 21.475 32.400 1.00 93.56 675 LYS A N 1
ATOM 5407 C CA . LYS A 1 675 ? -17.436 22.254 31.381 1.00 93.56 675 LYS A CA 1
ATOM 5408 C C . LYS A 1 675 ? -16.673 21.345 30.425 1.00 93.56 675 LYS A C 1
ATOM 5410 O O . LYS A 1 675 ? -15.859 20.531 30.853 1.00 93.56 675 LYS A O 1
ATOM 5415 N N . MET A 1 676 ? -16.921 21.505 29.128 1.00 93.62 676 MET A N 1
ATOM 5416 C CA . MET A 1 676 ? -16.159 20.825 28.086 1.00 93.62 676 MET A CA 1
ATOM 5417 C C . MET A 1 676 ? -14.861 21.582 27.822 1.00 93.62 676 MET A C 1
ATOM 5419 O O . MET A 1 676 ? -14.865 22.668 27.245 1.00 93.62 676 MET A O 1
ATOM 5423 N N . GLU A 1 677 ? -13.739 21.008 28.243 1.00 93.25 677 GLU A N 1
ATOM 5424 C CA . GLU A 1 677 ? -12.429 21.588 27.971 1.00 93.25 677 GLU A CA 1
ATOM 5425 C C . GLU A 1 677 ? -11.929 21.199 26.576 1.00 93.25 677 GLU A C 1
ATOM 5427 O O . GLU A 1 677 ? -11.943 20.024 26.197 1.00 93.25 677 GLU A O 1
ATOM 5432 N N . LEU A 1 678 ? -11.450 22.196 25.828 1.00 93.31 678 LEU A N 1
ATOM 5433 C CA . LEU A 1 678 ? -10.849 22.018 24.511 1.00 93.31 678 LEU A CA 1
ATOM 5434 C C . LEU A 1 678 ? -9.385 22.469 24.504 1.00 93.31 678 LEU A C 1
ATOM 5436 O O . LEU A 1 678 ? -9.026 23.474 25.119 1.00 93.31 678 LEU A O 1
ATOM 5440 N N . ASP A 1 679 ? -8.552 21.775 23.736 1.00 91.69 679 ASP A N 1
ATOM 5441 C CA . ASP A 1 679 ? -7.396 22.395 23.089 1.00 91.69 679 ASP A CA 1
ATOM 5442 C C . ASP A 1 679 ? -7.852 23.138 21.826 1.00 91.69 679 ASP A C 1
ATOM 5444 O O . ASP A 1 679 ? -8.768 22.688 21.136 1.00 91.69 679 ASP A O 1
ATOM 5448 N N . ASN A 1 680 ? -7.193 24.261 21.512 1.00 90.38 680 ASN A N 1
ATOM 5449 C CA . ASN A 1 680 ? -7.491 25.112 20.351 1.00 90.38 680 ASN A CA 1
ATOM 5450 C C . ASN A 1 680 ? -8.942 25.637 20.310 1.00 90.38 680 ASN A C 1
ATOM 5452 O O . ASN A 1 680 ? -9.638 25.500 19.305 1.00 90.38 680 ASN A O 1
ATOM 5456 N N . ALA A 1 681 ? -9.404 26.239 21.407 1.00 87.00 681 ALA A N 1
ATOM 5457 C CA . ALA A 1 681 ? -10.789 26.689 21.588 1.00 87.00 681 ALA A CA 1
ATOM 5458 C C . ALA A 1 681 ? -11.165 27.997 20.847 1.00 87.00 681 ALA A C 1
ATOM 5460 O O . ALA A 1 681 ? -12.226 28.570 21.104 1.00 87.00 681 ALA A O 1
ATOM 5461 N N . ASP A 1 682 ? -10.314 28.499 19.950 1.00 87.88 682 ASP A N 1
ATOM 5462 C CA . ASP A 1 682 ? -10.528 29.783 19.279 1.00 87.88 682 ASP A CA 1
ATOM 5463 C C . ASP A 1 682 ? -11.724 29.724 18.311 1.00 87.88 682 ASP A C 1
ATOM 5465 O O . ASP A 1 682 ? -11.768 28.883 17.413 1.00 87.88 682 ASP A O 1
ATOM 5469 N N . ASN A 1 683 ? -12.674 30.656 18.462 1.00 90.94 683 ASN A N 1
ATOM 5470 C CA . ASN A 1 683 ? -13.877 30.793 17.621 1.00 90.94 683 ASN A CA 1
ATOM 5471 C C . ASN A 1 683 ? -14.759 29.531 17.535 1.00 90.94 683 ASN A C 1
ATOM 5473 O O . ASN A 1 683 ? -15.411 29.297 16.518 1.00 90.94 683 ASN A O 1
ATOM 5477 N N . VAL A 1 684 ? -14.796 28.721 18.595 1.00 96.06 684 VAL A N 1
ATOM 5478 C CA . VAL A 1 684 ? -15.614 27.505 18.632 1.00 96.06 684 VAL A CA 1
ATOM 5479 C C . VAL A 1 684 ? -17.067 27.825 18.975 1.00 96.06 684 VAL A C 1
ATOM 5481 O O . VAL A 1 684 ? -17.361 28.492 19.964 1.00 96.06 684 VAL A O 1
ATOM 5484 N N . THR A 1 685 ? -17.984 27.289 18.176 1.00 96.62 685 THR A N 1
ATOM 5485 C CA . THR A 1 685 ? -19.409 27.209 18.490 1.00 96.62 685 THR A CA 1
ATOM 5486 C C . THR A 1 685 ? -19.745 25.793 18.935 1.00 96.62 685 THR A C 1
ATOM 5488 O O . THR A 1 685 ? -19.434 24.822 18.240 1.00 96.62 685 THR A O 1
ATOM 5491 N N . PHE A 1 686 ? -20.404 25.683 20.087 1.00 96.81 686 PHE A N 1
ATOM 5492 C CA . PHE A 1 686 ? -20.873 24.413 20.622 1.00 96.81 686 PHE A CA 1
ATOM 5493 C C . PHE A 1 686 ? -22.326 24.141 20.244 1.00 96.81 686 PHE A C 1
ATOM 5495 O O . PHE A 1 686 ? -23.166 25.041 20.235 1.00 96.81 686 PHE A O 1
ATOM 5502 N N . SER A 1 687 ? -22.639 22.881 19.965 1.00 95.88 687 SER A N 1
ATOM 5503 C CA . SER A 1 687 ? -24.017 22.408 19.817 1.00 95.88 687 SER A CA 1
ATOM 5504 C C . SER A 1 687 ? -24.132 20.940 20.220 1.00 95.88 687 SER A C 1
ATOM 5506 O O . SER A 1 687 ? -23.128 20.287 20.515 1.00 95.88 687 SER A O 1
ATOM 5508 N N . PHE A 1 688 ? -25.358 20.420 20.246 1.00 95.62 688 PHE A N 1
ATOM 5509 C CA . PHE A 1 688 ? -25.615 19.016 20.541 1.00 95.62 688 PHE A CA 1
ATOM 5510 C C . PHE A 1 688 ? -26.252 18.278 19.374 1.00 95.62 688 PHE A C 1
ATOM 5512 O O . PHE A 1 688 ? -27.083 18.816 18.643 1.00 95.62 688 PHE A O 1
ATOM 5519 N N . VAL A 1 689 ? -25.955 16.986 19.318 1.00 93.12 689 VAL A N 1
ATOM 5520 C CA . VAL A 1 689 ? -26.749 15.979 18.622 1.00 93.12 689 VAL A CA 1
ATOM 5521 C C . VAL A 1 689 ? -27.344 15.038 19.674 1.00 93.12 689 VAL A C 1
ATOM 5523 O O . VAL A 1 689 ? -26.650 14.608 20.595 1.00 93.12 689 VAL A O 1
ATOM 5526 N N . ASN A 1 690 ? -28.638 14.732 19.536 1.00 90.06 690 ASN A N 1
ATOM 5527 C CA . ASN A 1 690 ? -29.401 13.829 20.410 1.00 90.06 690 ASN A CA 1
ATOM 5528 C C . ASN A 1 690 ? -29.474 14.248 21.897 1.00 90.06 690 ASN A C 1
ATOM 5530 O O . ASN A 1 690 ? -29.631 13.402 22.775 1.00 90.06 690 ASN A O 1
ATOM 5534 N N . ALA A 1 691 ? -29.403 15.551 22.201 1.00 93.31 691 ALA A N 1
ATOM 5535 C CA . ALA A 1 691 ? -29.564 16.031 23.574 1.00 93.31 691 ALA A CA 1
ATOM 5536 C C . ALA A 1 691 ? -30.989 15.784 24.119 1.00 93.31 691 ALA A C 1
ATOM 5538 O O . ALA A 1 691 ? -31.975 16.053 23.421 1.00 93.31 691 ALA A O 1
ATOM 5539 N N . PRO A 1 692 ? -31.129 15.323 25.377 1.00 94.81 692 PRO A N 1
ATOM 5540 C CA . PRO A 1 692 ? -32.421 15.211 26.032 1.00 94.81 692 PRO A CA 1
ATOM 5541 C C . PRO A 1 692 ? -33.051 16.589 26.254 1.00 94.81 692 PRO A C 1
ATOM 5543 O O . PRO A 1 692 ? -32.385 17.625 26.316 1.00 94.81 692 PRO A O 1
ATOM 5546 N N . LYS A 1 693 ? -34.376 16.602 26.422 1.00 93.81 693 LYS A N 1
ATOM 5547 C CA . LYS A 1 693 ? -35.130 17.831 26.679 1.00 93.81 693 LYS A CA 1
ATOM 5548 C C . LYS A 1 693 ? -34.570 18.566 27.906 1.00 93.81 693 LYS A C 1
ATOM 5550 O O . LYS A 1 693 ? -34.406 17.974 28.970 1.00 93.81 693 LYS A O 1
ATOM 5555 N N . GLY A 1 694 ? -34.333 19.868 27.750 1.00 93.94 694 GLY A N 1
ATOM 5556 C CA . GLY A 1 694 ? -33.852 20.747 28.820 1.00 93.94 694 GLY A CA 1
ATOM 5557 C C . GLY A 1 694 ? -32.337 20.734 29.039 1.00 93.94 694 GLY A C 1
ATOM 5558 O O . GLY A 1 694 ? -31.874 21.466 29.906 1.00 93.94 694 GLY A O 1
ATOM 5559 N N . MET A 1 695 ? -31.571 19.936 28.287 1.00 97.19 695 MET A N 1
ATOM 5560 C CA . MET A 1 695 ? -30.111 20.034 28.272 1.00 97.19 695 MET A CA 1
ATOM 5561 C C . MET A 1 695 ? -29.678 21.198 27.371 1.00 97.19 695 MET A C 1
ATOM 5563 O O . MET A 1 695 ? -30.149 21.322 26.239 1.00 97.19 695 MET A O 1
ATOM 5567 N N . THR A 1 696 ? -28.787 22.049 27.872 1.00 97.31 696 THR A N 1
ATOM 5568 C CA . THR A 1 696 ? -28.244 23.215 27.159 1.00 97.31 696 THR A CA 1
ATOM 5569 C C . THR A 1 696 ? -26.722 23.234 27.241 1.00 97.31 696 THR A C 1
ATOM 5571 O O . THR A 1 696 ? -26.145 22.665 28.165 1.00 97.31 696 THR A O 1
ATOM 5574 N N . ILE A 1 697 ? -26.072 23.869 26.267 1.00 96.94 697 ILE A N 1
ATOM 5575 C CA . ILE A 1 697 ? -24.631 24.129 26.278 1.00 96.94 697 ILE A CA 1
ATOM 5576 C C . ILE A 1 697 ? -24.406 25.617 26.042 1.00 96.94 697 ILE A C 1
ATOM 5578 O O . ILE A 1 697 ? -24.951 26.188 25.095 1.00 96.94 697 ILE A O 1
ATOM 5582 N N . ASP A 1 698 ? -23.651 26.240 26.939 1.00 95.69 698 ASP A N 1
ATOM 5583 C CA . ASP A 1 698 ? -23.288 27.650 26.846 1.00 95.69 698 ASP A CA 1
ATOM 5584 C C . ASP A 1 698 ? -22.156 27.854 25.823 1.00 95.69 698 ASP A C 1
ATOM 5586 O O . ASP A 1 698 ? -21.461 26.915 25.422 1.00 95.69 698 ASP A O 1
ATOM 5590 N N . SER A 1 699 ? -21.932 29.102 25.402 1.00 92.12 699 SER A N 1
ATOM 5591 C CA . SER A 1 699 ? -20.883 29.441 24.427 1.00 92.12 699 SER A CA 1
ATOM 5592 C C . SER A 1 699 ? -19.463 29.145 24.917 1.00 92.12 699 SER A C 1
ATOM 5594 O O . SER A 1 699 ? -18.550 29.041 24.105 1.00 92.12 699 SER A O 1
ATOM 5596 N N . ASP A 1 700 ? -19.267 28.999 26.228 1.00 92.00 700 ASP A N 1
ATOM 5597 C CA . ASP A 1 700 ? -17.987 28.631 26.833 1.00 92.00 700 ASP A CA 1
ATOM 5598 C C . ASP A 1 700 ? -17.799 27.110 26.997 1.00 92.00 700 ASP A C 1
ATOM 5600 O O . ASP A 1 700 ? -16.819 26.682 27.610 1.00 92.00 700 ASP A O 1
ATOM 5604 N N . GLY A 1 701 ? -18.733 26.308 26.469 1.00 93.38 701 GLY A N 1
ATOM 5605 C CA . GLY A 1 701 ? -18.709 24.847 26.525 1.00 93.38 701 GLY A CA 1
ATOM 5606 C C . GLY A 1 701 ? -19.316 24.246 27.794 1.00 93.38 701 GLY A C 1
ATOM 5607 O O . GLY A 1 701 ? -19.185 23.040 28.006 1.00 93.38 701 GLY A O 1
ATOM 5608 N N . THR A 1 702 ? -19.965 25.040 28.651 1.00 96.50 702 THR A N 1
ATOM 5609 C CA . THR A 1 702 ? -20.607 24.534 29.874 1.00 96.50 702 THR A CA 1
ATOM 5610 C C . THR A 1 702 ? -21.939 23.854 29.561 1.00 96.50 702 THR A C 1
ATOM 5612 O O . THR A 1 702 ? -22.900 24.501 29.146 1.00 96.50 702 THR A O 1
ATOM 5615 N N . ILE A 1 703 ? -22.004 22.540 29.775 1.00 96.88 703 ILE A N 1
ATOM 5616 C CA . ILE A 1 703 ? -23.223 21.730 29.701 1.00 96.88 703 ILE A CA 1
ATOM 5617 C C . ILE A 1 703 ? -24.019 21.926 30.985 1.00 96.88 703 ILE A C 1
ATOM 5619 O O . ILE A 1 703 ? -23.467 21.778 32.072 1.00 96.88 703 ILE A O 1
ATOM 5623 N N . LYS A 1 704 ? -25.321 22.190 30.857 1.00 97.19 704 LYS A N 1
ATOM 5624 C CA . LYS A 1 704 ? -26.270 22.279 31.972 1.00 97.19 704 LYS A CA 1
ATOM 5625 C C . LYS A 1 704 ? -27.478 21.403 31.704 1.00 97.19 704 LYS A C 1
ATOM 5627 O O . LYS A 1 704 ? -28.070 21.462 30.625 1.00 97.19 704 LYS A O 1
ATOM 5632 N N . TRP A 1 705 ? -27.862 20.599 32.689 1.00 97.38 705 TRP A N 1
ATOM 5633 C CA . TRP A 1 705 ? -29.053 19.765 32.589 1.00 97.38 705 TRP A CA 1
ATOM 5634 C C . TRP A 1 705 ? -29.630 19.421 33.958 1.00 97.38 705 TRP A C 1
ATOM 5636 O O . TRP A 1 705 ? -28.903 19.025 34.858 1.00 97.38 705 TRP A O 1
ATOM 5646 N N . THR A 1 706 ? -30.953 19.495 34.098 1.00 96.62 706 THR A N 1
ATOM 5647 C CA . THR A 1 706 ? -31.664 18.941 35.257 1.00 96.62 706 THR A CA 1
ATOM 5648 C C . THR A 1 706 ? -32.581 17.827 34.757 1.00 96.62 706 THR A C 1
ATOM 5650 O O . THR A 1 706 ? -33.658 18.127 34.232 1.00 96.62 706 THR A O 1
ATOM 5653 N N . PRO A 1 707 ? -32.183 16.549 34.868 1.00 95.88 707 PRO A N 1
ATOM 5654 C CA . PRO A 1 707 ? -32.974 15.447 34.342 1.00 95.8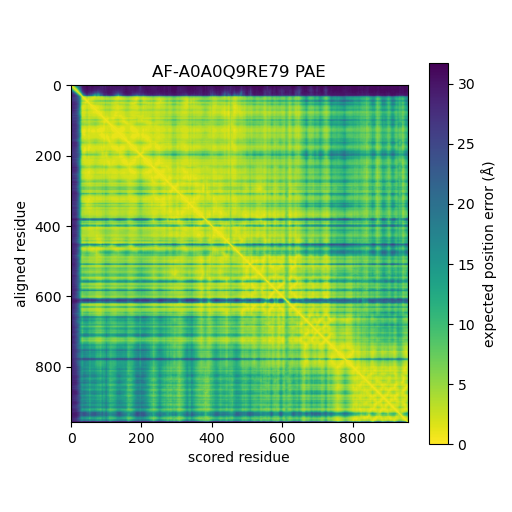8 707 PRO A CA 1
ATOM 5655 C C . PRO A 1 707 ? -34.307 15.316 35.089 1.00 95.88 707 PRO A C 1
ATOM 5657 O O . PRO A 1 707 ? -34.357 15.305 36.318 1.00 95.88 707 PRO A O 1
ATOM 5660 N N . ASP A 1 708 ? -35.412 15.187 34.359 1.00 94.12 708 ASP A N 1
ATOM 5661 C CA . ASP A 1 708 ? -36.765 15.120 34.925 1.00 94.12 708 ASP A CA 1
ATOM 5662 C C . ASP A 1 708 ? -37.263 13.683 35.168 1.00 94.12 708 ASP A C 1
ATOM 5664 O O . ASP A 1 708 ? -38.205 13.468 35.940 1.00 94.12 708 ASP A O 1
ATOM 5668 N N . LYS A 1 709 ? -36.609 12.687 34.563 1.00 94.69 709 LYS A N 1
ATOM 5669 C CA . LYS A 1 709 ? -36.940 11.261 34.654 1.00 94.69 709 LYS A CA 1
ATOM 5670 C C . LYS A 1 709 ? -35.686 10.389 34.713 1.00 94.69 709 LYS A C 1
ATOM 5672 O O . LYS A 1 709 ? -34.631 10.789 34.230 1.00 94.69 709 LYS A O 1
ATOM 5677 N N . LYS A 1 710 ? -35.835 9.187 35.278 1.00 94.75 710 LYS A N 1
ATOM 5678 C CA . LYS A 1 710 ? -34.814 8.140 35.187 1.00 94.75 710 LYS A CA 1
ATOM 5679 C C . LYS A 1 710 ? -34.666 7.644 33.747 1.00 94.75 710 LYS A C 1
ATOM 5681 O O . LYS A 1 710 ? -35.587 7.798 32.938 1.00 94.75 710 LYS A O 1
ATOM 5686 N N . THR A 1 711 ? -33.539 7.016 33.460 1.00 94.06 711 THR A N 1
ATOM 5687 C CA . THR A 1 711 ? -33.273 6.344 32.188 1.00 94.06 711 THR A CA 1
ATOM 5688 C C . THR A 1 711 ? -33.381 4.839 32.359 1.00 94.06 711 THR A C 1
ATOM 5690 O O . THR A 1 711 ? -32.806 4.305 33.303 1.00 94.06 711 THR A O 1
ATOM 5693 N N . ASP A 1 712 ? -34.079 4.162 31.449 1.00 89.19 712 ASP A N 1
ATOM 5694 C CA . ASP A 1 712 ? -34.076 2.694 31.400 1.00 89.19 712 ASP A CA 1
ATOM 5695 C C . ASP A 1 712 ? -32.867 2.166 30.605 1.00 89.19 712 ASP A C 1
ATOM 5697 O O . ASP A 1 712 ? -32.320 1.127 30.946 1.00 89.19 712 ASP A O 1
ATOM 5701 N N . GLU A 1 713 ? -32.400 2.936 29.615 1.00 89.81 713 GLU A N 1
ATOM 5702 C CA . GLU A 1 713 ? -31.165 2.704 28.858 1.00 89.81 713 GLU A CA 1
ATOM 5703 C C . GLU A 1 713 ? -30.307 3.979 28.855 1.00 89.81 713 GLU A C 1
ATOM 5705 O O . GLU A 1 713 ? -30.870 5.083 28.879 1.00 89.81 713 GLU A O 1
ATOM 5710 N N . PRO A 1 714 ? -28.966 3.880 28.802 1.00 91.50 714 PRO A N 1
ATOM 5711 C CA . PRO A 1 714 ? -28.098 5.052 28.784 1.00 91.50 714 PRO A CA 1
ATOM 5712 C C . PRO A 1 714 ? -28.409 6.017 27.629 1.00 91.50 714 PRO A C 1
ATOM 5714 O O . PRO A 1 714 ? -28.585 5.604 26.484 1.00 91.50 714 PRO A O 1
ATOM 5717 N N . ILE A 1 715 ? -28.405 7.322 27.909 1.00 93.44 715 ILE A N 1
ATOM 5718 C CA . ILE A 1 715 ? -28.573 8.369 26.893 1.00 93.44 715 ILE A CA 1
ATOM 5719 C C . ILE A 1 715 ? -27.208 8.697 26.291 1.00 93.44 715 ILE A C 1
ATOM 5721 O O . ILE A 1 715 ? -26.283 9.065 27.015 1.00 93.44 715 ILE A O 1
ATOM 5725 N N . LEU A 1 716 ? -27.098 8.617 24.966 1.00 92.88 716 LEU A N 1
ATOM 5726 C CA . LEU A 1 716 ? -25.928 9.071 24.218 1.00 92.88 716 LEU A CA 1
ATOM 5727 C C . LEU A 1 716 ? -26.170 10.493 23.704 1.00 92.88 716 LEU A C 1
ATOM 5729 O O . LEU A 1 716 ? -27.096 10.718 22.926 1.00 92.88 716 LEU A O 1
ATOM 5733 N N . VAL A 1 717 ? -25.331 11.439 24.119 1.00 94.81 717 VAL A N 1
ATOM 5734 C CA . VAL A 1 717 ? -25.375 12.832 23.654 1.00 94.81 717 VAL A CA 1
ATOM 5735 C C . VAL A 1 717 ? -24.051 13.161 23.001 1.00 94.81 717 VAL A C 1
ATOM 5737 O O . VAL A 1 717 ? -23.001 13.011 23.619 1.00 94.81 717 VAL A O 1
ATOM 5740 N N . THR A 1 718 ? -24.085 13.654 21.770 1.00 95.38 718 THR A N 1
ATOM 5741 C CA . THR A 1 718 ? -22.869 14.115 21.105 1.00 95.38 718 THR A CA 1
ATOM 5742 C C . THR A 1 718 ? -22.738 15.623 21.260 1.00 95.38 718 THR A C 1
ATOM 5744 O O . THR A 1 718 ? -23.639 16.372 20.886 1.00 95.38 718 THR A O 1
ATOM 5747 N N . VAL A 1 719 ? -21.589 16.068 21.763 1.00 96.31 719 VAL A N 1
ATOM 5748 C CA . VAL A 1 719 ? -21.146 17.463 21.743 1.00 96.31 719 VAL A CA 1
ATOM 5749 C C . VAL A 1 719 ? -20.428 17.731 20.427 1.00 96.31 719 VAL A C 1
ATOM 5751 O O . VAL A 1 719 ? -19.534 16.981 20.033 1.00 96.31 719 VAL A O 1
ATOM 5754 N N . VAL A 1 720 ? -20.805 18.811 19.756 1.00 96.69 720 VAL A N 1
ATOM 5755 C CA . VAL A 1 720 ? -20.202 19.266 18.502 1.00 96.69 720 VAL A CA 1
ATOM 5756 C C . VAL A 1 720 ? -19.432 20.552 18.773 1.00 96.69 720 VAL A C 1
ATOM 5758 O O . VAL A 1 720 ? -19.999 21.492 19.327 1.00 96.69 720 VAL A O 1
ATOM 5761 N N . ALA A 1 721 ? -18.165 20.596 18.364 1.00 97.06 721 ALA A N 1
ATOM 5762 C CA . ALA A 1 721 ? -17.327 21.790 18.358 1.00 97.06 721 ALA A CA 1
ATOM 5763 C C . ALA A 1 721 ? -17.022 22.184 16.903 1.00 97.06 721 ALA A C 1
ATOM 5765 O O . ALA A 1 721 ? -16.310 21.464 16.201 1.00 97.06 721 ALA A O 1
ATOM 5766 N N . ASP A 1 722 ? -17.576 23.311 16.448 1.00 96.50 722 ASP A N 1
ATOM 5767 C CA . ASP A 1 722 ? -17.396 23.857 15.093 1.00 96.50 722 ASP A CA 1
ATOM 5768 C C . ASP A 1 722 ? -16.615 25.177 15.174 1.00 96.50 722 ASP A C 1
ATOM 5770 O O . ASP A 1 722 ? -17.078 26.121 15.812 1.00 96.50 722 ASP A O 1
ATOM 5774 N N . ASN A 1 723 ? -15.435 25.258 14.549 1.00 96.12 723 ASN A N 1
ATOM 5775 C CA . ASN A 1 723 ? -14.638 26.496 14.496 1.00 96.12 723 ASN A CA 1
ATOM 5776 C C . ASN A 1 723 ? -14.850 27.312 13.202 1.00 96.12 723 ASN A C 1
ATOM 5778 O O . ASN A 1 723 ? -14.069 28.210 12.884 1.00 96.12 723 ASN A O 1
ATOM 5782 N N . GLY A 1 724 ? -15.862 26.958 12.408 1.00 94.69 724 GLY A N 1
ATOM 5783 C CA . GLY A 1 724 ? -16.175 27.533 11.101 1.00 94.69 724 GLY A CA 1
ATOM 5784 C C . GLY A 1 724 ? -15.418 26.897 9.930 1.00 94.69 724 GLY A C 1
ATOM 5785 O O . GLY A 1 724 ? -15.828 27.072 8.784 1.00 94.69 724 GLY A O 1
ATOM 5786 N N . VAL A 1 725 ? -14.343 26.143 10.191 1.00 96.06 725 VAL A N 1
ATOM 5787 C CA . VAL A 1 725 ? -13.534 25.459 9.166 1.00 96.06 725 VAL A CA 1
ATOM 5788 C C . VAL A 1 725 ? -13.669 23.945 9.273 1.00 96.06 725 VAL A C 1
ATOM 5790 O O . VAL A 1 725 ? -13.843 23.274 8.256 1.00 96.06 725 VAL A O 1
ATOM 5793 N N . VAL A 1 726 ? -13.586 23.410 10.490 1.00 97.06 726 VAL A N 1
ATOM 5794 C CA . VAL A 1 726 ? -13.702 21.985 10.809 1.00 97.06 726 VAL A CA 1
ATOM 5795 C C . VAL A 1 726 ? -14.651 21.765 11.977 1.00 97.06 726 VAL A C 1
ATOM 5797 O O . VAL A 1 726 ? -14.790 22.605 12.866 1.00 97.06 726 VAL A O 1
ATOM 5800 N N . VAL A 1 727 ? -15.266 20.589 11.975 1.00 97.12 727 VAL A N 1
ATOM 5801 C CA . VAL A 1 727 ? -16.185 20.123 13.006 1.00 97.12 727 VAL A CA 1
ATOM 5802 C C . VAL A 1 727 ? -15.592 18.886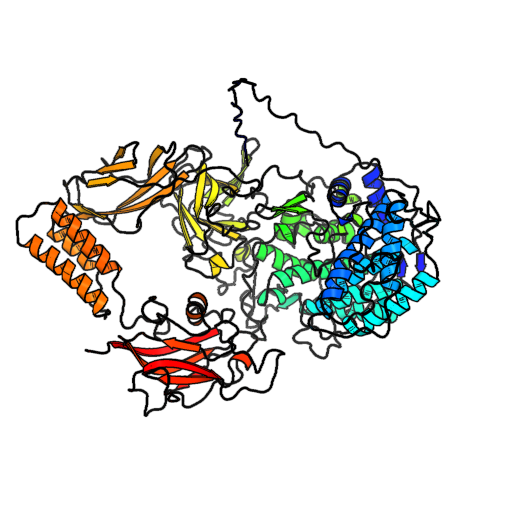 13.664 1.00 97.12 727 VAL A C 1
ATOM 5804 O O . VAL A 1 727 ? -15.322 17.893 12.986 1.00 97.12 727 VAL A O 1
ATOM 5807 N N . ASN A 1 728 ? -15.420 18.941 14.983 1.00 95.88 728 ASN A N 1
ATOM 5808 C CA . ASN A 1 728 ? -15.047 17.795 15.804 1.00 95.88 728 ASN A CA 1
ATOM 5809 C C . ASN A 1 728 ? -16.212 17.405 16.719 1.00 95.88 728 ASN A C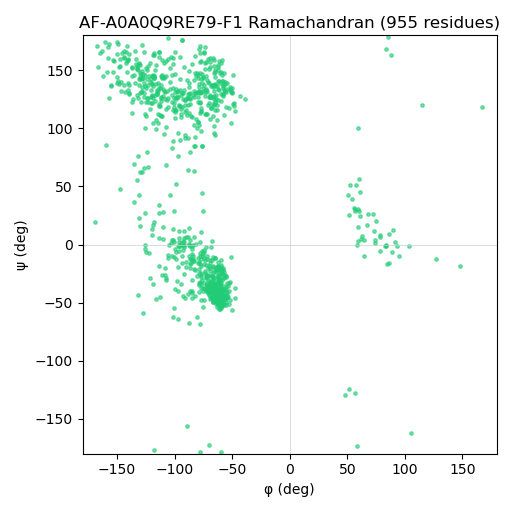 1
ATOM 5811 O O . ASN A 1 728 ? -16.949 18.265 17.204 1.00 95.88 728 ASN A O 1
ATOM 5815 N N . THR A 1 729 ? -16.377 16.111 16.971 1.00 94.88 729 THR A N 1
ATOM 5816 C CA . THR A 1 729 ? -17.488 15.587 17.772 1.00 94.88 729 THR A CA 1
ATOM 5817 C C . THR A 1 729 ? -16.990 14.671 18.873 1.00 94.88 729 THR A C 1
ATOM 5819 O O . THR A 1 729 ? -16.099 13.859 18.633 1.00 94.88 729 THR A O 1
ATOM 5822 N N . ALA A 1 730 ? -17.619 14.739 20.043 1.00 92.44 730 ALA A N 1
ATOM 5823 C CA . ALA A 1 730 ? -17.402 13.800 21.136 1.00 92.44 730 ALA A CA 1
ATOM 5824 C C . ALA A 1 730 ? -18.735 13.285 21.671 1.00 92.44 730 ALA A C 1
ATOM 5826 O O . ALA A 1 730 ? -19.668 14.062 21.859 1.00 92.44 730 ALA A O 1
ATOM 5827 N N . GLN A 1 731 ? -18.822 11.984 21.933 1.00 91.81 731 GLN A N 1
ATOM 5828 C CA . GLN A 1 731 ? -20.013 11.361 22.502 1.00 91.81 731 GLN A CA 1
ATOM 5829 C C . GLN A 1 731 ? -19.853 11.219 24.017 1.00 91.81 731 GLN A C 1
ATOM 5831 O O . GLN A 1 731 ? -18.827 10.741 24.490 1.00 91.81 731 GLN A O 1
ATOM 5836 N N . LEU A 1 732 ? -20.877 11.632 24.757 1.00 93.44 732 LEU A N 1
ATOM 5837 C CA . LEU A 1 732 ? -21.031 11.460 26.197 1.00 93.44 732 LEU A CA 1
ATOM 5838 C C . LEU A 1 732 ? -22.159 10.461 26.460 1.00 93.44 732 LEU A C 1
ATOM 5840 O O . LEU A 1 732 ? -23.155 10.432 25.731 1.00 93.44 732 LEU A O 1
ATOM 5844 N N . LYS A 1 733 ? -22.024 9.664 27.521 1.00 94.12 733 LYS A N 1
ATOM 5845 C CA . LYS A 1 733 ? -23.012 8.657 27.921 1.00 94.12 733 LYS A CA 1
ATOM 5846 C C . LYS A 1 733 ? -23.539 8.969 29.316 1.00 94.12 733 LYS A C 1
ATOM 5848 O O . LYS A 1 733 ? -22.748 9.086 30.244 1.00 94.12 733 LYS A O 1
ATOM 5853 N N . PHE A 1 734 ? -24.856 9.072 29.467 1.00 95.00 734 PHE A N 1
ATOM 5854 C CA . PHE A 1 734 ? -25.518 9.436 30.722 1.00 95.00 734 PHE A CA 1
ATOM 5855 C C . PHE A 1 734 ? -26.454 8.332 31.215 1.00 95.00 734 PHE A C 1
ATOM 5857 O O . PHE A 1 734 ? -27.216 7.771 30.430 1.00 95.00 734 PHE A O 1
ATOM 5864 N N . VAL A 1 735 ? -26.455 8.078 32.522 1.00 96.25 735 VAL A N 1
ATOM 5865 C CA . VAL A 1 735 ? -27.429 7.214 33.208 1.00 96.25 735 VAL A CA 1
ATOM 5866 C C . VAL A 1 735 ? -28.062 8.015 34.339 1.00 96.25 735 VAL A C 1
ATOM 5868 O O . VAL A 1 735 ? -27.357 8.513 35.210 1.00 96.25 735 VAL A O 1
ATOM 5871 N N . VAL A 1 736 ? -29.388 8.155 34.341 1.00 97.00 736 VAL A N 1
ATOM 5872 C CA . VAL A 1 736 ? -30.129 8.890 35.376 1.00 97.00 736 VAL A CA 1
ATOM 5873 C C . VAL A 1 736 ? -30.898 7.922 36.264 1.00 97.00 736 VAL A C 1
ATOM 5875 O O . VAL A 1 736 ? -31.757 7.184 35.782 1.00 97.00 736 VAL A O 1
ATOM 5878 N N . SER A 1 737 ? -30.668 8.007 37.571 1.00 97.50 737 SER A N 1
ATOM 5879 C CA . SER A 1 737 ? -31.357 7.208 38.594 1.00 97.50 737 SER A CA 1
ATOM 5880 C C . SER A 1 737 ? -32.345 8.048 39.411 1.00 97.50 737 SER A C 1
ATOM 5882 O O . SER A 1 737 ? -32.221 9.274 39.471 1.00 97.50 737 SER A O 1
ATOM 5884 N N . ASN A 1 738 ? -33.351 7.433 40.052 1.00 96.19 738 ASN A N 1
ATOM 5885 C CA . ASN A 1 738 ? -34.315 8.208 40.850 1.00 96.19 738 ASN A CA 1
ATOM 5886 C C . ASN A 1 738 ? -33.730 8.744 42.164 1.00 96.19 738 ASN A C 1
ATOM 5888 O O . ASN A 1 738 ? -34.246 9.730 42.688 1.00 96.19 738 ASN A O 1
ATOM 5892 N N . ASN A 1 739 ? -32.738 8.061 42.735 1.00 93.94 739 ASN A N 1
ATOM 5893 C CA . ASN A 1 739 ? -32.171 8.337 44.055 1.00 93.94 739 ASN A CA 1
ATOM 5894 C C . ASN A 1 739 ? -30.772 7.703 44.187 1.00 93.94 739 ASN A C 1
ATOM 5896 O O . ASN A 1 739 ? -30.335 6.973 43.295 1.00 93.94 739 ASN A O 1
ATOM 5900 N N . HIS A 1 740 ? -30.084 7.977 45.303 1.00 95.75 740 HIS A N 1
ATOM 5901 C CA . HIS A 1 740 ? -28.725 7.482 45.574 1.00 95.75 740 HIS A CA 1
ATOM 5902 C C . HIS A 1 740 ? -28.614 5.954 45.513 1.00 95.75 740 HIS A C 1
ATOM 5904 O O . HIS A 1 740 ? -27.664 5.444 44.929 1.00 95.75 740 HIS A O 1
ATOM 5910 N N . HIS A 1 741 ? -29.592 5.221 46.059 1.00 95.12 741 HIS A N 1
ATOM 5911 C CA . HIS A 1 741 ? -29.565 3.754 46.063 1.00 95.12 741 HIS A CA 1
ATOM 5912 C C . HIS A 1 741 ? -29.640 3.185 44.644 1.00 95.12 741 HIS A C 1
ATOM 5914 O O . HIS A 1 741 ? -28.826 2.346 44.282 1.00 95.12 741 HIS A O 1
ATOM 5920 N N . GLU A 1 742 ? -30.567 3.668 43.813 1.00 96.06 742 GLU A N 1
ATOM 5921 C CA . GLU A 1 742 ? -30.655 3.218 42.417 1.00 96.06 742 GLU A CA 1
ATOM 5922 C C . GLU A 1 742 ? -29.379 3.540 41.620 1.00 96.06 742 GLU A C 1
ATOM 5924 O O . GLU A 1 742 ? -28.949 2.721 40.813 1.00 96.06 742 GLU A O 1
ATOM 5929 N N . ALA A 1 743 ? -28.751 4.698 41.865 1.00 96.12 743 ALA A N 1
ATOM 5930 C CA . ALA A 1 743 ? -27.497 5.070 41.205 1.00 96.12 743 ALA A CA 1
ATOM 5931 C C . ALA A 1 743 ? -26.339 4.149 41.605 1.00 96.12 743 ALA A C 1
ATOM 5933 O O . ALA A 1 743 ? -25.572 3.712 40.748 1.00 96.12 743 ALA A O 1
ATOM 5934 N N . TYR A 1 744 ? -26.241 3.829 42.897 1.00 96.94 744 TYR A N 1
ATOM 5935 C CA . TYR A 1 744 ? -25.266 2.877 43.416 1.00 96.94 744 TYR A CA 1
ATOM 5936 C C . TYR A 1 744 ? -25.446 1.487 42.800 1.00 96.94 744 TYR A C 1
ATOM 5938 O O . TYR A 1 744 ? -24.481 0.928 42.288 1.00 96.94 744 TYR A O 1
ATOM 5946 N N . GLU A 1 745 ? -26.673 0.960 42.771 1.00 95.88 745 GLU A N 1
ATOM 5947 C CA . GLU A 1 745 ? -26.964 -0.346 42.166 1.00 95.88 745 GLU A CA 1
ATOM 5948 C C . GLU A 1 745 ? -26.654 -0.365 40.662 1.00 95.88 745 GLU A C 1
ATOM 5950 O O . GLU A 1 745 ? -26.089 -1.336 40.157 1.00 95.88 745 GLU A O 1
ATOM 5955 N N . ALA A 1 746 ? -26.953 0.722 39.941 1.00 94.62 746 ALA A N 1
ATOM 5956 C CA . ALA A 1 746 ? -26.618 0.843 38.524 1.00 94.62 746 ALA A CA 1
ATOM 5957 C C . ALA A 1 746 ? -25.101 0.743 38.289 1.00 94.62 746 ALA A C 1
ATOM 5959 O O . ALA A 1 746 ? -24.670 -0.012 37.418 1.00 94.62 746 ALA A O 1
ATOM 5960 N N . VAL A 1 747 ? -24.287 1.434 39.093 1.00 95.88 747 VAL A N 1
ATOM 5961 C CA . VAL A 1 747 ? -22.818 1.343 39.028 1.00 95.88 747 VAL A CA 1
ATOM 5962 C C . VAL A 1 747 ? -22.331 -0.041 39.451 1.00 95.88 747 VAL A C 1
ATOM 5964 O O . VAL A 1 747 ? -21.559 -0.665 38.725 1.00 95.88 747 VAL A O 1
ATOM 5967 N N . LEU A 1 748 ? -22.799 -0.556 40.589 1.00 96.00 748 LEU A N 1
ATOM 5968 C CA . LEU A 1 748 ? -22.381 -1.849 41.128 1.00 96.00 748 LEU A CA 1
ATOM 5969 C C . LEU A 1 748 ? -22.699 -3.004 40.165 1.00 96.00 748 LEU A C 1
ATOM 5971 O O . LEU A 1 748 ? -21.911 -3.937 40.061 1.00 96.00 748 LEU A O 1
ATOM 5975 N N . SER A 1 749 ? -23.792 -2.922 39.400 1.00 93.88 749 SER A N 1
ATOM 5976 C CA . SER A 1 749 ? -24.155 -3.937 38.400 1.00 93.88 749 SER A CA 1
ATOM 5977 C C . SER A 1 749 ? -23.132 -4.104 37.266 1.00 93.88 749 SER A C 1
ATOM 5979 O O . SER A 1 749 ? -23.122 -5.134 36.594 1.00 93.88 749 SER A O 1
ATOM 5981 N N . THR A 1 750 ? -22.250 -3.117 37.062 1.00 92.94 750 THR A N 1
ATOM 5982 C CA . THR A 1 750 ? -21.166 -3.186 36.067 1.00 92.94 750 THR A CA 1
ATOM 5983 C C . THR A 1 750 ? -19.954 -3.991 36.552 1.00 92.94 750 THR A C 1
ATOM 5985 O O . THR A 1 750 ? -19.132 -4.415 35.740 1.00 92.94 750 THR A O 1
ATOM 5988 N N . TYR A 1 751 ? -19.853 -4.255 37.859 1.00 94.94 751 TYR A N 1
ATOM 5989 C CA . TYR A 1 751 ? -18.818 -5.103 38.445 1.00 94.94 751 TYR A CA 1
ATOM 5990 C C . TYR A 1 751 ? -19.161 -6.592 38.269 1.00 94.94 751 TYR A C 1
ATOM 5992 O O . TYR A 1 751 ? -20.228 -7.062 38.666 1.00 94.94 751 TYR A O 1
ATOM 6000 N N . ASN A 1 752 ? -18.229 -7.371 37.710 1.00 94.31 752 ASN A N 1
ATOM 6001 C CA . ASN A 1 752 ? -18.413 -8.808 37.517 1.00 94.31 752 ASN A CA 1
ATOM 6002 C C . ASN A 1 752 ? -17.886 -9.615 38.715 1.00 94.31 752 ASN A C 1
ATOM 6004 O O . ASN A 1 752 ? -16.726 -10.017 38.755 1.00 94.31 752 ASN A O 1
ATOM 6008 N N . GLN A 1 753 ? -18.772 -9.932 39.658 1.00 93.56 753 GLN A N 1
ATOM 6009 C CA . GLN A 1 753 ? -18.449 -10.713 40.863 1.00 93.56 753 GLN A CA 1
ATOM 6010 C C . GLN A 1 753 ? -17.954 -12.152 40.614 1.00 93.56 753 GLN A C 1
ATOM 6012 O O . GLN A 1 753 ? -17.427 -12.779 41.528 1.00 93.56 753 GLN A O 1
ATOM 6017 N N . ASN A 1 754 ? -18.129 -12.697 39.405 1.00 94.06 754 ASN A N 1
ATOM 6018 C CA . ASN A 1 754 ? -17.694 -14.060 39.073 1.00 94.06 754 ASN A CA 1
ATOM 6019 C C . ASN A 1 754 ? -16.230 -14.122 38.614 1.00 94.06 754 ASN A C 1
ATOM 6021 O O . ASN A 1 754 ? -15.732 -15.199 38.286 1.00 94.06 754 ASN A O 1
ATOM 6025 N N . GLN A 1 755 ? -15.559 -12.975 38.539 1.00 95.06 755 GLN A N 1
ATOM 6026 C CA . GLN A 1 755 ? -14.174 -12.863 38.114 1.00 95.06 755 GLN A CA 1
ATOM 6027 C C . GLN A 1 755 ? -13.243 -12.636 39.303 1.00 95.06 755 GLN A C 1
ATOM 6029 O O . GLN A 1 755 ? -13.618 -12.049 40.317 1.00 95.06 755 GLN A O 1
ATOM 6034 N N . VAL A 1 756 ? -11.998 -13.087 39.152 1.00 95.31 756 VAL A N 1
ATOM 6035 C CA . VAL A 1 756 ? -10.932 -12.843 40.126 1.00 95.31 756 VAL A CA 1
ATOM 6036 C C . VAL A 1 756 ? -10.061 -11.707 39.612 1.00 95.31 756 VAL A C 1
ATOM 6038 O O . VAL A 1 756 ? -9.483 -11.802 38.526 1.00 95.31 756 VAL A O 1
ATOM 6041 N N . TYR A 1 757 ? -9.964 -10.647 40.405 1.00 96.62 757 TYR A N 1
ATOM 6042 C CA . TYR A 1 757 ? -9.180 -9.451 40.111 1.00 96.62 757 TYR A CA 1
ATOM 6043 C C . TYR A 1 757 ? -7.877 -9.443 40.908 1.00 96.62 757 TYR A C 1
ATOM 6045 O O . TYR A 1 757 ? -7.757 -10.164 41.898 1.00 96.62 757 TYR A O 1
ATOM 6053 N N . THR A 1 758 ? -6.905 -8.638 40.483 1.00 96.06 758 THR A N 1
ATOM 6054 C CA . THR A 1 758 ? -5.701 -8.384 41.287 1.00 96.06 758 THR A CA 1
ATOM 6055 C C . THR A 1 758 ? -6.087 -7.722 42.607 1.00 96.06 758 THR A C 1
ATOM 6057 O O . THR A 1 758 ? -6.955 -6.843 42.638 1.00 96.06 758 THR A O 1
ATOM 6060 N N . GLN A 1 759 ? -5.428 -8.100 43.701 1.00 94.56 759 GLN A N 1
ATOM 6061 C CA . GLN A 1 759 ? -5.659 -7.540 45.028 1.00 94.56 759 GLN A CA 1
ATOM 6062 C C . GLN A 1 759 ? -5.517 -6.017 45.017 1.00 94.56 759 GLN A C 1
ATOM 6064 O O . GLN A 1 759 ? -6.336 -5.315 45.606 1.00 94.56 759 GLN A O 1
ATOM 6069 N N . LYS A 1 760 ? -4.515 -5.498 44.300 1.00 93.25 760 LYS A N 1
ATOM 6070 C CA . LYS A 1 760 ? -4.268 -4.058 44.172 1.00 93.25 760 LYS A CA 1
ATOM 6071 C C . LYS A 1 760 ? -5.456 -3.307 43.564 1.00 93.25 760 LYS A C 1
ATOM 6073 O O . LYS A 1 760 ? -5.911 -2.328 44.148 1.00 93.25 760 LYS A O 1
ATOM 6078 N N . SER A 1 761 ? -5.962 -3.755 42.412 1.00 95.31 761 SER A N 1
ATOM 6079 C CA . SER A 1 761 ? -7.094 -3.082 41.755 1.00 95.31 761 SER A CA 1
ATOM 6080 C C . SER A 1 761 ? -8.395 -3.263 42.544 1.00 95.31 761 SER A C 1
ATOM 6082 O O . SER A 1 761 ? -9.185 -2.328 42.675 1.00 95.31 761 SER A O 1
ATOM 6084 N N . PHE A 1 762 ? -8.583 -4.439 43.151 1.00 96.31 762 PHE A N 1
ATOM 6085 C CA . PHE A 1 762 ? -9.754 -4.738 43.965 1.00 96.31 762 PHE A CA 1
ATOM 6086 C C . PHE A 1 762 ? -9.807 -3.931 45.269 1.00 96.31 762 PHE A C 1
ATOM 6088 O O . PHE A 1 762 ? -10.894 -3.531 45.684 1.00 96.31 762 PHE A O 1
ATOM 6095 N N . LEU A 1 763 ? -8.665 -3.669 45.915 1.00 95.81 763 LEU A N 1
ATOM 6096 C CA . LEU A 1 763 ? -8.603 -2.869 47.141 1.00 95.81 763 LEU A CA 1
ATOM 6097 C C . LEU A 1 763 ? -9.012 -1.415 46.880 1.00 95.81 763 LEU A C 1
ATOM 6099 O O . LEU A 1 763 ? -9.807 -0.863 47.639 1.00 95.81 763 LEU A O 1
ATOM 6103 N N . GLU A 1 764 ? -8.533 -0.825 45.781 1.00 95.94 764 GLU A N 1
ATOM 6104 C CA . GLU A 1 764 ? -8.941 0.520 45.360 1.00 95.94 764 GLU A CA 1
ATOM 6105 C C . GLU A 1 764 ? -10.445 0.584 45.073 1.00 95.94 764 GLU A C 1
ATOM 6107 O O . GLU A 1 764 ? -11.130 1.470 45.578 1.00 95.94 764 GLU A O 1
ATOM 6112 N N . PHE A 1 765 ? -10.995 -0.383 44.332 1.00 96.94 765 PHE A N 1
ATOM 6113 C CA . PHE A 1 765 ? -12.444 -0.478 44.123 1.00 96.94 765 PHE A CA 1
ATOM 6114 C C . PHE A 1 765 ? -13.217 -0.618 45.444 1.00 96.94 765 PHE A C 1
ATOM 6116 O O . PHE A 1 765 ? -14.190 0.100 45.677 1.00 96.94 765 PHE A O 1
ATOM 6123 N N . SER A 1 766 ? -12.771 -1.513 46.327 1.00 96.69 766 SER A N 1
ATOM 6124 C CA . SER A 1 766 ? -13.441 -1.799 47.600 1.00 96.69 766 SER A CA 1
ATOM 6125 C C . SER A 1 766 ? -13.484 -0.580 48.516 1.00 96.69 766 SER A C 1
ATOM 6127 O O . SER A 1 766 ? -14.510 -0.333 49.144 1.00 96.69 766 SER A O 1
ATOM 6129 N N . LYS A 1 767 ? -12.405 0.210 48.548 1.00 97.38 767 LYS A N 1
ATOM 6130 C CA . LYS A 1 767 ? -12.337 1.462 49.303 1.00 97.38 767 LYS A CA 1
ATOM 6131 C C . LYS A 1 767 ? -13.411 2.453 48.843 1.00 97.38 767 LYS A C 1
ATOM 6133 O O . LYS A 1 767 ? -14.217 2.892 49.657 1.00 97.38 767 LYS A O 1
ATOM 6138 N N . HIS A 1 768 ? -13.469 2.762 47.545 1.00 97.00 768 HIS A N 1
ATOM 6139 C CA . HIS A 1 768 ? -14.462 3.710 47.023 1.00 97.00 768 HIS A CA 1
ATOM 6140 C C . HIS A 1 768 ? -15.890 3.169 47.166 1.00 97.00 768 HIS A C 1
ATOM 6142 O O . HIS A 1 768 ? -16.819 3.921 47.453 1.00 97.00 768 HIS A O 1
ATOM 6148 N N . LYS A 1 769 ? -16.080 1.850 47.033 1.00 97.12 769 LYS A N 1
ATOM 6149 C CA . LYS A 1 769 ? -17.364 1.203 47.317 1.00 97.12 769 LYS A CA 1
ATOM 6150 C C . LYS A 1 769 ? -17.807 1.443 48.769 1.00 97.12 769 LYS A C 1
ATOM 6152 O O . LYS A 1 769 ? -18.951 1.834 48.989 1.00 97.12 769 LYS A O 1
ATOM 6157 N N . GLU A 1 770 ? -16.925 1.246 49.749 1.00 96.88 770 GLU A N 1
ATOM 6158 C CA . GLU A 1 770 ? -17.222 1.479 51.172 1.00 96.88 770 GLU A CA 1
ATOM 6159 C C . GLU A 1 770 ? -17.533 2.958 51.469 1.00 96.88 770 GLU A C 1
ATOM 6161 O O . GLU A 1 770 ? -18.439 3.264 52.253 1.00 96.88 770 GLU A O 1
ATOM 6166 N N . GLU A 1 771 ? -16.831 3.884 50.813 1.00 96.12 771 GLU A N 1
ATOM 6167 C CA . GLU A 1 771 ? -17.096 5.324 50.905 1.00 96.12 771 GLU A CA 1
ATOM 6168 C C . GLU A 1 771 ? -18.517 5.656 50.413 1.00 96.12 771 GLU A C 1
ATOM 6170 O O . GLU A 1 771 ? -19.278 6.309 51.135 1.00 96.12 771 GLU A O 1
ATOM 6175 N N . VAL A 1 772 ? -18.934 5.129 49.253 1.00 96.50 772 VAL A N 1
ATOM 6176 C CA . VAL A 1 772 ? -20.309 5.294 48.744 1.00 96.50 772 VAL A CA 1
ATOM 6177 C C . VAL A 1 772 ? -21.339 4.650 49.684 1.00 96.50 772 VAL A C 1
ATOM 6179 O O . VAL A 1 772 ? -22.338 5.284 50.031 1.00 96.50 772 VAL A O 1
ATOM 6182 N N . GLU A 1 773 ? -21.102 3.422 50.157 1.00 96.19 773 GLU A N 1
ATOM 6183 C CA . GLU A 1 773 ? -21.998 2.726 51.096 1.00 96.19 773 GLU A CA 1
ATOM 6184 C C . GLU A 1 773 ? -22.151 3.469 52.433 1.00 96.19 773 GLU A C 1
ATOM 6186 O O . GLU A 1 773 ? -23.203 3.401 53.077 1.00 96.19 773 GLU A O 1
ATOM 6191 N N . THR A 1 774 ? -21.118 4.193 52.865 1.00 95.44 774 THR A N 1
ATOM 6192 C CA . THR A 1 774 ? -21.169 5.046 54.057 1.00 95.44 774 THR A CA 1
ATOM 6193 C C . THR A 1 774 ? -22.060 6.262 53.824 1.00 95.44 774 THR A C 1
ATOM 6195 O O . THR A 1 774 ? -22.902 6.570 54.672 1.00 95.44 774 THR A O 1
ATOM 6198 N N . LEU A 1 775 ? -21.946 6.908 52.659 1.00 94.88 775 LEU A N 1
ATOM 6199 C CA . LEU A 1 775 ? -22.805 8.032 52.278 1.00 94.88 775 LEU A CA 1
ATOM 6200 C C . LEU A 1 775 ? -24.285 7.625 52.170 1.00 94.88 775 LEU A C 1
ATOM 6202 O O . LEU A 1 775 ? -25.150 8.397 52.580 1.00 94.88 775 LEU A O 1
ATOM 6206 N N . LEU A 1 776 ? -24.583 6.398 51.721 1.00 94.06 776 LEU A N 1
ATOM 6207 C CA . LEU A 1 776 ? -25.954 5.863 51.636 1.00 94.06 776 LEU A CA 1
ATOM 6208 C C . LEU A 1 776 ? -26.655 5.698 52.997 1.00 94.06 776 LEU A C 1
ATOM 6210 O O . LEU A 1 776 ? -27.885 5.673 53.051 1.00 94.06 776 LEU A O 1
ATOM 6214 N N . LYS A 1 777 ? -25.900 5.565 54.096 1.00 89.69 777 LYS A N 1
ATOM 6215 C CA . LYS A 1 777 ? -26.442 5.379 55.457 1.00 89.69 777 LYS A CA 1
ATOM 6216 C C . LYS A 1 777 ? -26.786 6.702 56.155 1.00 89.69 777 LYS A C 1
ATOM 6218 O O . LYS A 1 777 ? -27.434 6.677 57.202 1.00 89.69 777 LYS A O 1
ATOM 6223 N N . GLY A 1 778 ? -26.339 7.839 55.616 1.00 77.88 778 GLY A N 1
ATOM 6224 C CA . GLY A 1 778 ? -26.507 9.174 56.197 1.00 77.88 778 GLY A CA 1
ATOM 6225 C C . GLY A 1 778 ? -27.319 10.133 55.320 1.00 77.88 778 GLY A C 1
ATOM 6226 O O . GLY A 1 778 ? -27.821 9.771 54.263 1.00 77.88 778 GLY A O 1
ATOM 6227 N N . SER A 1 779 ? -27.448 11.387 55.766 1.00 77.38 779 SER A N 1
ATOM 6228 C CA . SER A 1 779 ? -27.911 12.490 54.913 1.00 77.38 779 SER A CA 1
ATOM 6229 C C . SER A 1 779 ? -26.684 13.137 54.280 1.00 77.38 779 SER A C 1
ATOM 6231 O O . SER A 1 779 ? -25.873 13.715 55.000 1.00 77.38 779 SER A O 1
ATOM 6233 N N . THR A 1 780 ? -26.543 13.042 52.961 1.00 86.44 780 THR A N 1
ATOM 6234 C CA . THR A 1 780 ? -25.425 13.625 52.206 1.00 86.44 780 THR A CA 1
ATOM 6235 C C . THR A 1 780 ? -25.939 14.576 51.130 1.00 86.44 780 THR A C 1
ATOM 6237 O O . THR A 1 780 ? -27.067 14.434 50.656 1.00 86.44 780 THR A O 1
ATOM 6240 N N . GLU A 1 781 ? -25.118 15.549 50.748 1.00 91.25 781 GLU A N 1
ATOM 6241 C CA . GLU A 1 781 ? -25.398 16.394 49.590 1.00 91.25 781 GLU A CA 1
ATOM 6242 C C . GLU A 1 781 ? -25.222 15.587 48.296 1.00 91.25 781 GLU A C 1
ATOM 6244 O O . GLU A 1 781 ? -24.281 14.800 48.163 1.00 91.25 781 GLU A O 1
ATOM 6249 N N . ASP A 1 782 ? -26.113 15.800 47.323 1.00 92.81 782 ASP A N 1
ATOM 6250 C CA . ASP A 1 782 ? -26.102 15.064 46.051 1.00 92.81 782 ASP A CA 1
ATOM 6251 C C . ASP A 1 782 ? -24.768 15.203 45.300 1.00 92.81 782 ASP A C 1
ATOM 6253 O O . ASP A 1 782 ? -24.305 14.248 44.680 1.00 92.81 782 ASP A O 1
ATOM 6257 N N . SER A 1 783 ? -24.126 16.373 45.380 1.00 89.44 783 SER A N 1
ATOM 6258 C CA . SER A 1 783 ? -22.830 16.652 44.746 1.00 89.44 783 SER A CA 1
ATOM 6259 C C . SER A 1 783 ? -21.697 15.800 45.327 1.00 89.44 783 SER A C 1
ATOM 6261 O O . SER A 1 783 ? -20.888 15.258 44.572 1.00 89.44 783 SER A O 1
ATOM 6263 N N . ILE A 1 784 ? -21.657 15.648 46.655 1.00 92.38 784 ILE A N 1
ATOM 6264 C CA . ILE A 1 784 ? -20.668 14.820 47.357 1.00 92.38 784 ILE A CA 1
ATOM 6265 C C . ILE A 1 784 ? -20.886 13.355 46.976 1.00 92.38 784 ILE A C 1
ATOM 6267 O O . ILE A 1 784 ? -19.945 12.687 46.559 1.00 92.38 784 ILE A O 1
ATOM 6271 N N . PHE A 1 785 ? -22.138 12.884 47.030 1.00 95.88 785 PHE A N 1
ATOM 6272 C CA . PHE A 1 785 ? -22.484 11.516 46.644 1.00 95.88 785 PHE A CA 1
ATOM 6273 C C . PHE A 1 785 ? -22.070 11.188 45.205 1.00 95.88 785 PHE A C 1
ATOM 6275 O O . PHE A 1 785 ? -21.405 10.182 44.973 1.00 95.88 785 PHE A O 1
ATOM 6282 N N . LEU A 1 786 ? -22.436 12.036 44.239 1.00 94.19 786 LEU A N 1
ATOM 6283 C CA . LEU A 1 786 ? -22.132 11.806 42.825 1.00 94.19 786 LEU A CA 1
ATOM 6284 C C . LEU A 1 786 ? -20.628 11.849 42.526 1.00 94.19 786 LEU A C 1
ATOM 6286 O O . LEU A 1 786 ? -20.157 11.080 41.689 1.00 94.19 786 LEU A O 1
ATOM 6290 N N . THR A 1 787 ? -19.870 12.696 43.229 1.00 92.50 787 THR A N 1
ATOM 6291 C CA . THR A 1 787 ? -18.404 12.749 43.098 1.00 92.50 787 THR A CA 1
ATOM 6292 C C . THR A 1 787 ? -17.772 11.431 43.547 1.00 92.50 787 THR A C 1
ATOM 6294 O O . THR A 1 787 ? -17.048 10.811 42.771 1.00 92.50 787 THR A O 1
ATOM 6297 N N . THR A 1 788 ? -18.116 10.947 44.745 1.00 95.00 788 THR A N 1
ATOM 6298 C CA . THR A 1 788 ? -17.612 9.667 45.273 1.00 95.00 788 THR A CA 1
ATOM 6299 C C . THR A 1 788 ? -18.088 8.476 44.430 1.00 95.00 788 THR A C 1
ATOM 6301 O O . THR A 1 788 ? -17.332 7.541 44.172 1.00 95.00 788 THR A O 1
ATOM 6304 N N . LEU A 1 789 ? -19.320 8.520 43.906 1.00 95.81 789 LEU A N 1
ATOM 6305 C CA . LEU A 1 789 ? -19.822 7.502 42.981 1.00 95.81 789 LEU A CA 1
ATOM 6306 C C . LEU A 1 789 ? -18.990 7.450 41.688 1.00 95.81 789 LEU A C 1
ATOM 6308 O O . LEU A 1 789 ? -18.712 6.365 41.180 1.00 95.81 789 LEU A O 1
ATOM 6312 N N . ASN A 1 790 ? -18.545 8.593 41.161 1.00 92.81 790 ASN A N 1
ATOM 6313 C CA . ASN A 1 790 ? -17.689 8.630 39.974 1.00 92.81 790 ASN A CA 1
ATOM 6314 C C . ASN A 1 790 ? -16.279 8.063 40.236 1.00 92.81 790 ASN A C 1
ATOM 6316 O O . ASN A 1 790 ? -15.686 7.435 39.354 1.00 92.81 790 ASN A O 1
ATOM 6320 N N . GLU A 1 791 ? -15.744 8.223 41.447 1.00 94.19 791 GLU A N 1
ATOM 6321 C CA . GLU A 1 791 ? -14.498 7.562 41.868 1.00 94.19 791 GLU A CA 1
ATOM 6322 C C . GLU A 1 791 ? -14.674 6.033 41.930 1.00 94.19 791 GLU A C 1
ATOM 6324 O O . GLU A 1 791 ? -13.823 5.281 41.441 1.00 94.19 791 GLU A O 1
ATOM 6329 N N . MET A 1 792 ? -15.834 5.555 42.399 1.00 95.75 792 MET A N 1
ATOM 6330 C CA . MET A 1 792 ? -16.204 4.135 42.325 1.00 95.75 792 MET A CA 1
ATOM 6331 C C . MET A 1 792 ? -16.305 3.640 40.869 1.00 95.75 792 MET A C 1
ATOM 6333 O O . MET A 1 792 ? -15.760 2.590 40.543 1.00 95.75 792 MET A O 1
ATOM 6337 N N . VAL A 1 793 ? -16.926 4.396 39.956 1.00 94.38 793 VAL A N 1
ATOM 6338 C CA . VAL A 1 793 ? -16.964 4.046 38.516 1.00 94.38 793 VAL A CA 1
ATOM 6339 C C . VAL A 1 793 ? -15.553 3.964 37.931 1.00 94.38 793 VAL A C 1
ATOM 6341 O O . VAL A 1 793 ? -15.237 3.042 37.179 1.00 94.38 793 VAL A O 1
ATOM 6344 N N . THR A 1 794 ? -14.697 4.930 38.268 1.00 92.81 794 THR A N 1
ATOM 6345 C CA . THR A 1 794 ? -13.306 4.977 37.797 1.00 92.81 794 THR A CA 1
ATOM 6346 C C . THR A 1 794 ? -12.527 3.751 38.266 1.00 92.81 794 THR A C 1
ATOM 6348 O O . THR A 1 794 ? -11.832 3.130 37.465 1.00 92.81 794 THR A O 1
ATOM 6351 N N . SER A 1 795 ? -12.680 3.366 39.535 1.00 95.44 795 SER A N 1
ATOM 6352 C CA . SER A 1 795 ? -12.007 2.193 40.098 1.00 95.44 795 SER A CA 1
ATOM 6353 C C . SER A 1 795 ? -12.569 0.863 39.580 1.00 95.44 795 SER A C 1
ATOM 6355 O O . SER A 1 795 ? -11.773 -0.035 39.319 1.00 95.44 795 SER A O 1
ATOM 6357 N N . ILE A 1 796 ? -13.881 0.741 39.314 1.00 94.94 796 ILE A N 1
ATOM 6358 C CA . ILE A 1 796 ? -14.450 -0.430 38.611 1.00 94.94 796 ILE A CA 1
ATOM 6359 C C . ILE A 1 796 ? -13.831 -0.582 37.219 1.00 94.94 796 ILE A C 1
ATOM 6361 O O . ILE A 1 796 ? -13.402 -1.673 36.853 1.00 94.94 796 ILE A O 1
ATOM 6365 N N . ASN A 1 797 ? -13.751 0.503 36.443 1.00 91.25 797 ASN A N 1
ATOM 6366 C CA . ASN A 1 797 ? -13.173 0.467 35.094 1.00 91.25 797 ASN A CA 1
ATOM 6367 C C . ASN A 1 797 ? -11.661 0.176 35.094 1.00 91.25 797 ASN A C 1
ATOM 6369 O O . ASN A 1 797 ? -11.121 -0.229 34.067 1.00 91.25 797 ASN A O 1
ATOM 6373 N N . ALA A 1 798 ? -10.984 0.387 36.225 1.00 93.06 798 ALA A N 1
ATOM 6374 C CA . ALA A 1 798 ? -9.567 0.092 36.421 1.00 93.06 798 ALA A CA 1
ATOM 6375 C C . ALA A 1 798 ? -9.308 -1.315 36.999 1.00 93.06 798 ALA A C 1
ATOM 6377 O O . ALA A 1 798 ? -8.156 -1.655 37.272 1.00 93.06 798 ALA A O 1
ATOM 6378 N N . LEU A 1 799 ? -10.350 -2.131 37.206 1.00 95.88 799 LEU A N 1
ATOM 6379 C CA . LEU A 1 799 ? -10.200 -3.502 37.682 1.00 95.88 799 LEU A CA 1
ATOM 6380 C C . LEU A 1 799 ? -9.449 -4.366 36.661 1.00 95.88 799 LEU A C 1
ATOM 6382 O O . LEU A 1 799 ? -9.868 -4.521 35.512 1.00 95.88 799 LEU A O 1
ATOM 6386 N N . GLU A 1 800 ? -8.371 -5.000 37.114 1.00 96.25 800 GLU A N 1
ATOM 6387 C CA . GLU A 1 800 ? -7.557 -5.895 36.294 1.00 96.25 800 GLU A CA 1
ATOM 6388 C C . GLU A 1 800 ? -7.810 -7.345 36.700 1.00 96.25 800 GLU A C 1
ATOM 6390 O O . GLU A 1 800 ? -7.647 -7.712 37.866 1.00 96.25 800 GLU A O 1
ATOM 6395 N N . LEU A 1 801 ? -8.199 -8.195 35.747 1.00 97.31 801 LEU A N 1
ATOM 6396 C CA . LEU A 1 801 ? -8.316 -9.632 35.986 1.00 97.31 801 LEU A CA 1
ATOM 6397 C C . LEU A 1 801 ? -6.957 -10.218 36.394 1.00 97.31 801 LEU A C 1
ATOM 6399 O O . LEU A 1 801 ? -5.921 -9.926 35.793 1.00 97.31 801 LEU A O 1
ATOM 6403 N N . LEU A 1 802 ? -6.959 -11.118 37.377 1.00 96.56 802 LEU A N 1
ATOM 6404 C CA . LEU A 1 802 ? -5.751 -11.847 37.759 1.00 96.56 802 LEU A CA 1
ATOM 6405 C C . LEU A 1 802 ? -5.338 -12.836 36.657 1.00 96.56 802 LEU A C 1
ATOM 6407 O O . LEU A 1 802 ? -4.149 -12.969 36.364 1.00 96.56 802 LEU A O 1
ATOM 6411 N N . ASN A 1 803 ? -6.334 -13.492 36.046 1.00 96.75 803 ASN A N 1
ATOM 6412 C CA . ASN A 1 803 ? -6.183 -14.537 35.030 1.00 96.75 803 ASN A CA 1
ATOM 6413 C C . ASN A 1 803 ? -7.048 -14.284 33.778 1.00 96.75 803 ASN A C 1
ATOM 6415 O O . ASN A 1 803 ? -7.936 -15.090 33.485 1.00 96.75 803 ASN A O 1
ATOM 6419 N N . PRO A 1 804 ? -6.819 -13.186 33.033 1.00 97.06 804 PRO A N 1
ATOM 6420 C CA . PRO A 1 804 ? -7.512 -12.941 31.772 1.00 97.06 804 PRO A CA 1
ATOM 6421 C C . PRO A 1 804 ? -7.210 -14.058 30.766 1.00 97.06 804 PRO A C 1
ATOM 6423 O O . PRO A 1 804 ? -6.120 -14.639 30.771 1.00 97.06 804 PRO A O 1
ATOM 6426 N N . LYS A 1 805 ? -8.181 -14.365 29.902 1.00 96.38 805 LYS A N 1
ATOM 6427 C CA . LYS A 1 805 ? -8.108 -15.478 28.948 1.00 96.38 805 LYS A CA 1
ATOM 6428 C C . LYS A 1 805 ? -8.194 -15.001 27.503 1.00 96.38 805 LYS A C 1
ATOM 6430 O O . LYS A 1 805 ? -8.860 -14.008 27.218 1.00 96.38 805 LYS A O 1
ATOM 6435 N N . LEU A 1 806 ? -7.486 -15.701 26.623 1.00 94.31 806 LEU A N 1
ATOM 6436 C CA . LEU A 1 806 ? -7.674 -15.627 25.176 1.00 94.31 806 LEU A CA 1
ATOM 6437 C C . LEU A 1 806 ? -8.910 -16.447 24.775 1.00 94.31 806 LEU A C 1
ATOM 6439 O O . LEU A 1 806 ? -9.465 -17.185 25.592 1.00 94.31 806 LEU A O 1
ATOM 6443 N N . GLU A 1 807 ? -9.331 -16.330 23.515 1.00 91.50 807 GLU A N 1
ATOM 6444 C CA . GLU A 1 807 ? -10.484 -17.067 22.976 1.00 91.50 807 GLU A CA 1
ATOM 6445 C C . GLU A 1 807 ? -10.303 -18.593 23.062 1.00 91.50 807 GLU A C 1
ATOM 6447 O O . GLU A 1 807 ? -11.254 -19.320 23.341 1.00 91.50 807 GLU A O 1
ATOM 6452 N N . ASP A 1 808 ? -9.063 -19.076 22.936 1.00 92.00 808 ASP A N 1
ATOM 6453 C CA . ASP A 1 808 ? -8.703 -20.491 23.095 1.00 92.00 808 ASP A CA 1
ATOM 6454 C C . ASP A 1 808 ? -8.605 -20.961 24.564 1.00 92.00 808 ASP A C 1
ATOM 6456 O O . ASP A 1 808 ? -8.284 -22.119 24.835 1.00 92.00 808 ASP A O 1
ATOM 6460 N N . GLY A 1 809 ? -8.884 -20.077 25.529 1.00 95.81 809 GLY A N 1
ATOM 6461 C CA . GLY A 1 809 ? -8.862 -20.366 26.964 1.00 95.81 809 GLY A CA 1
ATOM 6462 C C . GLY A 1 809 ? -7.481 -20.302 27.626 1.00 95.81 809 GLY A C 1
ATOM 6463 O O . GLY A 1 809 ? -7.381 -20.472 28.849 1.00 95.81 809 GLY A O 1
ATOM 6464 N N . THR A 1 810 ? -6.414 -20.025 26.874 1.00 97.56 810 THR A N 1
ATOM 6465 C CA . THR A 1 810 ? -5.065 -19.844 27.434 1.00 97.56 810 THR A CA 1
ATOM 6466 C C . THR A 1 810 ? -4.891 -18.456 28.065 1.00 97.56 810 THR A C 1
ATOM 6468 O O . THR A 1 810 ? -5.766 -17.592 27.973 1.00 97.56 810 THR A O 1
ATOM 6471 N N . PHE A 1 811 ? -3.809 -18.244 28.819 1.00 98.00 811 PHE A N 1
ATOM 6472 C CA . PHE A 1 811 ? -3.592 -17.009 29.577 1.00 98.00 811 PHE A CA 1
ATOM 6473 C C . PHE A 1 811 ? -3.288 -15.817 28.655 1.00 98.00 811 PHE A C 1
ATOM 6475 O O . PHE A 1 811 ? -2.299 -15.828 27.922 1.00 98.00 811 PHE A O 1
ATOM 6482 N N . ASN A 1 812 ? -4.107 -14.764 28.731 1.00 97.06 812 ASN A N 1
ATOM 6483 C CA . ASN A 1 812 ? -3.909 -13.533 27.970 1.00 97.06 812 ASN A CA 1
ATOM 6484 C C . ASN A 1 812 ? -2.908 -12.618 28.682 1.00 97.06 812 ASN A C 1
ATOM 6486 O O . ASN A 1 812 ? -3.273 -11.703 29.421 1.00 97.06 812 ASN A O 1
ATOM 6490 N N . TYR A 1 813 ? -1.626 -12.857 28.430 1.00 95.62 813 TYR A N 1
ATOM 6491 C CA . TYR A 1 813 ? -0.539 -12.090 29.031 1.00 95.62 813 TYR A CA 1
ATOM 6492 C C . TYR A 1 813 ? -0.372 -10.663 28.475 1.00 95.62 813 TYR A C 1
ATOM 6494 O O . TYR A 1 813 ? 0.492 -9.931 28.952 1.00 95.62 813 TYR A O 1
ATOM 6502 N N . TYR A 1 814 ? -1.180 -10.258 27.489 1.00 93.25 814 TYR A N 1
ATOM 6503 C CA . TYR A 1 814 ? -1.189 -8.906 26.921 1.00 93.25 814 TYR A CA 1
ATOM 6504 C C . TYR A 1 814 ? -2.358 -8.041 27.433 1.00 93.25 814 TYR A C 1
ATOM 6506 O O . TYR A 1 814 ? -2.373 -6.836 27.200 1.00 93.25 814 TYR A O 1
ATOM 6514 N N . ALA A 1 815 ? -3.330 -8.621 28.150 1.00 92.81 815 ALA A N 1
ATOM 6515 C CA . ALA A 1 815 ? -4.558 -7.924 28.545 1.00 92.81 815 ALA A CA 1
ATOM 6516 C C . ALA A 1 815 ? -4.316 -6.618 29.324 1.00 92.81 815 ALA A C 1
ATOM 6518 O O . ALA A 1 815 ? -5.054 -5.653 29.133 1.00 92.81 815 ALA A O 1
ATOM 6519 N N . TYR A 1 816 ? -3.282 -6.587 30.172 1.00 93.06 816 TYR A N 1
ATOM 6520 C CA . TYR A 1 816 ? -2.895 -5.407 30.942 1.00 93.06 816 TYR A CA 1
ATOM 6521 C C . TYR A 1 816 ? -1.381 -5.216 30.926 1.00 93.06 816 TYR A C 1
ATOM 6523 O O . TYR A 1 816 ? -0.612 -6.175 31.014 1.00 93.06 816 TYR A O 1
ATOM 6531 N N . ASP A 1 817 ? -0.959 -3.952 30.912 1.00 89.88 817 ASP A N 1
ATOM 6532 C CA . ASP A 1 817 ? 0.451 -3.553 30.980 1.00 89.88 817 ASP A CA 1
ATOM 6533 C C . ASP A 1 817 ? 1.159 -4.049 32.252 1.00 89.88 817 ASP A C 1
ATOM 6535 O O . ASP A 1 817 ? 2.380 -4.203 32.267 1.00 89.88 817 ASP A O 1
ATOM 6539 N N . SER A 1 818 ? 0.396 -4.301 33.317 1.00 91.81 818 SER A N 1
ATOM 6540 C CA . SER A 1 818 ? 0.878 -4.814 34.597 1.00 91.81 818 SER A CA 1
ATOM 6541 C C . SER A 1 818 ? 1.246 -6.302 34.568 1.00 91.81 818 SER A C 1
ATOM 6543 O O . SER A 1 818 ? 1.926 -6.761 35.484 1.00 91.81 818 SER A O 1
ATOM 6545 N N . ILE A 1 819 ? 0.806 -7.075 33.562 1.00 95.81 819 ILE A N 1
ATOM 6546 C CA . ILE A 1 819 ? 1.077 -8.521 33.507 1.00 95.81 819 ILE A CA 1
ATOM 6547 C C . ILE A 1 819 ? 2.522 -8.793 33.114 1.00 95.81 819 ILE A C 1
ATOM 6549 O O . ILE A 1 819 ? 3.181 -9.597 33.765 1.00 95.81 819 ILE A O 1
ATOM 6553 N N . ILE A 1 820 ? 3.002 -8.128 32.062 1.00 95.44 820 ILE A N 1
ATOM 6554 C CA . ILE A 1 820 ? 4.401 -8.160 31.630 1.00 95.44 820 ILE A CA 1
ATOM 6555 C C . ILE A 1 820 ? 4.893 -6.709 31.592 1.00 95.44 820 ILE A C 1
ATOM 6557 O O . ILE A 1 820 ? 4.953 -6.099 30.519 1.00 95.44 820 ILE A O 1
ATOM 6561 N N . PRO A 1 821 ? 5.249 -6.121 32.749 1.00 92.94 821 PRO A N 1
ATOM 6562 C CA . PRO A 1 821 ? 5.785 -4.763 32.805 1.00 92.94 821 PRO A CA 1
ATOM 6563 C C . PRO A 1 821 ? 7.065 -4.601 31.978 1.00 92.94 821 PRO A C 1
ATOM 6565 O O . PRO A 1 821 ? 7.377 -3.495 31.531 1.00 92.94 821 PRO A O 1
ATOM 6568 N N . SER A 1 822 ? 7.817 -5.686 31.761 1.00 93.69 822 SER A N 1
ATOM 6569 C CA . SER A 1 822 ? 8.983 -5.671 30.883 1.00 93.69 822 SER A CA 1
ATOM 6570 C C . SER A 1 822 ? 9.242 -7.019 30.215 1.00 93.69 822 SER A C 1
ATOM 6572 O O . SER A 1 822 ? 9.076 -8.076 30.827 1.00 93.69 822 SER A O 1
ATOM 6574 N N . ALA A 1 823 ? 9.703 -6.961 28.965 1.00 94.38 823 ALA A N 1
ATOM 6575 C CA . ALA A 1 823 ? 10.260 -8.098 28.250 1.00 94.38 823 ALA A CA 1
ATOM 6576 C C . ALA A 1 823 ? 11.617 -7.736 27.636 1.00 94.38 823 ALA A C 1
ATOM 6578 O O . ALA A 1 823 ? 11.815 -6.610 27.173 1.00 94.38 823 ALA A O 1
ATOM 6579 N N . THR A 1 824 ? 12.563 -8.676 27.593 1.00 93.75 824 THR A N 1
ATOM 6580 C CA . THR A 1 824 ? 13.812 -8.460 26.845 1.00 93.75 824 THR A CA 1
ATOM 6581 C C . THR A 1 824 ? 13.586 -8.696 25.357 1.00 93.75 824 THR A C 1
ATOM 6583 O O . THR A 1 824 ? 12.858 -9.608 24.961 1.00 93.75 824 THR A O 1
ATOM 6586 N N . THR A 1 825 ? 14.249 -7.899 24.512 1.00 90.19 825 THR A N 1
ATOM 6587 C CA . THR A 1 825 ? 14.275 -8.010 23.034 1.00 90.19 825 THR A CA 1
ATOM 6588 C C . THR A 1 825 ? 12.948 -7.782 22.296 1.00 90.19 825 THR A C 1
ATOM 6590 O O . THR A 1 825 ? 12.982 -7.602 21.083 1.00 90.19 825 THR A O 1
ATOM 6593 N N . MET A 1 826 ? 11.818 -7.704 23.005 1.00 92.19 826 MET A N 1
ATOM 6594 C CA . MET A 1 826 ? 10.487 -7.432 22.455 1.00 92.19 826 MET A CA 1
ATOM 6595 C C . MET A 1 826 ? 9.909 -6.131 23.013 1.00 92.19 826 MET A C 1
ATOM 6597 O O . MET A 1 826 ? 10.079 -5.819 24.191 1.00 92.19 826 MET A O 1
ATOM 6601 N N . ASN A 1 827 ? 9.190 -5.384 22.175 1.00 88.06 827 ASN A N 1
ATOM 6602 C CA . ASN A 1 827 ? 8.341 -4.281 22.626 1.00 88.06 827 ASN A CA 1
ATOM 6603 C C . ASN A 1 827 ? 6.889 -4.757 22.845 1.00 88.06 827 ASN A C 1
ATOM 6605 O O . ASN A 1 827 ? 6.547 -5.905 22.561 1.00 88.06 827 ASN A O 1
ATOM 6609 N N . LYS A 1 828 ? 6.014 -3.868 23.331 1.00 83.69 828 LYS A N 1
ATOM 6610 C CA . LYS A 1 828 ? 4.603 -4.204 23.594 1.00 83.69 828 LYS A CA 1
ATOM 6611 C C . LYS A 1 828 ? 3.826 -4.645 22.354 1.00 83.69 828 LYS A C 1
ATOM 6613 O O . LYS A 1 828 ? 2.973 -5.518 22.467 1.00 83.69 828 LYS A O 1
ATOM 6618 N N . ASP A 1 829 ? 4.123 -4.075 21.187 1.00 81.31 829 ASP A N 1
ATOM 6619 C CA . ASP A 1 829 ? 3.481 -4.495 19.940 1.00 81.31 829 ASP A CA 1
ATOM 6620 C C . ASP A 1 829 ? 3.910 -5.921 19.568 1.00 81.31 829 ASP A C 1
ATOM 6622 O O . ASP A 1 829 ? 3.065 -6.717 19.179 1.00 81.31 829 ASP A O 1
ATOM 6626 N N . ASN A 1 830 ? 5.184 -6.285 19.766 1.00 90.56 830 ASN A N 1
ATOM 6627 C CA . ASN A 1 830 ? 5.642 -7.658 19.548 1.00 90.56 830 ASN A CA 1
ATOM 6628 C C . ASN A 1 830 ? 4.915 -8.649 20.463 1.00 90.56 830 ASN A C 1
ATOM 6630 O O . ASN A 1 830 ? 4.471 -9.680 19.980 1.00 90.56 830 ASN A O 1
ATOM 6634 N N . ILE A 1 831 ? 4.750 -8.335 21.753 1.00 91.75 831 ILE A N 1
ATOM 6635 C CA . ILE A 1 831 ? 4.036 -9.206 22.705 1.00 91.75 831 ILE A CA 1
ATOM 6636 C C . ILE A 1 831 ? 2.569 -9.374 22.300 1.00 91.75 831 ILE A C 1
ATOM 6638 O O . ILE A 1 831 ? 2.051 -10.487 22.351 1.00 91.75 831 ILE A O 1
ATOM 6642 N N . LYS A 1 832 ? 1.917 -8.287 21.870 1.00 88.38 832 LYS A N 1
ATOM 6643 C CA . LYS A 1 832 ? 0.544 -8.315 21.359 1.00 88.38 832 LYS A CA 1
ATOM 6644 C C . LYS A 1 832 ? 0.389 -9.267 20.176 1.00 88.38 832 LYS A C 1
ATOM 6646 O O . LYS A 1 832 ? -0.584 -10.006 20.112 1.00 88.38 832 LYS A O 1
ATOM 6651 N N . TRP A 1 833 ? 1.319 -9.199 19.228 1.00 87.81 833 TRP A N 1
ATOM 6652 C CA . TRP A 1 833 ? 1.269 -9.997 18.004 1.00 87.81 833 TRP A CA 1
ATOM 6653 C C . TRP A 1 833 ? 1.332 -11.491 18.277 1.00 87.81 833 TRP A C 1
ATOM 6655 O O . TRP A 1 833 ? 0.711 -12.268 17.582 1.00 87.81 833 TRP A O 1
ATOM 6665 N N . LEU A 1 834 ? 1.976 -11.891 19.370 1.00 94.44 834 LEU A N 1
ATOM 6666 C CA . LEU A 1 834 ? 2.046 -13.295 19.746 1.00 94.44 834 LEU A CA 1
ATOM 6667 C C . LEU A 1 834 ? 0.708 -13.909 20.185 1.00 94.44 834 LEU A C 1
ATOM 6669 O O . LEU A 1 834 ? 0.712 -15.084 20.545 1.00 94.44 834 LEU A O 1
ATOM 6673 N N . VAL A 1 835 ? -0.384 -13.135 20.231 1.00 93.12 835 VAL A N 1
ATOM 6674 C CA . VAL A 1 835 ? -1.730 -13.581 20.622 1.00 93.12 835 VAL A CA 1
ATOM 6675 C C . VAL A 1 835 ? -2.830 -13.173 19.637 1.00 93.12 835 VAL A C 1
ATOM 6677 O O . VAL A 1 835 ? -4.004 -13.203 20.008 1.00 93.12 835 VAL A O 1
ATOM 6680 N N . ASP A 1 836 ? -2.481 -12.764 18.411 1.00 84.81 836 ASP A N 1
ATOM 6681 C CA . ASP A 1 836 ? -3.446 -12.224 17.441 1.00 84.81 836 ASP A CA 1
ATOM 6682 C C . ASP A 1 836 ? -3.985 -13.235 16.415 1.00 84.81 836 ASP A C 1
ATOM 6684 O O . ASP A 1 836 ? -4.891 -12.891 15.656 1.00 84.81 836 ASP A O 1
ATOM 6688 N N . ASN A 1 837 ? -3.527 -14.492 16.472 1.00 85.69 837 ASN A N 1
ATOM 6689 C CA . ASN A 1 837 ? -3.897 -15.569 15.546 1.00 85.69 837 ASN A CA 1
ATOM 6690 C C . ASN A 1 837 ? -3.514 -15.268 14.080 1.00 85.69 837 ASN A C 1
ATOM 6692 O O . ASN A 1 837 ? -4.121 -15.826 13.162 1.00 85.69 837 ASN A O 1
ATOM 6696 N N . ASP A 1 838 ? -2.511 -14.420 13.841 1.00 80.62 838 ASP A N 1
ATOM 6697 C CA . ASP A 1 838 ? -1.983 -14.118 12.514 1.00 80.62 838 ASP A CA 1
ATOM 6698 C C . ASP A 1 838 ? -0.522 -14.576 12.380 1.00 80.62 838 ASP A C 1
ATOM 6700 O O . ASP A 1 838 ? 0.436 -13.946 12.818 1.00 80.62 838 ASP A O 1
ATOM 6704 N N . THR A 1 839 ? -0.343 -15.660 11.624 1.00 82.50 839 THR A N 1
ATOM 6705 C CA . THR A 1 839 ? 0.966 -16.269 11.326 1.00 82.50 839 THR A CA 1
ATOM 6706 C C . THR A 1 839 ? 1.973 -15.358 10.600 1.00 82.50 839 THR A C 1
ATOM 6708 O O . THR A 1 839 ? 3.156 -15.707 10.498 1.00 82.50 839 THR A O 1
ATOM 6711 N N . ALA A 1 840 ? 1.535 -14.214 10.061 1.00 77.00 840 ALA A N 1
ATOM 6712 C CA . ALA A 1 840 ? 2.393 -13.209 9.438 1.00 77.00 840 ALA A CA 1
ATOM 6713 C C . ALA A 1 840 ? 2.894 -12.143 10.431 1.00 77.00 840 ALA A C 1
ATOM 6715 O O . ALA A 1 840 ? 3.894 -11.459 10.155 1.00 77.00 840 ALA A O 1
ATOM 6716 N N . THR A 1 841 ? 2.236 -11.980 11.582 1.00 81.75 841 THR A N 1
ATOM 6717 C CA . THR A 1 841 ? 2.779 -11.221 12.711 1.00 81.75 841 THR A CA 1
ATOM 6718 C C . THR A 1 841 ? 3.803 -12.080 13.457 1.00 81.75 841 THR A C 1
ATOM 6720 O O . THR A 1 841 ? 3.879 -13.285 13.247 1.00 81.75 841 THR A O 1
ATOM 6723 N N . PHE A 1 842 ? 4.735 -11.462 14.193 1.00 90.25 842 PHE A N 1
ATOM 6724 C CA . PHE A 1 842 ? 5.799 -12.217 14.864 1.00 90.25 842 PHE A CA 1
ATOM 6725 C C . PHE A 1 842 ? 6.526 -11.404 15.929 1.00 90.25 842 PHE A C 1
ATOM 6727 O O . PHE A 1 842 ? 6.514 -10.175 15.919 1.00 90.25 842 PHE A O 1
ATOM 6734 N N . SER A 1 843 ? 7.269 -12.097 16.787 1.00 92.38 843 SER A N 1
ATOM 6735 C CA . SER A 1 843 ? 8.116 -11.563 17.864 1.00 92.38 843 SER A CA 1
ATOM 6736 C C . SER A 1 843 ? 9.119 -10.458 17.479 1.00 92.38 843 SER A C 1
ATOM 6738 O O . SER A 1 843 ? 9.738 -9.865 18.359 1.00 92.38 843 SER A O 1
ATOM 6740 N N . GLY A 1 844 ? 9.337 -10.198 16.187 1.00 89.81 844 GLY A N 1
ATOM 6741 C CA . GLY A 1 844 ? 10.555 -9.570 15.671 1.00 89.81 844 GLY A CA 1
ATOM 6742 C C . GLY A 1 844 ? 11.679 -10.596 15.472 1.00 89.81 844 GLY A C 1
ATOM 6743 O O . GLY A 1 844 ? 11.570 -11.741 15.916 1.00 89.81 844 GLY A O 1
ATOM 6744 N N . ASP A 1 845 ? 12.754 -10.192 14.789 1.00 91.44 845 ASP A N 1
ATOM 6745 C CA . ASP A 1 845 ? 13.944 -11.032 14.597 1.00 91.44 845 ASP A CA 1
ATOM 6746 C C . ASP A 1 845 ? 14.850 -10.932 15.839 1.00 91.44 845 ASP A C 1
ATOM 6748 O O . ASP A 1 845 ? 15.687 -10.031 15.968 1.00 91.44 845 ASP A O 1
ATOM 6752 N N . LEU A 1 846 ? 14.656 -11.853 16.784 1.00 93.56 846 LEU A N 1
ATOM 6753 C CA . LEU A 1 846 ? 15.325 -11.860 18.083 1.00 93.56 846 LEU A CA 1
ATOM 6754 C C . LEU A 1 846 ? 16.758 -12.379 17.942 1.00 93.56 846 LEU A C 1
ATOM 6756 O O . LEU A 1 846 ? 16.976 -13.509 17.512 1.00 93.56 846 LEU A O 1
ATOM 6760 N N . ARG A 1 847 ? 17.745 -11.580 18.358 1.00 93.69 847 ARG A N 1
ATOM 6761 C CA . ARG A 1 847 ? 19.178 -11.956 18.355 1.00 93.69 847 ARG A CA 1
ATOM 6762 C C . ARG A 1 847 ? 19.685 -12.476 19.703 1.00 93.69 847 ARG A C 1
ATOM 6764 O O . ARG A 1 847 ? 20.861 -12.794 19.842 1.00 93.69 847 ARG A O 1
ATOM 6771 N N . ALA A 1 848 ? 18.812 -12.508 20.702 1.00 94.56 848 ALA A N 1
ATOM 6772 C CA . ALA A 1 848 ? 19.077 -12.998 22.046 1.00 94.56 848 ALA A CA 1
ATOM 6773 C C . ALA A 1 848 ? 17.774 -13.573 22.632 1.00 94.56 848 ALA A C 1
ATOM 6775 O O . ALA A 1 848 ? 16.703 -13.274 22.097 1.00 94.56 848 ALA A O 1
ATOM 6776 N N . PRO A 1 849 ? 17.840 -14.373 23.714 1.00 95.12 849 PRO A N 1
ATOM 6777 C CA . PRO A 1 849 ? 16.647 -14.881 24.381 1.00 95.12 849 PRO A CA 1
ATOM 6778 C C . PRO A 1 849 ? 15.713 -13.755 24.831 1.00 95.12 849 PRO A C 1
ATOM 6780 O O . PRO A 1 849 ? 16.164 -12.730 25.359 1.00 95.12 849 PRO A O 1
ATOM 6783 N N . SER A 1 850 ? 14.411 -13.978 24.672 1.00 96.25 850 SER A N 1
ATOM 6784 C CA . SER A 1 850 ? 13.396 -13.086 25.227 1.00 96.25 850 SER A CA 1
ATOM 6785 C C . SER A 1 850 ? 12.989 -13.574 26.613 1.00 96.25 850 SER A C 1
ATOM 6787 O O . SER A 1 850 ? 12.772 -14.766 26.820 1.00 96.25 850 SER A O 1
ATOM 6789 N N . ILE A 1 851 ? 12.930 -12.659 27.573 1.00 98.12 851 ILE A N 1
ATOM 6790 C CA . ILE A 1 851 ? 12.591 -12.905 28.970 1.00 98.12 851 ILE A CA 1
ATOM 6791 C C . ILE A 1 851 ? 11.363 -12.074 29.286 1.00 98.12 851 ILE A C 1
ATOM 6793 O O . ILE A 1 851 ? 11.431 -10.856 29.161 1.00 98.12 851 ILE A O 1
ATOM 6797 N N . PHE A 1 852 ? 10.278 -12.707 29.716 1.00 98.06 852 PHE A N 1
ATOM 6798 C CA . PHE A 1 852 ? 9.116 -12.030 30.282 1.00 98.06 852 PHE A CA 1
ATOM 6799 C C . PHE A 1 852 ? 9.293 -11.928 31.798 1.00 98.06 852 PHE A C 1
ATOM 6801 O O . PHE A 1 852 ? 9.505 -12.948 32.456 1.00 98.06 852 PHE A O 1
ATOM 6808 N N . ASP A 1 853 ? 9.224 -10.710 32.340 1.00 97.75 853 ASP A N 1
ATOM 6809 C CA . ASP A 1 853 ? 9.159 -10.442 33.782 1.00 97.75 853 ASP A CA 1
ATOM 6810 C C . ASP A 1 853 ? 7.709 -10.146 34.162 1.00 97.75 853 ASP A C 1
ATOM 6812 O O . ASP A 1 853 ? 7.150 -9.159 33.684 1.00 97.75 853 ASP A O 1
ATOM 6816 N N . PHE A 1 854 ? 7.124 -10.975 35.030 1.00 97.00 854 PHE A N 1
ATOM 6817 C CA . PHE A 1 854 ? 5.757 -10.797 35.530 1.00 97.00 854 PHE A CA 1
ATOM 6818 C C . PHE A 1 854 ? 5.652 -9.782 36.682 1.00 97.00 854 PHE A C 1
ATOM 6820 O O . PHE A 1 854 ? 4.567 -9.521 37.195 1.00 97.00 854 PHE A O 1
ATOM 6827 N N . GLY A 1 855 ? 6.775 -9.181 37.080 1.00 95.25 855 GLY A N 1
ATOM 6828 C CA . GLY A 1 855 ? 6.867 -8.241 38.187 1.00 95.25 855 GLY A CA 1
ATOM 6829 C C . GLY A 1 855 ? 7.102 -8.931 39.536 1.00 95.25 855 GLY A C 1
ATOM 6830 O O . GLY A 1 855 ? 6.925 -10.138 39.677 1.00 95.25 855 GLY A O 1
ATOM 6831 N N . PRO A 1 856 ? 7.539 -8.175 40.557 1.00 94.44 856 PRO A N 1
ATOM 6832 C CA . PRO A 1 856 ? 7.866 -8.735 41.870 1.00 94.44 856 PRO A CA 1
ATOM 6833 C C . PRO A 1 856 ? 6.648 -9.292 42.623 1.00 94.44 856 PRO A C 1
ATOM 6835 O O . PRO A 1 856 ? 6.812 -10.168 43.465 1.00 94.44 856 PRO A O 1
ATOM 6838 N N . GLU A 1 857 ? 5.452 -8.794 42.311 1.00 94.44 857 GLU A N 1
ATOM 6839 C CA . GLU A 1 857 ? 4.192 -9.140 42.978 1.00 94.44 857 GLU A CA 1
ATOM 6840 C C . GLU A 1 857 ? 3.554 -10.424 42.425 1.00 94.44 857 GLU A C 1
ATOM 6842 O O . GLU A 1 857 ? 2.605 -10.932 43.015 1.00 94.44 857 GLU A O 1
ATOM 6847 N N . TYR A 1 858 ? 4.054 -10.969 41.307 1.00 96.69 858 TYR A N 1
ATOM 6848 C CA . TYR A 1 858 ? 3.393 -12.071 40.610 1.00 96.69 858 TYR A CA 1
ATOM 6849 C C . TYR A 1 858 ? 4.341 -13.207 40.234 1.00 96.69 858 TYR A C 1
ATOM 6851 O O . TYR A 1 858 ? 5.526 -13.023 39.949 1.00 96.69 858 TYR A O 1
ATOM 6859 N N . LYS A 1 859 ? 3.772 -14.411 40.172 1.00 97.38 859 LYS A N 1
ATOM 6860 C CA . LYS A 1 859 ? 4.395 -15.596 39.573 1.00 97.38 859 LYS A CA 1
ATOM 6861 C C . LYS A 1 859 ? 3.405 -16.313 38.670 1.00 97.38 859 LYS A C 1
ATOM 6863 O O . LYS A 1 859 ? 2.199 -16.231 38.880 1.00 97.38 859 LYS A O 1
ATOM 6868 N N . ILE A 1 860 ? 3.910 -17.061 37.696 1.00 97.62 860 ILE A N 1
ATOM 6869 C CA . ILE A 1 860 ? 3.105 -17.885 36.793 1.00 97.62 860 ILE A CA 1
ATOM 6870 C C . ILE A 1 860 ? 3.504 -19.360 36.902 1.00 97.62 860 ILE A C 1
ATOM 6872 O O . ILE A 1 860 ? 4.691 -19.686 36.886 1.00 97.62 860 ILE A O 1
ATOM 6876 N N . SER A 1 861 ? 2.515 -20.248 37.021 1.00 97.62 861 SER A N 1
ATOM 6877 C CA . SER A 1 861 ? 2.675 -21.686 36.746 1.00 97.62 861 SER A CA 1
ATOM 6878 C C . SER A 1 861 ? 2.135 -21.991 35.355 1.00 97.62 861 SER A C 1
ATOM 6880 O O . SER A 1 861 ? 1.123 -21.403 34.965 1.00 97.62 861 SER A O 1
ATOM 6882 N N . ALA A 1 862 ? 2.729 -22.946 34.647 1.00 97.94 862 ALA A N 1
ATOM 6883 C CA . ALA A 1 862 ? 2.262 -23.371 33.333 1.00 97.94 862 ALA A CA 1
ATOM 6884 C C . ALA A 1 862 ? 2.255 -24.898 33.210 1.00 97.94 862 ALA A C 1
ATOM 6886 O O . ALA A 1 862 ? 3.122 -25.580 33.754 1.00 97.94 862 ALA A O 1
ATOM 6887 N N . LYS A 1 863 ? 1.285 -25.424 32.462 1.00 98.12 863 LYS A N 1
ATOM 6888 C CA . LYS A 1 863 ? 1.196 -26.839 32.073 1.00 98.12 863 LYS A CA 1
ATOM 6889 C C . LYS A 1 863 ? 1.826 -27.087 30.711 1.00 98.12 863 LYS A C 1
ATOM 6891 O O . LYS A 1 863 ? 2.395 -28.152 30.477 1.00 98.12 863 LYS A O 1
ATOM 6896 N N . ALA A 1 864 ? 1.721 -26.112 29.814 1.00 98.25 864 ALA A N 1
ATOM 6897 C CA . ALA A 1 864 ? 2.285 -26.184 28.481 1.00 98.25 864 ALA A CA 1
ATOM 6898 C C . ALA A 1 864 ? 2.505 -24.792 27.878 1.00 98.25 864 ALA A C 1
ATOM 6900 O O . ALA A 1 864 ? 1.887 -23.806 28.290 1.00 98.25 864 ALA A O 1
ATOM 6901 N N . PHE A 1 865 ? 3.364 -24.753 26.865 1.00 98.56 865 PHE A N 1
ATOM 6902 C CA . PHE A 1 865 ? 3.600 -23.599 26.010 1.00 98.56 865 PHE A CA 1
ATOM 6903 C C . PHE A 1 865 ? 3.353 -24.003 24.561 1.00 98.56 865 PHE A C 1
ATOM 6905 O O . PHE A 1 865 ? 3.963 -24.970 24.108 1.00 98.56 865 PHE A O 1
ATOM 6912 N N . SER A 1 866 ? 2.501 -23.285 23.832 1.00 97.88 866 SER A N 1
ATOM 6913 C CA . SER A 1 866 ? 2.361 -23.503 22.388 1.00 97.88 866 SER A CA 1
ATOM 6914 C C . SER A 1 866 ? 3.106 -22.437 21.605 1.00 97.88 866 SER A C 1
ATOM 6916 O O . SER A 1 866 ? 2.975 -21.259 21.920 1.00 97.88 866 SER A O 1
ATOM 6918 N N . PHE A 1 867 ? 3.855 -22.845 20.586 1.00 96.69 867 PHE A N 1
ATOM 6919 C CA . PHE A 1 867 ? 4.562 -21.961 19.666 1.00 96.69 867 PHE A CA 1
ATOM 6920 C C . PHE A 1 867 ? 4.088 -22.215 18.250 1.00 96.69 867 PHE A C 1
ATOM 6922 O O . PHE A 1 867 ? 3.946 -23.365 17.843 1.00 96.69 867 PHE A O 1
ATOM 6929 N N . GLN A 1 868 ? 3.919 -21.151 17.478 1.00 94.31 868 GLN A N 1
ATOM 6930 C CA . GLN A 1 868 ? 3.785 -21.262 16.033 1.00 94.31 868 GLN A CA 1
ATOM 6931 C C . GLN A 1 868 ? 4.912 -20.496 15.361 1.00 94.31 868 GLN A C 1
ATOM 6933 O O . GLN A 1 868 ? 5.153 -19.331 15.687 1.00 94.31 868 GLN A O 1
ATOM 6938 N N . ALA A 1 869 ? 5.620 -21.137 14.431 1.00 90.19 869 ALA A N 1
ATOM 6939 C CA . ALA A 1 869 ? 6.644 -20.447 13.663 1.00 90.19 869 ALA A CA 1
ATOM 6940 C C . ALA A 1 869 ? 6.031 -19.314 12.835 1.00 90.19 869 ALA A C 1
ATOM 6942 O O . ALA A 1 869 ? 4.860 -19.352 12.454 1.00 90.19 869 ALA A O 1
ATOM 6943 N N . ARG A 1 870 ? 6.848 -18.309 12.521 1.00 87.69 870 ARG A N 1
ATOM 6944 C CA . ARG A 1 870 ? 6.461 -17.286 11.550 1.00 87.69 870 ARG A CA 1
ATOM 6945 C C . ARG A 1 870 ? 6.242 -17.946 10.186 1.00 87.69 870 ARG A C 1
ATOM 6947 O O . ARG A 1 870 ? 7.107 -18.702 9.740 1.00 87.69 870 ARG A O 1
ATOM 6954 N N . ARG A 1 871 ? 5.139 -17.611 9.509 1.00 81.56 871 ARG A N 1
ATOM 6955 C CA . ARG A 1 871 ? 4.833 -18.096 8.154 1.00 81.56 871 ARG A CA 1
ATOM 6956 C C . ARG A 1 871 ? 6.016 -17.874 7.204 1.00 81.56 871 ARG A C 1
ATOM 6958 O O . ARG A 1 871 ? 6.582 -16.779 7.171 1.00 81.56 871 ARG A O 1
ATOM 6965 N N . GLY A 1 872 ? 6.396 -18.908 6.458 1.00 78.50 872 GLY A N 1
ATOM 6966 C CA . GLY A 1 872 ? 7.555 -18.950 5.563 1.00 78.50 872 GLY A CA 1
ATOM 6967 C C . GLY A 1 872 ? 8.910 -19.167 6.239 1.00 78.50 872 GLY A C 1
ATOM 6968 O O . GLY A 1 872 ? 9.913 -19.317 5.543 1.00 78.50 872 GLY A O 1
ATOM 6969 N N . PHE A 1 873 ? 8.972 -19.198 7.575 1.00 83.81 873 PHE A N 1
ATOM 6970 C CA . PHE A 1 873 ? 10.218 -19.313 8.339 1.00 83.81 873 PHE A CA 1
ATOM 6971 C C . PHE A 1 873 ? 10.145 -20.377 9.453 1.00 83.81 873 PHE A C 1
ATOM 6973 O O . PHE A 1 873 ? 10.453 -20.075 10.613 1.00 83.81 873 PHE A O 1
ATOM 6980 N N . PRO A 1 874 ? 9.803 -21.644 9.136 1.00 86.25 874 PRO A N 1
ATOM 6981 C CA . PRO A 1 874 ? 9.657 -22.716 10.130 1.00 86.25 874 PRO A CA 1
ATOM 6982 C C . PRO A 1 874 ? 10.946 -23.009 10.908 1.00 86.25 874 PRO A C 1
ATOM 6984 O O . PRO A 1 874 ? 10.912 -23.490 12.034 1.00 86.25 874 PRO A O 1
ATOM 6987 N N . ASN A 1 875 ? 12.105 -22.712 10.319 1.00 86.88 875 ASN A N 1
ATOM 6988 C CA . ASN A 1 875 ? 13.409 -22.881 10.956 1.00 86.88 875 ASN A CA 1
ATOM 6989 C C . ASN A 1 875 ? 13.659 -21.867 12.082 1.00 86.88 875 ASN A C 1
ATOM 6991 O O . ASN A 1 875 ? 14.420 -22.151 12.999 1.00 86.88 875 ASN A O 1
ATOM 6995 N N . ARG A 1 876 ? 13.047 -20.676 12.042 1.00 89.69 876 ARG A N 1
ATOM 6996 C CA . ARG A 1 876 ? 13.389 -19.589 12.977 1.00 89.69 876 ARG A CA 1
ATOM 6997 C C . ARG A 1 876 ? 12.823 -19.780 14.383 1.00 89.69 876 ARG A C 1
ATOM 6999 O O . ARG A 1 876 ? 13.230 -19.053 15.287 1.00 89.69 876 ARG A O 1
ATOM 7006 N N . SER A 1 877 ? 11.936 -20.747 14.590 1.00 90.56 877 SER A N 1
ATOM 7007 C CA . SER A 1 877 ? 11.525 -21.193 15.921 1.00 90.56 877 SER A CA 1
ATOM 7008 C C . SER A 1 877 ? 12.112 -22.546 16.304 1.00 90.56 877 SER A C 1
ATOM 7010 O O . SER A 1 877 ? 11.961 -22.910 17.459 1.00 90.56 877 SER A O 1
ATOM 7012 N N . GLU A 1 878 ? 12.756 -23.284 15.393 1.00 94.12 878 GLU A N 1
ATOM 7013 C CA . GLU A 1 878 ? 13.274 -24.640 15.629 1.00 94.12 878 GLU A CA 1
ATOM 7014 C C . GLU A 1 878 ? 14.308 -24.655 16.767 1.00 94.12 878 GLU A C 1
ATOM 7016 O O . GLU A 1 878 ? 15.254 -23.859 16.765 1.00 94.12 878 GLU A O 1
ATOM 7021 N N . GLY A 1 879 ? 14.130 -25.565 17.731 1.00 94.69 879 GLY A N 1
ATOM 7022 C CA . GLY A 1 879 ? 15.038 -25.744 18.865 1.00 94.69 879 GLY A CA 1
ATOM 7023 C C . GLY A 1 879 ? 14.729 -24.904 20.107 1.00 94.69 879 GLY A C 1
ATOM 7024 O O . GLY A 1 879 ? 15.586 -24.809 20.989 1.00 94.69 879 GLY A O 1
ATOM 7025 N N . MET A 1 880 ? 13.552 -24.277 20.182 1.00 96.12 880 MET A N 1
ATOM 7026 C CA . MET A 1 880 ? 13.119 -23.415 21.287 1.00 96.12 880 MET A CA 1
ATOM 7027 C C . MET A 1 880 ? 12.716 -24.223 22.528 1.00 96.12 880 MET A C 1
ATOM 7029 O O . MET A 1 880 ? 11.889 -25.128 22.439 1.00 96.12 880 MET A O 1
ATOM 7033 N N . ASN A 1 881 ? 13.232 -23.827 23.694 1.00 97.94 881 ASN A N 1
ATOM 7034 C CA . ASN A 1 881 ? 12.788 -24.255 25.022 1.00 97.94 881 ASN A CA 1
ATOM 7035 C C . ASN A 1 881 ? 12.287 -23.068 25.853 1.00 97.94 881 ASN A C 1
ATOM 7037 O O . ASN A 1 881 ? 12.617 -21.905 25.591 1.00 97.94 881 ASN A O 1
ATOM 7041 N N . VAL A 1 882 ? 11.543 -23.384 26.918 1.00 98.50 882 VAL A N 1
ATOM 7042 C CA . VAL A 1 882 ? 11.113 -22.400 27.921 1.00 98.50 882 VAL A CA 1
ATOM 7043 C C . VAL A 1 882 ? 11.766 -22.686 29.266 1.00 98.50 882 VAL A C 1
ATOM 7045 O O . VAL A 1 882 ? 11.790 -23.824 29.739 1.00 98.50 882 VAL A O 1
ATOM 7048 N N . TYR A 1 883 ? 12.276 -21.634 29.900 1.00 98.75 883 TYR A N 1
ATOM 7049 C CA . TYR A 1 883 ? 12.904 -21.676 31.215 1.00 98.75 883 TYR A CA 1
ATOM 7050 C C . TYR A 1 883 ? 12.140 -20.817 32.220 1.00 98.75 883 TYR A C 1
ATOM 7052 O O . TYR A 1 883 ? 11.670 -19.739 31.869 1.00 98.75 883 TYR A O 1
ATOM 7060 N N . GLY A 1 884 ? 12.090 -21.257 33.476 1.00 98.56 884 GLY A N 1
ATOM 7061 C CA . GLY A 1 884 ? 11.551 -20.506 34.608 1.00 98.56 884 GLY A CA 1
ATOM 7062 C C . GLY A 1 884 ? 12.659 -20.014 35.538 1.00 98.56 884 GLY A C 1
ATOM 7063 O O . GLY A 1 884 ? 13.664 -20.704 35.732 1.00 98.56 884 GLY A O 1
ATOM 7064 N N . SER A 1 885 ? 12.483 -18.827 36.121 1.00 98.56 885 SER A N 1
ATOM 7065 C CA . SER A 1 885 ? 13.352 -18.291 37.176 1.00 98.56 885 SER A CA 1
ATOM 7066 C C . SER A 1 885 ? 12.570 -17.425 38.167 1.00 98.56 885 SER A C 1
ATOM 7068 O O . SER A 1 885 ? 11.549 -16.833 37.823 1.00 98.56 885 SER A O 1
ATOM 7070 N N . ASN A 1 886 ? 13.055 -17.336 39.407 1.00 97.31 886 ASN A N 1
ATOM 7071 C CA . ASN A 1 886 ? 12.537 -16.410 40.421 1.00 97.31 886 ASN A CA 1
ATOM 7072 C C . ASN A 1 886 ? 13.471 -15.213 40.684 1.00 97.31 886 ASN A C 1
ATOM 7074 O O . ASN A 1 886 ? 13.044 -14.250 41.312 1.00 97.31 886 ASN A O 1
ATOM 7078 N N . ASP A 1 887 ? 14.712 -15.245 40.190 1.00 96.44 887 ASP A N 1
ATOM 7079 C CA . ASP A 1 887 ? 15.732 -14.207 40.413 1.00 96.44 887 ASP A CA 1
ATOM 7080 C C . ASP A 1 887 ? 16.334 -13.639 39.112 1.00 96.44 887 ASP A C 1
ATOM 7082 O O . ASP A 1 887 ? 17.151 -12.723 39.159 1.00 96.44 887 ASP A O 1
ATOM 7086 N N . GLY A 1 888 ? 15.944 -14.174 37.950 1.00 95.56 888 GLY A N 1
ATOM 7087 C CA . GLY A 1 888 ? 16.445 -13.772 36.633 1.00 95.56 888 GLY A CA 1
ATOM 7088 C C . GLY A 1 888 ? 17.869 -14.257 36.328 1.00 95.56 888 GLY A C 1
ATOM 7089 O O . GLY A 1 888 ? 18.393 -13.981 35.246 1.00 95.56 888 GLY A O 1
ATOM 7090 N N . VAL A 1 889 ? 18.497 -14.997 37.246 1.00 96.12 889 VAL A N 1
ATOM 7091 C CA . VAL A 1 889 ? 19.889 -15.461 37.155 1.00 96.12 889 VAL A CA 1
ATOM 7092 C C . VAL A 1 889 ? 19.947 -16.985 37.087 1.00 96.12 889 VAL A C 1
ATOM 7094 O O . VAL A 1 889 ? 20.621 -17.538 36.217 1.00 96.12 889 VAL A O 1
ATOM 7097 N N . ASN A 1 890 ? 19.214 -17.671 37.963 1.00 97.56 890 ASN A N 1
ATOM 7098 C CA . ASN A 1 890 ? 19.141 -19.123 38.032 1.00 97.56 890 ASN A CA 1
ATOM 7099 C C . ASN A 1 890 ? 17.936 -19.621 37.228 1.00 97.56 890 ASN A C 1
ATOM 7101 O O . ASN A 1 890 ? 16.791 -19.308 37.554 1.00 97.56 890 ASN A O 1
ATOM 7105 N N . TRP A 1 891 ? 18.196 -20.396 36.174 1.00 98.44 891 TRP A N 1
ATOM 7106 C CA . TRP A 1 891 ? 17.187 -20.825 35.203 1.00 98.44 891 TRP A CA 1
ATOM 7107 C C . TRP A 1 891 ? 16.979 -22.338 35.233 1.00 98.44 891 TRP A C 1
ATOM 7109 O O . TRP A 1 891 ? 17.938 -23.102 35.131 1.00 98.44 891 TRP A O 1
ATOM 7119 N N . ILE A 1 892 ? 15.717 -22.763 35.298 1.00 98.31 892 ILE A N 1
ATOM 7120 C CA . ILE A 1 892 ? 15.308 -24.170 35.223 1.00 98.31 892 ILE A CA 1
ATOM 7121 C C . ILE A 1 892 ? 14.560 -24.382 33.909 1.00 98.31 892 ILE A C 1
ATOM 7123 O O . ILE A 1 892 ? 13.594 -23.678 33.631 1.00 98.31 892 ILE A O 1
ATOM 7127 N N . ILE A 1 893 ? 14.992 -25.350 33.098 1.00 98.38 893 ILE A N 1
ATOM 7128 C CA . ILE A 1 893 ? 14.282 -25.725 31.867 1.00 98.38 893 ILE A CA 1
ATOM 7129 C C . ILE A 1 893 ? 12.942 -26.392 32.208 1.00 98.38 893 ILE A C 1
ATOM 7131 O O . ILE A 1 893 ? 12.917 -27.463 32.825 1.00 98.38 893 ILE A O 1
ATOM 7135 N N . LEU A 1 894 ? 11.847 -25.766 31.779 1.00 98.56 894 LEU A N 1
ATOM 7136 C CA . LEU A 1 894 ? 10.479 -26.195 32.066 1.00 98.56 894 LEU A CA 1
ATOM 7137 C C . LEU A 1 894 ? 9.992 -27.249 31.076 1.00 98.56 894 LEU A C 1
ATOM 7139 O O . LEU A 1 894 ? 9.358 -28.213 31.492 1.00 98.56 894 LEU A O 1
ATOM 7143 N N . THR A 1 895 ? 10.285 -27.078 29.787 1.00 98.12 895 THR A N 1
ATOM 7144 C CA . THR A 1 895 ? 9.746 -27.924 28.715 1.00 98.12 895 THR A CA 1
ATOM 7145 C C . THR A 1 895 ? 10.413 -29.302 28.654 1.00 98.12 895 THR A C 1
ATOM 7147 O O . THR A 1 895 ? 11.606 -29.449 28.935 1.00 98.12 895 THR A O 1
ATOM 7150 N N . GLU A 1 896 ? 9.632 -30.331 28.317 1.00 95.94 896 GLU A N 1
ATOM 7151 C CA . GLU A 1 896 ? 10.114 -31.709 28.101 1.00 95.94 896 GLU A CA 1
ATOM 7152 C C . GLU A 1 896 ? 10.813 -31.879 26.750 1.00 95.94 896 GLU A C 1
ATOM 7154 O O . GLU A 1 896 ? 11.774 -32.639 26.627 1.00 95.94 896 GLU A O 1
ATOM 7159 N N . THR A 1 897 ? 10.327 -31.149 25.750 1.00 96.56 897 THR A N 1
ATOM 7160 C CA . THR A 1 897 ? 10.813 -31.137 24.371 1.00 96.56 897 THR A CA 1
ATOM 7161 C C . THR A 1 897 ? 11.076 -29.702 23.921 1.00 96.56 897 THR A C 1
ATOM 7163 O O . THR A 1 897 ? 10.726 -28.744 24.613 1.00 96.56 897 THR A O 1
ATOM 7166 N N . PHE A 1 898 ? 11.683 -29.565 22.746 1.00 96.81 898 PHE A N 1
ATOM 7167 C CA . PHE A 1 898 ? 11.838 -28.303 22.029 1.00 96.81 898 PHE A CA 1
ATOM 7168 C C . PHE A 1 898 ? 11.018 -28.329 20.734 1.00 96.81 898 PHE A C 1
ATOM 7170 O O . PHE A 1 898 ? 10.629 -29.400 20.265 1.00 96.81 898 PHE A O 1
ATOM 7177 N N . THR A 1 899 ? 10.751 -27.155 20.171 1.00 96.75 899 THR A N 1
ATOM 7178 C CA . THR A 1 899 ? 10.072 -26.991 18.870 1.00 96.75 899 THR A CA 1
ATOM 7179 C C . THR A 1 899 ? 10.862 -27.606 17.715 1.00 96.75 899 THR A C 1
ATOM 7181 O O . THR A 1 899 ? 12.096 -27.618 17.715 1.00 96.75 899 THR A O 1
ATOM 7184 N N . THR A 1 900 ? 10.159 -28.065 16.686 1.00 94.75 900 THR A N 1
ATOM 7185 C CA . THR A 1 900 ? 10.743 -28.637 15.468 1.00 94.75 900 THR A CA 1
ATOM 7186 C C . THR A 1 900 ? 10.643 -27.665 14.286 1.00 94.75 900 THR A C 1
ATOM 7188 O O . THR A 1 900 ? 10.112 -26.560 14.405 1.00 94.75 900 THR A O 1
ATOM 7191 N N . LYS A 1 901 ? 11.190 -28.042 13.122 1.00 90.75 901 LYS A N 1
ATOM 7192 C CA . LYS A 1 901 ? 11.054 -27.258 11.887 1.00 90.75 901 LYS A CA 1
ATOM 7193 C C . LYS A 1 901 ? 9.657 -27.430 11.286 1.00 90.75 901 LYS A C 1
ATOM 7195 O O . LYS A 1 901 ? 9.459 -28.246 10.385 1.00 90.75 901 LYS A O 1
ATOM 7200 N N . THR A 1 902 ? 8.696 -26.647 11.758 1.00 88.69 902 THR A N 1
ATOM 7201 C CA . THR A 1 902 ? 7.310 -26.674 11.271 1.00 88.69 902 THR A CA 1
ATOM 7202 C C . THR A 1 902 ? 6.657 -25.297 11.355 1.00 88.69 902 THR A C 1
ATOM 7204 O O . THR A 1 902 ? 7.042 -24.475 12.178 1.00 88.69 902 THR A O 1
ATOM 7207 N N . GLU A 1 903 ? 5.676 -25.032 10.490 1.00 86.31 903 GLU A N 1
ATOM 7208 C CA . GLU A 1 903 ? 4.816 -23.836 10.568 1.00 86.31 903 GLU A CA 1
ATOM 7209 C C . GLU A 1 903 ? 3.518 -24.095 11.348 1.00 86.31 903 GLU A C 1
ATOM 7211 O O . GLU A 1 903 ? 2.775 -23.164 11.665 1.00 86.31 903 GLU A O 1
ATOM 7216 N N . ALA A 1 904 ? 3.231 -25.362 11.661 1.00 89.50 904 ALA A N 1
ATOM 7217 C CA . ALA A 1 904 ? 2.105 -25.720 12.509 1.00 89.50 904 ALA A CA 1
ATOM 7218 C C . ALA A 1 904 ? 2.366 -25.283 13.955 1.00 89.50 904 ALA A C 1
ATOM 7220 O O . ALA A 1 904 ? 3.509 -25.253 14.411 1.00 89.50 904 ALA A O 1
ATOM 7221 N N . MET A 1 905 ? 1.295 -24.980 14.687 1.00 92.94 905 MET A N 1
ATOM 7222 C CA . MET A 1 905 ? 1.404 -24.739 16.119 1.00 92.94 905 MET A CA 1
ATOM 7223 C C . MET A 1 905 ? 1.805 -26.036 16.835 1.00 92.94 905 MET A C 1
ATOM 7225 O O . MET A 1 905 ? 1.151 -27.069 16.689 1.00 92.94 905 MET A O 1
ATOM 7229 N N . GLU A 1 906 ? 2.871 -25.972 17.624 1.00 95.88 906 GLU A N 1
ATOM 7230 C CA . GLU A 1 906 ? 3.368 -27.068 18.451 1.00 95.88 906 GLU A CA 1
ATOM 7231 C C . GLU A 1 906 ? 3.168 -26.743 19.924 1.00 95.88 906 GLU A C 1
ATOM 7233 O O . GLU A 1 906 ? 3.465 -25.635 20.359 1.00 95.88 906 GLU A O 1
ATOM 7238 N N . THR A 1 907 ? 2.727 -27.722 20.713 1.00 97.44 907 THR A N 1
ATOM 7239 C CA . THR A 1 907 ? 2.562 -27.579 22.163 1.00 97.44 907 THR A CA 1
ATOM 7240 C C . THR A 1 907 ? 3.646 -28.354 22.902 1.00 97.44 907 THR A C 1
ATOM 7242 O O . THR A 1 907 ? 3.703 -29.582 22.844 1.00 97.44 907 THR A O 1
ATOM 7245 N N . LEU A 1 908 ? 4.486 -27.635 23.642 1.00 97.81 908 LEU A N 1
ATOM 7246 C CA . LEU A 1 908 ? 5.526 -28.174 24.510 1.00 97.81 908 LEU A CA 1
ATOM 7247 C C . LEU A 1 908 ? 4.982 -28.326 25.932 1.00 97.81 908 LEU A C 1
ATOM 7249 O O . LEU A 1 908 ? 4.622 -27.340 26.579 1.00 97.81 908 LEU A O 1
ATOM 7253 N N . ARG A 1 909 ? 4.939 -29.559 26.444 1.00 98.19 909 ARG A N 1
ATOM 7254 C CA . ARG A 1 909 ? 4.527 -29.830 27.829 1.00 98.19 909 ARG A CA 1
ATOM 7255 C C . ARG A 1 909 ? 5.597 -29.365 28.812 1.00 98.19 909 ARG A C 1
ATOM 7257 O O . ARG A 1 909 ? 6.795 -29.525 28.563 1.00 98.19 909 ARG A O 1
ATOM 7264 N N . VAL A 1 910 ? 5.159 -28.818 29.942 1.00 98.44 910 VAL A N 1
ATOM 7265 C CA . VAL A 1 910 ? 6.020 -28.601 31.108 1.00 98.44 910 VAL A CA 1
ATOM 7266 C C . VAL A 1 910 ? 6.228 -29.939 31.812 1.00 98.44 910 VAL A C 1
ATOM 7268 O O . VAL A 1 910 ? 5.284 -30.712 31.953 1.00 98.44 910 VAL A O 1
ATOM 7271 N N . LYS A 1 911 ? 7.460 -30.203 32.260 1.00 98.12 911 LYS A N 1
ATOM 7272 C CA . LYS A 1 911 ? 7.823 -31.411 33.014 1.00 98.12 911 LYS A CA 1
ATOM 7273 C C . LYS A 1 911 ? 6.891 -31.600 34.202 1.00 98.12 911 LYS A C 1
ATOM 7275 O O . LYS A 1 911 ? 6.719 -30.669 34.988 1.00 98.12 911 LYS A O 1
ATOM 7280 N N . ASP A 1 912 ? 6.400 -32.820 34.403 1.00 96.25 912 ASP A N 1
ATOM 7281 C CA . ASP A 1 912 ? 5.466 -33.156 35.490 1.00 96.25 912 ASP A CA 1
ATOM 7282 C C . ASP A 1 912 ? 5.946 -32.703 36.885 1.00 96.25 912 ASP A C 1
ATOM 7284 O O . ASP A 1 912 ? 5.140 -32.310 37.724 1.00 96.25 912 ASP A O 1
ATOM 7288 N N . SER A 1 913 ? 7.259 -32.692 37.146 1.00 96.44 913 SER A N 1
ATOM 7289 C CA . SER A 1 913 ? 7.821 -32.220 38.423 1.00 96.44 913 SER A CA 1
ATOM 7290 C C . SER A 1 913 ? 7.749 -30.701 38.630 1.00 96.44 913 SER A C 1
ATOM 7292 O O . SER A 1 913 ? 8.075 -30.231 39.713 1.00 96.44 913 SER A O 1
ATOM 7294 N N . LEU A 1 914 ? 7.398 -29.932 37.597 1.00 97.25 914 LEU A N 1
ATOM 7295 C CA . LEU A 1 914 ? 7.421 -28.466 37.579 1.00 97.25 914 LEU A CA 1
ATOM 7296 C C . LEU A 1 914 ? 6.053 -27.839 37.265 1.00 97.25 914 LEU A C 1
ATOM 7298 O O . LEU A 1 914 ? 5.922 -26.627 37.384 1.00 97.25 914 LEU A O 1
ATOM 7302 N N . VAL A 1 915 ? 5.024 -28.617 36.903 1.00 94.50 915 VAL A N 1
ATOM 7303 C CA . VAL A 1 915 ? 3.694 -28.081 36.517 1.00 94.50 915 VAL A CA 1
ATOM 7304 C C . VAL A 1 915 ? 2.991 -27.290 37.627 1.00 94.50 915 VAL A C 1
ATOM 7306 O O . VAL A 1 915 ? 2.161 -26.432 37.338 1.00 94.50 915 VAL A O 1
ATOM 7309 N N . ASN A 1 916 ? 3.320 -27.576 38.891 1.00 92.31 916 ASN A N 1
ATOM 7310 C CA . ASN A 1 916 ? 2.789 -26.876 40.065 1.00 92.31 916 ASN A CA 1
ATOM 7311 C C . ASN A 1 916 ? 3.758 -25.816 40.616 1.00 92.31 916 ASN A C 1
ATOM 7313 O O . ASN A 1 916 ? 3.411 -25.107 41.559 1.00 92.31 916 ASN A O 1
ATOM 7317 N N . GLU A 1 917 ? 4.962 -25.707 40.053 1.00 97.19 917 GLU A N 1
ATOM 7318 C CA . GLU A 1 917 ? 5.919 -24.670 40.427 1.00 97.19 917 GLU A CA 1
ATOM 7319 C C . GLU A 1 917 ? 5.560 -23.356 39.730 1.00 97.19 917 GLU A C 1
ATOM 7321 O O . GLU A 1 917 ? 5.031 -23.337 38.615 1.00 97.19 917 GLU A O 1
ATOM 7326 N N . SER A 1 918 ? 5.847 -22.237 40.394 1.00 97.12 918 SER A N 1
ATOM 7327 C CA . SER A 1 918 ? 5.567 -20.904 39.862 1.00 97.12 918 SER A CA 1
ATOM 7328 C C . SER A 1 918 ? 6.826 -20.043 39.804 1.00 97.12 918 SER A C 1
ATOM 7330 O O . SER A 1 918 ? 7.693 -20.092 40.686 1.00 97.12 918 SER A O 1
ATOM 7332 N N . PHE A 1 919 ? 6.927 -19.247 38.741 1.00 98.19 919 PHE A N 1
ATOM 7333 C CA . PHE A 1 919 ? 8.116 -18.464 38.412 1.00 98.19 919 PHE A CA 1
ATOM 7334 C C . PHE A 1 919 ? 7.757 -17.009 38.128 1.00 98.19 919 PHE A C 1
ATOM 7336 O O . PHE A 1 919 ? 6.733 -16.731 37.508 1.00 98.19 919 PHE A O 1
ATOM 7343 N N . ARG A 1 920 ? 8.614 -16.078 38.553 1.00 97.88 920 ARG A N 1
ATOM 7344 C CA . ARG A 1 920 ? 8.498 -14.654 38.196 1.00 97.88 920 ARG A CA 1
ATOM 7345 C C . ARG A 1 920 ? 8.924 -14.377 36.755 1.00 97.88 920 ARG A C 1
ATOM 7347 O O . ARG A 1 920 ? 8.404 -13.460 36.133 1.00 97.88 920 ARG A O 1
ATOM 7354 N N . TYR A 1 921 ? 9.891 -15.130 36.243 1.00 98.69 921 TYR A N 1
ATOM 7355 C CA . TYR A 1 921 ? 10.450 -14.925 34.914 1.00 98.69 921 TYR A CA 1
ATOM 7356 C C . TYR A 1 921 ? 10.256 -16.158 34.044 1.00 98.69 921 TYR A C 1
ATOM 7358 O O . TYR A 1 921 ? 10.529 -17.277 34.488 1.00 98.69 921 TYR A O 1
ATOM 7366 N N . LEU A 1 922 ? 9.883 -15.934 32.786 1.00 98.62 922 LEU A N 1
ATOM 7367 C CA . LEU A 1 922 ? 9.932 -16.943 31.731 1.00 98.62 922 LEU A CA 1
ATOM 7368 C C . LEU A 1 922 ? 10.938 -16.519 30.667 1.00 98.62 922 LEU A C 1
ATOM 7370 O O . LEU A 1 922 ? 10.908 -15.376 30.227 1.00 98.62 922 LEU A O 1
ATOM 7374 N N . LYS A 1 923 ? 11.822 -17.422 30.243 1.00 98.44 923 LYS A N 1
ATOM 7375 C CA . LYS A 1 923 ? 12.801 -17.174 29.178 1.00 98.44 923 LYS A CA 1
ATOM 7376 C C . LYS A 1 923 ? 12.592 -18.137 28.019 1.00 98.44 923 LYS A C 1
ATOM 7378 O O . LYS A 1 923 ? 12.605 -19.349 28.219 1.00 98.44 923 LYS A O 1
ATOM 7383 N N . PHE A 1 924 ? 12.480 -17.575 26.825 1.00 97.38 924 PHE A N 1
ATOM 7384 C CA . PHE A 1 924 ? 12.342 -18.267 25.549 1.00 97.38 924 PHE A CA 1
ATOM 7385 C C . PHE A 1 924 ? 13.698 -18.273 24.848 1.00 97.38 924 PHE A C 1
ATOM 7387 O O . PHE A 1 924 ? 14.256 -17.209 24.555 1.00 97.38 924 PHE A O 1
ATOM 7394 N N . GLN A 1 925 ? 14.264 -19.459 24.644 1.00 95.44 925 GLN A N 1
ATOM 7395 C CA . GLN A 1 925 ? 15.630 -19.618 24.155 1.00 95.44 925 GLN A CA 1
ATOM 7396 C C . GLN A 1 925 ? 15.732 -20.776 23.161 1.00 95.44 925 GLN A C 1
ATOM 7398 O O . GLN A 1 925 ? 15.247 -21.868 23.430 1.00 95.44 925 GLN A O 1
ATOM 7403 N N . VAL A 1 926 ? 16.403 -20.539 22.032 1.00 95.06 926 VAL A N 1
ATOM 7404 C CA . VAL A 1 926 ? 16.768 -21.591 21.075 1.00 95.06 926 VAL A CA 1
ATOM 7405 C C . VAL A 1 926 ? 18.078 -22.234 21.523 1.00 95.06 926 VAL A C 1
ATOM 7407 O O . VAL A 1 926 ? 19.130 -21.598 21.452 1.00 95.06 926 VAL A O 1
ATOM 7410 N N . ASP A 1 927 ? 18.013 -23.482 21.982 1.00 94.81 927 ASP A N 1
ATOM 7411 C CA . ASP A 1 927 ? 19.183 -24.250 22.437 1.00 94.81 927 ASP A CA 1
ATOM 7412 C C . ASP A 1 927 ? 19.715 -25.201 21.365 1.00 94.81 927 ASP A C 1
ATOM 7414 O O . ASP A 1 927 ? 20.917 -25.459 21.297 1.00 94.81 927 ASP A O 1
ATOM 7418 N N . TYR A 1 928 ? 18.817 -25.714 20.521 1.00 93.75 928 TYR A N 1
ATOM 7419 C CA . TYR A 1 928 ? 19.119 -26.743 19.527 1.00 93.75 928 TYR A CA 1
ATOM 7420 C C . TYR A 1 928 ? 18.753 -26.259 18.125 1.00 93.75 928 TYR A C 1
ATOM 7422 O O . TYR A 1 928 ? 17.803 -26.776 17.537 1.00 93.75 928 TYR A O 1
ATOM 7430 N N . PRO A 1 929 ? 19.456 -25.244 17.587 1.00 91.00 929 PRO A N 1
ATOM 7431 C CA . PRO A 1 929 ? 19.118 -24.736 16.274 1.00 91.00 929 PRO A CA 1
ATOM 7432 C C . PRO A 1 929 ? 19.297 -25.822 15.208 1.00 91.00 929 PRO A C 1
ATOM 7434 O O . PRO A 1 929 ? 20.265 -26.589 15.242 1.00 91.00 929 PRO A O 1
ATOM 7437 N N . GLY A 1 930 ? 18.376 -25.862 14.249 1.00 85.31 930 GLY A N 1
ATOM 7438 C CA . GLY A 1 930 ? 18.460 -26.746 13.096 1.00 85.31 930 GLY A CA 1
ATOM 7439 C C . GLY A 1 930 ? 19.563 -26.352 12.114 1.00 85.31 930 GLY A C 1
ATOM 7440 O O . GLY A 1 930 ? 20.377 -25.452 12.340 1.00 85.31 930 GLY A O 1
ATOM 7441 N N . ILE A 1 931 ? 19.579 -27.028 10.967 1.00 82.06 931 ILE A N 1
ATOM 7442 C CA . ILE A 1 931 ? 20.536 -26.735 9.894 1.00 82.06 931 ILE A CA 1
ATOM 7443 C C . ILE A 1 931 ? 20.236 -25.337 9.311 1.00 82.06 931 ILE A C 1
ATOM 7445 O O . ILE A 1 931 ? 19.070 -25.040 9.029 1.00 82.06 931 ILE A O 1
ATOM 7449 N N . PRO A 1 932 ? 21.261 -24.488 9.079 1.00 76.31 932 PRO A N 1
ATOM 7450 C CA . PRO A 1 932 ? 21.102 -23.214 8.384 1.00 76.31 932 PRO A CA 1
ATOM 7451 C C . PRO A 1 932 ? 20.305 -23.373 7.082 1.00 76.31 932 PRO A C 1
ATOM 7453 O O . PRO A 1 932 ? 20.718 -24.103 6.181 1.00 76.31 932 PRO A O 1
ATOM 7456 N N . THR A 1 933 ? 19.157 -22.703 6.984 1.00 68.75 933 THR A N 1
ATOM 7457 C CA . THR A 1 933 ? 18.281 -22.753 5.795 1.00 68.75 933 THR A CA 1
ATOM 7458 C C . THR A 1 933 ? 17.963 -21.377 5.211 1.00 68.75 933 THR A C 1
ATOM 7460 O O . THR A 1 933 ? 17.424 -21.300 4.111 1.00 68.75 933 THR A O 1
ATOM 7463 N N . ASP A 1 934 ? 18.381 -20.299 5.882 1.00 69.94 934 ASP A N 1
ATOM 7464 C CA . ASP A 1 934 ? 18.370 -18.930 5.366 1.00 69.94 934 ASP A CA 1
ATOM 7465 C C . ASP A 1 934 ? 19.608 -18.158 5.876 1.00 69.94 934 ASP A C 1
ATOM 7467 O O . ASP A 1 934 ? 20.209 -18.578 6.867 1.00 69.94 934 ASP A O 1
ATOM 7471 N N . PRO A 1 935 ? 20.020 -17.044 5.235 1.00 70.31 935 PRO A N 1
ATOM 7472 C CA . PRO A 1 935 ? 21.264 -16.339 5.572 1.00 70.31 935 PRO A CA 1
ATOM 7473 C C . PRO A 1 935 ? 21.360 -15.817 7.012 1.00 70.31 935 PRO A C 1
ATOM 7475 O O . PRO A 1 935 ? 22.452 -15.470 7.458 1.00 70.31 935 PRO A O 1
ATOM 7478 N N . SER A 1 936 ? 20.234 -15.706 7.719 1.00 73.50 936 SER A N 1
ATOM 7479 C CA . SER A 1 936 ? 20.176 -15.167 9.079 1.00 73.50 936 SER A CA 1
ATOM 7480 C C . SER A 1 936 ? 20.086 -16.247 10.162 1.00 73.50 936 SER A C 1
ATOM 7482 O O . SER A 1 936 ? 20.241 -15.921 11.340 1.00 73.50 936 SER A O 1
ATOM 7484 N N . TYR A 1 937 ? 19.856 -17.514 9.798 1.00 76.31 937 TYR A N 1
ATOM 7485 C CA . TYR A 1 937 ? 19.711 -18.626 10.741 1.00 76.31 937 TYR A CA 1
ATOM 7486 C C . TYR A 1 937 ? 20.849 -19.655 10.594 1.00 76.31 937 TYR A C 1
ATOM 7488 O O . TYR A 1 937 ? 21.101 -20.097 9.472 1.00 76.31 937 TYR A O 1
ATOM 7496 N N . PRO A 1 938 ? 21.496 -20.107 11.689 1.00 74.62 938 PRO A N 1
ATOM 7497 C CA . PRO A 1 938 ? 21.279 -19.720 13.083 1.00 74.62 938 PRO A CA 1
ATOM 7498 C C . PRO A 1 938 ? 21.868 -18.333 13.384 1.00 74.62 938 PRO A C 1
ATOM 7500 O O . PRO A 1 938 ? 22.929 -17.971 12.880 1.00 74.62 938 PRO A O 1
ATOM 7503 N N . GLY A 1 939 ? 21.184 -17.549 14.219 1.00 81.69 939 GLY A N 1
ATOM 7504 C CA . GLY A 1 939 ? 21.601 -16.179 14.565 1.00 81.69 939 GLY A CA 1
ATOM 7505 C C . GLY A 1 939 ? 20.442 -15.223 14.846 1.00 81.69 939 GLY A C 1
ATOM 7506 O O . GLY A 1 939 ? 20.633 -14.191 15.495 1.00 81.69 939 GLY A O 1
ATOM 7507 N N . ILE A 1 940 ? 19.240 -15.589 14.401 1.00 88.94 940 ILE A N 1
ATOM 7508 C CA . ILE A 1 940 ? 17.972 -14.979 14.796 1.00 88.94 940 ILE A CA 1
ATOM 7509 C C . ILE A 1 940 ? 16.963 -16.063 15.182 1.00 88.94 940 ILE A C 1
ATOM 7511 O O . ILE A 1 940 ? 17.051 -17.188 14.693 1.00 88.94 940 ILE A O 1
ATOM 7515 N N . SER A 1 941 ? 15.989 -15.712 16.017 1.00 91.69 941 SER A N 1
ATOM 7516 C CA . SER A 1 941 ? 14.772 -16.497 16.221 1.00 91.69 941 SER A CA 1
ATOM 7517 C C . SER A 1 941 ? 13.539 -15.622 16.032 1.00 91.69 941 SER A C 1
ATOM 7519 O O . SER A 1 941 ? 13.574 -14.424 16.317 1.00 91.69 941 SER A O 1
ATOM 7521 N N . SER A 1 942 ? 12.465 -16.205 15.510 1.00 92.06 942 SER A N 1
ATOM 7522 C CA . SER A 1 942 ? 11.189 -15.518 15.324 1.00 92.06 942 SER A CA 1
ATOM 7523 C C . SER A 1 942 ? 10.038 -16.511 15.309 1.00 92.06 942 SER A C 1
ATOM 7525 O O . SER A 1 942 ? 10.130 -17.540 14.640 1.00 92.06 942 SER A O 1
ATOM 7527 N N . PHE A 1 943 ? 8.944 -16.175 15.978 1.00 93.81 943 PHE A N 1
ATOM 7528 C CA . PHE A 1 943 ? 7.724 -16.980 16.023 1.00 93.81 943 PHE A CA 1
ATOM 7529 C C . PHE A 1 943 ? 6.503 -16.063 15.975 1.00 93.81 943 PHE A C 1
ATOM 7531 O O . PHE A 1 943 ? 6.584 -14.913 16.415 1.00 93.81 943 PHE A O 1
ATOM 7538 N N . ALA A 1 944 ? 5.425 -16.560 15.372 1.00 92.75 944 ALA A N 1
ATOM 7539 C CA . ALA A 1 944 ? 4.189 -15.818 15.175 1.00 92.75 944 ALA A CA 1
ATOM 7540 C C . ALA A 1 944 ? 3.299 -15.843 16.406 1.00 92.75 944 ALA A C 1
ATOM 7542 O O . ALA A 1 944 ? 2.833 -14.800 16.829 1.00 92.75 944 ALA A O 1
ATOM 7543 N N . GLU A 1 945 ? 3.141 -17.012 17.023 1.00 95.44 945 GLU A N 1
ATOM 7544 C CA . GLU A 1 945 ? 2.228 -17.187 18.150 1.00 95.44 945 GLU A CA 1
ATOM 7545 C C . GLU A 1 945 ? 2.942 -17.792 19.351 1.00 95.44 945 GLU A C 1
ATOM 7547 O O . GLU A 1 945 ? 3.816 -18.656 19.210 1.00 95.44 945 GLU A O 1
ATOM 7552 N N . LEU A 1 946 ? 2.512 -17.365 20.536 1.00 97.62 946 LEU A N 1
ATOM 7553 C CA . LEU A 1 946 ? 2.835 -17.978 21.814 1.00 97.62 946 LEU A CA 1
ATOM 7554 C C . LEU A 1 946 ? 1.546 -18.129 22.633 1.00 97.62 946 LEU A C 1
ATOM 7556 O O . LEU A 1 946 ? 0.786 -17.183 22.828 1.00 97.62 946 LEU A O 1
ATOM 7560 N N . ARG A 1 947 ? 1.291 -19.333 23.142 1.00 97.88 947 ARG A N 1
ATOM 7561 C CA . ARG A 1 947 ? 0.218 -19.597 24.108 1.00 97.88 947 ARG A CA 1
ATOM 7562 C C . ARG A 1 947 ? 0.808 -20.119 25.398 1.00 97.88 947 ARG A C 1
ATOM 7564 O O . ARG A 1 947 ? 1.684 -20.981 25.377 1.00 97.88 947 ARG A O 1
ATOM 7571 N N . ILE A 1 948 ? 0.306 -19.612 26.51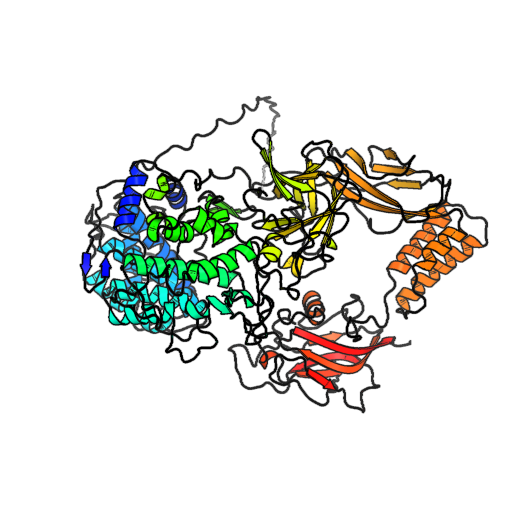7 1.00 98.19 948 ILE A N 1
ATOM 7572 C CA . ILE A 1 948 ? 0.683 -20.076 27.850 1.00 98.19 948 ILE A CA 1
ATOM 7573 C C . ILE A 1 948 ? -0.558 -20.707 28.478 1.00 98.19 948 ILE A C 1
ATOM 7575 O O . ILE A 1 948 ? -1.468 -19.998 28.914 1.00 98.19 948 ILE A O 1
ATOM 7579 N N . ASP A 1 949 ? -0.605 -22.040 28.535 1.00 97.94 949 ASP A N 1
ATOM 7580 C CA . ASP A 1 949 ? -1.590 -22.733 29.371 1.00 97.94 949 ASP A CA 1
ATOM 7581 C C . ASP A 1 949 ? -1.119 -22.635 30.822 1.00 97.94 949 ASP A C 1
ATOM 7583 O O . ASP A 1 949 ? -0.384 -23.489 31.326 1.00 97.94 949 ASP A O 1
ATOM 7587 N N . GLY A 1 950 ? -1.465 -21.519 31.459 1.00 95.62 950 GLY A N 1
ATOM 7588 C CA . GLY A 1 950 ? -0.974 -21.179 32.781 1.00 95.62 950 GLY A CA 1
ATOM 7589 C C . GLY A 1 950 ? -1.941 -20.365 33.626 1.00 95.62 950 GLY A C 1
ATOM 7590 O O . GLY A 1 950 ? -2.994 -19.896 33.177 1.00 95.62 950 GLY A O 1
ATOM 7591 N N . THR A 1 951 ? -1.526 -20.216 34.878 1.00 96.62 951 THR A N 1
ATOM 7592 C CA . THR A 1 951 ? -2.226 -19.487 35.932 1.00 96.62 951 THR A CA 1
ATOM 7593 C C . THR A 1 951 ? -1.230 -18.562 36.615 1.00 96.62 951 THR A C 1
ATOM 7595 O O . THR A 1 951 ? -0.169 -19.007 37.064 1.00 96.62 951 THR A O 1
ATOM 7598 N N . ARG A 1 952 ? -1.571 -17.276 36.681 1.00 96.31 952 ARG A N 1
ATOM 7599 C CA . ARG A 1 952 ? -0.849 -16.255 37.435 1.00 96.31 952 ARG A CA 1
ATOM 7600 C C . ARG A 1 952 ? -1.369 -16.213 38.872 1.00 96.31 952 ARG A C 1
ATOM 7602 O O . ARG A 1 952 ? -2.579 -16.268 39.101 1.00 96.31 952 ARG A O 1
ATOM 7609 N N . TYR A 1 953 ? -0.446 -16.077 39.813 1.00 95.94 953 TYR A N 1
ATOM 7610 C CA . TYR A 1 953 ? -0.697 -15.933 41.241 1.00 95.94 953 TYR A CA 1
ATOM 7611 C C . TYR A 1 953 ? -0.046 -14.660 41.754 1.00 95.94 953 TYR A C 1
ATOM 7613 O O . TYR A 1 953 ? 1.004 -14.247 41.254 1.00 95.94 953 TYR A O 1
ATOM 7621 N N . GLU A 1 954 ? -0.648 -14.089 42.786 1.00 95.25 954 GLU A N 1
ATOM 7622 C CA . GLU A 1 954 ? -0.017 -13.064 43.607 1.00 95.25 954 GLU A CA 1
ATOM 7623 C C . GLU A 1 954 ? 0.946 -13.726 44.593 1.00 95.25 954 GLU A C 1
ATOM 7625 O O . GLU A 1 954 ? 0.677 -14.793 45.154 1.00 95.25 954 GLU A O 1
ATOM 7630 N N . VAL A 1 955 ? 2.110 -13.111 44.768 1.00 90.38 955 VAL A N 1
ATOM 7631 C CA . VAL A 1 955 ? 3.052 -13.488 45.815 1.00 90.38 955 VAL A CA 1
ATOM 7632 C C . VAL A 1 955 ? 2.545 -12.825 47.090 1.00 90.38 955 VAL A C 1
ATOM 7634 O O . VAL A 1 955 ? 2.725 -11.625 47.259 1.00 90.38 955 VAL A O 1
ATOM 7637 N N . ASN A 1 956 ? 1.863 -13.588 47.949 1.00 66.31 956 ASN A N 1
ATOM 7638 C CA . ASN A 1 956 ? 1.462 -13.099 49.271 1.00 66.31 956 ASN A CA 1
ATOM 7639 C C . ASN A 1 956 ? 2.694 -12.529 50.001 1.00 66.31 956 ASN A C 1
ATOM 7641 O O . ASN A 1 956 ? 3.734 -13.198 50.025 1.00 66.31 956 ASN A O 1
ATOM 7645 N N . GLU A 1 957 ? 2.565 -11.333 50.588 1.00 43.16 957 GLU A N 1
ATOM 7646 C CA . GLU A 1 957 ? 3.479 -10.880 51.650 1.00 43.16 957 GLU A CA 1
ATOM 7647 C C . GLU A 1 957 ? 3.455 -11.834 52.851 1.00 43.16 957 GLU A C 1
ATOM 7649 O O . GLU A 1 957 ? 2.353 -12.318 53.219 1.00 43.16 957 GLU A O 1
#

Foldseek 3Di:
DDDDDDDDDDDDDDDPDPPDDDDPPPPPQDPVLFDQLKDFQWDQDLLFTFPQLFAQRVLLVVLLVCSVVSFPPSSLQVVLLCVDPLVDLDADAPQDDPLDQQAGPALAAADPSVLLRLLSLLLSLLSLLSCCNGRVDCSSLVNNVSSLSNQLNRALVRYADDPLLLQQPQVSLSSNLSSLRSLQGMDHPDQADQDPVSRDGRHGSHDDPVSLVSSLRRPLVSSLVHHQPDLADAALSVLRSLSSNCSSCSSVSPVVSNQVSQLSQAPSPPHPHNVRRRHLPNQQDWDPLPDPQFLQSHIATDRLCQLAALVSLLQSLQSLLSVLSSCVSSVFFADLPRRGTDPDPPTHRSCPRPNRSSLRSVLQSLCQLLFHDDGDGQQQDFSSSHDGDLFPRLQCLQRPLDLSSVQCCVPVVPDDLVRCCVRRVSSSLSLLQHERQFEDQAQDTDGLSCSCSDSRRRGRDSCCSSHGDSCVSVDPSSGHDDYDLFNWFWCSSRKDFQAPVFWDWDDDDPAIWIKGKADQFFVPFGRVVVCVVRVSRPPDAATSFRMKGGSHALDQDPQFQKKWWFKAKQAKWKKFKALHGHGDGRQDIFIDHHRNRDTATEMDGRHVVSGPDPSSVSNRGMITIHTHDPDTMMMITTIMFTEPGRSGDDDDDWAWDDDQVFEQEAEAQDKDKDATDTDPLAQKAKDKDQDDPAWDADRRRIIIHHHHDFDPAWGKMKIWIDNPHHIYIGIHTYGYDHDLVRSLCVLVVLADPVFAFDPVLVVQLVVLNVVLVVCVVDDDDRVVNSVSSSSNSVSSVVTHTQADAAPVRFGPQLPDCLQQVDKPPADSVQSVQQRPPDLQRKNPWGQFKMKGFRDLFKWKAFFKKKFAARGSCLQQQAQKWKWFAAPVPDTDTQFPDGRHSDRDIDITGGPPVRNPPIGRMMIIDRPDGDDDPDPCPPRTHMTRHMTTRMGMDTDDD

pLDDT: mean 90.31, std 13.69, range [23.73, 98.88]

Nearest PDB structures (foldseek):
  2yg0-assembly1_A  TM=6.851E-01  e=3.250E-05  Acetivibrio thermocellus
  7nsn-assembly2_B  TM=6.863E-01  e=1.849E-04  Neobacillus novalis
  7nsn-assembly1_A  TM=6.248E-01  e=7.072E-04  Neobacillus novalis
  1evt-assembly1_D  TM=3.851E-01  e=1.973E-02  Homo sapiens
  1cs6-assembly1_A-2  TM=3.396E-01  e=1.786E-02  Gallus gallus

Sequence (957 aa):
MTRKLIPLLLSLFVVMGSLQFGNVVKAEQNGSDVSEVVKLIIVEKDGFVHPGISVDPEKLENTRQELMKGNNPWISYYNAMKQTKYASLKFESANLKAGTIDTPKDSTFKKSAANVNLSSDGFRAYTQAVLYYLTGNSQYRYNAIRLVRIWENMNPNEFQYFADSHIHVGTPFYYMVSAAELLRYTTVVDAVYNDGQNGIMNYNLTWTEEDTNKLTKNLIDPVISTFLYSNYRYMNQHLYPVIGAMAGYIFKDDKARYEEAVEWAMVNSTTEKPDINGALKNQFHLIEANDPRNPTGVSYIQHLEMGRDQAHGSGDVIDLTGIARILTQQKTKIDPIIGTVSTAVYAQTPYTFLNQRILEGAEKLYRYMGGYTIPWTELGYQDFGGQVSEAYRGRTGLYFNMSELYDAYRYMEGMTKEELEKRAPQLSFMANHLTSPSFYNGSNLTNFWGSFSDNKMTEIGCEYWLSIPSERNLDKEIAIPAQAQDSSVSFVERGAILDKSLASVKKEEETTYIRVKSSINQEQIKETDYDSQYPKDIKTIRGGNQIALPSLIKINKPESEFNSLRIRSNGNAKLLISSNNYYGEAYQEVTIPNTQGEWKNIVYNTNGKKQISRTARQLANLDFYSVISDTDVQVDFDRLQYINANGGLKTNVPTFKGNLSQVQYLLKKVPFEQKMELDNADNVTFSFVNAPKGMTIDSDGTIKWTPDKKTDEPILVTVVADNGVVVNTAQLKFVVSNNHHEAYEAVLSTYNQNQVYTQKSFLEFSKHKEEVETLLKGSTEDSIFLTTLNEMVTSINALELLNPKLEDGTFNYYAYDSIIPSATTMNKDNIKWLVDNDTATFSGDLRAPSIFDFGPEYKISAKAFSFQARRGFPNRSEGMNVYGSNDGVNWIILTETFTTKTEAMETLRVKDSLVNESFRYLKFQVDYPGIPTDPSYPGISSFAELRIDGTRYEVNE

Solvent-accessible surface area (backbone atoms only — not comparable to full-atom values): 50138 Å² total; per-residue (Å²): 135,87,88,84,89,86,88,83,86,85,79,89,78,90,74,94,70,85,81,72,78,75,77,81,76,71,76,79,85,71,55,78,63,51,42,79,83,31,45,78,50,78,44,79,49,85,79,40,45,34,45,27,60,79,44,34,57,68,29,39,51,47,38,49,54,38,26,65,70,62,35,61,59,46,39,54,48,52,56,46,39,59,73,31,84,48,52,48,81,70,80,80,60,72,44,55,28,88,97,52,92,46,44,39,56,64,42,53,44,60,52,74,69,46,34,33,29,39,25,57,33,11,49,25,16,26,44,16,30,52,48,15,49,40,36,45,45,55,60,31,38,46,45,15,54,48,44,51,47,22,51,24,54,28,45,47,87,40,61,44,77,43,90,68,39,34,40,27,41,13,34,19,47,28,32,36,49,38,18,52,40,46,51,64,27,37,57,75,81,52,63,52,45,69,42,77,89,79,73,44,69,70,43,71,55,65,73,47,72,65,58,55,53,33,30,40,57,21,32,47,51,38,47,29,71,55,45,23,75,69,71,63,36,61,30,58,49,28,46,22,10,41,53,20,36,42,32,49,21,58,78,68,57,36,52,72,62,35,42,50,42,42,17,41,49,38,43,36,86,83,35,93,40,69,94,39,38,32,8,48,54,53,34,35,23,79,45,50,36,81,41,91,62,42,51,46,62,56,63,46,58,38,45,40,45,28,16,55,34,34,67,54,34,51,43,41,50,39,40,53,49,36,49,36,49,34,36,52,46,42,71,46,26,26,31,71,83,73,24,32,68,36,88,55,91,81,34,26,46,64,64,51,30,73,80,26,37,62,56,50,25,40,28,48,53,45,32,40,27,33,60,46,84,68,87,72,58,62,69,76,54,61,43,39,15,42,67,71,37,57,46,60,32,6,52,42,70,72,83,53,45,64,44,61,72,57,47,43,42,42,69,72,72,58,43,51,69,70,56,40,41,72,75,30,44,49,50,43,52,35,37,54,40,34,56,23,47,45,34,60,60,32,52,42,84,41,43,55,65,58,65,62,46,52,72,49,17,52,60,55,57,76,62,45,68,40,46,51,60,77,70,57,59,74,42,71,72,54,46,68,44,72,61,70,90,48,32,56,47,45,39,68,63,45,32,34,74,33,13,66,93,40,28,47,82,46,75,56,94,95,48,61,24,34,38,34,47,39,32,77,48,36,88,80,33,41,38,48,68,54,46,69,75,33,75,67,42,82,70,74,86,62,13,21,25,36,33,24,38,24,44,48,54,59,46,84,42,89,80,28,32,38,38,26,40,38,30,26,13,74,33,65,34,38,36,35,35,20,50,54,51,40,57,94,55,56,79,42,81,42,70,41,64,53,42,78,67,42,82,41,28,43,49,48,81,44,39,53,90,79,47,90,49,67,56,52,57,45,25,39,13,35,46,24,38,24,52,32,23,96,55,98,27,47,39,38,37,37,30,40,34,38,30,55,41,51,58,30,51,80,70,76,70,53,37,80,60,81,78,50,85,55,71,44,72,44,42,37,71,42,80,44,75,49,72,56,50,56,46,58,63,68,74,44,45,61,50,71,42,72,62,60,88,76,54,47,65,43,80,82,35,37,35,38,34,54,41,88,54,59,49,94,60,71,46,62,29,32,45,35,40,31,50,89,70,45,36,30,63,50,61,39,38,37,40,29,17,77,43,72,66,54,41,49,51,59,57,55,69,74,56,66,83,92,59,59,54,33,68,71,34,45,50,55,24,50,51,34,46,51,54,43,58,52,49,70,77,54,93,67,56,70,68,61,51,46,52,43,46,49,51,25,51,52,28,55,77,57,53,42,60,48,68,44,60,42,96,90,66,29,41,36,63,66,80,44,71,74,48,45,68,44,50,43,87,38,54,71,67,26,57,47,29,20,70,64,89,40,46,86,37,37,43,49,81,29,75,59,62,35,35,42,33,32,47,92,56,26,28,39,23,38,50,30,40,32,42,17,16,20,54,60,35,24,62,33,35,16,15,30,37,41,26,35,15,78,78,83,75,62,74,45,78,38,39,74,53,56,45,60,79,38,60,60,76,43,75,32,44,31,35,82,95,45,36,88,45,66,22,28,26,43,35,45,37,69,80,52,65,62,80,69,83,50,100,59,35,79,66,41,34,32,30,5,36,55,43,38,44,46,51,55,43,74,58,79,131